Protein AF-R5AND8-F1 (afdb_monomer_lite)

pLDDT: mean 83.8, std 13.4, range [30.62, 98.19]

Secondary structure (DSSP, 8-state):
-----SSHHHHSTTSS-----PPEEEEEE-S-GGGEEEEEESSSSSPPEEE---SS-EEEEE-SSEEEEEEPTTEEE-TTT-EETTEE--TTPPPSTTPPEEEEGGG--TT-EEE--EEE----EEEEEES-GGGEEEEETTEEE---SSEEEEEPPSSTT-EEEEEE-TTEEEEEEEETTEE--SSSSBSEEEEEGGGSPTTEEEEEEEEEPPPEEEEEE--TTTEEEEETTEEEPEEEETTEEEEEES---TT-EEEEEEPTTEEEEEEEETT-SS-EE--TT--EEEEEGGGSPSEEEEEEEEEEEHHHH--EEEEEEES-GGGEEEEEEEEE-TTSSSPEEEE-PPBT--EEEEE-TTTTPSEEEEESSTTPPP-EEEEE-TT----EEPPPPTTSS-EEE---TTEEEEEE-SPP--EEEEEEE-STT----GGGEEEEEETTEEEEHHHHHSTT-EEETT-EEEEEE-TTTEEEEEEEETTEEPPBSSSEEEE--SSS-EEEEEEEEE-S-EEEEEEEES-GGGEEEESSS-TT-TTTS---TTSEEEEEEETTEEEEEEEPTTEEEEEEEE---TT-SSPPPB-TT-SEEEESS-EEEEEEEEE----EEEEEEES-GGGGG-EEEE---S-TTTTTS-EEE-PPSEEEEEEE-TTTTPSEEEE---SS-----EEEETTEEE-----TTS---TT-PPTTTT---TTEEEEEESSPPPEEEEEEEEPTT---EEEEETTTEE----SS-EEEETT-EEEEEPPPPSSTT--EEEEETTEEEPPPTTSEEEEE--SSSEEEEEEEEPP--S----BPPPPSSEEEEETT--EEEEEE-HHHHTTSPSEEEEETTEEEEE-

Sequence (867 aa):
MRKIYSLVVLLVALLTSSVVASAAKVTFKTPDPSKVTIGWRQYYSGTPDPLEWNSGDFTYDLSDGFIVIKPVAGYEFVTTTATKNGVHVSYPSFPAEGDEFALASYYVTEGDVYYFETQAMKIKQATLKVDDYTHISVNNGGEAVDLTSNEMTLDKPAGTYARLEVNASDEYLLSSVKVAGEEKLSTPNVDSWKAYWSDFSDGAVIEIATTERPAKTLNIKADPEFVVVKYLDTEVEATDVSGVKTFVVPNVAKNKDVEIFAREGYALEGLRNEDRTDDEYLQTGVVFTNIWEYSMKYGDNNYSVGTYNKESRRTAKFKITVDQPEKLDIKRNGDFKAMTTNNVDYLMPEAGVETEYGINLAAENPVDIRPRVNGTKIYRVQKRAQGSEEWIEVTKPSYYDNFSVTVADGDEIKVDVAYPDIDLNVTFTAPAGQTFDPATFAYVDIDGKRYRASRVTDEGSTVKFGSSMNLYPHTKLFTLSRATANGNYVYAWSSLNYEFTKNEDVEFCVTAAKASTTYNVTLKVDNPEALLATYNTSVWDPNLLIDLTSGEATLEMANDEVLYYHNTPNFTIKSARIVREAGSETDADDLTNERLVKVNENLVIEFTTEVFERNEQLIVYTDDDSWTENEITFSYTDDPIRQYNKLTYVPEVGRNVLNYNAELDLPVYLHILDTDTKTFPFVYINGVRTECPLNDDGYTYNYLGYPGLDEFPNNSVLKIFRNEPALYEVSFKLGDGVEVNDVITDEITKVEDLSEPLSLLQNTSLSFALPALENERQSYVMTLNDEEVEVPEDGKFSYTVDGNKAFDISIYTEPEQGITNVNGDAAANTNVYNLQGILMIRNASKEQISNLPEGLYIVGDKKVIIK

Structure (mmCIF, N/CA/C/O backbone):
data_AF-R5AND8-F1
#
_entry.id   AF-R5AND8-F1
#
loop_
_atom_site.group_PDB
_atom_site.id
_atom_site.type_symbol
_atom_site.label_atom_id
_atom_site.label_alt_id
_atom_site.label_comp_id
_atom_site.label_asym_id
_atom_site.label_entity_id
_atom_site.label_seq_id
_atom_site.pdbx_PDB_ins_code
_atom_site.Cartn_x
_atom_site.Cartn_y
_atom_site.Cartn_z
_atom_site.occupancy
_atom_site.B_iso_or_equiv
_atom_site.auth_seq_id
_atom_site.auth_comp_id
_atom_site.auth_asym_id
_atom_site.auth_atom_id
_atom_site.pdbx_PDB_model_num
ATOM 1 N N . MET A 1 1 ? 38.010 34.610 35.452 1.00 37.91 1 MET A N 1
ATOM 2 C CA . MET A 1 1 ? 37.775 34.036 34.106 1.00 37.91 1 MET A CA 1
ATOM 3 C C . MET A 1 1 ? 36.338 34.384 33.730 1.00 37.91 1 MET A C 1
ATOM 5 O O . MET A 1 1 ? 35.442 33.877 34.373 1.00 37.91 1 MET A O 1
ATOM 9 N N . ARG A 1 2 ? 36.068 35.540 33.110 1.00 32.38 2 ARG A N 1
ATOM 10 C CA . ARG A 1 2 ? 36.019 35.822 31.657 1.00 32.38 2 ARG A CA 1
ATOM 11 C C . ARG A 1 2 ? 35.122 34.853 30.858 1.00 32.38 2 ARG A C 1
ATOM 13 O O . ARG A 1 2 ? 35.533 33.728 30.618 1.00 32.38 2 ARG A O 1
ATOM 20 N N . LYS A 1 3 ? 34.014 35.432 30.356 1.00 33.84 3 LYS A N 1
ATOM 21 C CA . LYS A 1 3 ? 33.118 35.035 29.245 1.00 33.84 3 LYS A CA 1
ATOM 22 C C . LYS A 1 3 ? 31.800 34.312 29.584 1.00 33.84 3 LYS A C 1
ATOM 24 O O . LYS A 1 3 ? 31.536 33.214 29.123 1.00 33.84 3 LYS A O 1
ATOM 29 N N . ILE A 1 4 ? 30.936 35.038 30.295 1.00 41.12 4 ILE A N 1
ATOM 30 C CA . ILE A 1 4 ? 29.516 35.209 29.920 1.00 41.12 4 ILE A CA 1
ATOM 31 C C . ILE A 1 4 ? 29.498 36.316 28.830 1.00 41.12 4 ILE A C 1
ATOM 33 O O . ILE A 1 4 ? 30.440 37.106 28.812 1.00 41.12 4 ILE A O 1
ATOM 37 N N . TYR A 1 5 ? 28.498 36.368 27.938 1.00 38.34 5 TYR A N 1
ATOM 38 C CA . TYR A 1 5 ? 28.352 37.220 26.725 1.00 38.34 5 TYR A CA 1
ATOM 39 C C . TYR A 1 5 ? 28.817 36.584 25.400 1.00 38.34 5 TYR A C 1
ATOM 41 O O . TYR A 1 5 ? 29.873 36.920 24.870 1.00 38.34 5 TYR A O 1
ATOM 49 N N . SER A 1 6 ? 27.995 35.694 24.831 1.00 41.66 6 SER A N 1
ATOM 50 C CA . SER A 1 6 ? 27.886 35.516 23.362 1.00 41.66 6 SER A CA 1
ATOM 51 C C . SER A 1 6 ? 26.609 34.798 22.905 1.00 41.66 6 SER A C 1
ATOM 53 O O . SER A 1 6 ? 26.297 34.870 21.727 1.00 41.66 6 SER A O 1
ATOM 55 N N . LEU A 1 7 ? 25.819 34.174 23.792 1.00 32.12 7 LEU A N 1
ATOM 56 C CA . LEU A 1 7 ? 24.592 33.478 23.360 1.00 32.12 7 LEU A CA 1
ATOM 57 C C . LEU A 1 7 ? 23.298 34.307 23.477 1.00 32.12 7 LEU A C 1
ATOM 59 O O . LEU A 1 7 ? 22.318 34.011 22.807 1.00 32.12 7 LEU A O 1
ATOM 63 N N . VAL A 1 8 ? 23.295 35.381 24.275 1.00 36.78 8 VAL A N 1
ATOM 64 C CA . VAL A 1 8 ? 22.093 36.212 24.513 1.00 36.78 8 VAL A CA 1
ATOM 65 C C . VAL A 1 8 ? 21.874 37.269 23.416 1.00 36.78 8 VAL A C 1
ATOM 67 O O . VAL A 1 8 ? 20.778 37.795 23.277 1.00 36.78 8 VAL A O 1
ATOM 70 N N . VAL A 1 9 ? 22.875 37.539 22.570 1.00 34.50 9 VAL A N 1
ATOM 71 C CA . VAL A 1 9 ? 22.742 38.492 21.447 1.00 34.50 9 VAL A CA 1
ATOM 72 C C . VAL A 1 9 ? 22.211 37.820 20.172 1.00 34.50 9 VAL A C 1
ATOM 74 O O . VAL A 1 9 ? 21.674 38.507 19.312 1.00 34.50 9 VAL A O 1
ATOM 77 N N . LEU A 1 10 ? 22.271 36.487 20.059 1.00 32.81 10 LEU A N 1
ATOM 78 C CA . LEU A 1 10 ? 21.746 35.793 18.877 1.00 32.81 10 LEU A CA 1
ATOM 79 C C . LEU A 1 10 ? 20.235 35.519 18.959 1.00 32.81 10 LEU A C 1
ATOM 81 O O . LEU A 1 10 ? 19.564 35.536 17.935 1.00 32.81 10 LEU A O 1
ATOM 85 N N . LEU A 1 11 ? 19.681 35.318 20.163 1.00 30.62 11 LEU A N 1
ATOM 86 C CA . LEU A 1 11 ? 18.258 34.979 20.317 1.00 30.62 11 LEU A CA 1
ATOM 87 C C . LEU A 1 11 ? 17.318 36.198 20.314 1.00 30.62 11 LEU A C 1
ATOM 89 O O . LEU A 1 11 ? 16.142 36.056 20.002 1.00 30.62 11 LEU A O 1
ATOM 93 N N . VAL A 1 12 ? 17.826 37.403 20.597 1.00 33.69 12 VAL A N 1
ATOM 94 C CA . VAL A 1 12 ? 17.041 38.653 20.496 1.00 33.69 12 VAL A CA 1
ATOM 95 C C . VAL A 1 12 ? 17.077 39.234 19.071 1.00 33.69 12 VAL A C 1
ATOM 97 O O . VAL A 1 12 ? 16.214 40.025 18.710 1.00 33.69 12 VAL A O 1
ATOM 100 N N . ALA A 1 13 ? 17.998 38.782 18.211 1.00 33.50 13 ALA A N 1
ATOM 101 C CA . ALA A 1 13 ? 18.015 39.139 16.787 1.00 33.50 13 ALA A CA 1
ATOM 102 C C . ALA A 1 13 ? 17.049 38.299 15.924 1.00 33.50 13 ALA A C 1
ATOM 104 O O . ALA A 1 13 ? 16.793 38.657 14.780 1.00 33.50 13 ALA A O 1
ATOM 105 N N . LEU A 1 14 ? 16.488 37.211 16.465 1.00 33.94 14 LEU A N 1
ATOM 106 C CA . LEU A 1 14 ? 15.542 36.335 15.758 1.00 33.94 14 LEU A CA 1
ATOM 107 C C . LEU A 1 14 ? 14.065 36.619 16.086 1.00 33.94 14 LEU A C 1
ATOM 109 O O . LEU A 1 14 ? 13.192 35.946 15.550 1.00 33.94 14 LEU A O 1
ATOM 113 N N . LEU A 1 15 ? 13.771 37.622 16.926 1.00 39.06 15 LEU A N 1
ATOM 114 C CA . LEU A 1 15 ? 12.402 37.937 17.366 1.00 39.06 15 LEU A CA 1
ATOM 115 C C . LEU A 1 15 ? 11.902 39.353 17.040 1.00 39.06 15 LEU A C 1
ATOM 117 O O . LEU A 1 15 ? 10.790 39.698 17.423 1.00 39.06 15 LEU A O 1
ATOM 121 N N . THR A 1 16 ? 12.633 40.156 16.263 1.00 45.44 16 THR A N 1
ATOM 122 C CA . THR A 1 16 ? 12.078 41.389 15.673 1.00 45.44 16 THR A CA 1
ATOM 123 C C . THR A 1 16 ? 12.679 41.661 14.300 1.00 45.44 16 THR A C 1
ATOM 125 O O . THR A 1 16 ? 13.602 42.457 14.150 1.00 45.44 16 THR A O 1
ATOM 128 N N . SER A 1 17 ? 12.170 40.975 13.287 1.00 32.88 17 SER A N 1
ATOM 129 C CA . SER A 1 17 ? 11.767 41.600 12.027 1.00 32.88 17 SER A CA 1
ATOM 130 C C . SER A 1 17 ? 11.229 40.509 11.109 1.00 32.88 17 SER A C 1
ATOM 132 O O . SER A 1 17 ? 11.959 39.867 10.363 1.00 32.88 17 SER A O 1
ATOM 134 N N . SER A 1 18 ? 9.908 40.347 11.085 1.00 35.72 18 SER A N 1
ATOM 135 C CA . SER A 1 18 ? 9.276 40.198 9.782 1.00 35.72 18 SER A CA 1
ATOM 136 C C . SER A 1 18 ? 9.609 41.486 9.024 1.00 35.72 18 SER A C 1
ATOM 138 O O . SER A 1 18 ? 8.859 42.462 9.084 1.00 35.72 18 SER A O 1
ATOM 140 N N . VAL A 1 19 ? 10.790 41.550 8.396 1.00 37.09 19 VAL A N 1
ATOM 141 C CA . VAL A 1 19 ? 10.981 42.470 7.281 1.00 37.09 19 VAL A CA 1
ATOM 142 C C . VAL A 1 19 ? 10.030 41.912 6.241 1.00 37.09 19 VAL A C 1
ATOM 144 O O . VAL A 1 19 ? 10.366 40.993 5.502 1.00 37.09 19 VAL A O 1
ATOM 147 N N . VAL A 1 20 ? 8.789 42.394 6.261 1.00 38.97 20 VAL A N 1
ATOM 148 C CA . VAL A 1 20 ? 7.975 42.400 5.057 1.00 38.97 20 VAL A CA 1
ATOM 149 C C . VAL A 1 20 ? 8.895 43.079 4.054 1.00 38.97 20 VAL A C 1
ATOM 151 O O . VAL A 1 20 ? 9.229 44.249 4.252 1.00 38.97 20 VAL A O 1
ATOM 154 N N . ALA A 1 21 ? 9.451 42.325 3.103 1.00 44.34 21 ALA A N 1
ATOM 155 C CA . ALA A 1 21 ? 10.191 42.919 2.007 1.00 44.34 21 ALA A CA 1
ATOM 156 C C . ALA A 1 21 ? 9.197 43.886 1.366 1.00 44.34 21 ALA A C 1
ATOM 158 O O . ALA A 1 21 ? 8.220 43.452 0.759 1.00 44.34 21 ALA A O 1
ATOM 159 N N . SER A 1 22 ? 9.336 45.184 1.650 1.00 58.25 22 SER A N 1
ATOM 160 C CA . SER A 1 22 ? 8.433 46.167 1.075 1.00 58.25 22 SER A CA 1
ATOM 161 C C . SER A 1 22 ? 8.651 46.072 -0.423 1.00 58.25 22 SER A C 1
ATOM 163 O O . SER A 1 22 ? 9.791 46.237 -0.864 1.00 58.25 22 SER A O 1
ATOM 165 N N . ALA A 1 23 ? 7.597 45.746 -1.168 1.00 69.75 23 ALA A N 1
ATOM 166 C CA . ALA A 1 23 ? 7.656 45.694 -2.616 1.00 69.75 23 ALA A CA 1
ATOM 167 C C . ALA A 1 23 ? 8.316 46.979 -3.125 1.00 69.75 23 ALA A C 1
ATOM 169 O O . ALA A 1 23 ? 7.881 48.072 -2.764 1.00 69.75 23 ALA A O 1
ATOM 170 N N . ALA A 1 24 ? 9.409 46.841 -3.875 1.00 82.94 24 ALA A N 1
ATOM 171 C CA . ALA A 1 24 ? 10.093 47.992 -4.437 1.00 82.94 24 ALA A CA 1
ATOM 172 C C . ALA A 1 24 ? 9.329 48.426 -5.685 1.00 82.94 24 ALA A C 1
ATOM 174 O O . ALA A 1 24 ? 9.138 47.634 -6.611 1.00 82.94 24 ALA A O 1
ATOM 175 N N . LYS A 1 25 ? 8.910 49.685 -5.724 1.00 90.44 25 LYS A N 1
ATOM 176 C CA . LYS A 1 25 ? 8.238 50.270 -6.875 1.00 90.44 25 LYS A CA 1
ATOM 177 C C . LYS A 1 25 ? 9.255 50.593 -7.961 1.00 90.44 25 LYS A C 1
ATOM 179 O O . LYS A 1 25 ? 10.062 51.514 -7.816 1.00 90.44 25 LYS A O 1
ATOM 184 N N . VAL A 1 26 ? 9.215 49.844 -9.059 1.00 92.19 26 VAL A N 1
ATOM 185 C CA . VAL A 1 26 ? 10.152 49.965 -10.188 1.00 92.19 26 VAL A CA 1
ATOM 186 C C . VAL A 1 26 ? 9.418 50.483 -11.412 1.00 92.19 26 VAL A C 1
ATOM 188 O O . VAL A 1 26 ? 8.287 50.084 -11.674 1.00 92.19 26 VAL A O 1
ATOM 191 N N . THR A 1 27 ? 10.058 51.371 -12.172 1.00 94.25 27 THR A N 1
ATOM 192 C CA . THR A 1 27 ? 9.503 51.942 -13.404 1.00 94.25 27 THR A CA 1
ATOM 193 C C . THR A 1 27 ? 10.315 51.531 -14.627 1.00 94.25 27 THR A C 1
ATOM 195 O O . THR A 1 27 ? 11.535 51.670 -14.640 1.00 94.25 27 THR A O 1
ATOM 198 N N . PHE A 1 28 ? 9.639 51.098 -15.685 1.00 94.19 28 PHE A N 1
ATOM 199 C CA . PHE A 1 28 ? 10.214 50.788 -16.987 1.00 94.19 28 PHE A CA 1
ATOM 200 C C . PHE A 1 28 ? 9.744 51.798 -18.029 1.00 94.19 28 PHE A C 1
ATOM 202 O O . PHE A 1 28 ? 8.573 52.178 -18.074 1.00 94.19 28 PHE A O 1
ATOM 209 N N . LYS A 1 29 ? 10.679 52.239 -18.870 1.00 94.25 29 LYS A N 1
ATOM 210 C CA . LYS A 1 29 ? 10.461 53.241 -19.910 1.00 94.25 29 LYS A CA 1
ATOM 211 C C . LYS A 1 29 ? 11.014 52.751 -21.235 1.00 94.25 29 LYS A C 1
ATOM 213 O O . LYS A 1 29 ? 12.159 52.311 -21.314 1.00 94.25 29 LYS A O 1
ATOM 218 N N . THR A 1 30 ? 10.225 52.899 -22.286 1.00 92.62 30 THR A N 1
ATOM 219 C CA . THR A 1 30 ? 10.677 52.678 -23.656 1.00 92.62 30 THR A CA 1
ATOM 220 C C . THR A 1 30 ? 9.920 53.610 -24.604 1.00 92.62 30 THR A C 1
ATOM 222 O O . THR A 1 30 ? 8.762 53.929 -24.321 1.00 92.62 30 THR A O 1
ATOM 225 N N . PRO A 1 31 ? 10.530 54.087 -25.707 1.00 90.44 31 PRO A N 1
ATOM 226 C CA . PRO A 1 31 ? 9.845 54.961 -26.662 1.00 90.44 31 PRO A CA 1
ATOM 227 C C . PRO A 1 31 ? 8.600 54.335 -27.300 1.00 90.44 31 PRO A C 1
ATOM 229 O O . PRO A 1 31 ? 7.725 55.065 -27.761 1.00 90.44 31 PRO A O 1
ATOM 232 N N . ASP A 1 32 ? 8.532 53.002 -27.351 1.00 90.06 32 ASP A N 1
ATOM 233 C CA . ASP A 1 32 ? 7.448 52.266 -27.999 1.00 90.06 32 ASP A CA 1
ATOM 234 C C . ASP A 1 32 ? 7.150 50.939 -27.270 1.00 90.06 32 ASP A C 1
ATOM 236 O O . ASP A 1 32 ? 7.731 49.900 -27.605 1.00 90.06 32 ASP A O 1
ATOM 240 N N . PRO A 1 33 ? 6.253 50.958 -26.263 1.00 90.44 33 PRO A N 1
ATOM 241 C CA . PRO A 1 33 ? 5.886 49.768 -25.493 1.00 90.44 33 PRO A CA 1
ATOM 242 C C . PRO A 1 33 ? 5.265 48.644 -26.329 1.00 90.44 33 PRO A C 1
ATOM 244 O O . PRO A 1 33 ? 5.349 47.489 -25.936 1.00 90.44 33 PRO A O 1
ATOM 247 N N . SER A 1 34 ? 4.714 48.943 -27.516 1.00 89.50 34 SER A N 1
ATOM 248 C CA . SER A 1 34 ? 4.093 47.930 -28.387 1.00 89.50 34 SER A CA 1
ATOM 249 C C . SER A 1 34 ? 5.081 46.901 -28.952 1.00 89.50 34 SER A C 1
ATOM 251 O O . SER A 1 34 ? 4.673 45.875 -29.493 1.00 89.50 34 SER A O 1
ATOM 253 N N . LYS A 1 35 ? 6.388 47.163 -28.828 1.00 92.31 35 LYS A N 1
ATOM 254 C CA . LYS A 1 35 ? 7.472 46.289 -29.301 1.00 92.31 35 LYS A CA 1
ATOM 255 C C . LYS A 1 35 ? 8.007 45.345 -28.231 1.00 92.31 35 LYS A C 1
ATOM 257 O O . LYS A 1 35 ? 8.975 44.632 -28.493 1.00 92.31 35 LYS A O 1
ATOM 262 N N . VAL A 1 36 ? 7.412 45.330 -27.041 1.00 93.31 36 VAL A N 1
ATOM 263 C CA . VAL A 1 36 ? 7.755 44.392 -25.972 1.00 93.31 36 VAL A CA 1
ATOM 264 C C . VAL A 1 36 ? 6.502 43.792 -25.349 1.00 93.31 36 VAL A C 1
ATOM 266 O O . VAL A 1 36 ? 5.432 44.389 -25.352 1.00 93.31 36 VAL A O 1
ATOM 269 N N . THR A 1 37 ? 6.654 42.611 -24.771 1.00 94.06 37 THR A N 1
ATOM 270 C CA . THR A 1 37 ? 5.712 42.031 -23.816 1.00 94.06 37 THR A CA 1
ATOM 271 C C . THR A 1 37 ? 6.337 42.061 -22.433 1.00 94.06 37 THR A C 1
ATOM 273 O O . THR A 1 37 ? 7.553 41.890 -22.305 1.00 94.06 37 THR A O 1
ATOM 276 N N . ILE A 1 38 ? 5.519 42.234 -21.401 1.00 94.81 38 ILE A N 1
ATOM 277 C CA . ILE A 1 38 ? 5.957 42.210 -20.008 1.00 94.81 38 ILE A CA 1
ATOM 278 C C . ILE A 1 38 ? 5.152 41.172 -19.227 1.00 94.81 38 ILE A C 1
ATOM 280 O O . ILE A 1 38 ? 3.989 40.921 -19.533 1.00 94.81 38 ILE A O 1
ATOM 284 N N . GLY A 1 39 ? 5.777 40.548 -18.238 1.00 94.19 39 GLY A N 1
ATOM 285 C CA . GLY A 1 39 ? 5.131 39.579 -17.366 1.00 94.19 39 GLY A CA 1
ATOM 286 C C . GLY A 1 39 ? 5.879 39.388 -16.054 1.00 94.19 39 GLY A C 1
ATOM 287 O O . GLY A 1 39 ? 6.962 39.943 -15.858 1.00 94.19 39 GLY A O 1
ATOM 288 N N . TRP A 1 40 ? 5.301 38.598 -15.157 1.00 94.50 40 TRP A N 1
ATOM 289 C CA . TRP A 1 40 ? 5.876 38.256 -13.860 1.00 94.50 40 TRP A CA 1
ATOM 290 C C . TRP A 1 40 ? 6.004 36.740 -13.700 1.00 94.50 40 TRP A C 1
ATOM 292 O O . TRP A 1 40 ? 5.155 35.992 -14.167 1.00 94.50 40 TRP A O 1
ATOM 302 N N . ARG A 1 41 ? 7.063 36.258 -13.044 1.00 92.75 41 ARG A N 1
ATOM 303 C CA . ARG A 1 41 ? 7.169 34.845 -12.639 1.00 92.75 41 ARG A CA 1
ATOM 304 C C . ARG A 1 41 ? 7.881 34.680 -11.308 1.00 92.75 41 ARG A C 1
ATOM 306 O O . ARG A 1 41 ? 8.801 35.431 -10.990 1.00 92.75 41 ARG A O 1
ATOM 313 N N . GLN A 1 42 ? 7.513 33.637 -10.567 1.00 90.12 42 GLN A N 1
ATOM 314 C CA . GLN A 1 42 ? 8.086 33.348 -9.250 1.00 90.12 42 GLN A CA 1
ATOM 315 C C . GLN A 1 42 ? 9.560 32.900 -9.309 1.00 90.12 42 GLN A C 1
ATOM 317 O O . GLN A 1 42 ? 10.360 33.280 -8.454 1.00 90.12 42 GLN A O 1
ATOM 322 N N . TYR A 1 43 ? 9.943 32.119 -10.325 1.00 88.38 43 TYR A N 1
ATOM 323 C CA . TYR A 1 43 ? 11.285 31.536 -10.467 1.00 88.38 43 TYR A CA 1
ATOM 324 C C . TYR A 1 43 ? 11.989 32.012 -11.744 1.00 88.38 43 TYR A C 1
ATOM 326 O O . TYR A 1 43 ? 11.357 32.520 -12.663 1.00 88.38 43 TYR A O 1
ATOM 334 N N . TYR A 1 44 ? 13.314 31.839 -11.828 1.00 80.06 44 TYR A N 1
ATOM 335 C CA . TYR A 1 44 ? 14.092 32.284 -12.994 1.00 80.06 44 TYR A CA 1
ATOM 336 C C . TYR A 1 44 ? 13.704 31.565 -14.298 1.00 80.06 44 TYR A C 1
ATOM 338 O O . TYR A 1 44 ? 13.917 32.120 -15.368 1.00 80.06 44 TYR A O 1
ATOM 346 N N . SER A 1 45 ? 13.127 30.365 -14.230 1.00 79.19 45 SER A N 1
ATOM 347 C CA . SER A 1 45 ? 12.599 29.609 -15.373 1.00 79.19 45 SER A CA 1
ATOM 348 C C . SER A 1 45 ? 11.080 29.452 -15.276 1.00 79.19 45 SER A C 1
ATOM 350 O O . SER A 1 45 ? 10.550 29.343 -14.173 1.00 79.19 45 SER A O 1
ATOM 352 N N . GLY A 1 46 ? 10.398 29.362 -16.419 1.00 81.25 46 GLY A N 1
ATOM 353 C CA . GLY A 1 46 ? 8.948 29.160 -16.497 1.00 81.25 46 GLY A CA 1
ATOM 354 C C . GLY A 1 46 ? 8.246 30.248 -17.307 1.00 81.25 46 GLY A C 1
ATOM 355 O O . GLY A 1 46 ? 8.818 31.313 -17.568 1.00 81.25 46 GLY A O 1
ATOM 356 N N . THR A 1 47 ? 7.013 29.955 -17.718 1.00 86.12 47 THR A N 1
ATOM 357 C CA . THR A 1 47 ? 6.154 30.884 -18.460 1.00 86.12 47 THR A CA 1
ATOM 358 C C . THR A 1 47 ? 5.729 32.033 -17.542 1.00 86.12 47 THR A C 1
ATOM 360 O O . THR A 1 47 ? 5.192 31.755 -16.472 1.00 86.12 47 THR A O 1
ATOM 363 N N . PRO A 1 48 ? 5.984 33.302 -17.905 1.00 89.69 48 PRO A N 1
ATOM 364 C CA . PRO A 1 48 ? 5.564 34.438 -17.096 1.00 89.69 48 PRO A CA 1
ATOM 365 C C . PRO A 1 48 ? 4.064 34.718 -17.227 1.00 89.69 48 PRO A C 1
ATOM 367 O O . PRO A 1 48 ? 3.508 34.652 -18.324 1.00 89.69 48 PRO A O 1
ATOM 370 N N . ASP A 1 49 ? 3.443 35.099 -16.114 1.00 91.81 49 ASP A N 1
ATOM 371 C CA . ASP A 1 49 ? 2.093 35.646 -16.066 1.00 91.81 49 ASP A CA 1
ATOM 372 C C . ASP A 1 49 ? 2.086 37.006 -16.782 1.00 91.81 49 ASP A C 1
ATOM 374 O O . ASP A 1 49 ? 2.876 37.888 -16.426 1.00 91.81 49 ASP A O 1
ATOM 378 N N . PRO A 1 50 ? 1.252 37.202 -17.815 1.00 91.50 50 PRO A N 1
ATOM 379 C CA . PRO A 1 50 ? 1.295 38.405 -18.635 1.00 91.50 50 PRO A CA 1
ATOM 380 C C . PRO A 1 50 ? 0.840 39.642 -17.853 1.00 91.50 50 PRO A C 1
ATOM 382 O O . PRO A 1 50 ? -0.142 39.611 -17.113 1.00 91.50 50 PRO A O 1
ATOM 385 N N . LEU A 1 51 ? 1.532 40.760 -18.070 1.00 92.62 51 LEU A N 1
ATOM 386 C CA . LEU A 1 51 ? 1.186 42.079 -17.548 1.00 92.62 51 LEU A CA 1
ATOM 387 C C . LEU A 1 51 ? 0.911 43.035 -18.717 1.00 92.62 51 LEU A C 1
ATOM 389 O O . LEU A 1 51 ? 1.532 42.947 -19.777 1.00 92.62 51 LEU A O 1
ATOM 393 N N . GLU A 1 52 ? -0.022 43.970 -18.538 1.00 90.00 52 GLU A N 1
ATOM 394 C CA . GLU A 1 52 ? -0.379 44.921 -19.595 1.00 90.00 52 GLU A CA 1
ATOM 395 C C . GLU A 1 52 ? 0.486 46.188 -19.555 1.00 90.00 52 GLU A C 1
ATOM 397 O O . GLU A 1 52 ? 0.512 46.912 -18.559 1.00 90.00 52 GLU A O 1
ATOM 402 N N . TRP A 1 53 ? 1.134 46.510 -20.679 1.00 91.94 53 TRP A N 1
ATOM 403 C CA . TRP A 1 53 ? 1.854 47.771 -20.879 1.00 91.94 53 TRP A CA 1
ATOM 404 C C . TRP A 1 53 ? 1.494 48.396 -22.230 1.00 91.94 53 TRP A C 1
ATOM 406 O O . TRP A 1 53 ? 2.169 48.220 -23.238 1.00 91.94 53 TRP A O 1
ATOM 416 N N . ASN A 1 54 ? 0.394 49.148 -22.239 1.00 76.56 54 ASN A N 1
ATOM 417 C CA . ASN A 1 54 ? -0.215 49.630 -23.482 1.00 76.56 54 ASN A CA 1
ATOM 418 C C . ASN A 1 54 ? 0.311 51.006 -23.946 1.00 76.56 54 ASN A C 1
ATOM 420 O O . ASN A 1 54 ? 0.258 51.316 -25.133 1.00 76.56 54 ASN A O 1
ATOM 424 N N . SER A 1 55 ? 0.794 51.862 -23.035 1.00 82.00 55 SER A N 1
ATOM 425 C CA . SER A 1 55 ? 1.422 53.159 -23.355 1.00 82.00 55 SER A CA 1
ATOM 426 C C . SER A 1 55 ? 2.090 53.780 -22.119 1.00 82.00 55 SER A C 1
ATOM 428 O O . SER A 1 55 ? 1.772 53.397 -20.995 1.00 82.00 55 SER A O 1
ATOM 430 N N . GLY A 1 56 ? 2.973 54.766 -22.317 1.00 87.56 56 GLY A N 1
ATOM 431 C CA . GLY A 1 56 ? 3.594 55.530 -21.226 1.00 87.56 56 GLY A CA 1
ATOM 432 C C . GLY A 1 56 ? 4.637 54.746 -20.422 1.00 87.56 56 GLY A C 1
ATOM 433 O O . GLY A 1 56 ? 5.181 53.752 -20.897 1.00 87.56 56 GLY A O 1
ATOM 434 N N . ASP A 1 57 ? 4.926 55.218 -19.210 1.00 92.62 57 ASP A N 1
ATOM 435 C CA . ASP A 1 57 ? 5.817 54.537 -18.266 1.00 92.62 57 ASP A CA 1
ATOM 436 C C . ASP A 1 57 ? 5.060 53.385 -17.579 1.00 92.62 57 ASP A C 1
ATOM 438 O O . ASP A 1 57 ? 3.925 53.573 -17.137 1.00 92.62 57 ASP A O 1
ATOM 442 N N . PHE A 1 58 ? 5.680 52.210 -17.453 1.00 93.69 58 PHE A N 1
ATOM 443 C CA . PHE A 1 58 ? 5.118 51.087 -16.696 1.00 93.69 58 PHE A CA 1
ATOM 444 C C . PHE A 1 58 ? 5.711 51.050 -15.297 1.00 93.69 58 PHE A C 1
ATOM 446 O O . PHE A 1 58 ? 6.931 51.060 -15.154 1.00 93.69 58 PHE A O 1
ATOM 453 N N . THR A 1 59 ? 4.875 50.973 -14.266 1.00 91.94 59 THR A N 1
ATOM 454 C CA . THR A 1 59 ? 5.334 50.901 -12.877 1.00 91.94 59 THR A CA 1
ATOM 455 C C . THR A 1 59 ? 4.743 49.681 -12.186 1.00 91.94 59 THR A C 1
ATOM 457 O O . THR A 1 59 ? 3.541 49.451 -12.284 1.00 91.94 59 THR A O 1
ATOM 460 N N . TYR A 1 60 ? 5.578 48.928 -11.469 1.00 91.38 60 TYR A N 1
ATOM 461 C CA . TYR A 1 60 ? 5.182 47.699 -10.782 1.00 91.38 60 TYR A CA 1
ATOM 462 C C . TYR A 1 60 ? 5.814 47.604 -9.394 1.00 91.38 60 TYR A C 1
ATOM 464 O O . TYR A 1 60 ? 6.983 47.954 -9.217 1.00 91.38 60 TYR A O 1
ATOM 472 N N . ASP A 1 61 ? 5.038 47.114 -8.431 1.00 91.00 61 ASP A N 1
ATOM 473 C CA . ASP A 1 61 ? 5.479 46.878 -7.058 1.00 91.00 61 ASP A CA 1
ATOM 474 C C . ASP A 1 61 ? 6.059 45.457 -6.968 1.00 91.00 61 ASP A C 1
ATOM 476 O O . ASP A 1 61 ? 5.330 44.473 -6.856 1.00 91.00 61 ASP A O 1
ATOM 480 N N . LEU A 1 62 ? 7.387 45.334 -7.061 1.00 87.56 62 LEU A N 1
ATOM 481 C CA . LEU A 1 62 ? 8.071 44.041 -7.111 1.00 87.56 62 LEU A CA 1
ATOM 482 C C . LEU A 1 62 ? 8.488 43.585 -5.701 1.00 87.56 62 LEU A C 1
ATOM 484 O O . LEU A 1 62 ? 9.512 44.026 -5.177 1.00 87.56 62 LEU A O 1
ATOM 488 N N . SER A 1 63 ? 7.688 42.711 -5.081 1.00 82.56 63 SER A N 1
ATOM 489 C CA . SER A 1 63 ? 7.961 42.092 -3.766 1.00 82.56 63 SER A CA 1
ATOM 490 C C . SER A 1 63 ? 8.869 40.869 -3.848 1.00 82.56 63 SER A C 1
ATOM 492 O O . SER A 1 63 ? 9.779 40.693 -3.039 1.00 82.56 63 SER A O 1
ATOM 494 N N . ASP A 1 64 ? 8.625 40.020 -4.836 1.00 86.00 64 ASP A N 1
ATOM 495 C CA . ASP A 1 64 ? 9.227 38.705 -5.007 1.00 86.00 64 ASP A CA 1
ATOM 496 C C . ASP A 1 64 ? 9.177 38.284 -6.483 1.00 86.00 64 ASP A C 1
ATOM 498 O O . ASP A 1 64 ? 8.471 38.874 -7.302 1.00 86.00 64 ASP A O 1
ATOM 502 N N . GLY A 1 65 ? 9.993 37.296 -6.848 1.00 89.75 65 GLY A N 1
ATOM 503 C CA . GLY A 1 65 ? 10.076 36.803 -8.222 1.00 89.75 65 GLY A CA 1
ATOM 504 C C . GLY A 1 65 ? 10.797 37.748 -9.189 1.00 89.75 65 GLY A C 1
ATOM 505 O O . GLY A 1 65 ? 11.719 38.483 -8.816 1.00 89.75 65 GLY A O 1
ATOM 506 N N . PHE A 1 66 ? 10.408 37.666 -10.460 1.00 93.19 66 PHE A N 1
ATOM 507 C CA . PHE A 1 66 ? 11.054 38.322 -11.591 1.00 93.19 66 PHE A CA 1
ATOM 508 C C . PHE A 1 66 ? 10.033 39.068 -12.439 1.00 93.19 66 PHE A C 1
ATOM 510 O O . PHE A 1 66 ? 9.015 38.495 -12.820 1.00 93.19 66 PHE A O 1
ATOM 517 N N . ILE A 1 67 ? 10.362 40.300 -12.821 1.00 93.75 67 ILE A N 1
ATOM 518 C CA . ILE A 1 67 ? 9.724 40.953 -13.966 1.00 93.75 67 ILE A CA 1
ATOM 519 C C . ILE A 1 67 ? 10.484 40.570 -15.225 1.00 93.75 67 ILE A C 1
ATOM 521 O O . ILE A 1 67 ? 11.704 40.723 -15.292 1.00 93.75 67 ILE A O 1
ATOM 525 N N . VAL A 1 68 ? 9.756 40.075 -16.216 1.00 93.69 68 VAL A N 1
ATOM 526 C CA . VAL A 1 68 ? 10.290 39.619 -17.496 1.00 93.69 68 VAL A CA 1
ATOM 527 C C . VAL A 1 68 ? 9.796 40.552 -18.589 1.00 93.69 68 VAL A C 1
ATOM 529 O O . VAL A 1 68 ? 8.596 40.768 -18.720 1.00 93.69 68 VAL A O 1
ATOM 532 N N . ILE A 1 69 ? 10.717 41.101 -19.377 1.00 93.56 69 ILE A N 1
ATOM 533 C CA . ILE A 1 69 ? 10.424 41.915 -20.557 1.00 93.56 69 ILE A CA 1
ATOM 534 C C . ILE A 1 69 ? 11.036 41.217 -21.761 1.00 93.56 69 ILE A C 1
ATOM 536 O O . ILE A 1 69 ? 12.242 40.980 -21.797 1.00 93.56 69 ILE A O 1
ATOM 540 N N . LYS A 1 70 ? 10.221 40.916 -22.765 1.00 92.25 70 LYS A N 1
ATOM 541 C CA . LYS A 1 70 ? 10.657 40.235 -23.984 1.00 92.25 70 LYS A CA 1
ATOM 542 C C . LYS A 1 70 ? 10.322 41.088 -25.208 1.00 92.25 70 LYS A C 1
ATOM 544 O O . LYS A 1 70 ? 9.193 41.570 -25.291 1.00 92.25 70 LYS A O 1
ATOM 549 N N . PRO A 1 71 ? 11.249 41.299 -26.156 1.00 91.50 71 PRO A N 1
ATOM 550 C CA . PRO A 1 71 ? 10.921 41.925 -27.430 1.00 91.50 71 PRO A CA 1
ATOM 551 C C . PRO A 1 71 ? 9.864 41.110 -28.183 1.00 91.50 71 PRO A C 1
ATOM 553 O O . PRO A 1 71 ? 9.897 39.880 -28.192 1.00 91.50 71 PRO A O 1
ATOM 556 N N . VAL A 1 72 ? 8.922 41.792 -28.830 1.00 90.06 72 VAL A N 1
ATOM 557 C CA . VAL A 1 72 ? 7.983 41.146 -29.757 1.00 90.06 72 VAL A CA 1
ATOM 558 C C . VAL A 1 72 ? 8.771 40.577 -30.944 1.00 90.06 72 VAL A C 1
ATOM 560 O O . VAL A 1 72 ? 9.813 41.116 -31.322 1.00 90.06 72 VAL A O 1
ATOM 563 N N . ALA A 1 73 ? 8.282 39.486 -31.541 1.00 84.31 73 ALA A N 1
ATOM 564 C CA . ALA A 1 73 ? 8.931 38.824 -32.671 1.00 84.31 73 ALA A CA 1
ATOM 565 C C . ALA A 1 73 ? 9.361 39.821 -33.769 1.00 84.31 73 ALA A C 1
ATOM 567 O O . ALA A 1 73 ? 8.581 40.674 -34.197 1.00 84.31 73 ALA A O 1
ATOM 568 N N . GLY A 1 74 ? 10.616 39.710 -34.215 1.00 83.25 74 GLY A N 1
ATOM 569 C CA . GLY A 1 74 ? 11.226 40.620 -35.191 1.00 83.25 74 GLY A CA 1
ATOM 570 C C . GLY A 1 74 ? 11.884 41.872 -34.596 1.00 83.25 74 GLY A C 1
ATOM 571 O O . GLY A 1 74 ? 12.424 42.677 -35.355 1.00 83.25 74 GLY A O 1
ATOM 572 N N . TYR A 1 75 ? 11.888 42.036 -33.270 1.00 89.00 75 TYR A N 1
ATOM 573 C CA . TYR A 1 75 ? 12.576 43.122 -32.567 1.00 89.00 75 TYR A CA 1
ATOM 574 C C . TYR A 1 75 ? 13.620 42.598 -31.576 1.00 89.00 75 TYR A C 1
ATOM 576 O O . TYR A 1 75 ? 13.550 41.468 -31.104 1.00 89.00 75 TYR A O 1
ATOM 584 N N . GLU A 1 76 ? 14.590 43.443 -31.241 1.00 90.25 76 GLU A N 1
ATOM 585 C CA . GLU A 1 76 ? 15.581 43.199 -30.190 1.00 90.25 76 GLU A CA 1
ATOM 586 C C . GLU A 1 76 ? 15.816 44.467 -29.363 1.00 90.25 76 GLU A C 1
ATOM 588 O O . GLU A 1 76 ? 15.481 45.575 -29.796 1.00 90.25 76 GLU A O 1
ATOM 593 N N . PHE A 1 77 ? 16.423 44.322 -28.184 1.00 91.19 77 PHE A N 1
ATOM 594 C CA . PHE A 1 77 ? 16.865 45.473 -27.405 1.00 91.19 77 PHE A CA 1
ATOM 595 C C . PHE A 1 77 ? 18.100 46.129 -28.030 1.00 91.19 77 PHE A C 1
ATOM 597 O O . PHE A 1 77 ? 19.047 45.462 -28.449 1.00 91.19 77 PHE A O 1
ATOM 604 N N . VAL A 1 78 ? 18.139 47.460 -28.007 1.00 90.69 78 VAL A N 1
ATOM 605 C CA . VAL A 1 78 ? 19.352 48.223 -28.308 1.00 90.69 78 VAL A CA 1
ATOM 606 C C . VAL A 1 78 ? 20.213 48.242 -27.047 1.00 90.69 78 VAL A C 1
ATOM 608 O O . VAL A 1 78 ? 20.084 49.113 -26.188 1.00 90.69 78 VAL A O 1
ATOM 611 N N . THR A 1 79 ? 21.094 47.253 -26.907 1.00 83.94 79 THR A N 1
ATOM 612 C CA . THR A 1 79 ? 21.858 47.016 -25.667 1.00 83.94 79 THR A CA 1
ATOM 613 C C . THR A 1 79 ? 22.681 48.224 -25.204 1.00 83.94 79 THR A C 1
ATOM 615 O O . THR A 1 79 ? 22.912 48.400 -24.011 1.00 83.94 79 THR A O 1
ATOM 618 N N . THR A 1 80 ? 23.074 49.110 -26.123 1.00 84.06 80 THR A N 1
ATOM 619 C CA . THR A 1 80 ? 23.853 50.323 -25.837 1.00 84.06 80 THR A CA 1
ATOM 620 C C . THR A 1 80 ? 23.036 51.489 -25.274 1.00 84.06 80 THR A C 1
ATOM 622 O O . THR A 1 80 ? 23.634 52.411 -24.719 1.00 84.06 80 THR A O 1
ATOM 625 N N . THR A 1 81 ? 21.700 51.480 -25.373 1.00 86.69 81 THR A N 1
ATOM 626 C CA . THR A 1 81 ? 20.845 52.580 -24.876 1.00 86.69 81 THR A CA 1
ATOM 627 C C . THR A 1 81 ? 20.260 52.309 -23.494 1.00 86.69 81 THR A C 1
ATOM 629 O O . THR A 1 81 ? 19.707 53.219 -22.874 1.00 86.69 81 THR A O 1
ATOM 632 N N . ALA A 1 82 ? 20.406 51.085 -22.980 1.00 89.00 82 ALA A N 1
ATOM 633 C CA . ALA A 1 82 ? 19.843 50.696 -21.698 1.00 89.00 82 ALA A CA 1
ATOM 634 C C . ALA A 1 82 ? 20.460 51.486 -20.530 1.00 89.00 82 ALA A C 1
ATOM 636 O O . ALA A 1 82 ? 21.685 51.506 -20.353 1.00 89.00 82 ALA A O 1
ATOM 637 N N . THR A 1 83 ? 19.616 52.115 -19.708 1.00 90.12 83 THR A N 1
ATOM 638 C CA . THR A 1 83 ? 20.041 52.854 -18.509 1.00 90.12 83 THR A CA 1
ATOM 639 C C . THR A 1 83 ? 19.188 52.523 -17.284 1.00 90.12 83 THR A C 1
ATOM 641 O O . THR A 1 83 ? 18.006 52.216 -17.403 1.00 90.12 83 THR A O 1
ATOM 644 N N . LYS A 1 84 ? 19.792 52.618 -16.097 1.00 91.38 84 LYS A N 1
ATOM 645 C CA . LYS A 1 84 ? 19.154 52.565 -14.780 1.00 91.38 84 LYS A CA 1
ATOM 646 C C . LYS A 1 84 ? 19.417 53.900 -14.110 1.00 91.38 84 LYS A C 1
ATOM 648 O O . LYS A 1 84 ? 20.574 54.287 -13.946 1.00 91.38 84 LYS A O 1
ATOM 653 N N . ASN A 1 85 ? 18.361 54.620 -13.754 1.00 91.00 85 ASN A N 1
ATOM 654 C CA . ASN A 1 85 ? 18.441 55.954 -13.155 1.00 91.00 85 ASN A CA 1
ATOM 655 C C . ASN A 1 85 ? 19.348 56.912 -13.966 1.00 91.00 85 ASN A C 1
ATOM 657 O O . ASN A 1 85 ? 20.084 57.720 -13.402 1.00 91.00 85 ASN A O 1
ATOM 661 N N . GLY A 1 86 ? 19.327 56.790 -15.302 1.00 86.31 86 GLY A N 1
ATOM 662 C CA . GLY A 1 86 ? 20.124 57.603 -16.231 1.00 86.31 86 GLY A CA 1
ATOM 663 C C . GLY A 1 86 ? 21.584 57.166 -16.427 1.00 86.31 86 GLY A C 1
ATOM 664 O O . GLY A 1 86 ? 22.307 57.815 -17.180 1.00 86.31 86 GLY A O 1
ATOM 665 N N . VAL A 1 87 ? 22.029 56.075 -15.795 1.00 88.56 87 VAL A N 1
ATOM 666 C CA . VAL A 1 87 ? 23.381 55.511 -15.953 1.00 88.56 87 VAL A CA 1
ATOM 667 C C . VAL A 1 87 ? 23.318 54.237 -16.790 1.00 88.56 87 VAL A C 1
ATOM 669 O O . VAL A 1 87 ? 22.439 53.408 -16.573 1.00 88.56 87 VAL A O 1
ATOM 672 N N . HIS A 1 88 ? 24.242 54.062 -17.739 1.00 86.94 88 HIS A N 1
ATOM 673 C CA . HIS A 1 88 ? 24.302 52.861 -18.579 1.00 86.94 88 HIS A CA 1
ATOM 674 C C . HIS A 1 88 ? 24.412 51.577 -17.741 1.00 86.94 88 HIS A C 1
ATOM 676 O O . HIS A 1 88 ? 25.210 51.514 -16.803 1.00 86.94 88 HIS A O 1
ATOM 682 N N . VAL A 1 89 ? 23.613 50.562 -18.079 1.00 81.25 89 VAL A N 1
ATOM 683 C CA . VAL A 1 89 ? 23.528 49.310 -17.312 1.00 81.25 89 VAL A CA 1
ATOM 684 C C . VAL A 1 89 ? 24.324 48.215 -17.994 1.00 81.25 89 VAL A C 1
ATOM 686 O O . VAL A 1 89 ? 23.976 47.775 -19.084 1.00 81.25 89 VAL A O 1
ATOM 689 N N . SER A 1 90 ? 25.349 47.722 -17.304 1.00 69.62 90 SER A N 1
ATOM 690 C CA . SER A 1 90 ? 26.080 46.517 -17.699 1.00 69.62 90 SER A CA 1
ATOM 691 C C . SER A 1 90 ? 25.573 45.245 -17.010 1.00 69.62 90 SER A C 1
ATOM 693 O O . SER A 1 90 ? 25.859 44.156 -17.497 1.00 69.62 90 SER A O 1
ATOM 695 N N . TYR A 1 91 ? 24.831 45.355 -15.896 1.00 64.31 91 TYR A N 1
ATOM 696 C CA . TYR A 1 91 ? 24.199 44.214 -15.223 1.00 64.31 91 TYR A CA 1
ATOM 697 C C . TYR A 1 91 ? 23.022 44.622 -14.296 1.00 64.31 91 TYR A C 1
ATOM 699 O O . TYR A 1 91 ? 23.199 45.549 -13.500 1.00 64.31 91 TYR A O 1
ATOM 707 N N . PRO A 1 92 ? 21.868 43.917 -14.327 1.00 64.88 92 PRO A N 1
ATOM 708 C CA . PRO A 1 92 ? 21.487 42.973 -15.379 1.00 64.88 92 PRO A CA 1
ATOM 709 C C . PRO A 1 92 ? 21.351 43.733 -16.707 1.00 64.88 92 PRO A C 1
ATOM 711 O O . PRO A 1 92 ? 20.687 44.764 -16.774 1.00 64.88 92 PRO A O 1
ATOM 714 N N . SER A 1 93 ? 22.055 43.281 -17.745 1.00 78.69 93 SER A N 1
ATOM 715 C CA . SER A 1 93 ? 22.043 43.926 -19.060 1.00 78.69 93 SER A CA 1
ATOM 716 C C . SER A 1 93 ? 20.824 43.476 -19.852 1.00 78.69 93 SER A C 1
ATOM 718 O O . SER A 1 93 ? 20.455 42.303 -19.798 1.00 78.69 93 SER A O 1
ATOM 720 N N . PHE A 1 94 ? 20.257 44.376 -20.649 1.00 84.88 94 PHE A N 1
ATOM 721 C CA . PHE A 1 94 ? 19.297 43.982 -21.674 1.00 84.88 94 PHE A CA 1
ATOM 722 C C . PHE A 1 94 ? 20.022 43.129 -22.724 1.00 84.88 94 PHE A C 1
ATOM 724 O O . PHE A 1 94 ? 21.064 43.567 -23.224 1.00 84.88 94 PHE A O 1
ATOM 731 N N . PRO A 1 95 ? 19.545 41.909 -23.013 1.00 84.25 95 PRO A N 1
ATOM 732 C CA . PRO A 1 95 ? 20.221 41.013 -23.941 1.00 84.25 95 PRO A CA 1
ATOM 733 C C . PRO A 1 95 ? 19.967 41.426 -25.400 1.00 84.25 95 PRO A C 1
ATOM 735 O O . PRO A 1 95 ? 19.029 42.159 -25.699 1.00 84.25 95 PRO A O 1
ATOM 738 N N . ALA A 1 96 ? 20.826 40.988 -26.318 1.00 81.69 96 ALA A N 1
ATOM 739 C CA . ALA A 1 96 ? 20.637 41.202 -27.756 1.00 81.69 96 ALA A CA 1
ATOM 740 C C . ALA A 1 96 ? 19.816 40.058 -28.382 1.00 81.69 96 ALA A C 1
ATOM 742 O O . ALA A 1 96 ? 19.471 39.093 -27.704 1.00 81.69 96 ALA A O 1
ATOM 743 N N . GLU A 1 97 ? 19.541 40.141 -29.685 1.00 84.31 97 GLU A N 1
ATOM 744 C CA . GLU A 1 97 ? 19.024 39.025 -30.489 1.00 84.31 97 GLU A CA 1
ATOM 745 C C . GLU A 1 97 ? 17.669 38.455 -30.028 1.00 84.31 97 GLU A C 1
ATOM 747 O O . GLU A 1 97 ? 17.409 37.260 -30.163 1.00 84.31 97 GLU A O 1
ATOM 752 N N . GLY A 1 98 ? 16.795 39.314 -29.495 1.00 83.31 98 GLY A N 1
ATOM 753 C CA . GLY A 1 98 ? 15.415 38.956 -29.143 1.00 83.31 98 GLY A CA 1
ATOM 754 C C . GLY A 1 98 ? 15.251 38.155 -27.843 1.00 83.31 98 GLY A C 1
ATOM 755 O O . GLY A 1 98 ? 14.134 37.730 -27.543 1.00 83.31 98 GLY A O 1
ATOM 756 N N . ASP A 1 99 ? 16.326 37.958 -27.071 1.00 85.31 99 ASP A N 1
ATOM 757 C CA . ASP A 1 99 ? 16.277 37.309 -25.753 1.00 85.31 99 ASP A CA 1
ATOM 758 C C . ASP A 1 99 ? 15.454 38.123 -24.737 1.00 85.31 99 ASP A C 1
ATOM 760 O O . ASP A 1 99 ? 15.315 39.346 -24.833 1.00 85.31 99 ASP A O 1
ATOM 764 N N . GLU A 1 100 ? 14.912 37.440 -23.726 1.00 89.75 100 GLU A N 1
ATOM 765 C CA . GLU A 1 100 ? 14.168 38.089 -22.645 1.00 89.75 100 GLU A CA 1
ATOM 766 C C . GLU A 1 100 ? 15.094 38.711 -21.589 1.00 89.75 100 GLU A C 1
ATOM 768 O O . GLU A 1 100 ? 16.102 38.139 -21.174 1.00 89.75 100 GLU A O 1
ATOM 773 N N . PHE A 1 101 ? 14.715 39.886 -21.100 1.00 90.56 101 PHE A N 1
ATOM 774 C CA . PHE A 1 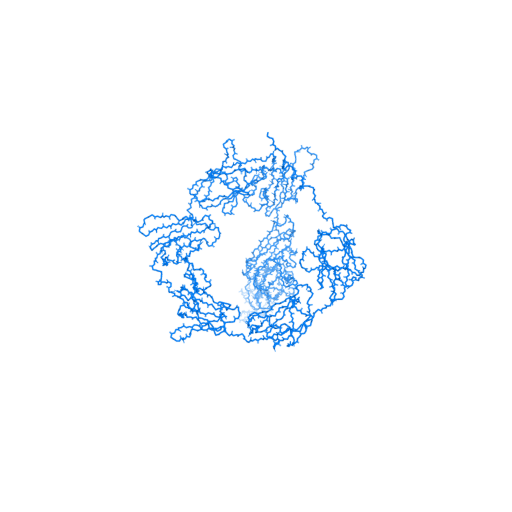101 ? 15.304 40.515 -19.929 1.00 90.56 101 PHE A CA 1
ATOM 775 C C . PHE A 1 101 ? 14.517 40.105 -18.679 1.00 90.56 101 PHE A C 1
ATOM 777 O O . PHE A 1 101 ? 13.321 40.371 -18.602 1.00 90.56 101 PHE A O 1
ATOM 784 N N . ALA A 1 102 ? 15.176 39.503 -17.686 1.00 91.31 102 ALA A N 1
ATOM 785 C CA . ALA A 1 102 ? 14.558 39.123 -16.413 1.00 91.31 102 ALA A CA 1
ATOM 786 C C . ALA A 1 102 ? 15.201 39.879 -15.238 1.00 91.31 102 ALA A C 1
ATOM 788 O O . ALA A 1 102 ? 16.406 39.769 -14.998 1.00 91.31 102 ALA A O 1
ATOM 789 N N . LEU A 1 103 ? 14.391 40.619 -14.479 1.00 91.50 103 LEU A N 1
ATOM 790 C CA . LEU A 1 103 ? 14.816 41.426 -13.336 1.00 91.50 103 LEU A CA 1
ATOM 791 C C . LEU A 1 103 ? 14.254 40.863 -12.032 1.00 91.50 103 LEU A C 1
ATOM 793 O O . LEU A 1 103 ? 13.050 40.922 -11.797 1.00 91.50 103 LEU A O 1
ATOM 797 N N . ALA A 1 104 ? 15.135 40.344 -11.177 1.00 90.00 104 ALA A N 1
ATOM 798 C CA . ALA A 1 104 ? 14.755 39.792 -9.879 1.00 90.00 104 ALA A CA 1
ATOM 799 C C . ALA A 1 104 ? 14.446 40.884 -8.843 1.00 90.00 104 ALA A C 1
ATOM 801 O O . ALA A 1 104 ? 15.109 41.928 -8.825 1.00 90.00 104 ALA A O 1
ATOM 802 N N . SER A 1 105 ? 13.532 40.596 -7.913 1.00 87.94 105 SER A N 1
ATOM 803 C CA . SER A 1 105 ? 13.150 41.513 -6.827 1.00 87.94 105 SER A CA 1
ATOM 804 C C . SER A 1 105 ? 14.325 41.965 -5.947 1.00 87.94 105 SER A C 1
ATOM 806 O O . SER A 1 105 ? 14.356 43.094 -5.471 1.00 87.94 105 SER A O 1
ATOM 808 N N . TYR A 1 106 ? 15.357 41.136 -5.781 1.00 86.56 106 TYR A N 1
ATOM 809 C CA . TYR A 1 106 ? 16.538 41.475 -4.978 1.00 86.56 106 TYR A CA 1
ATOM 810 C C . TYR A 1 106 ? 17.580 42.347 -5.710 1.00 86.56 106 TYR A C 1
ATOM 812 O O . TYR A 1 106 ? 18.589 42.719 -5.109 1.00 86.56 106 TYR A O 1
ATOM 820 N N . TYR A 1 107 ? 17.366 42.689 -6.989 1.00 84.94 107 TYR A N 1
ATOM 821 C CA . TYR A 1 107 ? 18.220 43.615 -7.757 1.00 84.94 107 TYR A CA 1
ATOM 822 C C . TYR A 1 107 ? 17.654 45.040 -7.862 1.00 84.94 107 TYR A C 1
ATOM 824 O O . TYR A 1 107 ? 18.278 45.912 -8.485 1.00 84.94 107 TYR A O 1
ATOM 832 N N . VAL A 1 108 ? 16.486 45.293 -7.269 1.00 85.06 108 VAL A N 1
ATOM 833 C CA . VAL A 1 108 ? 15.771 46.566 -7.390 1.00 85.06 108 VAL A CA 1
ATOM 834 C C . VAL A 1 108 ? 15.690 47.309 -6.061 1.00 85.06 108 VAL A C 1
ATOM 836 O O . VAL A 1 108 ? 15.608 46.713 -4.993 1.00 85.06 108 VAL A O 1
ATOM 839 N N . THR A 1 109 ? 15.753 48.635 -6.137 1.00 88.06 109 THR A N 1
ATOM 840 C CA . THR A 1 109 ? 15.508 49.561 -5.023 1.00 88.06 109 THR A CA 1
ATOM 841 C C . THR A 1 109 ? 14.248 50.371 -5.315 1.00 88.06 109 THR A C 1
ATOM 843 O O . THR A 1 109 ? 13.946 50.638 -6.479 1.00 88.06 109 THR A O 1
ATOM 846 N N . GLU A 1 110 ? 13.528 50.783 -4.269 1.00 89.75 110 GLU A N 1
ATOM 847 C CA . GLU A 1 110 ? 12.380 51.693 -4.373 1.00 89.75 110 GLU A CA 1
ATOM 848 C C . GLU A 1 110 ? 12.708 52.912 -5.252 1.00 89.75 110 GLU A C 1
ATOM 850 O O . GLU A 1 110 ? 13.662 53.647 -4.981 1.00 89.75 110 GLU A O 1
ATOM 855 N N . GLY A 1 111 ? 11.910 53.125 -6.301 1.00 87.94 111 GLY A N 1
ATOM 856 C CA . GLY A 1 111 ? 12.054 54.243 -7.230 1.00 87.94 111 GLY A CA 1
ATOM 857 C C . GLY A 1 111 ? 13.042 54.025 -8.380 1.00 87.94 111 GLY A C 1
ATOM 858 O O . GLY A 1 111 ? 13.289 54.972 -9.128 1.00 87.94 111 GLY A O 1
ATOM 859 N N . ASP A 1 112 ? 13.600 52.821 -8.553 1.00 92.62 112 ASP A N 1
ATOM 860 C CA . ASP A 1 112 ? 14.460 52.507 -9.699 1.00 92.62 112 ASP A CA 1
ATOM 861 C C . ASP A 1 112 ? 13.719 52.695 -11.037 1.00 92.62 112 ASP A C 1
ATOM 863 O O . ASP A 1 112 ? 12.598 52.221 -11.231 1.00 92.62 112 ASP A O 1
ATOM 867 N N . VAL A 1 113 ? 14.379 53.361 -11.987 1.00 92.94 113 VAL A N 1
ATOM 868 C CA . VAL A 1 113 ? 13.875 53.627 -13.339 1.00 92.94 113 VAL A CA 1
ATOM 869 C C . VAL A 1 113 ? 14.793 52.978 -14.369 1.00 92.94 113 VAL A C 1
ATOM 871 O O . VAL A 1 113 ? 15.944 53.391 -14.515 1.00 92.94 113 VAL A O 1
ATOM 874 N N . TYR A 1 114 ? 14.273 52.017 -15.126 1.00 92.81 114 TYR A N 1
ATOM 875 C CA . TYR A 1 114 ? 14.958 51.388 -16.252 1.00 92.81 114 TYR A CA 1
ATOM 876 C C . TYR A 1 114 ? 14.445 51.967 -17.571 1.00 92.81 114 TYR A C 1
ATOM 878 O O . TYR A 1 114 ? 13.243 51.989 -17.820 1.00 92.81 114 TYR A O 1
ATOM 886 N N . TYR A 1 115 ? 15.355 52.421 -18.427 1.00 92.94 115 TYR A N 1
ATOM 887 C CA . TYR A 1 115 ? 15.060 52.854 -19.792 1.00 92.94 115 TYR A CA 1
ATOM 888 C C . TYR A 1 115 ? 15.757 51.937 -20.789 1.00 92.94 115 TYR A C 1
ATOM 890 O O . TYR A 1 115 ? 16.925 51.609 -20.588 1.00 92.94 115 TYR A O 1
ATOM 898 N N . PHE A 1 116 ? 15.069 51.572 -21.867 1.00 93.12 116 PHE A N 1
ATOM 899 C CA . PHE A 1 116 ? 15.632 50.809 -22.978 1.00 93.12 116 PHE A CA 1
ATOM 900 C C . PHE A 1 116 ? 14.934 51.163 -24.297 1.00 93.12 116 PHE A C 1
ATOM 902 O O . PHE A 1 116 ? 13.783 51.605 -24.324 1.00 93.12 116 PHE A O 1
ATOM 909 N N . GLU A 1 117 ? 15.618 50.916 -25.410 1.00 93.44 117 GLU A N 1
ATOM 910 C CA . GLU A 1 117 ? 15.047 51.040 -26.752 1.00 93.44 117 GLU A CA 1
ATOM 911 C C . GLU A 1 117 ? 14.996 49.678 -27.434 1.00 93.44 117 GLU A C 1
ATOM 913 O O . GLU A 1 117 ? 15.760 48.770 -27.099 1.00 93.44 117 GLU A O 1
ATOM 918 N N . THR A 1 118 ? 14.104 49.549 -28.410 1.00 92.50 118 THR A N 1
ATOM 919 C CA . THR A 1 118 ? 14.026 48.385 -29.289 1.00 92.50 118 THR A CA 1
ATOM 920 C C . THR A 1 118 ? 14.266 48.797 -30.733 1.00 92.50 118 THR A C 1
ATOM 922 O O . THR A 1 118 ? 13.902 49.896 -31.160 1.00 92.50 118 THR A O 1
ATOM 925 N N . GLN A 1 119 ? 14.879 47.903 -31.499 1.00 90.56 119 GLN A N 1
ATOM 926 C CA . GLN A 1 119 ? 15.091 48.062 -32.935 1.00 90.56 119 GLN A CA 1
ATOM 927 C C . GLN A 1 119 ? 14.625 46.815 -33.680 1.00 90.56 119 GLN A C 1
ATOM 929 O O . GLN A 1 119 ? 14.490 45.747 -33.084 1.00 90.56 119 GLN A O 1
ATOM 934 N N . ALA A 1 120 ? 14.371 46.951 -34.983 1.00 88.62 120 ALA A N 1
ATOM 935 C CA . ALA A 1 120 ? 14.091 45.796 -35.828 1.00 88.62 120 ALA A CA 1
ATOM 936 C C . ALA A 1 120 ? 15.313 44.866 -35.831 1.00 88.62 120 ALA A C 1
ATOM 938 O O . ALA A 1 120 ? 16.427 45.301 -36.135 1.00 88.62 120 ALA A O 1
ATOM 939 N N . MET A 1 121 ? 15.096 43.601 -35.485 1.00 84.56 121 MET A N 1
ATOM 940 C CA . MET A 1 121 ? 16.146 42.596 -35.423 1.00 84.56 121 MET A CA 1
ATOM 941 C C . MET A 1 121 ? 16.551 42.200 -36.842 1.00 84.56 121 MET A C 1
ATOM 943 O O . MET A 1 121 ? 15.713 41.835 -37.669 1.00 84.56 121 MET A O 1
ATOM 947 N N . LYS A 1 122 ? 17.856 42.230 -37.128 1.00 83.25 122 LYS A N 1
ATOM 948 C CA . LYS A 1 122 ? 18.378 41.640 -38.362 1.00 83.25 122 LYS A CA 1
ATOM 949 C C . LYS A 1 122 ? 18.545 40.133 -38.156 1.00 83.25 122 LYS A C 1
ATOM 951 O O . LYS A 1 122 ? 19.564 39.685 -37.636 1.00 83.25 122 LYS A O 1
ATOM 956 N N . ILE A 1 123 ? 17.540 39.364 -38.567 1.00 84.50 123 ILE A N 1
ATOM 957 C CA . ILE A 1 123 ? 17.560 37.902 -38.470 1.00 84.50 123 ILE A CA 1
ATOM 958 C C . ILE A 1 123 ? 18.587 37.352 -39.462 1.00 84.50 123 ILE A C 1
ATOM 960 O O . ILE A 1 123 ? 18.528 37.619 -40.662 1.00 84.50 123 ILE A O 1
ATOM 964 N N . LYS A 1 124 ? 19.560 36.614 -38.930 1.00 89.06 124 LYS A N 1
ATOM 965 C CA . LYS A 1 124 ? 20.567 35.903 -39.714 1.00 89.06 124 LYS A CA 1
ATOM 966 C C . LYS A 1 124 ? 19.942 34.661 -40.335 1.00 89.06 124 LYS A C 1
ATOM 968 O O . LYS A 1 124 ? 19.190 33.969 -39.655 1.00 89.06 124 LYS A O 1
ATOM 973 N N . GLN A 1 125 ? 20.306 34.348 -41.572 1.00 92.44 125 GLN A N 1
ATOM 974 C CA . GLN A 1 125 ? 19.775 33.175 -42.271 1.00 92.44 125 GLN A CA 1
ATOM 975 C C . GLN A 1 125 ? 20.878 32.175 -42.625 1.00 92.44 125 GLN A C 1
ATOM 977 O O . GLN A 1 125 ? 22.035 32.553 -42.823 1.00 92.44 125 GLN A O 1
ATOM 982 N N . ALA A 1 126 ? 20.521 30.899 -42.735 1.00 94.62 126 ALA A N 1
ATOM 983 C CA . ALA A 1 126 ? 21.361 29.859 -43.323 1.00 94.62 126 ALA A CA 1
ATOM 984 C C . ALA A 1 126 ? 20.516 28.966 -44.235 1.00 94.62 126 ALA A C 1
ATOM 986 O O . ALA A 1 126 ? 19.344 28.736 -43.969 1.00 94.62 126 ALA A O 1
ATOM 987 N N . THR A 1 127 ? 21.090 28.464 -45.323 1.00 96.19 127 THR A N 1
ATOM 988 C CA . THR A 1 127 ? 20.409 27.519 -46.218 1.00 96.19 127 THR A CA 1
ATOM 989 C C . THR A 1 127 ? 20.885 26.110 -45.917 1.00 96.19 127 THR A C 1
ATOM 991 O O . THR A 1 127 ? 22.055 25.800 -46.131 1.00 96.19 127 THR A O 1
ATOM 994 N N . LEU A 1 128 ? 19.981 25.265 -45.438 1.00 96.81 128 LEU A N 1
ATOM 995 C CA . LEU A 1 128 ? 20.193 23.835 -45.289 1.00 96.81 128 LEU A CA 1
ATOM 996 C C . LEU A 1 128 ? 19.948 23.150 -46.634 1.00 96.81 128 LEU A C 1
ATOM 998 O O . LEU A 1 128 ? 18.886 23.323 -47.229 1.00 96.81 128 LEU A O 1
ATOM 1002 N N . LYS A 1 129 ? 20.922 22.376 -47.101 1.00 97.31 129 LYS A N 1
ATOM 1003 C CA . LYS A 1 129 ? 20.828 21.486 -48.257 1.00 97.31 129 LYS A CA 1
ATOM 1004 C C . LYS A 1 129 ? 21.105 20.071 -47.785 1.00 97.31 129 LYS A C 1
ATOM 1006 O O . LYS A 1 129 ? 22.136 19.829 -47.169 1.00 97.31 129 LYS A O 1
ATOM 1011 N N . VAL A 1 130 ? 20.216 19.149 -48.091 1.00 96.56 130 VAL A N 1
ATOM 1012 C CA . VAL A 1 130 ? 20.352 17.728 -47.778 1.00 96.56 130 VAL A CA 1
ATOM 1013 C C . VAL A 1 130 ? 20.032 16.918 -49.028 1.00 96.56 130 VAL A C 1
ATOM 1015 O O . VAL A 1 130 ? 19.261 17.357 -49.879 1.00 96.56 130 VAL A O 1
ATOM 1018 N N . ASP A 1 131 ? 20.676 15.771 -49.187 1.00 95.62 131 ASP A N 1
ATOM 1019 C CA . ASP A 1 131 ? 20.423 14.862 -50.302 1.00 95.62 131 ASP A CA 1
ATOM 1020 C C . ASP A 1 131 ? 18.987 14.314 -50.310 1.00 95.62 131 ASP A C 1
ATOM 1022 O O . ASP A 1 131 ? 18.357 14.310 -51.370 1.00 95.62 131 ASP A O 1
ATOM 1026 N N . ASP A 1 132 ? 18.455 13.943 -49.145 1.00 95.81 132 ASP A N 1
ATOM 1027 C CA . ASP A 1 132 ? 17.035 13.653 -48.922 1.00 95.81 132 ASP A CA 1
ATOM 1028 C C . ASP A 1 132 ? 16.587 14.149 -47.537 1.00 95.81 132 ASP A C 1
ATOM 1030 O O . ASP A 1 132 ? 17.116 13.747 -46.498 1.00 95.81 132 ASP A O 1
ATOM 1034 N N . TYR A 1 133 ? 15.601 15.045 -47.509 1.00 93.75 133 TYR A N 1
ATOM 1035 C CA . TYR A 1 133 ? 15.121 15.658 -46.271 1.00 93.75 133 TYR A CA 1
ATOM 1036 C C . TYR A 1 133 ? 14.419 14.678 -45.326 1.00 93.75 133 TYR A C 1
ATOM 1038 O O . TYR A 1 133 ? 14.325 14.964 -44.135 1.00 93.75 133 TYR A O 1
ATOM 1046 N N . THR A 1 134 ? 13.956 13.526 -45.821 1.00 94.81 134 THR A N 1
ATOM 1047 C CA . THR A 1 134 ? 13.329 12.486 -44.992 1.00 94.81 134 THR A CA 1
ATOM 1048 C C . THR A 1 134 ? 14.347 11.685 -44.179 1.00 94.81 134 THR A C 1
ATOM 1050 O O . THR A 1 134 ? 13.981 11.026 -43.207 1.00 94.81 134 THR A O 1
ATOM 1053 N N . HIS A 1 135 ? 15.635 11.771 -44.522 1.00 96.25 135 HIS A N 1
ATOM 1054 C CA . HIS A 1 135 ? 16.694 11.027 -43.841 1.00 96.25 135 HIS A CA 1
ATOM 1055 C C . HIS A 1 135 ? 17.178 11.702 -42.557 1.00 96.25 135 HIS A C 1
ATOM 1057 O O . HIS A 1 135 ? 17.953 11.093 -41.814 1.00 96.25 135 HIS A O 1
ATOM 1063 N N . ILE A 1 136 ? 16.748 12.934 -42.279 1.00 96.56 136 ILE A N 1
ATOM 1064 C CA . ILE A 1 136 ? 17.190 13.719 -41.127 1.00 96.56 136 ILE A CA 1
ATOM 1065 C C . ILE A 1 136 ? 16.014 14.342 -40.376 1.00 96.56 136 ILE A C 1
ATOM 1067 O O . ILE A 1 136 ? 14.937 14.557 -40.923 1.00 96.56 136 ILE A O 1
ATOM 1071 N N . SER A 1 137 ? 16.252 14.704 -39.123 1.00 96.25 137 SER A N 1
ATOM 1072 C CA . SER A 1 137 ? 15.434 15.655 -38.379 1.00 96.25 137 SER A CA 1
ATOM 1073 C C . SER A 1 137 ? 16.292 16.833 -37.941 1.00 96.25 137 SER A C 1
ATOM 1075 O O . SER A 1 137 ? 17.491 16.694 -37.679 1.00 96.25 137 SER A O 1
ATOM 1077 N N . VAL A 1 138 ? 15.685 18.016 -37.892 1.00 96.31 138 VAL A N 1
ATOM 1078 C CA . VAL A 1 138 ? 16.385 19.260 -37.573 1.00 96.31 138 VAL A CA 1
ATOM 1079 C C . VAL A 1 138 ? 15.721 19.909 -36.375 1.00 96.31 138 VAL A C 1
ATOM 1081 O O . VAL A 1 138 ? 14.502 20.050 -36.326 1.00 96.31 138 VAL A O 1
ATOM 1084 N N . ASN A 1 139 ? 16.538 20.312 -35.412 1.00 96.19 139 ASN A N 1
ATOM 1085 C CA . ASN A 1 139 ? 16.134 21.136 -34.290 1.00 96.19 139 ASN A CA 1
ATOM 1086 C C . ASN A 1 139 ? 16.882 22.473 -34.363 1.00 96.19 139 ASN A C 1
ATOM 1088 O O . ASN A 1 139 ? 18.107 22.510 -34.498 1.00 96.19 139 ASN A O 1
ATOM 1092 N N . ASN A 1 140 ? 16.145 23.576 -34.296 1.00 93.56 140 ASN A N 1
ATOM 1093 C CA . ASN A 1 140 ? 16.678 24.923 -34.400 1.00 93.56 140 ASN A CA 1
ATOM 1094 C C . ASN A 1 140 ? 16.298 25.721 -33.148 1.00 93.56 140 ASN A C 1
ATOM 1096 O O . ASN A 1 140 ? 15.171 26.177 -33.001 1.00 93.56 140 ASN A O 1
ATOM 1100 N N . GLY A 1 141 ? 17.246 25.884 -32.225 1.00 86.12 141 GLY A N 1
ATOM 1101 C CA . GLY A 1 141 ? 17.035 26.633 -30.982 1.00 86.12 141 GLY A CA 1
ATOM 1102 C C . GLY A 1 141 ? 16.168 25.921 -29.942 1.00 86.12 141 GLY A C 1
ATOM 1103 O O . GLY A 1 141 ? 15.635 26.582 -29.059 1.00 86.12 141 GLY A O 1
ATOM 1104 N N . GLY A 1 142 ? 16.037 24.596 -30.021 1.00 86.38 142 GLY A N 1
ATOM 1105 C CA . GLY A 1 142 ? 15.162 23.795 -29.161 1.00 86.38 142 GLY A CA 1
ATOM 1106 C C . GLY A 1 142 ? 13.853 23.390 -29.839 1.00 86.38 142 GLY A C 1
ATOM 1107 O O . GLY A 1 142 ? 13.216 22.445 -29.380 1.00 86.38 142 GLY A O 1
ATOM 1108 N N . GLU A 1 143 ? 13.492 24.009 -30.964 1.00 88.75 143 GLU A N 1
ATOM 1109 C CA . GLU A 1 143 ? 12.259 23.719 -31.703 1.00 88.75 143 GLU A CA 1
ATOM 1110 C C . GLU A 1 143 ? 12.515 22.793 -32.896 1.00 88.75 143 GLU A C 1
ATOM 1112 O O . GLU A 1 143 ? 13.506 22.940 -33.612 1.00 88.75 143 GLU A O 1
ATOM 1117 N N . ALA A 1 144 ? 11.624 21.824 -33.115 1.00 93.94 144 ALA A N 1
ATOM 1118 C CA . ALA A 1 144 ? 11.682 20.959 -34.289 1.00 93.94 144 ALA A CA 1
ATOM 1119 C C . ALA A 1 144 ? 11.339 21.753 -35.559 1.00 93.94 144 ALA A C 1
ATOM 1121 O O . ALA A 1 144 ? 10.404 22.551 -35.566 1.00 93.94 144 ALA A O 1
ATOM 1122 N N . VAL A 1 145 ? 12.094 21.523 -36.632 1.00 94.50 145 VAL A N 1
ATOM 1123 C CA . VAL A 1 145 ? 11.861 22.133 -37.943 1.00 94.50 145 VAL A CA 1
ATOM 1124 C C . VAL A 1 145 ? 11.201 21.111 -38.861 1.00 94.50 145 VAL A C 1
ATOM 1126 O O . VAL A 1 145 ? 11.787 20.068 -39.157 1.00 94.50 145 VAL A O 1
ATOM 1129 N N . ASP A 1 146 ? 10.015 21.447 -39.363 1.00 92.69 146 ASP A N 1
ATOM 1130 C CA . ASP A 1 146 ? 9.317 20.651 -40.371 1.00 92.69 146 ASP A CA 1
ATOM 1131 C C . ASP A 1 146 ? 9.966 20.851 -41.744 1.00 92.69 146 ASP A C 1
ATOM 1133 O O . ASP A 1 146 ? 9.725 21.837 -42.444 1.00 92.69 146 ASP A O 1
ATOM 1137 N N . LEU A 1 147 ? 10.812 19.903 -42.145 1.00 92.12 147 LEU A N 1
ATOM 1138 C CA . LEU A 1 147 ? 11.424 19.915 -43.467 1.00 92.12 147 LEU A CA 1
ATOM 1139 C C . LEU A 1 147 ? 10.405 19.503 -44.536 1.00 92.12 147 LEU A C 1
ATOM 1141 O O . LEU A 1 147 ? 9.805 18.432 -44.471 1.00 92.12 147 LEU A O 1
ATOM 1145 N N . THR A 1 148 ? 10.250 20.338 -45.562 1.00 90.69 148 THR A N 1
ATOM 1146 C CA . THR A 1 148 ? 9.350 20.087 -46.702 1.00 90.69 148 THR A CA 1
ATOM 1147 C C . THR A 1 148 ? 10.091 19.896 -48.027 1.00 90.69 148 THR A C 1
ATOM 1149 O O . THR A 1 148 ? 9.462 19.680 -49.063 1.00 90.69 148 THR A O 1
ATOM 1152 N N . SER A 1 149 ? 11.415 20.054 -48.028 1.00 95.00 149 SER A N 1
ATOM 1153 C CA . SER A 1 149 ? 12.260 20.007 -49.222 1.00 95.00 149 SER A CA 1
ATOM 1154 C C . SER A 1 149 ? 13.727 19.764 -48.870 1.00 95.00 149 SER A C 1
ATOM 1156 O O . SER A 1 149 ? 14.185 20.107 -47.784 1.00 95.00 149 SER A O 1
ATOM 1158 N N . ASN A 1 150 ? 14.483 19.251 -49.845 1.00 96.25 150 ASN A N 1
ATOM 1159 C CA . ASN A 1 150 ? 15.937 19.039 -49.769 1.00 96.25 150 ASN A CA 1
ATOM 1160 C C . ASN A 1 150 ? 16.757 20.330 -49.638 1.00 96.25 150 ASN A C 1
ATOM 1162 O O . ASN A 1 150 ? 17.947 20.288 -49.349 1.00 96.25 150 ASN A O 1
ATOM 1166 N N . GLU A 1 151 ? 16.143 21.482 -49.882 1.00 96.94 151 GLU A N 1
ATOM 1167 C CA . GLU A 1 151 ? 16.752 22.790 -49.687 1.00 96.94 151 GLU A CA 1
ATOM 1168 C C . GLU A 1 151 ? 15.760 23.678 -48.943 1.00 96.94 151 GLU A C 1
ATOM 1170 O O . GLU A 1 151 ? 14.611 23.811 -49.371 1.00 96.94 151 GLU A O 1
ATOM 1175 N N . MET A 1 152 ? 16.188 24.259 -47.826 1.00 95.81 152 MET A N 1
ATOM 1176 C CA . MET A 1 152 ? 15.361 25.119 -46.984 1.00 95.81 152 MET A CA 1
ATOM 1177 C C . MET A 1 152 ? 16.212 26.218 -46.351 1.00 95.81 152 MET A C 1
ATOM 1179 O O . MET A 1 152 ? 17.317 25.972 -45.871 1.00 95.81 152 MET A O 1
ATOM 1183 N N . THR A 1 153 ? 15.693 27.442 -46.330 1.00 94.88 153 THR A N 1
ATOM 1184 C CA . THR A 1 153 ? 16.302 28.542 -45.579 1.00 94.88 153 THR A CA 1
ATOM 1185 C C . THR A 1 153 ? 15.777 28.525 -44.151 1.00 94.88 153 THR A C 1
ATOM 1187 O O . THR A 1 153 ? 14.570 28.532 -43.931 1.00 94.88 153 THR A O 1
ATOM 1190 N N . LEU A 1 154 ? 16.699 28.498 -43.196 1.00 94.31 154 LEU A N 1
ATOM 1191 C CA . LEU A 1 154 ? 16.438 28.574 -41.770 1.00 94.31 154 LEU A CA 1
ATOM 1192 C C . LEU A 1 154 ? 16.767 29.977 -41.275 1.00 94.31 154 LEU A C 1
ATOM 1194 O O . LEU A 1 154 ? 17.824 30.533 -41.592 1.00 94.31 154 LEU A O 1
ATOM 1198 N N . ASP A 1 155 ? 15.876 30.504 -40.450 1.00 91.75 155 ASP A N 1
ATOM 1199 C CA . ASP A 1 155 ? 16.094 31.729 -39.701 1.00 91.75 155 ASP A CA 1
ATOM 1200 C C . ASP A 1 155 ? 16.760 31.394 -38.363 1.00 91.75 155 ASP A C 1
ATOM 1202 O O . ASP A 1 155 ? 16.404 30.416 -37.697 1.00 91.75 155 ASP A O 1
ATOM 1206 N N . LYS A 1 156 ? 17.744 32.202 -37.959 1.00 89.94 156 LYS A N 1
ATOM 1207 C CA . LYS A 1 156 ? 18.363 32.086 -36.639 1.00 89.94 156 LYS A CA 1
ATOM 1208 C C . LYS A 1 156 ? 17.294 32.337 -35.558 1.00 89.94 156 LYS A C 1
ATOM 1210 O O . LYS A 1 156 ? 16.711 33.423 -35.558 1.00 89.94 156 LYS A O 1
ATOM 1215 N N . PRO A 1 157 ? 17.083 31.401 -34.614 1.00 87.62 157 PRO A N 1
ATOM 1216 C CA . PRO A 1 157 ? 16.204 31.612 -33.468 1.00 87.62 157 PRO A CA 1
ATOM 1217 C C . PRO A 1 157 ? 16.691 32.760 -32.584 1.00 87.62 157 PRO A C 1
ATOM 1219 O O . PRO A 1 157 ? 17.877 33.103 -32.590 1.00 87.62 157 PRO A O 1
ATOM 1222 N N . ALA A 1 158 ? 15.783 33.321 -31.786 1.00 80.75 158 ALA A N 1
ATOM 1223 C CA . ALA A 1 158 ? 16.161 34.307 -30.785 1.00 80.75 158 ALA A CA 1
ATOM 1224 C C . ALA A 1 158 ? 17.201 33.721 -29.814 1.00 80.75 158 ALA A C 1
ATOM 1226 O O . ALA A 1 158 ? 17.115 32.561 -29.403 1.00 80.75 158 ALA A O 1
ATOM 1227 N N . GLY A 1 159 ? 18.180 34.549 -29.474 1.00 81.00 159 GLY A N 1
ATOM 1228 C CA . GLY A 1 159 ? 19.134 34.291 -28.413 1.00 81.00 159 GLY A CA 1
ATOM 1229 C C . GLY A 1 159 ? 20.573 34.010 -28.821 1.00 81.00 159 GLY A C 1
ATOM 1230 O O . GLY A 1 159 ? 20.895 33.405 -29.850 1.00 81.00 159 GLY A O 1
ATOM 1231 N N . THR A 1 160 ? 21.468 34.440 -27.930 1.00 79.44 160 THR A N 1
ATOM 1232 C CA . THR A 1 160 ? 22.919 34.501 -28.195 1.00 79.44 160 THR A CA 1
ATOM 1233 C C . THR A 1 160 ? 23.533 33.119 -28.435 1.00 79.44 160 THR A C 1
ATOM 1235 O O . THR A 1 160 ? 24.450 32.964 -29.243 1.00 79.44 160 THR A O 1
ATOM 1238 N N . TYR A 1 161 ? 23.007 32.098 -27.756 1.00 83.00 161 TYR A N 1
ATOM 1239 C CA . TYR A 1 161 ? 23.510 30.723 -27.801 1.00 83.00 161 TYR A CA 1
ATOM 1240 C C . TYR A 1 161 ? 22.611 29.777 -28.602 1.00 83.00 161 TYR A C 1
ATOM 1242 O O . TYR A 1 161 ? 22.679 28.563 -28.394 1.00 83.00 161 TYR A O 1
ATOM 1250 N N . ALA A 1 162 ? 21.785 30.307 -29.513 1.00 87.75 162 ALA A N 1
ATOM 1251 C CA . ALA A 1 162 ? 20.955 29.490 -30.390 1.00 87.75 162 ALA A CA 1
ATOM 1252 C C . ALA A 1 162 ? 21.808 28.445 -31.134 1.00 87.75 162 ALA A C 1
ATOM 1254 O O . ALA A 1 162 ? 22.863 28.758 -31.703 1.00 87.75 162 ALA A O 1
ATOM 1255 N N . ARG A 1 163 ? 21.345 27.191 -31.132 1.00 93.12 163 ARG A N 1
ATOM 1256 C CA . ARG A 1 163 ? 22.013 26.048 -31.768 1.00 93.12 163 ARG A CA 1
ATOM 1257 C C . ARG A 1 163 ? 21.182 25.499 -32.913 1.00 93.12 163 ARG A C 1
ATOM 1259 O O . ARG A 1 163 ? 19.959 25.510 -32.842 1.00 93.12 163 ARG A O 1
ATOM 1266 N N . LEU A 1 164 ? 21.873 24.975 -33.913 1.00 94.94 164 LEU A N 1
ATOM 1267 C CA . LEU A 1 164 ? 21.299 24.102 -34.922 1.00 94.94 164 LEU A CA 1
ATOM 1268 C C . LEU A 1 164 ? 21.778 22.679 -34.637 1.00 94.94 164 LEU A C 1
ATOM 1270 O O . LEU A 1 164 ? 22.982 22.446 -34.498 1.00 94.94 164 LEU A O 1
ATOM 1274 N N . GLU A 1 165 ? 20.842 21.748 -34.544 1.00 97.06 165 GLU A N 1
ATOM 1275 C CA . GLU A 1 165 ? 21.100 20.323 -34.392 1.00 97.06 165 GLU A CA 1
ATOM 1276 C C . GLU A 1 165 ? 20.430 19.563 -35.532 1.00 97.06 165 GLU A C 1
ATOM 1278 O O . GLU A 1 165 ? 19.276 19.806 -35.879 1.00 97.06 165 GLU A O 1
ATOM 1283 N N . VAL A 1 166 ? 21.184 18.651 -36.129 1.00 96.50 166 VAL A N 1
ATOM 1284 C CA . VAL A 1 166 ? 20.736 17.784 -37.211 1.00 96.50 166 VAL A CA 1
ATOM 1285 C C . VAL A 1 166 ? 20.987 16.355 -36.770 1.00 96.50 166 VAL A C 1
ATOM 1287 O O . VAL A 1 166 ? 22.123 15.992 -36.465 1.00 96.50 166 VAL A O 1
ATOM 1290 N N . ASN A 1 167 ? 19.939 15.546 -36.742 1.00 95.94 167 ASN A N 1
ATOM 1291 C CA . ASN A 1 167 ? 20.016 14.130 -36.416 1.00 95.94 167 ASN A CA 1
ATOM 1292 C C . ASN A 1 167 ? 19.703 13.318 -37.667 1.00 95.94 167 ASN A C 1
ATOM 1294 O O . ASN A 1 167 ? 18.757 13.634 -38.384 1.00 95.94 167 ASN A O 1
ATOM 1298 N N . ALA A 1 168 ? 20.466 12.261 -37.922 1.00 94.12 168 ALA A N 1
ATOM 1299 C CA . ALA A 1 168 ? 20.056 11.253 -38.884 1.00 94.12 168 ALA A CA 1
ATOM 1300 C C . ALA A 1 168 ? 18.873 10.452 -38.321 1.00 94.12 168 ALA A C 1
ATOM 1302 O O . ALA A 1 168 ? 18.808 10.160 -37.122 1.00 94.12 168 ALA A O 1
ATOM 1303 N N . SER A 1 169 ? 17.951 10.082 -39.200 1.00 91.56 169 SER A N 1
ATOM 1304 C CA . SER A 1 169 ? 16.907 9.099 -38.914 1.00 91.56 169 SER A CA 1
ATOM 1305 C C . SER A 1 169 ? 17.514 7.720 -38.620 1.00 91.56 169 SER A C 1
ATOM 1307 O O . SER A 1 169 ? 18.700 7.470 -38.852 1.00 91.56 169 SER A O 1
ATOM 1309 N N . ASP A 1 170 ? 16.713 6.804 -38.079 1.00 87.12 170 ASP A N 1
ATOM 1310 C CA . ASP A 1 170 ? 17.220 5.518 -37.583 1.00 87.12 170 ASP A CA 1
ATOM 1311 C C . ASP A 1 170 ? 17.832 4.632 -38.678 1.00 87.12 170 ASP A C 1
ATOM 1313 O O . ASP A 1 170 ? 18.755 3.868 -38.398 1.00 87.12 170 ASP A O 1
ATOM 1317 N N . GLU A 1 171 ? 17.396 4.779 -39.928 1.00 88.69 171 GLU A N 1
ATOM 1318 C CA . GLU A 1 171 ? 17.904 4.016 -41.076 1.00 88.69 171 GLU A CA 1
ATOM 1319 C C . GLU A 1 171 ? 19.168 4.620 -41.704 1.00 88.69 171 GLU A C 1
ATOM 1321 O O . GLU A 1 171 ? 19.794 3.983 -42.548 1.00 88.69 171 GLU A O 1
ATOM 1326 N N . TYR A 1 172 ? 19.583 5.820 -41.281 1.00 92.25 172 TYR A N 1
ATOM 1327 C CA . TYR A 1 172 ? 20.653 6.579 -41.929 1.00 92.25 172 TYR A CA 1
ATOM 1328 C C . TYR A 1 172 ? 21.708 7.083 -40.938 1.00 92.25 172 TYR A C 1
ATOM 1330 O O . TYR A 1 172 ? 21.559 7.029 -39.714 1.00 92.25 172 TYR A O 1
ATOM 1338 N N . LEU A 1 173 ? 22.812 7.573 -41.498 1.00 92.94 173 LEU A N 1
ATOM 1339 C CA . LEU A 1 173 ? 23.893 8.276 -40.812 1.00 92.94 173 LEU A CA 1
ATOM 1340 C C . LEU A 1 173 ? 24.269 9.534 -41.594 1.00 92.94 173 LEU A C 1
ATOM 1342 O O . LEU A 1 173 ? 24.180 9.564 -42.824 1.00 92.94 173 LEU A O 1
ATOM 1346 N N . LEU A 1 174 ? 24.765 10.552 -40.891 1.00 95.94 174 LEU A N 1
ATOM 1347 C CA . LEU A 1 174 ? 25.363 11.727 -41.516 1.00 95.94 174 LEU A CA 1
ATOM 1348 C C . LEU A 1 174 ? 26.754 11.347 -42.029 1.00 95.94 174 LEU A C 1
ATOM 1350 O O . LEU A 1 174 ? 27.690 11.151 -41.249 1.00 95.94 174 LEU A O 1
ATOM 1354 N N . SER A 1 175 ? 26.891 11.217 -43.345 1.00 94.69 175 SER A N 1
ATOM 1355 C CA . SER A 1 175 ? 28.156 10.850 -43.990 1.00 94.69 175 SER A CA 1
ATOM 1356 C C . SER A 1 175 ? 29.093 12.050 -44.167 1.00 94.69 175 SER A C 1
ATOM 1358 O O . SER A 1 175 ? 30.312 11.892 -44.099 1.00 94.69 175 SER A O 1
ATOM 1360 N N . SER A 1 176 ? 28.534 13.252 -44.345 1.00 95.75 176 SER A N 1
ATOM 1361 C CA . SER A 1 176 ? 29.256 14.523 -44.485 1.00 95.75 176 SER A CA 1
ATOM 1362 C C . SER A 1 176 ? 28.369 15.678 -44.020 1.00 95.75 176 SER A C 1
ATOM 1364 O O . SER A 1 176 ? 27.162 15.676 -44.276 1.00 95.75 176 SER A O 1
ATOM 1366 N N . VAL A 1 177 ? 28.972 16.666 -43.354 1.00 96.75 177 VAL A N 1
ATOM 1367 C CA . VAL A 1 177 ? 28.335 17.954 -43.049 1.00 96.75 177 VAL A CA 1
ATOM 1368 C C . VAL A 1 177 ? 29.312 19.064 -43.398 1.00 96.75 177 VAL A C 1
ATOM 1370 O O . VAL A 1 177 ? 30.330 19.245 -42.728 1.00 96.75 177 VAL A O 1
ATOM 1373 N N . LYS A 1 178 ? 28.993 19.842 -44.431 1.00 95.88 178 LYS A N 1
ATOM 1374 C CA . LYS A 1 178 ? 29.807 20.973 -44.873 1.00 95.88 178 LYS A CA 1
ATOM 1375 C C . LYS A 1 178 ? 29.123 22.281 -44.560 1.00 95.88 178 LYS A C 1
ATOM 1377 O O . LYS A 1 178 ? 27.959 22.473 -44.877 1.00 95.88 178 LYS A O 1
ATOM 1382 N N . VAL A 1 179 ? 29.871 23.221 -44.003 1.00 94.88 179 VAL A N 1
ATOM 1383 C CA . VAL A 1 179 ? 29.398 24.587 -43.774 1.00 94.88 179 VAL A CA 1
ATOM 1384 C C . VAL A 1 179 ? 30.255 25.517 -44.612 1.00 94.88 179 VAL A C 1
ATOM 1386 O O . VAL A 1 179 ? 31.475 25.530 -44.461 1.00 94.88 179 VAL A O 1
ATOM 1389 N N . ALA A 1 180 ? 29.622 26.262 -45.518 1.00 91.56 180 ALA A N 1
ATOM 1390 C CA . ALA A 1 180 ? 30.301 27.096 -46.511 1.00 91.56 180 ALA A CA 1
ATOM 1391 C C . ALA A 1 180 ? 31.379 26.326 -47.312 1.00 91.56 180 ALA A C 1
ATOM 1393 O O . ALA A 1 180 ? 32.429 26.870 -47.652 1.00 91.56 180 ALA A O 1
ATOM 1394 N N . GLY A 1 181 ? 31.119 25.044 -47.601 1.00 89.69 181 GLY A N 1
ATOM 1395 C CA . GLY A 1 181 ? 32.019 24.151 -48.339 1.00 89.69 181 GLY A CA 1
ATOM 1396 C C . GLY A 1 181 ? 33.118 23.480 -47.503 1.00 89.69 181 GLY A C 1
ATOM 1397 O O . GLY A 1 181 ? 33.835 22.630 -48.031 1.00 89.69 181 GLY A O 1
ATOM 1398 N N . GLU A 1 182 ? 33.249 23.803 -46.213 1.00 93.44 182 GLU A N 1
ATOM 1399 C CA . GLU A 1 182 ? 34.219 23.170 -45.312 1.00 93.44 182 GLU A CA 1
ATOM 1400 C C . GLU A 1 182 ? 33.600 22.008 -44.534 1.00 93.44 182 GLU A C 1
ATOM 1402 O O . GLU A 1 182 ? 32.598 22.200 -43.846 1.00 93.44 182 GLU A O 1
ATOM 1407 N N . GLU A 1 183 ? 34.232 20.832 -44.576 1.00 95.50 183 GLU A N 1
ATOM 1408 C CA . GLU A 1 183 ? 33.819 19.655 -43.800 1.00 95.50 183 GLU A CA 1
ATOM 1409 C C . GLU A 1 183 ? 33.921 19.913 -42.290 1.00 95.50 183 GLU A C 1
ATOM 1411 O O . GLU A 1 183 ? 34.947 20.397 -41.798 1.00 95.50 183 GLU A O 1
ATOM 1416 N N . LYS A 1 184 ? 32.852 19.589 -41.556 1.00 94.62 184 LYS A N 1
ATOM 1417 C CA . LYS A 1 184 ? 32.745 19.793 -40.104 1.00 94.62 184 LYS A CA 1
ATOM 1418 C C . LYS A 1 184 ? 32.698 18.493 -39.310 1.00 94.62 184 LYS A C 1
ATOM 1420 O O . LYS A 1 184 ? 32.914 18.539 -38.099 1.00 94.62 184 LYS A O 1
ATOM 1425 N N . LEU A 1 185 ? 32.467 17.347 -39.949 1.00 92.06 185 LEU A N 1
ATOM 1426 C CA . LEU A 1 185 ? 32.593 16.058 -39.277 1.00 92.06 185 LEU A CA 1
ATOM 1427 C C . LEU A 1 185 ? 34.072 15.669 -39.138 1.00 92.06 185 LEU A C 1
ATOM 1429 O O . LEU A 1 185 ? 34.811 15.617 -40.118 1.00 92.06 185 LEU A O 1
ATOM 1433 N N . SER A 1 186 ? 34.514 15.371 -37.913 1.00 87.19 186 SER A N 1
ATOM 1434 C CA . SER A 1 186 ? 35.864 14.842 -37.658 1.00 87.19 186 SER A CA 1
ATOM 1435 C C . SER A 1 186 ? 36.008 13.374 -38.076 1.00 87.19 186 SER A C 1
ATOM 1437 O O . SER A 1 186 ? 37.111 12.921 -38.382 1.00 87.19 186 SER A O 1
ATOM 1439 N N . THR A 1 187 ? 34.893 12.644 -38.108 1.00 84.25 187 THR A N 1
ATOM 1440 C CA . THR A 1 187 ? 34.763 11.269 -38.596 1.00 84.25 187 THR A CA 1
ATOM 1441 C C . THR A 1 187 ? 33.458 11.144 -39.383 1.00 84.25 187 THR A C 1
ATOM 1443 O O . THR A 1 187 ? 32.446 11.666 -38.916 1.00 84.25 187 THR A O 1
ATOM 1446 N N . PRO A 1 188 ? 33.440 10.466 -40.542 1.00 82.12 188 PRO A N 1
ATOM 1447 C CA . PRO A 1 188 ? 32.205 10.251 -41.298 1.00 82.12 188 PRO A CA 1
ATOM 1448 C C . PRO A 1 188 ? 31.253 9.296 -40.559 1.00 82.12 188 PRO A C 1
ATOM 1450 O O . PRO A 1 188 ? 31.689 8.523 -39.704 1.00 82.12 188 PRO A O 1
ATOM 1453 N N . ASN A 1 189 ? 29.979 9.299 -40.961 1.00 89.06 189 ASN A N 1
ATOM 1454 C CA . ASN A 1 189 ? 28.928 8.362 -40.542 1.00 89.06 189 ASN A CA 1
ATOM 1455 C C . ASN A 1 189 ? 28.548 8.467 -39.055 1.00 89.06 189 ASN A C 1
ATOM 1457 O O . ASN A 1 189 ? 28.624 7.491 -38.307 1.00 89.06 189 ASN A O 1
ATOM 1461 N N . VAL A 1 190 ? 28.130 9.662 -38.634 1.00 91.25 190 VAL A N 1
ATOM 1462 C CA . VAL A 1 190 ? 27.684 9.948 -37.259 1.00 91.25 190 VAL A CA 1
ATOM 1463 C C . VAL A 1 190 ? 26.160 10.037 -37.161 1.00 91.25 190 VAL A C 1
ATOM 1465 O O . VAL A 1 190 ? 25.484 10.328 -38.145 1.00 91.25 190 VAL A O 1
ATOM 1468 N N . ASP A 1 191 ? 25.612 9.819 -35.965 1.00 90.62 191 ASP A N 1
ATOM 1469 C CA . ASP A 1 191 ? 24.167 9.919 -35.721 1.00 90.62 191 ASP A CA 1
ATOM 1470 C C . ASP A 1 191 ? 23.652 11.363 -35.712 1.00 90.62 191 ASP A C 1
ATOM 1472 O O . ASP A 1 191 ? 22.493 11.602 -36.045 1.00 90.62 191 ASP A O 1
ATOM 1476 N N . SER A 1 192 ? 24.486 12.331 -35.325 1.00 94.31 192 SER A N 1
ATOM 1477 C CA . SER A 1 192 ? 24.073 13.730 -35.247 1.00 94.31 192 SER A CA 1
ATOM 1478 C C . SER A 1 192 ? 25.228 14.716 -35.374 1.00 94.31 192 SER A C 1
ATOM 1480 O O . SER A 1 192 ? 26.399 14.395 -35.151 1.00 94.31 192 SER A O 1
ATOM 1482 N N . TRP A 1 193 ? 24.879 15.949 -35.733 1.00 96.31 193 TRP A N 1
ATOM 1483 C CA . TRP A 1 193 ? 25.773 17.094 -35.781 1.00 96.31 193 TRP A CA 1
ATOM 1484 C C . TRP A 1 193 ? 25.101 18.310 -35.146 1.00 96.31 193 TRP A C 1
ATOM 1486 O O . TRP A 1 193 ? 23.921 18.570 -35.367 1.00 96.31 193 TRP A O 1
ATOM 1496 N N . LYS A 1 194 ? 25.866 19.074 -34.364 1.00 95.19 194 LYS A N 1
ATOM 1497 C CA . LYS A 1 194 ? 25.387 20.275 -33.676 1.00 95.19 194 LYS A CA 1
ATOM 1498 C C . LYS A 1 194 ? 26.404 21.402 -33.764 1.00 95.19 194 LYS A C 1
ATOM 1500 O O . LYS A 1 194 ? 27.601 21.164 -33.601 1.00 95.19 194 LYS A O 1
ATOM 1505 N N . ALA A 1 195 ? 25.921 22.622 -33.964 1.00 94.06 195 ALA A N 1
ATOM 1506 C CA . ALA A 1 195 ? 26.745 23.826 -34.011 1.00 94.06 195 ALA A CA 1
ATOM 1507 C C . ALA A 1 195 ? 25.975 25.049 -33.498 1.00 94.06 195 ALA A C 1
ATOM 1509 O O . ALA A 1 195 ? 24.741 25.067 -33.487 1.00 94.06 195 ALA A O 1
ATOM 1510 N N . TYR A 1 196 ? 26.701 26.075 -33.053 1.00 92.94 196 TYR A N 1
ATOM 1511 C CA . TYR A 1 196 ? 26.079 27.338 -32.671 1.00 92.94 196 TYR A CA 1
ATOM 1512 C C . TYR A 1 196 ? 25.868 28.211 -33.901 1.00 92.94 196 TYR A C 1
ATOM 1514 O O . TYR A 1 196 ? 26.699 28.258 -34.805 1.00 92.94 196 TYR A O 1
ATOM 1522 N N . TRP A 1 197 ? 24.800 29.005 -33.898 1.00 91.44 197 TRP A N 1
ATOM 1523 C CA . TRP A 1 197 ? 24.566 29.977 -34.965 1.00 91.44 197 TRP A CA 1
ATOM 1524 C C . TRP A 1 197 ? 25.659 31.049 -35.070 1.00 91.44 197 TRP A C 1
ATOM 1526 O O . TRP A 1 197 ? 25.801 31.678 -36.124 1.00 91.44 197 TRP A O 1
ATOM 1536 N N . SER A 1 198 ? 26.446 31.264 -34.010 1.00 88.31 198 SER A N 1
ATOM 1537 C CA . SER A 1 198 ? 27.650 32.106 -34.030 1.00 88.31 198 SER A CA 1
ATOM 1538 C C . SER A 1 198 ? 28.727 31.595 -34.986 1.00 88.31 198 SER A C 1
ATOM 1540 O O . SER A 1 198 ? 29.512 32.399 -35.480 1.00 88.31 198 SER A O 1
ATOM 1542 N N . ASP A 1 199 ? 28.737 30.294 -35.278 1.00 88.06 199 ASP A N 1
ATOM 1543 C CA . ASP A 1 199 ? 29.783 29.631 -36.065 1.00 88.06 199 ASP A CA 1
ATOM 1544 C C . ASP A 1 199 ? 29.551 29.771 -37.579 1.00 88.06 199 ASP A C 1
ATOM 1546 O O . ASP A 1 199 ? 30.413 29.438 -38.392 1.00 88.06 199 ASP A O 1
ATOM 1550 N N . PHE A 1 200 ? 28.383 30.281 -37.972 1.00 88.44 200 PHE A N 1
ATOM 1551 C CA . PHE A 1 200 ? 28.001 30.498 -39.366 1.00 88.44 200 PHE A CA 1
ATOM 1552 C C . PHE A 1 200 ? 28.255 31.950 -39.794 1.00 88.44 200 PHE A C 1
ATOM 1554 O O . PHE A 1 200 ? 28.348 32.851 -38.965 1.00 88.44 200 PHE A O 1
ATOM 1561 N N . SER A 1 201 ? 28.307 32.237 -41.090 1.00 90.31 201 SER A N 1
ATOM 1562 C CA . SER A 1 201 ? 28.106 33.597 -41.616 1.00 90.31 201 SER A CA 1
ATOM 1563 C C . SER A 1 201 ? 26.626 33.824 -41.949 1.00 90.31 201 SER A C 1
ATOM 1565 O O . SER A 1 201 ? 25.864 32.867 -42.056 1.00 90.31 201 SER A O 1
ATOM 1567 N N . ASP A 1 202 ? 26.194 35.078 -42.094 1.00 90.75 202 ASP A N 1
ATOM 1568 C CA . ASP A 1 202 ? 24.856 35.375 -42.633 1.00 90.75 202 ASP A CA 1
ATOM 1569 C C . ASP A 1 202 ? 24.765 34.876 -44.085 1.00 90.75 202 ASP A C 1
ATOM 1571 O O . ASP A 1 202 ? 25.681 35.116 -44.875 1.00 90.75 202 ASP A O 1
ATOM 1575 N N . GLY A 1 203 ? 23.715 34.121 -44.406 1.00 91.44 203 GLY A N 1
ATOM 1576 C CA . GLY A 1 203 ? 23.540 33.441 -45.691 1.00 91.44 203 GLY A CA 1
ATOM 1577 C C . GLY A 1 203 ? 24.420 32.200 -45.900 1.00 91.44 203 GLY A C 1
ATOM 1578 O O . GLY A 1 203 ? 24.623 31.797 -47.044 1.00 91.44 203 GLY A O 1
ATOM 1579 N N . ALA A 1 204 ? 24.983 31.601 -44.841 1.00 94.81 204 ALA A N 1
ATOM 1580 C CA . ALA A 1 204 ? 25.800 30.389 -44.969 1.00 94.81 204 ALA A CA 1
ATOM 1581 C C . ALA A 1 204 ? 25.003 29.213 -45.562 1.00 94.81 204 ALA A C 1
ATOM 1583 O O . ALA A 1 204 ? 23.825 29.041 -45.260 1.00 94.81 204 ALA A O 1
ATOM 1584 N N . VAL A 1 205 ? 25.661 28.377 -46.368 1.00 96.19 205 VAL A N 1
ATOM 1585 C CA . VAL A 1 205 ? 25.086 27.125 -46.886 1.00 96.19 205 VAL A CA 1
ATOM 1586 C C . VAL A 1 205 ? 25.619 25.955 -46.063 1.00 96.19 205 VAL A C 1
ATOM 1588 O O . VAL A 1 205 ? 26.833 25.833 -45.888 1.00 96.19 205 VAL A O 1
ATOM 1591 N N . ILE A 1 206 ? 24.713 25.121 -45.560 1.00 97.00 206 ILE A N 1
ATOM 1592 C CA . ILE A 1 206 ? 24.989 23.902 -44.798 1.00 97.00 206 ILE A CA 1
ATOM 1593 C C . ILE A 1 206 ? 24.588 22.725 -45.683 1.00 97.00 206 ILE A C 1
ATOM 1595 O O . ILE A 1 206 ? 23.406 22.543 -45.942 1.00 97.00 206 ILE A O 1
ATOM 1599 N N . GLU A 1 207 ? 25.553 21.957 -46.175 1.00 97.44 207 GLU A N 1
ATOM 1600 C CA . GLU A 1 207 ? 25.328 20.801 -47.046 1.00 97.44 207 GLU A CA 1
ATOM 1601 C C . GLU A 1 207 ? 25.486 19.509 -46.244 1.00 97.44 207 GLU A C 1
ATOM 1603 O O . GLU A 1 207 ? 26.524 19.279 -45.625 1.00 97.44 207 GLU A O 1
ATOM 1608 N N . ILE A 1 208 ? 24.465 18.662 -46.271 1.00 97.38 208 ILE A N 1
ATOM 1609 C CA . ILE A 1 208 ? 24.400 17.390 -45.561 1.00 97.38 208 ILE A CA 1
ATOM 1610 C C . ILE A 1 208 ? 24.269 16.278 -46.589 1.00 97.38 208 ILE A C 1
ATOM 1612 O O . ILE A 1 208 ? 23.419 16.337 -47.475 1.00 97.38 208 ILE A O 1
ATOM 1616 N N . ALA A 1 209 ? 25.108 15.259 -46.455 1.00 96.56 209 ALA A N 1
ATOM 1617 C CA . ALA A 1 209 ? 24.949 14.013 -47.184 1.00 96.56 209 ALA A CA 1
ATOM 1618 C C . ALA A 1 209 ? 24.686 12.884 -46.194 1.00 96.56 209 ALA A C 1
ATOM 1620 O O . ALA A 1 209 ? 25.370 12.764 -45.169 1.00 96.56 209 ALA A O 1
ATOM 1621 N N . THR A 1 210 ? 23.743 12.019 -46.525 1.00 96.25 210 THR A N 1
ATOM 1622 C CA . THR A 1 210 ? 23.370 10.862 -45.723 1.00 96.25 210 THR A CA 1
ATOM 1623 C C . THR A 1 210 ? 23.825 9.571 -46.397 1.00 96.25 210 THR A C 1
ATOM 1625 O O . THR A 1 210 ? 24.132 9.518 -47.586 1.00 96.25 210 THR A O 1
ATOM 1628 N N . THR A 1 211 ? 23.962 8.515 -45.606 1.00 94.19 211 THR A N 1
ATOM 1629 C CA . THR A 1 211 ? 24.195 7.156 -46.103 1.00 94.19 211 THR A CA 1
ATOM 1630 C C . THR A 1 211 ? 23.325 6.198 -45.315 1.00 94.19 211 THR A C 1
ATOM 1632 O O . THR A 1 211 ? 23.068 6.444 -44.136 1.00 94.19 211 THR A O 1
ATOM 1635 N N . GLU A 1 212 ? 22.903 5.101 -45.942 1.00 90.44 212 GLU A N 1
ATOM 1636 C CA . GLU A 1 212 ? 22.227 4.013 -45.234 1.00 90.44 212 GLU A CA 1
ATOM 1637 C C . GLU A 1 212 ? 23.100 3.524 -44.073 1.00 90.44 212 GLU A C 1
ATOM 1639 O O . GLU A 1 212 ? 24.325 3.381 -44.203 1.00 90.44 212 GLU A O 1
ATOM 1644 N N . ARG A 1 213 ? 22.465 3.284 -42.926 1.00 87.81 213 ARG A N 1
ATOM 1645 C CA . ARG A 1 213 ? 23.112 2.745 -41.735 1.00 87.81 213 ARG A CA 1
ATOM 1646 C C . ARG A 1 213 ? 23.555 1.309 -42.029 1.00 87.81 213 ARG A C 1
ATOM 1648 O O . ARG A 1 213 ? 22.708 0.459 -42.307 1.00 87.81 213 ARG A O 1
ATOM 1655 N N . PRO A 1 214 ? 24.860 0.993 -41.934 1.00 86.19 214 PRO A N 1
ATOM 1656 C CA . PRO A 1 214 ? 25.316 -0.378 -42.102 1.00 86.19 214 PRO A CA 1
ATOM 1657 C C . PRO A 1 214 ? 24.701 -1.284 -41.034 1.00 86.19 214 PRO A C 1
ATOM 1659 O O . PRO A 1 214 ? 24.593 -0.891 -39.871 1.00 86.19 214 PRO A O 1
ATOM 1662 N N . ALA A 1 215 ? 24.348 -2.512 -41.412 1.00 88.38 215 ALA A N 1
ATOM 1663 C CA . ALA A 1 215 ? 23.822 -3.479 -40.460 1.00 88.38 215 ALA A CA 1
ATOM 1664 C C . ALA A 1 215 ? 24.854 -3.811 -39.370 1.00 88.38 215 ALA A C 1
ATOM 1666 O O . ALA A 1 215 ? 26.061 -3.910 -39.631 1.00 88.38 215 ALA A O 1
ATOM 1667 N N . LYS A 1 216 ? 24.365 -4.012 -38.147 1.00 92.38 216 LYS A N 1
ATOM 1668 C CA . LYS A 1 216 ? 25.136 -4.610 -37.053 1.00 92.38 216 LYS A CA 1
ATOM 1669 C C . LYS A 1 216 ? 24.644 -6.032 -36.848 1.00 92.38 216 LYS A C 1
ATOM 1671 O O . LYS A 1 216 ? 23.599 -6.252 -36.238 1.00 92.38 216 LYS A O 1
ATOM 1676 N N . THR A 1 217 ? 25.374 -6.986 -37.411 1.00 94.25 217 THR A N 1
ATOM 1677 C CA . THR A 1 217 ? 25.057 -8.407 -37.298 1.00 94.25 217 THR A CA 1
ATOM 1678 C C . THR A 1 217 ? 25.663 -8.947 -36.010 1.00 94.25 217 THR A C 1
ATOM 1680 O O . THR A 1 217 ? 26.856 -8.773 -35.763 1.00 94.25 217 THR A O 1
ATOM 1683 N N . LEU A 1 218 ? 24.847 -9.591 -35.179 1.00 95.94 218 LEU A N 1
ATOM 1684 C CA . LEU A 1 218 ? 25.277 -10.205 -33.928 1.00 95.94 218 LEU A CA 1
ATOM 1685 C C . LEU A 1 218 ? 25.231 -11.729 -34.045 1.00 95.94 218 LEU A C 1
ATOM 1687 O O . LEU A 1 218 ? 24.189 -12.299 -34.362 1.00 95.94 218 LEU A O 1
ATOM 1691 N N . ASN A 1 219 ? 26.354 -12.372 -33.734 1.00 95.12 219 ASN A N 1
ATOM 1692 C CA . ASN A 1 219 ? 26.520 -13.820 -33.722 1.00 95.12 219 ASN A CA 1
ATOM 1693 C C . ASN A 1 219 ? 26.820 -14.278 -32.291 1.00 95.12 219 ASN A C 1
ATOM 1695 O O . ASN A 1 219 ? 27.866 -13.934 -31.739 1.00 95.12 219 ASN A O 1
ATOM 1699 N N . ILE A 1 220 ? 25.926 -15.065 -31.691 1.00 95.38 220 ILE A N 1
ATOM 1700 C CA . ILE A 1 220 ? 26.082 -15.580 -30.325 1.00 95.38 220 ILE A CA 1
ATOM 1701 C C . ILE A 1 220 ? 26.267 -17.094 -30.379 1.00 95.38 220 ILE A C 1
ATOM 1703 O O . ILE A 1 220 ? 25.345 -17.830 -30.727 1.00 95.38 220 ILE A O 1
ATOM 1707 N N . LYS A 1 221 ? 27.452 -17.571 -30.005 1.00 94.44 221 LYS A N 1
ATOM 1708 C CA . LYS A 1 221 ? 27.758 -18.995 -29.843 1.00 94.44 221 LYS A CA 1
ATOM 1709 C C . LYS A 1 221 ? 27.316 -19.451 -28.461 1.00 94.44 221 LYS A C 1
ATOM 1711 O O . LYS A 1 221 ? 27.913 -19.064 -27.457 1.00 94.44 221 LYS A O 1
ATOM 1716 N N . ALA A 1 222 ? 26.277 -20.269 -28.419 1.00 92.44 222 ALA A N 1
ATOM 1717 C CA . ALA A 1 222 ? 25.755 -20.846 -27.191 1.00 92.44 222 ALA A CA 1
ATOM 1718 C C . ALA A 1 222 ? 25.008 -22.143 -27.512 1.00 92.44 222 ALA A C 1
ATOM 1720 O O . ALA A 1 222 ? 24.530 -22.330 -28.634 1.00 92.44 222 ALA A O 1
ATOM 1721 N N . ASP A 1 223 ? 24.908 -23.036 -26.531 1.00 91.19 223 ASP A N 1
ATOM 1722 C CA . ASP A 1 223 ? 24.143 -24.268 -26.694 1.00 91.19 223 ASP A CA 1
ATOM 1723 C C . ASP A 1 223 ? 22.634 -23.979 -26.544 1.00 91.19 223 ASP A C 1
ATOM 1725 O O . ASP A 1 223 ? 22.201 -23.564 -25.462 1.00 91.19 223 ASP A O 1
ATOM 1729 N N . PRO A 1 224 ? 21.809 -24.182 -27.590 1.00 92.75 224 PRO A N 1
ATOM 1730 C CA . PRO A 1 224 ? 20.369 -23.936 -27.517 1.00 92.75 224 PRO A CA 1
ATOM 1731 C C . PRO A 1 224 ? 19.629 -24.861 -26.540 1.00 92.75 224 PRO A C 1
ATOM 1733 O O . PRO A 1 224 ? 18.492 -24.554 -26.172 1.00 92.75 224 PRO A O 1
ATOM 1736 N N . GLU A 1 225 ? 20.249 -25.961 -26.092 1.00 91.50 225 GLU A N 1
ATOM 1737 C CA . GLU A 1 225 ? 19.722 -26.786 -24.997 1.00 91.50 225 GLU A CA 1
ATOM 1738 C C . GLU A 1 225 ? 19.711 -26.022 -23.663 1.00 91.50 225 GLU A C 1
ATOM 1740 O O . GLU A 1 225 ? 18.866 -26.286 -22.809 1.00 91.50 225 GLU A O 1
ATOM 1745 N N . PHE A 1 226 ? 20.615 -25.054 -23.481 1.00 92.94 226 PHE A N 1
ATOM 1746 C CA . PHE A 1 226 ? 20.838 -24.381 -22.198 1.00 92.94 226 PHE A CA 1
ATOM 1747 C C . PHE A 1 226 ? 20.348 -22.935 -22.172 1.00 92.94 226 PHE A C 1
ATOM 1749 O O . PHE A 1 226 ? 20.085 -22.412 -21.088 1.00 92.94 226 PHE A O 1
ATOM 1756 N N . VAL A 1 227 ? 20.194 -22.287 -23.333 1.00 95.31 227 VAL A N 1
ATOM 1757 C CA . VAL A 1 227 ? 19.764 -20.882 -23.420 1.00 95.31 227 VAL A CA 1
ATOM 1758 C C . VAL A 1 227 ? 18.612 -20.646 -24.389 1.00 95.31 227 VAL A C 1
ATOM 1760 O O . VAL A 1 227 ? 18.348 -21.429 -25.302 1.00 95.31 227 VAL A O 1
ATOM 1763 N N . VAL A 1 228 ? 17.953 -19.510 -24.185 1.00 96.81 228 VAL A N 1
ATOM 1764 C CA . VAL A 1 228 ? 17.039 -18.857 -25.120 1.00 96.81 228 VAL A CA 1
ATOM 1765 C C . VAL A 1 228 ? 17.607 -17.479 -25.430 1.00 96.81 228 VAL A C 1
ATOM 1767 O O . VAL A 1 228 ? 17.946 -16.732 -24.514 1.00 96.81 228 VAL A O 1
ATOM 1770 N N . VAL A 1 229 ? 17.692 -17.132 -26.711 1.00 97.12 229 VAL A N 1
ATOM 1771 C CA . VAL A 1 229 ? 18.060 -15.784 -27.156 1.00 97.12 229 VAL A CA 1
ATOM 1772 C C . VAL A 1 229 ? 16.806 -15.090 -27.666 1.00 97.12 229 VAL A C 1
ATOM 1774 O O . VAL A 1 229 ? 16.067 -15.676 -28.454 1.00 97.12 229 VAL A O 1
ATOM 1777 N N . LYS A 1 230 ? 16.558 -13.857 -27.223 1.00 97.19 230 LYS A N 1
ATOM 1778 C CA . LYS A 1 230 ? 15.420 -13.040 -27.652 1.00 97.19 230 LYS A CA 1
ATOM 1779 C C . LYS A 1 230 ? 15.880 -11.720 -28.249 1.00 97.19 230 LYS A C 1
ATOM 1781 O O . LYS A 1 230 ? 16.841 -11.110 -27.790 1.00 97.19 230 LYS A O 1
ATOM 1786 N N . TYR A 1 231 ? 15.164 -11.273 -29.270 1.00 97.00 231 TYR A N 1
ATOM 1787 C CA . TYR A 1 231 ? 15.325 -9.960 -29.872 1.00 97.00 231 TYR A CA 1
ATOM 1788 C C . TYR A 1 231 ? 13.942 -9.380 -30.169 1.00 97.00 231 TYR A C 1
ATOM 1790 O O . TYR A 1 231 ? 13.156 -10.014 -30.871 1.00 97.00 231 TYR A O 1
ATOM 1798 N N . LEU A 1 232 ? 13.640 -8.195 -29.619 1.00 93.56 232 LEU A N 1
ATOM 1799 C CA . LEU A 1 232 ? 12.320 -7.551 -29.733 1.00 93.56 232 LEU A CA 1
ATOM 1800 C C . LEU A 1 232 ? 11.175 -8.517 -29.369 1.00 93.56 232 LEU A C 1
ATOM 1802 O O . LEU A 1 232 ? 10.274 -8.763 -30.172 1.00 93.56 232 LEU A O 1
ATOM 1806 N N . ASP A 1 233 ? 11.281 -9.134 -28.188 1.00 89.75 233 ASP A N 1
ATOM 1807 C CA . ASP A 1 233 ? 10.337 -10.123 -27.640 1.00 89.75 233 ASP A CA 1
ATOM 1808 C C . ASP A 1 233 ? 10.147 -11.408 -28.468 1.00 89.75 233 ASP A C 1
ATOM 1810 O O . ASP A 1 233 ? 9.323 -12.258 -28.128 1.00 89.75 233 ASP A O 1
ATOM 1814 N N . THR A 1 234 ? 10.939 -11.602 -29.525 1.00 95.00 234 THR A N 1
ATOM 1815 C CA . THR A 1 234 ? 10.881 -12.782 -30.393 1.00 95.00 234 THR A CA 1
ATOM 1816 C C . THR A 1 234 ? 12.079 -13.688 -30.138 1.00 95.00 234 THR A C 1
ATOM 1818 O O . THR A 1 234 ? 13.217 -13.220 -30.092 1.00 95.00 234 THR A O 1
ATOM 1821 N N . GLU A 1 235 ? 11.844 -14.993 -29.977 1.00 95.94 235 GLU A N 1
ATOM 1822 C CA . GLU A 1 235 ? 12.929 -15.969 -29.850 1.00 95.94 235 GLU A CA 1
ATOM 1823 C C . GLU A 1 235 ? 13.709 -16.096 -31.164 1.00 95.94 235 GLU A C 1
ATOM 1825 O O . GLU A 1 235 ? 13.140 -16.197 -32.252 1.00 95.94 235 GLU A O 1
ATOM 1830 N N . VAL A 1 236 ? 15.033 -16.080 -31.049 1.00 96.69 236 VAL A N 1
ATOM 1831 C CA . VAL A 1 236 ? 15.959 -16.274 -32.159 1.00 96.69 236 VAL A CA 1
ATOM 1832 C C . VAL A 1 236 ? 16.300 -17.757 -32.222 1.00 96.69 236 VAL A C 1
ATOM 1834 O O . VAL A 1 236 ? 16.773 -18.336 -31.247 1.00 96.69 236 VAL A O 1
ATOM 1837 N N . GLU A 1 237 ? 16.086 -18.379 -33.376 1.00 94.62 237 GLU A N 1
ATOM 1838 C CA . GLU A 1 237 ? 16.444 -19.780 -33.593 1.00 94.62 237 GLU A CA 1
ATOM 1839 C C . GLU A 1 237 ? 17.958 -19.941 -33.794 1.00 94.62 237 GLU A C 1
ATOM 1841 O O . GLU A 1 237 ? 18.601 -19.176 -34.522 1.00 94.62 237 GLU A O 1
ATOM 1846 N N . ALA A 1 238 ? 18.539 -20.969 -33.173 1.00 94.00 238 ALA A N 1
ATOM 1847 C CA . ALA A 1 238 ? 19.947 -21.292 -33.370 1.00 94.00 238 ALA A CA 1
ATOM 1848 C C . ALA A 1 238 ? 20.162 -21.950 -34.738 1.00 94.00 238 ALA A C 1
ATOM 1850 O O . ALA A 1 238 ? 19.543 -22.959 -35.084 1.00 94.00 238 ALA A O 1
ATOM 1851 N N . THR A 1 239 ? 21.122 -21.432 -35.495 1.00 91.31 239 THR A N 1
ATOM 1852 C CA . THR A 1 239 ? 21.549 -21.995 -36.779 1.00 91.31 239 THR A CA 1
ATOM 1853 C C . THR A 1 239 ? 22.893 -22.703 -36.638 1.00 91.31 239 THR A C 1
ATOM 1855 O O . THR A 1 239 ? 23.633 -22.495 -35.676 1.00 91.31 239 THR A O 1
ATOM 1858 N N . ASP A 1 240 ? 23.202 -23.602 -37.570 1.00 87.12 240 ASP A N 1
ATOM 1859 C CA . ASP A 1 240 ? 24.515 -24.242 -37.631 1.00 87.12 240 ASP A CA 1
ATOM 1860 C C . ASP A 1 240 ? 25.450 -23.399 -38.502 1.00 87.12 240 ASP A C 1
ATOM 1862 O O . ASP A 1 240 ? 25.245 -23.278 -39.712 1.00 87.12 240 ASP A O 1
ATOM 1866 N N . VAL A 1 241 ? 26.465 -22.801 -37.877 1.00 80.44 241 VAL A N 1
ATOM 1867 C CA . VAL A 1 241 ? 27.486 -22.007 -38.562 1.00 80.44 241 VAL A CA 1
ATOM 1868 C C . VAL A 1 241 ? 28.822 -22.722 -38.395 1.00 80.44 241 VAL A C 1
ATOM 1870 O O . VAL A 1 241 ? 29.469 -22.649 -37.354 1.00 80.44 241 VAL A O 1
ATOM 1873 N N . SER A 1 242 ? 29.247 -23.436 -39.441 1.00 78.75 242 SER A N 1
ATOM 1874 C CA . SER A 1 242 ? 30.507 -24.202 -39.466 1.00 78.75 242 SER A CA 1
ATOM 1875 C C . SER A 1 242 ? 30.633 -25.270 -38.364 1.00 78.75 242 SER A C 1
ATOM 1877 O O . SER A 1 242 ? 31.724 -25.490 -37.838 1.00 78.75 242 SER A O 1
ATOM 1879 N N . GLY A 1 243 ? 29.538 -25.952 -38.017 1.00 77.75 243 GLY A N 1
ATOM 1880 C CA . GLY A 1 243 ? 29.511 -26.997 -36.989 1.00 77.75 243 GLY A CA 1
ATOM 1881 C C . GLY A 1 243 ? 29.340 -26.473 -35.562 1.00 77.75 243 GLY A C 1
ATOM 1882 O O . GLY A 1 243 ? 29.446 -27.255 -34.618 1.00 77.75 243 GLY A O 1
ATOM 1883 N N . VAL A 1 244 ? 29.090 -25.169 -35.390 1.00 86.06 244 VAL A N 1
ATOM 1884 C CA . VAL A 1 244 ? 28.838 -24.524 -34.095 1.00 86.06 244 VAL A CA 1
ATOM 1885 C C . VAL A 1 244 ? 27.434 -23.927 -34.092 1.00 86.06 244 VAL A C 1
ATOM 1887 O O . VAL A 1 244 ? 27.073 -23.152 -34.983 1.00 86.06 244 VAL A O 1
ATOM 1890 N N . LYS A 1 245 ? 26.638 -24.267 -33.072 1.00 92.31 245 LYS A N 1
ATOM 1891 C CA . LYS A 1 245 ? 25.321 -23.656 -32.861 1.00 92.31 245 LYS A CA 1
ATOM 1892 C C . LYS A 1 245 ? 25.484 -22.172 -32.536 1.00 92.31 245 LYS A C 1
ATOM 1894 O O . LYS A 1 245 ? 26.179 -21.812 -31.588 1.00 92.31 245 LYS A O 1
ATOM 1899 N N . THR A 1 246 ? 24.873 -21.330 -33.365 1.00 94.94 246 THR A N 1
ATOM 1900 C CA . THR A 1 246 ? 25.008 -19.874 -33.308 1.00 94.94 246 THR A CA 1
ATOM 1901 C C . THR A 1 246 ? 23.650 -19.212 -33.521 1.00 94.94 246 THR A C 1
ATOM 1903 O O . THR A 1 246 ? 22.953 -19.500 -34.497 1.00 94.94 246 THR A O 1
ATOM 1906 N N . PHE A 1 247 ? 23.279 -18.306 -32.624 1.00 96.75 247 PHE A N 1
ATOM 1907 C CA . PHE A 1 247 ? 22.132 -17.418 -32.784 1.00 96.75 247 PHE A CA 1
ATOM 1908 C C . PHE A 1 247 ? 22.572 -16.200 -33.592 1.00 96.75 247 PHE A C 1
ATOM 1910 O O . PHE A 1 247 ? 23.546 -15.541 -33.223 1.00 96.75 247 PHE A O 1
ATOM 1917 N N . VAL A 1 248 ? 21.884 -15.924 -34.699 1.00 95.62 248 VAL A N 1
ATOM 1918 C CA . VAL A 1 248 ? 22.255 -14.849 -35.626 1.00 95.62 248 VAL A CA 1
ATOM 1919 C C . VAL A 1 248 ? 21.145 -13.810 -35.655 1.00 95.62 248 VAL A C 1
ATOM 1921 O O . VAL A 1 248 ? 20.034 -14.100 -36.095 1.00 95.62 248 VAL A O 1
ATOM 1924 N N . VAL A 1 249 ? 21.460 -12.590 -35.223 1.00 96.06 249 VAL A N 1
ATOM 1925 C CA . VAL A 1 249 ? 20.588 -11.423 -35.389 1.00 96.06 249 VAL A CA 1
ATOM 1926 C C . VAL A 1 249 ? 21.179 -10.566 -36.510 1.00 96.06 249 VAL A C 1
ATOM 1928 O O . VAL A 1 249 ? 22.211 -9.928 -36.301 1.00 96.06 249 VAL A O 1
ATOM 1931 N N . PRO A 1 250 ? 20.583 -10.565 -37.719 1.00 91.81 250 PRO A N 1
ATOM 1932 C CA . PRO A 1 250 ? 21.214 -9.998 -38.912 1.00 91.81 250 PRO A CA 1
ATOM 1933 C C . PRO A 1 250 ? 21.389 -8.479 -38.842 1.00 91.81 250 PRO A C 1
ATOM 1935 O O . PRO A 1 250 ? 22.347 -7.954 -39.405 1.00 91.81 250 PRO A O 1
ATOM 1938 N N . ASN A 1 251 ? 20.495 -7.777 -38.145 1.00 91.81 251 ASN A N 1
ATOM 1939 C CA . ASN A 1 251 ? 20.599 -6.342 -37.920 1.00 91.81 251 ASN A CA 1
ATOM 1940 C C . ASN A 1 251 ? 19.964 -5.966 -36.579 1.00 91.81 251 ASN A C 1
ATOM 1942 O O . ASN A 1 251 ? 18.739 -5.957 -36.456 1.00 91.81 251 ASN A O 1
ATOM 1946 N N . VAL A 1 252 ? 20.787 -5.662 -35.579 1.00 93.31 252 VAL A N 1
ATOM 1947 C CA . VAL A 1 252 ? 20.298 -5.147 -34.298 1.00 93.31 252 VAL A CA 1
ATOM 1948 C C . VAL A 1 252 ? 19.962 -3.665 -34.469 1.00 93.31 252 VAL A C 1
ATOM 1950 O O . VAL A 1 252 ? 20.834 -2.846 -34.743 1.00 93.31 252 VAL A O 1
ATOM 1953 N N . ALA A 1 253 ? 18.681 -3.327 -34.336 1.00 89.44 253 ALA A N 1
ATOM 1954 C CA . ALA A 1 253 ? 18.191 -1.955 -34.422 1.00 89.44 253 ALA A CA 1
ATOM 1955 C C . ALA A 1 253 ? 18.797 -1.041 -33.343 1.00 89.44 253 ALA A C 1
ATOM 1957 O O . ALA A 1 253 ? 19.091 -1.465 -32.223 1.00 89.44 253 ALA A O 1
ATOM 1958 N N . LYS A 1 254 ? 18.926 0.243 -33.687 1.00 86.56 254 LYS A N 1
ATOM 1959 C CA . LYS A 1 254 ? 19.496 1.296 -32.840 1.00 86.56 254 LYS A CA 1
ATOM 1960 C C . LYS A 1 254 ? 18.860 1.319 -31.448 1.00 86.56 254 LYS A C 1
ATOM 1962 O O . LYS A 1 254 ? 17.636 1.287 -31.319 1.00 86.56 254 LYS A O 1
ATOM 1967 N N . ASN A 1 255 ? 19.694 1.416 -30.410 1.00 88.69 255 ASN A N 1
ATOM 1968 C CA . ASN A 1 255 ? 19.268 1.440 -29.000 1.00 88.69 255 ASN A CA 1
ATOM 1969 C C . ASN A 1 255 ? 18.426 0.226 -28.559 1.00 88.69 255 ASN A C 1
ATOM 1971 O O . ASN A 1 255 ? 17.677 0.318 -27.586 1.00 88.69 255 ASN A O 1
ATOM 1975 N N . LYS A 1 256 ? 18.523 -0.901 -29.269 1.00 94.06 256 LYS A N 1
ATOM 1976 C CA . LYS A 1 256 ? 17.951 -2.181 -28.846 1.00 94.06 256 LYS A CA 1
ATOM 1977 C C . LYS A 1 256 ? 19.050 -3.111 -28.365 1.00 94.06 256 LYS A C 1
ATOM 1979 O O . LYS A 1 256 ? 20.232 -2.912 -28.648 1.00 94.06 256 LYS A O 1
ATOM 1984 N N . ASP A 1 257 ? 18.647 -4.132 -27.640 1.00 95.31 257 ASP A N 1
ATOM 1985 C CA . ASP A 1 257 ? 19.509 -5.180 -27.140 1.00 95.31 257 ASP A CA 1
ATOM 1986 C C . ASP A 1 257 ? 19.003 -6.555 -27.561 1.00 95.31 257 ASP A C 1
ATOM 1988 O O . ASP A 1 257 ? 17.863 -6.744 -27.993 1.00 95.31 257 ASP A O 1
ATOM 1992 N N . VAL A 1 258 ? 19.917 -7.513 -27.490 1.00 97.25 258 VAL A N 1
ATOM 1993 C CA . VAL A 1 258 ? 19.622 -8.931 -27.650 1.00 97.25 258 VAL A CA 1
ATOM 1994 C C . VAL A 1 258 ? 19.775 -9.572 -26.282 1.00 97.25 258 VAL A C 1
ATOM 1996 O O . VAL A 1 258 ? 20.841 -9.493 -25.666 1.00 97.25 258 VAL A O 1
ATOM 1999 N N . GLU A 1 259 ? 18.697 -10.177 -25.809 1.00 96.50 259 GLU A N 1
ATOM 2000 C CA . GLU A 1 259 ? 18.587 -10.772 -24.487 1.00 96.50 259 GLU A CA 1
ATOM 2001 C C . GLU A 1 259 ? 18.939 -12.257 -24.534 1.00 96.50 259 GLU A C 1
ATOM 2003 O O . GLU A 1 259 ? 18.581 -12.973 -25.471 1.00 96.50 259 GLU A O 1
ATOM 2008 N N . ILE A 1 260 ? 19.626 -12.741 -23.505 1.00 95.56 260 ILE A N 1
ATOM 2009 C CA . ILE A 1 260 ? 20.065 -14.128 -23.387 1.00 95.56 260 ILE A CA 1
ATOM 2010 C C . ILE A 1 260 ? 19.627 -14.641 -22.019 1.00 95.56 260 ILE A C 1
ATOM 2012 O O . ILE A 1 260 ? 20.096 -14.165 -20.984 1.00 95.56 260 ILE A O 1
ATOM 2016 N N . PHE A 1 261 ? 18.753 -15.642 -22.023 1.00 95.62 261 PHE A N 1
ATOM 2017 C CA . PHE A 1 261 ? 18.209 -16.277 -20.828 1.00 95.62 261 PHE A CA 1
ATOM 2018 C C . PHE A 1 261 ? 18.704 -17.717 -20.705 1.00 95.62 261 PHE A C 1
ATOM 2020 O O . PHE A 1 261 ? 18.741 -18.449 -21.691 1.00 95.62 261 PHE A O 1
ATOM 2027 N N . ALA A 1 262 ? 19.022 -18.158 -19.492 1.00 94.50 262 ALA A N 1
ATOM 2028 C CA . ALA A 1 262 ? 19.224 -19.568 -19.186 1.00 94.50 262 ALA A CA 1
ATOM 2029 C C . ALA A 1 262 ? 17.871 -20.294 -19.082 1.00 94.50 262 ALA A C 1
ATOM 2031 O O . ALA A 1 262 ? 16.917 -19.779 -18.487 1.00 94.50 262 ALA A O 1
ATOM 2032 N N . ARG A 1 263 ? 17.805 -21.506 -19.642 1.00 94.81 263 ARG A N 1
ATOM 2033 C CA . ARG A 1 263 ? 16.665 -22.423 -19.511 1.00 94.81 263 ARG A CA 1
ATOM 2034 C C . ARG A 1 263 ? 16.608 -23.041 -18.111 1.00 94.81 263 ARG A C 1
ATOM 2036 O O . ARG A 1 263 ? 17.570 -22.993 -17.345 1.00 94.81 263 ARG A O 1
ATOM 2043 N N . GLU A 1 264 ? 15.464 -23.642 -17.793 1.00 93.88 264 GLU A N 1
ATOM 2044 C CA . GLU A 1 264 ? 15.214 -24.316 -16.514 1.00 93.88 264 GLU A CA 1
ATOM 2045 C C . GLU A 1 264 ? 16.321 -25.326 -16.168 1.00 93.88 264 GLU A C 1
ATOM 2047 O O . GLU A 1 264 ? 16.704 -26.140 -17.004 1.00 93.88 264 GLU A O 1
ATOM 2052 N N . GLY A 1 265 ? 16.848 -25.266 -14.940 1.00 91.25 265 GLY A N 1
ATOM 2053 C CA . GLY A 1 265 ? 17.953 -26.121 -14.481 1.00 91.25 265 GLY A CA 1
ATOM 2054 C C . GLY A 1 265 ? 19.372 -25.701 -14.908 1.00 91.25 265 GLY A C 1
ATOM 2055 O O . GLY A 1 265 ? 20.341 -26.337 -14.478 1.00 91.25 265 GLY A O 1
ATOM 2056 N N . TYR A 1 266 ? 19.534 -24.628 -15.689 1.00 92.12 266 TYR A N 1
ATOM 2057 C CA . TYR A 1 266 ? 20.835 -24.139 -16.167 1.00 92.12 266 TYR A CA 1
ATOM 2058 C C . TYR A 1 266 ? 21.146 -22.721 -15.669 1.00 92.12 266 TYR A C 1
ATOM 2060 O O . TYR A 1 266 ? 20.277 -21.999 -15.180 1.00 92.12 266 TYR A O 1
ATOM 2068 N N . ALA A 1 267 ? 22.414 -22.331 -15.767 1.00 90.81 267 ALA A N 1
ATOM 2069 C CA . ALA A 1 267 ? 22.891 -20.982 -15.478 1.00 90.81 267 ALA A CA 1
ATOM 2070 C C . ALA A 1 267 ? 23.992 -20.576 -16.463 1.00 90.81 267 ALA A C 1
ATOM 2072 O O . ALA A 1 267 ? 24.645 -21.424 -17.081 1.00 90.81 267 ALA A O 1
ATOM 2073 N N . LEU A 1 268 ? 24.199 -19.269 -16.585 1.00 90.38 268 LEU A N 1
ATOM 2074 C CA . LEU A 1 268 ? 25.266 -18.670 -17.367 1.00 90.38 268 LEU A CA 1
ATOM 2075 C C . LEU A 1 268 ? 26.574 -18.733 -16.563 1.00 90.38 268 LEU A C 1
ATOM 2077 O O . LEU A 1 268 ? 26.630 -18.400 -15.377 1.00 90.38 268 LEU A O 1
ATOM 2081 N N . GLU A 1 269 ? 27.634 -19.187 -17.222 1.00 83.56 269 GLU A N 1
ATOM 2082 C CA . GLU A 1 269 ? 29.000 -19.181 -16.697 1.00 83.56 269 GLU A CA 1
ATOM 2083 C C . GLU A 1 269 ? 29.739 -17.906 -17.093 1.00 83.56 269 GLU A C 1
ATOM 2085 O O . GLU A 1 269 ? 30.578 -17.455 -16.327 1.00 83.56 269 GLU A O 1
ATOM 2090 N N . GLY A 1 270 ? 29.414 -17.315 -18.249 1.00 81.38 270 GLY A N 1
ATOM 2091 C CA . GLY A 1 270 ? 30.017 -16.060 -18.686 1.00 81.38 270 GLY A CA 1
ATOM 2092 C C . GLY A 1 270 ? 29.622 -15.613 -20.086 1.00 81.38 270 GLY A C 1
ATOM 2093 O O . GLY A 1 270 ? 29.178 -16.420 -20.902 1.00 81.38 270 GLY A O 1
ATOM 2094 N N . LEU A 1 271 ? 29.820 -14.321 -20.357 1.00 88.06 271 LEU A N 1
ATOM 2095 C CA . LEU A 1 271 ? 29.664 -13.701 -21.671 1.00 88.06 271 LEU A CA 1
ATOM 2096 C C . LEU A 1 271 ? 31.023 -13.166 -22.132 1.00 88.06 271 LEU A C 1
ATOM 2098 O O . LEU A 1 271 ? 31.625 -12.323 -21.465 1.00 88.06 271 LEU A O 1
ATOM 2102 N N . ARG A 1 272 ? 31.484 -13.633 -23.293 1.00 88.12 272 ARG A N 1
ATOM 2103 C CA . ARG A 1 272 ? 32.766 -13.236 -23.880 1.00 88.12 272 ARG A CA 1
ATOM 2104 C C . ARG A 1 272 ? 32.555 -12.609 -25.249 1.00 88.12 272 ARG A C 1
ATOM 2106 O O . ARG A 1 272 ? 31.929 -13.221 -26.112 1.00 88.12 272 ARG A O 1
ATOM 2113 N N . ASN A 1 273 ? 33.125 -11.425 -25.453 1.00 89.44 273 ASN A N 1
ATOM 2114 C CA . ASN A 1 273 ? 33.270 -10.840 -26.782 1.00 89.44 273 ASN A CA 1
ATOM 2115 C C . ASN A 1 273 ? 34.467 -11.510 -27.474 1.00 89.44 273 ASN A C 1
ATOM 2117 O O . ASN A 1 273 ? 35.596 -11.390 -27.010 1.00 89.44 273 ASN A O 1
ATOM 2121 N N . GLU A 1 274 ? 34.246 -12.258 -28.551 1.00 86.81 274 GLU A N 1
ATOM 2122 C CA . GLU A 1 274 ? 35.326 -12.960 -29.256 1.00 86.81 274 GLU A CA 1
ATOM 2123 C C . GLU A 1 274 ? 36.163 -12.029 -30.142 1.00 86.81 274 GLU A C 1
ATOM 2125 O O . GLU A 1 274 ? 37.293 -12.364 -30.502 1.00 86.81 274 GLU A O 1
ATOM 2130 N N . ASP A 1 275 ? 35.639 -10.847 -30.465 1.00 83.75 275 ASP A N 1
ATOM 2131 C CA . ASP A 1 275 ? 36.326 -9.860 -31.292 1.00 83.75 275 ASP A CA 1
ATOM 2132 C C . ASP A 1 275 ? 37.291 -8.975 -30.481 1.00 83.75 275 ASP A C 1
ATOM 2134 O O . ASP A 1 275 ? 38.019 -8.161 -31.059 1.00 83.75 275 ASP A O 1
ATOM 2138 N N . ARG A 1 276 ? 37.300 -9.102 -29.145 1.00 78.50 276 ARG A N 1
ATOM 2139 C CA . ARG A 1 276 ? 38.138 -8.319 -28.224 1.00 78.50 276 ARG A CA 1
ATOM 2140 C C . ARG A 1 276 ? 38.784 -9.245 -27.196 1.00 78.50 276 ARG A C 1
ATOM 2142 O O . ARG A 1 276 ? 38.142 -10.126 -26.645 1.00 78.50 276 ARG A O 1
ATOM 2149 N N . THR A 1 277 ? 40.070 -9.060 -26.918 1.00 63.53 277 THR A N 1
ATOM 2150 C CA . THR A 1 277 ? 40.811 -9.952 -26.008 1.00 63.53 277 THR A CA 1
ATOM 2151 C C . THR A 1 277 ? 40.560 -9.685 -24.523 1.00 63.53 277 THR A C 1
ATOM 2153 O O . THR A 1 277 ? 40.920 -10.532 -23.711 1.00 63.53 277 THR A O 1
ATOM 2156 N N . ASP A 1 278 ? 39.936 -8.552 -24.180 1.00 61.19 278 ASP A N 1
ATOM 2157 C CA . ASP A 1 278 ? 39.943 -7.999 -22.818 1.00 61.19 278 ASP A CA 1
ATOM 2158 C C . ASP A 1 278 ? 38.531 -7.888 -22.187 1.00 61.19 278 ASP A C 1
ATOM 2160 O O . ASP A 1 278 ? 38.409 -7.460 -21.042 1.00 61.19 278 ASP A O 1
ATOM 2164 N N . ASP A 1 279 ? 37.469 -8.286 -22.905 1.00 62.19 279 ASP A N 1
ATOM 2165 C CA . ASP A 1 279 ? 36.064 -8.141 -22.479 1.00 62.19 279 ASP A CA 1
ATOM 2166 C C . ASP A 1 279 ? 35.466 -9.498 -22.049 1.00 62.19 279 ASP A C 1
ATOM 2168 O O . ASP A 1 279 ? 34.761 -10.168 -22.814 1.00 62.19 279 ASP A O 1
ATOM 2172 N N . GLU A 1 280 ? 35.745 -9.903 -20.808 1.00 62.06 280 GLU A N 1
ATOM 2173 C CA . GLU A 1 280 ? 35.046 -10.995 -20.121 1.00 62.06 280 GLU A CA 1
ATOM 2174 C C . GLU A 1 280 ? 34.311 -10.420 -18.899 1.00 62.06 280 GLU A C 1
ATOM 2176 O O . GLU A 1 280 ? 34.931 -9.957 -17.940 1.00 62.06 280 GLU A O 1
ATOM 2181 N N . TYR A 1 281 ? 32.976 -10.402 -18.947 1.00 62.78 281 TYR A N 1
ATOM 2182 C CA . TYR A 1 281 ? 32.131 -9.949 -17.838 1.00 62.78 281 TYR A CA 1
ATOM 2183 C C . TYR A 1 281 ? 31.616 -11.166 -17.071 1.00 62.78 281 TYR A C 1
ATOM 2185 O O . TYR A 1 281 ? 30.993 -12.041 -17.674 1.00 62.78 281 TYR A O 1
ATOM 2193 N N . LEU A 1 282 ? 31.847 -11.230 -15.751 1.00 59.09 282 LEU A N 1
ATOM 2194 C CA . LEU A 1 282 ? 31.471 -12.401 -14.951 1.00 59.09 282 LEU A CA 1
ATOM 2195 C C . LEU A 1 282 ? 30.775 -12.071 -13.626 1.00 59.09 282 LEU A C 1
ATOM 2197 O O . LEU A 1 282 ? 31.310 -11.367 -12.769 1.00 59.09 282 LEU A O 1
ATOM 2201 N N . GLN A 1 283 ? 29.622 -12.718 -13.444 1.00 62.34 283 GLN A N 1
ATOM 2202 C CA . GLN A 1 283 ? 29.111 -13.224 -12.171 1.00 62.34 283 GLN A CA 1
ATOM 2203 C C . GLN A 1 283 ? 28.644 -14.671 -12.408 1.00 62.34 283 GLN A C 1
ATOM 2205 O O . GLN A 1 283 ? 27.880 -14.931 -13.335 1.00 62.34 283 GLN A O 1
ATOM 2210 N N . THR A 1 284 ? 29.109 -15.618 -11.594 1.00 67.31 284 THR A N 1
ATOM 2211 C CA . THR A 1 284 ? 28.709 -17.034 -11.670 1.00 67.31 284 THR A CA 1
ATOM 2212 C C . THR A 1 284 ? 27.287 -17.218 -11.124 1.00 67.31 284 THR A C 1
ATOM 2214 O O . THR A 1 284 ? 26.981 -16.673 -10.067 1.00 67.31 284 THR A O 1
ATOM 2217 N N . GLY A 1 285 ? 26.434 -18.002 -11.797 1.00 74.69 285 GLY A N 1
ATOM 2218 C CA . GLY A 1 285 ? 25.079 -18.355 -11.318 1.00 74.69 285 GLY A CA 1
ATOM 2219 C C . GLY A 1 285 ? 23.929 -17.538 -11.919 1.00 74.69 285 GLY A C 1
ATOM 2220 O O . GLY A 1 285 ? 22.765 -17.911 -11.787 1.00 74.69 285 GLY A O 1
ATOM 2221 N N . VAL A 1 286 ? 24.257 -16.473 -12.650 1.00 87.81 286 VAL A N 1
ATOM 2222 C CA . VAL A 1 286 ? 23.328 -15.597 -13.377 1.00 87.81 286 VAL A CA 1
ATOM 2223 C C . VAL A 1 286 ? 22.505 -16.382 -14.407 1.00 87.81 286 VAL A C 1
ATOM 2225 O O . VAL A 1 286 ? 22.994 -17.327 -15.018 1.00 87.81 286 VAL A O 1
ATOM 2228 N N . VAL A 1 287 ? 21.254 -15.982 -14.631 1.00 92.19 287 VAL A N 1
ATOM 2229 C CA . VAL A 1 287 ? 20.334 -16.596 -15.612 1.00 92.19 287 VAL A CA 1
ATOM 2230 C C . VAL A 1 287 ? 19.947 -15.646 -16.745 1.00 92.19 287 VAL A C 1
ATOM 2232 O O . VAL A 1 287 ? 19.264 -16.069 -17.670 1.00 92.19 287 VAL A O 1
ATOM 2235 N N . PHE A 1 288 ? 20.381 -14.385 -16.694 1.00 93.50 288 PHE A N 1
ATOM 2236 C CA . PHE A 1 288 ? 20.117 -13.381 -17.720 1.00 93.50 288 PHE A CA 1
ATOM 2237 C C . PHE A 1 288 ? 21.308 -12.458 -17.970 1.00 93.50 288 PHE A C 1
ATOM 2239 O O . PHE A 1 288 ? 21.919 -11.937 -17.033 1.00 93.50 288 PHE A O 1
ATOM 2246 N N . THR A 1 289 ? 21.578 -12.202 -19.246 1.00 92.81 289 THR A N 1
ATOM 2247 C CA . THR A 1 289 ? 22.480 -11.151 -19.723 1.00 92.81 289 THR A CA 1
ATOM 2248 C C . THR A 1 289 ? 21.968 -10.589 -21.050 1.00 92.81 289 THR A C 1
ATOM 2250 O O . THR A 1 289 ? 21.124 -11.205 -21.699 1.00 92.81 289 THR A O 1
ATOM 2253 N N . ASN A 1 290 ? 22.467 -9.432 -21.471 1.00 93.75 290 ASN A N 1
ATOM 2254 C CA . ASN A 1 290 ? 22.075 -8.795 -22.721 1.00 93.75 290 ASN A CA 1
ATOM 2255 C C . ASN A 1 290 ? 23.246 -8.077 -23.398 1.00 93.75 290 ASN A C 1
ATOM 2257 O O . ASN A 1 290 ? 24.230 -7.697 -22.761 1.00 93.75 290 ASN A O 1
ATOM 2261 N N . ILE A 1 291 ? 23.131 -7.895 -24.715 1.00 93.81 291 ILE A N 1
ATOM 2262 C CA . ILE A 1 291 ? 24.125 -7.203 -25.541 1.00 93.81 291 ILE A CA 1
ATOM 2263 C C . ILE A 1 291 ? 23.438 -6.040 -26.253 1.00 93.81 291 ILE A C 1
ATOM 2265 O O . ILE A 1 291 ? 22.585 -6.248 -27.114 1.00 93.81 291 ILE A O 1
ATOM 2269 N N . TRP A 1 292 ? 23.833 -4.815 -25.912 1.00 94.19 292 TRP A N 1
ATOM 2270 C CA . TRP A 1 292 ? 23.270 -3.592 -26.484 1.00 94.19 292 TRP A CA 1
ATOM 2271 C C . TRP A 1 292 ? 23.900 -3.223 -27.825 1.00 94.19 292 TRP A C 1
ATOM 2273 O O . TRP A 1 292 ? 25.121 -3.289 -27.984 1.00 94.19 292 TRP A O 1
ATOM 2283 N N . GLU A 1 293 ? 23.090 -2.726 -28.757 1.00 92.12 293 GLU A N 1
ATOM 2284 C CA . GLU A 1 293 ? 23.515 -2.286 -30.092 1.00 92.12 293 GLU A CA 1
ATOM 2285 C C . GLU A 1 293 ? 24.643 -1.240 -30.066 1.00 92.12 293 GLU A C 1
ATOM 2287 O O . GLU A 1 293 ? 25.576 -1.309 -30.871 1.00 92.12 293 GLU A O 1
ATOM 2292 N N . TYR A 1 294 ? 24.633 -0.309 -29.107 1.00 88.06 294 TYR A N 1
ATOM 2293 C CA . TYR A 1 294 ? 25.670 0.726 -29.009 1.00 88.06 294 TYR A CA 1
ATOM 2294 C C . TYR A 1 294 ? 27.055 0.158 -28.652 1.00 88.06 294 TYR A C 1
ATOM 2296 O O . TYR A 1 294 ? 28.067 0.819 -28.880 1.00 88.06 294 TYR A O 1
ATOM 2304 N N . SER A 1 295 ? 27.118 -1.059 -28.095 1.00 87.56 295 SER A N 1
ATOM 2305 C CA . SER A 1 295 ? 28.377 -1.756 -27.790 1.00 87.56 295 SER A CA 1
ATOM 2306 C C . SER A 1 295 ? 28.966 -2.495 -29.000 1.00 87.56 295 SER A C 1
ATOM 2308 O O . SER A 1 295 ? 30.111 -2.944 -28.956 1.00 87.56 295 SER A O 1
ATOM 2310 N N . MET A 1 296 ? 28.200 -2.590 -30.090 1.00 88.81 296 MET A N 1
ATOM 2311 C CA . MET A 1 296 ? 28.544 -3.321 -31.306 1.00 88.81 296 MET A CA 1
ATOM 2312 C C . MET A 1 296 ? 29.185 -2.405 -32.358 1.00 88.81 296 MET A C 1
ATOM 2314 O O . MET A 1 296 ? 28.800 -1.241 -32.522 1.00 88.81 296 MET A O 1
ATOM 2318 N N . LYS A 1 297 ? 30.122 -2.952 -33.138 1.00 88.25 297 LYS A N 1
ATOM 2319 C CA . LYS A 1 297 ? 30.661 -2.311 -34.351 1.00 88.25 297 LYS A CA 1
ATOM 2320 C C . LYS A 1 297 ? 29.737 -2.563 -35.549 1.00 88.25 297 LYS A C 1
ATOM 2322 O O . LYS A 1 297 ? 28.972 -3.523 -35.558 1.00 88.25 297 LYS A O 1
ATOM 2327 N N . TYR A 1 298 ? 29.832 -1.722 -36.577 1.00 85.31 298 TYR A N 1
ATOM 2328 C CA . TYR A 1 298 ? 29.213 -2.005 -37.877 1.00 85.31 298 TYR A CA 1
ATOM 2329 C C . TYR A 1 298 ? 29.811 -3.273 -38.507 1.00 85.31 298 TYR A C 1
ATOM 2331 O O . TYR A 1 298 ? 31.030 -3.456 -38.473 1.00 85.31 298 TYR A O 1
ATOM 2339 N N . GLY A 1 299 ? 28.959 -4.130 -39.079 1.00 88.00 299 GLY A N 1
ATOM 2340 C CA . GLY A 1 299 ? 29.324 -5.469 -39.553 1.00 88.00 299 GLY A CA 1
ATOM 2341 C C . GLY A 1 299 ? 29.116 -6.565 -38.500 1.00 88.00 299 GLY A C 1
ATOM 2342 O O . GLY A 1 299 ? 28.230 -6.456 -37.653 1.00 88.00 299 GLY A O 1
ATOM 2343 N N . ASP A 1 300 ? 29.921 -7.627 -38.574 1.00 90.81 300 ASP A N 1
ATOM 2344 C CA . ASP A 1 300 ? 29.800 -8.808 -37.709 1.00 90.81 300 ASP A CA 1
ATOM 2345 C C . ASP A 1 300 ? 30.355 -8.573 -36.302 1.00 90.81 300 ASP A C 1
ATOM 2347 O O . ASP A 1 300 ? 31.480 -8.100 -36.148 1.00 90.81 300 ASP A O 1
ATOM 2351 N N . ASN A 1 301 ? 29.598 -8.982 -35.285 1.00 93.38 301 ASN A N 1
ATOM 2352 C CA . ASN A 1 301 ? 29.976 -8.961 -33.874 1.00 93.38 301 ASN A CA 1
ATOM 2353 C C . ASN A 1 301 ? 29.857 -10.375 -33.302 1.00 93.38 301 ASN A C 1
ATOM 2355 O O . ASN A 1 301 ? 28.763 -10.940 -33.301 1.00 93.38 301 ASN A O 1
ATOM 2359 N N . ASN A 1 302 ? 30.958 -10.947 -32.814 1.00 93.00 302 ASN A N 1
ATOM 2360 C CA . ASN A 1 302 ? 30.989 -12.339 -32.353 1.00 93.00 302 ASN A CA 1
ATOM 2361 C C . ASN A 1 302 ? 31.083 -12.434 -30.829 1.00 93.00 302 ASN A C 1
ATOM 2363 O O . ASN A 1 302 ? 32.005 -11.896 -30.217 1.00 93.00 302 ASN A O 1
ATOM 2367 N N . TYR A 1 303 ? 30.148 -13.162 -30.224 1.00 92.81 303 TYR A N 1
ATOM 2368 C CA . TYR A 1 303 ? 30.096 -13.428 -28.790 1.00 92.81 303 TYR A CA 1
ATOM 2369 C C . TYR A 1 303 ? 29.953 -14.923 -28.521 1.00 92.81 303 TYR A C 1
ATOM 2371 O O . TYR A 1 303 ? 29.377 -15.662 -29.319 1.00 92.81 303 TYR A O 1
ATOM 2379 N N . SER A 1 304 ? 30.431 -15.365 -27.363 1.00 91.12 304 SER A N 1
ATOM 2380 C CA . SER A 1 304 ? 30.200 -16.715 -26.850 1.00 91.12 304 SER A CA 1
ATOM 2381 C C . SER A 1 304 ? 29.657 -16.668 -25.429 1.00 91.12 304 SER A C 1
ATOM 2383 O O . SER A 1 304 ? 30.144 -15.877 -24.616 1.00 91.12 304 SER A O 1
ATOM 2385 N N . VAL A 1 305 ? 28.695 -17.538 -25.123 1.00 91.00 305 VAL A N 1
ATOM 2386 C CA . VAL A 1 305 ? 28.091 -17.664 -23.793 1.00 91.00 305 VAL A CA 1
ATOM 2387 C C . VAL A 1 305 ? 28.425 -19.035 -23.221 1.00 91.00 305 VAL A C 1
ATOM 2389 O O . VAL A 1 305 ? 28.063 -20.063 -23.794 1.00 91.00 305 VAL A O 1
ATOM 2392 N N . GLY A 1 306 ? 29.130 -19.045 -22.092 1.00 88.25 306 GLY A N 1
ATOM 2393 C CA . GLY A 1 306 ? 29.355 -20.249 -21.300 1.00 88.25 306 GLY A CA 1
ATOM 2394 C C . GLY A 1 306 ? 28.131 -20.555 -20.445 1.00 88.25 306 GLY A C 1
ATOM 2395 O O . GLY A 1 306 ? 27.481 -19.642 -19.938 1.00 88.25 306 GLY A O 1
ATOM 2396 N N . THR A 1 307 ? 27.819 -21.833 -20.262 1.00 89.81 307 THR A N 1
ATOM 2397 C CA . THR A 1 307 ? 26.637 -22.293 -19.521 1.00 89.81 307 THR A CA 1
ATOM 2398 C C . THR A 1 307 ? 26.931 -23.598 -18.803 1.00 89.81 307 THR A C 1
ATOM 2400 O O . THR A 1 307 ? 27.733 -24.402 -19.280 1.00 89.81 307 THR A O 1
ATOM 2403 N N . TYR A 1 308 ? 26.232 -23.865 -17.704 1.00 89.00 308 TYR A N 1
ATOM 2404 C CA . TYR A 1 308 ? 26.336 -25.140 -16.998 1.00 89.00 308 TYR A CA 1
ATOM 2405 C C . TYR A 1 308 ? 24.997 -25.583 -16.404 1.00 89.00 308 TYR A C 1
ATOM 2407 O O . TYR A 1 308 ? 24.116 -24.772 -16.125 1.00 89.00 308 TYR A O 1
ATOM 2415 N N . ASN A 1 309 ? 24.861 -26.892 -16.182 1.00 91.12 309 ASN A N 1
ATOM 2416 C CA . ASN A 1 309 ? 23.739 -27.477 -15.450 1.00 91.12 309 ASN A CA 1
ATOM 2417 C C . ASN A 1 309 ? 23.927 -27.251 -13.941 1.00 91.12 309 ASN A C 1
ATOM 2419 O O . ASN A 1 309 ? 24.947 -27.671 -13.382 1.00 91.12 309 ASN A O 1
ATOM 2423 N N . LYS A 1 310 ? 22.956 -26.609 -13.281 1.00 90.50 310 LYS A N 1
ATOM 2424 C CA . LYS A 1 310 ? 23.056 -26.231 -11.861 1.00 90.50 310 LYS A CA 1
ATOM 2425 C C . LYS A 1 310 ? 23.260 -27.449 -10.958 1.00 90.50 310 LYS A C 1
ATOM 2427 O O . LYS A 1 310 ? 24.209 -27.472 -10.176 1.00 90.50 310 LYS A O 1
ATOM 2432 N N . GLU A 1 311 ? 22.436 -28.484 -11.120 1.00 90.44 311 GLU A N 1
ATOM 2433 C CA . GLU A 1 311 ? 22.486 -29.705 -10.301 1.00 90.44 311 GLU A CA 1
ATOM 2434 C C . GLU A 1 311 ? 23.836 -30.420 -10.403 1.00 90.44 311 GLU A C 1
ATOM 2436 O O . GLU A 1 311 ? 24.389 -30.851 -9.395 1.00 90.44 311 GLU A O 1
ATOM 2441 N N . SER A 1 312 ? 24.445 -30.453 -11.592 1.00 90.88 312 SER A N 1
ATOM 2442 C CA . SER A 1 312 ? 25.773 -31.053 -11.778 1.00 90.88 312 SER A CA 1
ATOM 2443 C C . SER A 1 312 ? 26.889 -30.364 -10.979 1.00 90.88 312 SER A C 1
ATOM 2445 O O . SER A 1 312 ? 27.917 -30.985 -10.706 1.00 90.88 312 SER A O 1
ATOM 2447 N N . ARG A 1 313 ? 26.704 -29.090 -10.597 1.00 89.69 313 ARG A N 1
ATOM 2448 C CA . ARG A 1 313 ? 27.663 -28.313 -9.793 1.00 89.69 313 ARG A CA 1
ATOM 2449 C C . ARG A 1 313 ? 27.288 -28.202 -8.317 1.00 89.69 313 ARG A C 1
ATOM 2451 O O . ARG A 1 313 ? 28.120 -27.763 -7.524 1.00 89.69 313 ARG A O 1
ATOM 2458 N N . ARG A 1 314 ? 26.091 -28.642 -7.925 1.00 94.00 314 ARG A N 1
ATOM 2459 C CA . ARG A 1 314 ? 25.660 -28.764 -6.523 1.00 94.00 314 ARG A CA 1
ATOM 2460 C C . ARG A 1 314 ? 26.177 -30.067 -5.917 1.00 94.00 314 ARG A C 1
ATOM 2462 O O . ARG A 1 314 ? 25.420 -30.964 -5.565 1.00 94.00 314 ARG A O 1
ATOM 2469 N N . THR A 1 315 ? 27.500 -30.189 -5.843 1.00 95.06 315 THR A N 1
ATOM 2470 C CA . THR A 1 315 ? 28.175 -31.409 -5.374 1.00 95.06 315 THR A CA 1
ATOM 2471 C C . THR A 1 315 ? 28.202 -31.552 -3.854 1.00 95.06 315 THR A C 1
ATOM 2473 O O . THR A 1 315 ? 28.465 -32.649 -3.368 1.00 95.06 315 THR A O 1
ATOM 2476 N N . ALA A 1 316 ? 27.927 -30.473 -3.119 1.00 97.25 316 ALA A N 1
ATOM 2477 C CA . ALA A 1 316 ? 27.761 -30.467 -1.672 1.00 97.25 316 ALA A CA 1
ATOM 2478 C C . ALA A 1 316 ? 26.283 -30.326 -1.299 1.00 97.25 316 ALA A C 1
ATOM 2480 O O . ALA A 1 316 ? 25.456 -29.912 -2.118 1.00 97.25 316 ALA A O 1
ATOM 2481 N N . LYS A 1 317 ? 25.954 -30.629 -0.046 1.00 97.25 317 LYS A N 1
ATOM 2482 C CA . LYS A 1 317 ? 24.603 -30.500 0.497 1.00 97.25 317 LYS A CA 1
ATOM 2483 C C . LYS A 1 317 ? 24.606 -29.852 1.872 1.00 97.25 317 LYS A C 1
ATOM 2485 O O . LYS A 1 317 ? 25.588 -29.938 2.598 1.00 97.25 317 LYS A O 1
ATOM 2490 N N . PHE A 1 318 ? 23.486 -29.255 2.248 1.00 97.88 318 PHE A N 1
ATOM 2491 C CA . PHE A 1 318 ? 23.210 -28.841 3.620 1.00 97.88 318 PHE A CA 1
ATOM 2492 C C . PHE A 1 318 ? 21.767 -29.187 3.978 1.00 97.88 318 PHE A C 1
ATOM 2494 O O . PHE A 1 318 ? 20.923 -29.387 3.099 1.00 97.88 318 PHE A O 1
ATOM 2501 N N . LYS A 1 319 ? 21.479 -29.256 5.272 1.00 97.81 319 LYS A N 1
ATOM 2502 C CA . LYS A 1 319 ? 20.132 -29.484 5.794 1.00 97.81 319 LYS A CA 1
ATOM 2503 C C . LYS A 1 319 ? 19.614 -28.231 6.470 1.00 97.81 319 LYS A C 1
ATOM 2505 O O . LYS A 1 319 ? 20.383 -27.505 7.098 1.00 97.81 319 LYS A O 1
ATOM 2510 N N . ILE A 1 320 ? 18.317 -27.987 6.371 1.00 98.19 320 ILE A N 1
ATOM 2511 C CA . ILE A 1 320 ? 17.659 -26.886 7.067 1.00 98.19 320 ILE A CA 1
ATOM 2512 C C . ILE A 1 320 ? 16.340 -27.347 7.682 1.00 98.19 320 ILE A C 1
ATOM 2514 O O . ILE A 1 320 ? 15.552 -28.028 7.029 1.00 98.19 320 ILE A O 1
ATOM 2518 N N . THR A 1 321 ? 16.107 -26.944 8.928 1.00 97.81 321 THR A N 1
ATOM 2519 C CA . THR A 1 321 ? 14.841 -27.132 9.645 1.00 97.81 321 THR A CA 1
ATOM 2520 C C . THR A 1 321 ? 14.322 -25.766 10.070 1.00 97.81 321 THR A C 1
ATOM 2522 O O . THR A 1 321 ? 15.044 -25.015 10.729 1.00 97.81 321 THR A O 1
ATOM 2525 N N . VAL A 1 322 ? 13.085 -25.445 9.695 1.00 97.50 322 VAL A N 1
ATOM 2526 C CA . VAL A 1 322 ? 12.453 -24.144 9.960 1.00 97.50 322 VAL A CA 1
ATOM 2527 C C . VAL A 1 322 ? 11.078 -24.380 10.555 1.00 97.50 322 VAL A C 1
ATOM 2529 O O . VAL A 1 322 ? 10.297 -25.114 9.966 1.00 97.50 322 VAL A O 1
ATOM 2532 N N . ASP A 1 323 ? 10.762 -23.780 11.695 1.00 96.31 323 ASP A N 1
ATOM 2533 C CA . ASP A 1 323 ? 9.451 -23.927 12.341 1.00 96.31 323 ASP A CA 1
ATOM 2534 C C . ASP A 1 323 ? 8.309 -23.192 11.607 1.00 96.31 323 ASP A C 1
ATOM 2536 O O . ASP A 1 323 ? 7.207 -23.729 11.537 1.00 96.31 323 ASP A O 1
ATOM 2540 N N . GLN A 1 324 ? 8.563 -22.003 11.044 1.00 95.25 324 GLN A N 1
ATOM 2541 C CA . GLN A 1 324 ? 7.585 -21.164 10.321 1.00 95.25 324 GLN A CA 1
ATOM 2542 C C . GLN A 1 324 ? 8.147 -20.649 8.977 1.00 95.25 324 GLN A C 1
ATOM 2544 O O . GLN A 1 324 ? 8.432 -19.453 8.824 1.00 95.25 324 GLN A O 1
ATOM 2549 N N . PRO A 1 325 ? 8.372 -21.534 7.987 1.00 94.88 325 PRO A N 1
ATOM 2550 C CA . PRO A 1 325 ? 8.994 -21.179 6.708 1.00 94.88 325 PRO A CA 1
ATOM 2551 C C . PRO A 1 325 ? 8.173 -20.194 5.869 1.00 94.88 325 PRO A C 1
ATOM 2553 O O . PRO A 1 325 ? 8.738 -19.423 5.097 1.00 94.88 325 PRO A O 1
ATOM 2556 N N . GLU A 1 326 ? 6.853 -20.154 6.041 1.00 94.50 326 GLU A N 1
ATOM 2557 C CA . GLU A 1 326 ? 5.951 -19.243 5.336 1.00 94.50 326 GLU A CA 1
ATOM 2558 C C . GLU A 1 326 ? 6.214 -17.760 5.643 1.00 94.50 326 GLU A C 1
ATOM 2560 O O . GLU A 1 326 ? 5.854 -16.889 4.846 1.00 94.50 326 GLU A O 1
ATOM 2565 N N . LYS A 1 327 ? 6.877 -17.468 6.769 1.00 93.75 327 LYS A N 1
ATOM 2566 C CA . LYS A 1 327 ? 7.251 -16.111 7.192 1.00 93.75 327 LYS A CA 1
ATOM 2567 C C . LYS A 1 327 ? 8.628 -15.677 6.706 1.00 93.75 327 LYS A C 1
ATOM 2569 O O . LYS A 1 327 ? 9.028 -14.538 6.965 1.00 93.75 327 LYS A O 1
ATOM 2574 N N . LEU A 1 328 ? 9.358 -16.556 6.022 1.00 94.38 328 LEU A N 1
ATOM 2575 C CA . LEU A 1 328 ? 10.739 -16.327 5.628 1.00 94.38 328 LEU A CA 1
ATOM 2576 C C . LEU A 1 328 ? 10.916 -16.301 4.109 1.00 94.38 328 LEU A C 1
ATOM 2578 O O . LEU A 1 328 ? 10.208 -16.952 3.337 1.00 94.38 328 LEU A O 1
ATOM 2582 N N . ASP A 1 329 ? 11.936 -15.557 3.712 1.00 94.62 329 ASP A N 1
ATOM 2583 C CA . ASP A 1 329 ? 12.623 -15.686 2.441 1.00 94.62 329 ASP A CA 1
ATOM 2584 C C . ASP A 1 329 ? 13.971 -16.353 2.727 1.00 94.62 329 ASP A C 1
ATOM 2586 O O . ASP A 1 329 ? 14.821 -15.790 3.427 1.00 94.62 329 ASP A O 1
ATOM 2590 N N . ILE A 1 330 ? 14.169 -17.552 2.185 1.00 95.69 330 ILE A N 1
ATOM 2591 C CA . ILE A 1 330 ? 15.416 -18.310 2.307 1.00 95.69 330 ILE A CA 1
ATOM 2592 C C . ILE A 1 330 ? 15.970 -18.477 0.904 1.00 95.69 330 ILE A C 1
ATOM 2594 O O . ILE A 1 330 ? 15.262 -18.967 0.033 1.00 95.69 330 ILE A O 1
ATOM 2598 N N . LYS A 1 331 ? 17.215 -18.085 0.654 1.00 94.00 331 LYS A N 1
ATOM 2599 C CA . LYS A 1 331 ? 17.820 -18.218 -0.676 1.00 94.00 331 LYS A CA 1
ATOM 2600 C C . LYS A 1 331 ? 19.267 -18.667 -0.593 1.00 94.00 331 LYS A C 1
ATOM 2602 O O . LYS A 1 331 ? 19.984 -18.346 0.354 1.00 94.00 331 LYS A O 1
ATOM 2607 N N . ARG A 1 332 ? 19.709 -19.359 -1.637 1.00 93.25 332 ARG A N 1
ATOM 2608 C CA . ARG A 1 332 ? 21.133 -19.486 -1.941 1.00 93.25 332 ARG A CA 1
ATOM 2609 C C . ARG A 1 332 ? 21.604 -18.180 -2.581 1.00 93.25 332 ARG A C 1
ATOM 2611 O O . ARG A 1 332 ? 20.845 -17.539 -3.311 1.00 93.25 332 ARG A O 1
ATOM 2618 N N . ASN A 1 333 ? 22.838 -17.769 -2.322 1.00 88.31 333 ASN A N 1
ATOM 2619 C CA . ASN A 1 333 ? 23.420 -16.668 -3.081 1.00 88.31 333 ASN A CA 1
ATOM 2620 C C . ASN A 1 333 ? 23.541 -17.069 -4.563 1.00 88.31 333 ASN A C 1
ATOM 2622 O O . ASN A 1 333 ? 23.611 -18.251 -4.869 1.00 88.31 333 ASN A O 1
ATOM 2626 N N . GLY A 1 334 ? 23.515 -16.118 -5.497 1.00 85.00 334 GLY A N 1
ATOM 2627 C CA . GLY A 1 334 ? 23.720 -16.415 -6.924 1.00 85.00 334 GLY A CA 1
ATOM 2628 C C . GLY A 1 334 ? 22.778 -17.458 -7.560 1.00 85.00 334 GLY A C 1
ATOM 2629 O O . GLY A 1 334 ? 23.072 -17.916 -8.661 1.00 85.00 334 GLY A O 1
ATOM 2630 N N . ASP A 1 335 ? 21.677 -17.846 -6.903 1.00 90.44 335 ASP A N 1
ATOM 2631 C CA . ASP A 1 335 ? 20.675 -18.777 -7.427 1.00 90.44 335 ASP A CA 1
ATOM 2632 C C . ASP A 1 335 ? 19.420 -18.002 -7.830 1.00 90.44 335 ASP A C 1
ATOM 2634 O O . ASP A 1 335 ? 18.725 -17.396 -7.008 1.00 90.44 335 ASP A O 1
ATOM 2638 N N . PHE A 1 336 ? 19.165 -17.985 -9.132 1.00 91.62 336 PHE A N 1
ATOM 2639 C CA . PHE A 1 336 ? 18.095 -17.207 -9.738 1.00 91.62 336 PHE A CA 1
ATOM 2640 C C . PHE A 1 336 ? 17.126 -18.099 -10.505 1.00 91.62 336 PHE A C 1
ATOM 2642 O O . PHE A 1 336 ? 17.520 -19.121 -11.078 1.00 91.62 336 PHE A O 1
ATOM 2649 N N . LYS A 1 337 ? 15.866 -17.673 -10.571 1.00 92.19 337 LYS A N 1
ATOM 2650 C CA . LYS A 1 337 ? 14.809 -18.359 -11.309 1.00 92.19 337 LYS A CA 1
ATOM 2651 C C . LYS A 1 337 ? 15.076 -18.267 -12.811 1.00 92.19 337 LYS A C 1
ATOM 2653 O O . LYS A 1 337 ? 15.220 -17.165 -13.340 1.00 92.19 337 LYS A O 1
ATOM 2658 N N . ALA A 1 338 ? 15.123 -19.403 -13.500 1.00 91.31 338 ALA A N 1
ATOM 2659 C CA . ALA A 1 338 ? 15.367 -19.448 -14.941 1.00 91.31 338 ALA A CA 1
ATOM 2660 C C . ALA A 1 338 ? 14.348 -18.608 -15.733 1.00 91.31 338 ALA A C 1
ATOM 2662 O O . ALA A 1 338 ? 13.230 -18.372 -15.271 1.00 91.31 338 ALA A O 1
ATOM 2663 N N . MET A 1 339 ? 14.732 -18.161 -16.935 1.00 92.06 339 MET A N 1
ATOM 2664 C CA . MET A 1 339 ? 13.888 -17.323 -17.804 1.00 92.06 339 MET A CA 1
ATOM 2665 C C . MET A 1 339 ? 13.389 -16.017 -17.146 1.00 92.06 339 MET A C 1
ATOM 2667 O O . MET A 1 339 ? 12.309 -15.524 -17.468 1.00 92.06 339 MET A O 1
ATOM 2671 N N . THR A 1 340 ? 14.169 -15.442 -16.227 1.00 92.88 340 THR A N 1
ATOM 2672 C CA . THR A 1 340 ? 13.893 -14.136 -15.604 1.00 92.88 340 THR A CA 1
ATOM 2673 C C . THR A 1 340 ? 15.108 -13.221 -15.690 1.00 92.88 340 THR A C 1
ATOM 2675 O O . THR A 1 340 ? 16.216 -13.685 -15.938 1.00 92.88 340 THR A O 1
ATOM 2678 N N . THR A 1 341 ? 14.935 -11.929 -15.417 1.00 90.94 341 THR A N 1
ATOM 2679 C CA . THR A 1 341 ? 16.019 -10.937 -15.322 1.00 90.94 341 THR A CA 1
ATOM 2680 C C . THR A 1 341 ? 16.780 -11.047 -13.993 1.00 90.94 341 THR A C 1
ATOM 2682 O O . THR A 1 341 ? 16.901 -10.074 -13.252 1.00 90.94 341 THR A O 1
ATOM 2685 N N . ASN A 1 342 ? 17.272 -12.249 -13.673 1.00 89.12 342 ASN A N 1
ATOM 2686 C CA . ASN A 1 342 ? 17.932 -12.588 -12.406 1.00 89.12 342 ASN A CA 1
ATOM 2687 C C . ASN A 1 342 ? 17.040 -12.371 -11.172 1.00 89.12 342 ASN A C 1
ATOM 2689 O O . ASN A 1 342 ? 17.484 -11.860 -10.141 1.00 89.12 342 ASN A O 1
ATOM 2693 N N . ASN A 1 343 ? 15.772 -12.783 -11.263 1.00 90.44 343 ASN A N 1
ATOM 2694 C CA . ASN A 1 343 ? 14.898 -12.817 -10.095 1.00 90.44 343 ASN A CA 1
ATOM 2695 C C . ASN A 1 343 ? 15.360 -13.922 -9.143 1.00 90.44 343 ASN A C 1
ATOM 2697 O O . ASN A 1 343 ? 15.715 -15.019 -9.571 1.00 90.44 343 ASN A O 1
ATOM 2701 N N . VAL A 1 344 ? 15.350 -13.622 -7.848 1.00 87.94 344 VAL A N 1
ATOM 2702 C CA . VAL A 1 344 ? 15.793 -14.542 -6.793 1.00 87.94 344 VAL A CA 1
ATOM 2703 C C . VAL A 1 344 ? 14.948 -15.815 -6.793 1.00 87.94 344 VAL A C 1
ATOM 2705 O O . VAL A 1 344 ? 13.725 -15.739 -6.923 1.00 87.94 344 VAL A O 1
ATOM 2708 N N . ASP A 1 345 ? 15.603 -16.961 -6.606 1.00 88.38 345 ASP A N 1
ATOM 2709 C CA . ASP A 1 345 ? 14.935 -18.231 -6.331 1.00 88.38 345 ASP A CA 1
ATOM 2710 C C . ASP A 1 345 ? 14.976 -18.545 -4.827 1.00 88.38 345 ASP A C 1
ATOM 2712 O O . ASP A 1 345 ? 16.036 -18.488 -4.194 1.00 88.38 345 ASP A O 1
ATOM 2716 N N . TYR A 1 346 ? 13.814 -18.831 -4.240 1.00 93.00 346 TYR A N 1
ATOM 2717 C CA . TYR A 1 346 ? 13.675 -19.045 -2.799 1.00 93.00 346 TYR A CA 1
ATOM 2718 C C . TYR A 1 346 ? 13.462 -20.525 -2.481 1.00 93.00 346 TYR A C 1
ATOM 2720 O O . TYR A 1 346 ? 12.657 -21.211 -3.108 1.00 93.00 346 TYR A O 1
ATOM 2728 N N . LEU A 1 347 ? 14.146 -21.001 -1.446 1.00 94.81 347 LEU A N 1
ATOM 2729 C CA . LEU A 1 347 ? 13.942 -22.318 -0.861 1.00 94.81 347 LEU A CA 1
ATOM 2730 C C . LEU A 1 347 ? 12.649 -22.328 -0.043 1.00 94.81 347 LEU A C 1
ATOM 2732 O O . LEU A 1 347 ? 12.370 -21.390 0.702 1.00 94.81 347 LEU A O 1
ATOM 2736 N N . MET A 1 348 ? 11.898 -23.422 -0.144 1.00 91.94 348 MET A N 1
ATOM 2737 C CA . MET A 1 348 ? 10.598 -23.597 0.510 1.00 91.94 348 MET A CA 1
ATOM 2738 C C . MET A 1 348 ? 10.607 -24.880 1.357 1.00 91.94 348 MET A C 1
ATOM 2740 O O . MET A 1 348 ? 10.014 -25.879 0.950 1.00 91.94 348 MET A O 1
ATOM 2744 N N . PRO A 1 349 ? 11.339 -24.916 2.492 1.00 94.75 349 PRO A N 1
ATOM 2745 C CA . PRO A 1 349 ? 11.295 -26.064 3.395 1.00 94.75 349 PRO A CA 1
ATOM 2746 C C . PRO A 1 349 ? 9.902 -26.212 4.022 1.00 94.75 349 PRO A C 1
ATOM 2748 O O . PRO A 1 349 ? 9.177 -25.231 4.182 1.00 94.75 349 PRO A O 1
ATOM 2751 N N . GLU A 1 350 ? 9.536 -27.436 4.396 1.00 94.31 350 GLU A N 1
ATOM 2752 C CA . GLU A 1 350 ? 8.297 -27.709 5.131 1.00 94.31 350 GLU A CA 1
ATOM 2753 C C . GLU A 1 350 ? 8.472 -27.403 6.629 1.00 94.31 350 GLU A C 1
ATOM 2755 O O . GLU A 1 350 ? 9.543 -27.611 7.207 1.00 94.31 350 GLU A O 1
ATOM 2760 N N . ALA A 1 351 ? 7.414 -26.892 7.264 1.00 96.31 351 ALA A N 1
ATOM 2761 C CA . ALA A 1 351 ? 7.432 -26.462 8.659 1.00 96.31 351 ALA A CA 1
ATOM 2762 C C . ALA A 1 351 ? 7.808 -27.612 9.611 1.00 96.31 351 ALA A C 1
ATOM 2764 O O . ALA A 1 351 ? 7.152 -28.649 9.659 1.00 96.31 351 ALA A O 1
ATOM 2765 N N . GLY A 1 352 ? 8.874 -27.423 10.387 1.00 94.25 352 GLY A N 1
ATOM 2766 C CA . GLY A 1 352 ? 9.401 -28.382 11.357 1.00 94.25 352 GLY A CA 1
ATOM 2767 C C . GLY A 1 352 ? 10.101 -29.605 10.753 1.00 94.25 352 GLY A C 1
ATOM 2768 O O . GLY A 1 352 ? 10.549 -30.467 11.511 1.00 94.25 352 GLY A O 1
ATOM 2769 N N . VAL A 1 353 ? 10.227 -29.693 9.425 1.00 96.81 353 VAL A N 1
ATOM 2770 C CA . VAL A 1 353 ? 10.814 -30.847 8.731 1.00 96.81 353 VAL A CA 1
ATOM 2771 C C . VAL A 1 353 ? 12.247 -30.542 8.306 1.00 96.81 353 VAL A C 1
ATOM 2773 O O . VAL A 1 353 ? 12.532 -29.522 7.678 1.00 96.81 353 VAL A O 1
ATOM 2776 N N . GLU A 1 354 ? 13.164 -31.458 8.621 1.00 96.75 354 GLU A N 1
ATOM 2777 C CA . GLU A 1 354 ? 14.537 -31.399 8.117 1.00 96.75 354 GLU A CA 1
ATOM 2778 C C . GLU A 1 354 ? 14.540 -31.622 6.599 1.00 96.75 354 GLU A C 1
ATOM 2780 O O . GLU A 1 354 ? 14.226 -32.712 6.118 1.00 96.75 354 GLU A O 1
ATOM 2785 N N . THR A 1 355 ? 14.908 -30.587 5.845 1.00 96.88 355 THR A N 1
ATOM 2786 C CA . THR A 1 355 ? 14.961 -30.617 4.379 1.00 96.88 355 THR A CA 1
ATOM 2787 C C . THR A 1 355 ? 16.409 -30.533 3.900 1.00 96.88 355 THR A C 1
ATOM 2789 O O . THR A 1 355 ? 17.155 -29.656 4.332 1.00 96.88 355 THR A O 1
ATOM 2792 N N . GLU A 1 356 ? 16.817 -31.428 2.999 1.00 96.88 356 GLU A N 1
ATOM 2793 C CA . GLU A 1 356 ? 18.162 -31.446 2.409 1.00 96.88 356 GLU A CA 1
ATOM 2794 C C . GLU A 1 356 ? 18.182 -30.708 1.062 1.00 96.88 356 GLU A C 1
ATOM 2796 O O . GLU A 1 356 ? 17.386 -30.999 0.170 1.00 96.88 356 GLU A O 1
ATOM 2801 N N . TYR A 1 357 ? 19.132 -29.788 0.895 1.00 96.50 357 TYR A N 1
ATOM 2802 C CA . TYR A 1 357 ? 19.322 -29.002 -0.319 1.00 96.50 357 TYR A CA 1
ATOM 2803 C C . TYR A 1 357 ? 20.751 -29.150 -0.850 1.00 96.50 357 TYR A C 1
ATOM 2805 O O . TYR A 1 357 ? 21.721 -29.042 -0.101 1.00 96.50 357 TYR A O 1
ATOM 2813 N N . GLY A 1 358 ? 20.890 -29.343 -2.165 1.00 95.44 358 GLY A N 1
ATOM 2814 C CA . GLY A 1 358 ? 22.184 -29.226 -2.844 1.00 95.44 358 GLY A CA 1
ATOM 2815 C C . GLY A 1 358 ? 22.687 -27.780 -2.854 1.00 95.44 358 GLY A C 1
ATOM 2816 O O . GLY A 1 358 ? 21.876 -26.848 -2.839 1.00 95.44 358 GLY A O 1
ATOM 2817 N N . ILE A 1 359 ? 24.008 -27.589 -2.876 1.00 95.31 359 ILE A N 1
ATOM 2818 C CA . ILE A 1 359 ? 24.649 -26.272 -2.956 1.00 95.31 359 ILE A CA 1
ATOM 2819 C C . ILE A 1 359 ? 25.988 -26.322 -3.708 1.00 95.31 359 ILE A C 1
ATOM 2821 O O . ILE A 1 359 ? 26.799 -27.235 -3.535 1.00 95.31 359 ILE A O 1
ATOM 2825 N N . ASN A 1 360 ? 26.248 -25.308 -4.532 1.00 92.75 360 ASN A N 1
ATOM 2826 C CA . ASN A 1 360 ? 27.570 -25.009 -5.076 1.00 92.75 360 ASN A CA 1
ATOM 2827 C C . ASN A 1 360 ? 28.320 -24.071 -4.118 1.00 92.75 360 ASN A C 1
ATOM 2829 O O . ASN A 1 360 ? 28.142 -22.856 -4.155 1.00 92.75 360 ASN A O 1
ATOM 2833 N N . LEU A 1 361 ? 29.209 -24.619 -3.289 1.00 92.38 361 LEU A N 1
ATOM 2834 C CA . LEU A 1 361 ? 29.887 -23.870 -2.222 1.00 92.38 361 LEU A CA 1
ATOM 2835 C C . LEU A 1 361 ? 30.659 -22.620 -2.683 1.00 92.38 361 LEU A C 1
ATOM 2837 O O . LEU A 1 361 ? 30.888 -21.736 -1.859 1.00 92.38 361 LEU A O 1
ATOM 2841 N N . ALA A 1 362 ? 31.081 -22.545 -3.950 1.00 87.56 362 ALA A N 1
ATOM 2842 C CA . ALA A 1 362 ? 31.860 -21.424 -4.476 1.00 87.56 362 ALA A CA 1
ATOM 2843 C C . ALA A 1 362 ? 30.995 -20.259 -4.986 1.00 87.56 362 ALA A C 1
ATOM 2845 O O . ALA A 1 362 ? 31.423 -19.112 -4.899 1.00 87.56 362 ALA A O 1
ATOM 2846 N N . ALA A 1 363 ? 29.810 -20.550 -5.532 1.00 85.75 363 ALA A N 1
ATOM 2847 C CA . ALA A 1 363 ? 28.934 -19.548 -6.149 1.00 85.75 363 ALA A CA 1
ATOM 2848 C C . ALA A 1 363 ? 27.673 -19.261 -5.321 1.00 85.75 363 ALA A C 1
ATOM 2850 O O . ALA A 1 363 ? 27.164 -18.146 -5.354 1.00 85.75 363 ALA A O 1
ATOM 2851 N N . GLU A 1 364 ? 27.190 -20.259 -4.576 1.00 91.81 364 GLU A N 1
ATOM 2852 C CA . GLU A 1 364 ? 25.882 -20.231 -3.917 1.00 91.81 364 GLU A CA 1
ATOM 2853 C C . GLU A 1 364 ? 25.928 -19.953 -2.408 1.00 91.81 364 GLU A C 1
ATOM 2855 O O . GLU A 1 364 ? 24.892 -19.766 -1.771 1.00 91.81 364 GLU A O 1
ATOM 2860 N N . ASN A 1 365 ? 27.128 -19.883 -1.828 1.00 92.44 365 ASN A N 1
ATOM 2861 C CA . ASN A 1 365 ? 27.318 -19.395 -0.465 1.00 92.44 365 ASN A CA 1
ATOM 2862 C C . ASN A 1 365 ? 27.327 -17.854 -0.422 1.00 92.44 365 ASN A C 1
ATOM 2864 O O . ASN A 1 365 ? 27.827 -17.212 -1.354 1.00 92.44 365 ASN A O 1
ATOM 2868 N N . PRO A 1 366 ? 26.896 -17.245 0.695 1.00 93.62 366 PRO A N 1
ATOM 2869 C CA . PRO A 1 366 ? 26.213 -17.852 1.849 1.00 93.62 366 PRO A CA 1
ATOM 2870 C C . PRO A 1 366 ? 24.717 -18.134 1.586 1.00 93.62 366 PRO A C 1
ATOM 2872 O O . PRO A 1 366 ? 24.149 -17.637 0.617 1.00 93.62 366 PRO A O 1
ATOM 2875 N N . VAL A 1 367 ? 24.071 -18.916 2.460 1.00 95.38 367 VAL A N 1
ATOM 2876 C CA . VAL A 1 367 ? 22.602 -19.045 2.497 1.00 95.38 367 VAL A CA 1
ATOM 2877 C C . VAL A 1 367 ? 22.033 -17.860 3.275 1.00 95.38 367 VAL A C 1
ATOM 2879 O O . VAL A 1 367 ? 22.343 -17.688 4.455 1.00 95.38 367 VAL A O 1
ATOM 2882 N N . ASP A 1 368 ? 21.200 -17.053 2.624 1.00 93.94 368 ASP A N 1
ATOM 2883 C CA . ASP A 1 368 ? 20.566 -15.888 3.237 1.00 93.94 368 ASP A CA 1
ATOM 2884 C C . ASP A 1 368 ? 19.165 -16.243 3.740 1.00 93.94 368 ASP A C 1
ATOM 2886 O O . ASP A 1 368 ? 18.358 -16.829 3.015 1.00 93.94 368 ASP A O 1
ATOM 2890 N N . ILE A 1 369 ? 18.868 -15.847 4.975 1.00 94.56 369 ILE A N 1
ATOM 2891 C CA . ILE A 1 369 ? 17.586 -16.056 5.651 1.00 94.56 369 ILE A CA 1
ATOM 2892 C C . ILE A 1 369 ? 17.102 -14.699 6.145 1.00 94.56 369 ILE A C 1
ATOM 2894 O O . ILE A 1 369 ? 17.802 -14.022 6.900 1.00 94.56 369 ILE A O 1
ATOM 2898 N N . ARG A 1 370 ? 15.908 -14.284 5.737 1.00 92.25 370 ARG A N 1
ATOM 2899 C CA . ARG A 1 370 ? 15.312 -13.022 6.185 1.00 92.25 370 ARG A CA 1
ATOM 2900 C C . ARG A 1 370 ? 13.797 -13.154 6.339 1.00 92.25 370 ARG A C 1
ATOM 2902 O O . ARG A 1 370 ? 13.204 -14.032 5.714 1.00 92.25 370 ARG A O 1
ATOM 2909 N N . PRO A 1 371 ? 13.151 -12.279 7.114 1.00 91.56 371 PRO A N 1
ATOM 2910 C CA . PRO A 1 371 ? 11.707 -12.225 7.160 1.00 91.56 371 PRO A CA 1
ATOM 2911 C C . PRO A 1 371 ? 11.123 -11.744 5.828 1.00 91.56 371 PRO A C 1
ATOM 2913 O O . PRO A 1 371 ? 11.667 -10.846 5.182 1.00 91.56 371 PRO A O 1
ATOM 2916 N N . ARG A 1 372 ? 9.994 -12.337 5.434 1.00 91.25 372 ARG A N 1
ATOM 2917 C CA . ARG A 1 372 ? 9.235 -11.963 4.232 1.00 91.25 372 ARG A CA 1
ATOM 2918 C C . ARG A 1 372 ? 8.475 -10.650 4.423 1.00 91.25 372 ARG A C 1
ATOM 2920 O O . ARG A 1 372 ? 8.347 -9.860 3.493 1.00 91.25 372 ARG A O 1
ATOM 2927 N N . VAL A 1 373 ? 7.978 -10.419 5.638 1.00 87.44 373 VAL A N 1
ATOM 2928 C CA . VAL A 1 373 ? 7.247 -9.206 6.020 1.00 87.44 373 VAL A CA 1
ATOM 2929 C C . VAL A 1 373 ? 8.112 -8.385 6.965 1.00 87.44 373 VAL A C 1
ATOM 2931 O O . VAL A 1 373 ? 8.599 -8.898 7.975 1.00 87.44 373 VAL A O 1
ATOM 2934 N N . ASN A 1 374 ? 8.289 -7.103 6.645 1.00 78.62 374 ASN A N 1
ATOM 2935 C CA . ASN A 1 374 ? 9.040 -6.176 7.488 1.00 78.62 374 ASN A CA 1
ATOM 2936 C C . ASN A 1 374 ? 8.463 -6.144 8.918 1.00 78.62 374 ASN A C 1
ATOM 2938 O O . ASN A 1 374 ? 7.247 -6.134 9.093 1.00 78.62 374 ASN A O 1
ATOM 2942 N N . GLY A 1 375 ? 9.330 -6.149 9.932 1.00 76.56 375 GLY A N 1
ATOM 2943 C CA . GLY A 1 375 ? 8.945 -6.226 11.346 1.00 76.56 375 GLY A CA 1
ATOM 2944 C C . GLY A 1 375 ? 8.711 -7.643 11.888 1.00 76.56 375 GLY A C 1
ATOM 2945 O O . GLY A 1 375 ? 8.587 -7.807 13.101 1.00 76.56 375 GLY A O 1
ATOM 2946 N N . THR A 1 376 ? 8.699 -8.680 11.040 1.00 83.94 376 THR A N 1
ATOM 2947 C CA . THR A 1 376 ? 8.705 -10.071 11.523 1.00 83.94 376 THR A CA 1
ATOM 2948 C C . THR A 1 376 ? 10.047 -10.377 12.185 1.00 83.94 376 THR A C 1
ATOM 2950 O O . THR A 1 376 ? 11.101 -10.208 11.573 1.00 83.94 376 THR A O 1
ATOM 2953 N N . LYS A 1 377 ? 10.010 -10.854 13.431 1.00 83.88 377 LYS A N 1
ATOM 2954 C CA . LYS A 1 377 ? 11.203 -11.171 14.225 1.00 83.88 377 LYS A CA 1
ATOM 2955 C C . LYS A 1 377 ? 11.533 -12.656 14.112 1.00 83.88 377 LYS A C 1
ATOM 2957 O O . LYS A 1 377 ? 10.638 -13.493 14.151 1.00 83.88 377 LYS A O 1
ATOM 2962 N N . ILE A 1 378 ? 12.819 -12.972 13.992 1.00 89.44 378 ILE A N 1
ATOM 2963 C CA . ILE A 1 378 ? 13.331 -14.346 14.020 1.00 89.44 378 ILE A CA 1
ATOM 2964 C C . ILE A 1 378 ? 13.940 -14.558 15.403 1.00 89.44 378 ILE A C 1
ATOM 2966 O O . ILE A 1 378 ? 14.870 -13.832 15.757 1.00 89.44 378 ILE A O 1
ATOM 2970 N N . TYR A 1 379 ? 13.434 -15.528 16.172 1.00 90.12 379 TYR A N 1
ATOM 2971 C CA . TYR A 1 379 ? 13.942 -15.801 17.518 1.00 90.12 379 TYR A CA 1
ATOM 2972 C C . TYR A 1 379 ? 15.434 -16.144 17.492 1.00 90.12 379 TYR A C 1
ATOM 2974 O O . TYR A 1 379 ? 16.222 -15.497 18.185 1.00 90.12 379 TYR A O 1
ATOM 2982 N N . ARG A 1 380 ? 15.840 -17.123 16.674 1.00 90.94 380 ARG A N 1
ATOM 2983 C CA . ARG A 1 380 ? 17.261 -17.442 16.468 1.00 90.94 380 ARG A CA 1
ATOM 2984 C C . ARG A 1 380 ? 17.520 -18.264 15.211 1.00 90.94 380 ARG A C 1
ATOM 2986 O O . ARG A 1 380 ? 16.675 -19.024 14.743 1.00 90.94 380 ARG A O 1
ATOM 2993 N N . VAL A 1 381 ? 18.759 -18.175 14.738 1.00 94.94 381 VAL A N 1
ATOM 2994 C CA . VAL A 1 381 ? 19.322 -19.048 13.704 1.00 94.94 381 VAL A CA 1
ATOM 2995 C C . VAL A 1 381 ? 20.544 -19.744 14.280 1.00 94.94 381 VAL A C 1
ATOM 2997 O O . VAL A 1 381 ? 21.414 -19.104 14.868 1.00 94.94 381 VAL A O 1
ATOM 3000 N N . GLN A 1 382 ? 20.619 -21.058 14.116 1.00 96.56 382 GLN A N 1
ATOM 3001 C CA . GLN A 1 382 ? 21.720 -21.878 14.599 1.00 96.56 382 GLN A CA 1
ATOM 3002 C C . GLN A 1 382 ? 22.299 -22.709 13.461 1.00 96.56 382 GLN A C 1
ATOM 3004 O O . GLN A 1 382 ? 21.582 -23.144 12.561 1.00 96.56 382 GLN A O 1
ATOM 3009 N N . LYS A 1 383 ? 23.603 -22.956 13.524 1.00 96.94 383 LYS A N 1
ATOM 3010 C CA . LYS A 1 383 ? 24.333 -23.806 12.590 1.00 96.94 383 LYS A CA 1
ATOM 3011 C C . LYS A 1 383 ? 25.048 -24.917 13.351 1.00 96.94 383 LYS A C 1
ATOM 3013 O O . LYS A 1 383 ? 25.626 -24.672 14.409 1.00 96.94 383 LYS A O 1
ATOM 3018 N N . ARG A 1 384 ? 25.075 -26.115 12.779 1.00 96.94 384 ARG A N 1
ATOM 3019 C CA . ARG A 1 384 ? 25.845 -27.256 13.276 1.00 96.94 384 ARG A CA 1
ATOM 3020 C C . ARG A 1 384 ? 26.671 -27.859 12.147 1.00 96.94 384 ARG A C 1
ATOM 3022 O O . ARG A 1 384 ? 26.155 -28.101 11.062 1.00 96.94 384 ARG A O 1
ATOM 3029 N N . ALA A 1 385 ? 27.957 -28.080 12.404 1.00 95.94 385 ALA A N 1
ATOM 3030 C CA . ALA A 1 385 ? 28.832 -28.744 11.444 1.00 95.94 385 ALA A CA 1
ATOM 3031 C C . ALA A 1 385 ? 28.531 -30.247 11.368 1.00 95.94 385 ALA A C 1
ATOM 3033 O O . ALA A 1 385 ? 28.154 -30.847 12.381 1.00 95.94 385 ALA A O 1
ATOM 3034 N N . GLN A 1 386 ? 28.742 -30.869 10.205 1.00 93.56 386 GLN A N 1
ATOM 3035 C CA . GLN A 1 386 ? 28.541 -32.312 10.043 1.00 93.56 386 GLN A CA 1
ATOM 3036 C C . GLN A 1 386 ? 29.308 -33.117 11.112 1.00 93.56 386 GLN A C 1
ATOM 3038 O O . GLN A 1 386 ? 30.519 -32.972 11.275 1.00 93.56 386 GLN A O 1
ATOM 3043 N N . GLY A 1 387 ? 28.603 -33.984 11.846 1.00 89.56 387 GLY A N 1
ATOM 3044 C CA . GLY A 1 387 ? 29.193 -34.834 12.891 1.00 89.56 387 GLY A CA 1
ATOM 3045 C C . GLY A 1 387 ? 29.512 -34.125 14.215 1.00 89.56 387 GLY A C 1
ATOM 3046 O O . GLY A 1 387 ? 30.035 -34.767 15.123 1.00 89.56 387 GLY A O 1
ATOM 3047 N N . SER A 1 388 ? 29.191 -32.834 14.345 1.00 93.50 388 SER A N 1
ATOM 3048 C CA . SER A 1 388 ? 29.222 -32.117 15.623 1.00 93.50 388 SER A CA 1
ATOM 3049 C C . SER A 1 388 ? 27.928 -32.344 16.408 1.00 93.50 388 SER A C 1
ATOM 3051 O O . SER A 1 388 ? 26.852 -32.445 15.823 1.00 93.50 388 SER A O 1
ATOM 3053 N N . GLU A 1 389 ? 28.015 -32.362 17.739 1.00 91.62 389 GLU A N 1
ATOM 3054 C CA . GLU A 1 389 ? 26.842 -32.302 18.627 1.00 91.62 389 GLU A CA 1
ATOM 3055 C C . GLU A 1 389 ? 26.463 -30.854 18.998 1.00 91.62 389 GLU A C 1
ATOM 3057 O O . GLU A 1 389 ? 25.352 -30.601 19.461 1.00 91.62 389 GLU A O 1
ATOM 3062 N N . GLU A 1 390 ? 27.364 -29.892 18.773 1.00 94.69 390 GLU A N 1
ATOM 3063 C CA . GLU A 1 390 ? 27.219 -28.499 19.206 1.00 94.69 390 GLU A CA 1
ATOM 3064 C C . GLU A 1 390 ? 26.517 -27.629 18.151 1.00 94.69 390 GLU A C 1
ATOM 3066 O O . GLU A 1 390 ? 26.943 -27.568 16.994 1.00 94.69 390 GLU A O 1
ATOM 3071 N N . TRP A 1 391 ? 25.466 -26.920 18.575 1.00 96.50 391 TRP A N 1
ATOM 3072 C CA . TRP A 1 391 ? 24.808 -25.863 17.805 1.00 96.50 391 TRP A CA 1
ATOM 3073 C C . TRP A 1 391 ? 25.427 -24.507 18.135 1.00 96.50 391 TRP A C 1
ATOM 3075 O O . TRP A 1 391 ? 25.478 -24.110 19.297 1.00 96.50 391 TRP A O 1
ATOM 3085 N N . ILE A 1 392 ? 25.838 -23.776 17.105 1.00 95.81 392 ILE A N 1
ATOM 3086 C CA . ILE A 1 392 ? 26.411 -22.436 17.220 1.00 95.81 392 ILE A CA 1
ATOM 3087 C C . ILE A 1 392 ? 25.360 -21.429 16.755 1.00 95.81 392 ILE A C 1
ATOM 3089 O O . ILE A 1 392 ? 24.837 -21.550 15.647 1.00 95.81 392 ILE A O 1
ATOM 3093 N N . GLU A 1 393 ? 25.040 -20.437 17.585 1.00 93.56 393 GLU A N 1
ATOM 3094 C CA . GLU A 1 393 ? 24.155 -19.339 17.179 1.00 93.56 393 GLU A CA 1
ATOM 3095 C C . GLU A 1 393 ? 24.824 -18.462 16.113 1.00 93.56 393 GLU A C 1
ATOM 3097 O O . GLU A 1 393 ? 25.984 -18.064 16.236 1.00 93.56 393 GLU A O 1
ATOM 3102 N N . VAL A 1 394 ? 24.081 -18.158 15.051 1.00 92.88 394 VAL A N 1
ATOM 3103 C CA . VAL A 1 394 ? 24.527 -17.279 13.972 1.00 92.88 394 VAL A CA 1
ATOM 3104 C C . VAL A 1 394 ? 24.244 -15.837 14.374 1.00 92.88 394 VAL A C 1
ATOM 3106 O O . VAL A 1 394 ? 23.104 -15.458 14.631 1.00 92.88 394 VAL A O 1
ATOM 3109 N N . THR A 1 395 ? 25.280 -15.002 14.404 1.00 84.81 395 THR A N 1
ATOM 3110 C CA . THR A 1 395 ? 25.137 -13.582 14.738 1.00 84.81 395 THR A CA 1
ATOM 3111 C C . THR A 1 395 ? 24.546 -12.787 13.573 1.00 84.81 395 THR A C 1
ATOM 3113 O O . THR A 1 395 ? 25.085 -12.814 12.465 1.00 84.81 395 THR A O 1
ATOM 3116 N N . LYS A 1 396 ? 23.488 -12.021 13.848 1.00 78.31 396 LYS A N 1
ATOM 3117 C CA . LYS A 1 396 ? 22.865 -11.059 12.927 1.00 78.31 396 LYS A CA 1
ATOM 3118 C C . LYS A 1 396 ? 23.830 -9.897 12.585 1.00 78.31 396 LYS A C 1
ATOM 3120 O O . LYS A 1 396 ? 24.490 -9.384 13.495 1.00 78.31 396 LYS A O 1
ATOM 3125 N N . PRO A 1 397 ? 23.911 -9.416 11.329 1.00 70.81 397 PRO A N 1
ATOM 3126 C CA . PRO A 1 397 ? 24.582 -8.161 10.990 1.00 70.81 397 PRO A CA 1
ATOM 3127 C C . PRO A 1 397 ? 23.871 -6.971 11.651 1.00 70.81 397 PRO A C 1
ATOM 3129 O O . PRO A 1 397 ? 22.648 -6.884 11.649 1.00 70.81 397 PRO A O 1
ATOM 3132 N N . SER A 1 398 ? 24.618 -6.007 12.190 1.00 56.28 398 SER A N 1
ATOM 3133 C CA . SER A 1 398 ? 24.097 -4.987 13.122 1.00 56.28 398 SER A CA 1
ATOM 3134 C C . SER A 1 398 ? 23.010 -4.031 12.589 1.00 56.28 398 SER A C 1
ATOM 3136 O O . SER A 1 398 ? 22.528 -3.212 13.364 1.00 56.28 398 SER A O 1
ATOM 3138 N N . TYR A 1 399 ? 22.636 -4.090 11.306 1.00 56.78 399 TYR A N 1
ATOM 3139 C CA . TYR A 1 399 ? 21.713 -3.138 10.667 1.00 56.78 399 TYR A CA 1
ATOM 3140 C C . TYR A 1 399 ? 20.483 -3.755 9.981 1.00 56.78 399 TYR A C 1
ATOM 3142 O O . TYR A 1 399 ? 19.570 -3.009 9.644 1.00 56.78 399 TYR A O 1
ATOM 3150 N N . TYR A 1 400 ? 20.417 -5.075 9.781 1.00 63.38 400 TYR A N 1
ATOM 3151 C CA . TYR A 1 400 ? 19.341 -5.707 9.004 1.00 63.38 400 TYR A CA 1
ATOM 3152 C C . TYR A 1 400 ? 18.843 -6.970 9.695 1.00 63.38 400 TYR A C 1
ATOM 3154 O O . TYR A 1 400 ? 19.663 -7.732 10.197 1.00 63.38 400 TYR A O 1
ATOM 3162 N N . ASP A 1 401 ? 17.527 -7.222 9.681 1.00 72.00 401 ASP A N 1
ATOM 3163 C CA . ASP A 1 401 ? 16.903 -8.516 10.027 1.00 72.00 401 ASP A CA 1
ATOM 3164 C C . ASP A 1 401 ? 17.224 -9.586 8.976 1.00 72.00 401 ASP A C 1
ATOM 3166 O O . ASP A 1 401 ? 16.346 -10.198 8.388 1.00 72.00 401 ASP A O 1
ATOM 3170 N N . ASN A 1 402 ? 18.502 -9.794 8.680 1.00 86.75 402 ASN A N 1
ATOM 3171 C CA . ASN A 1 402 ? 18.961 -10.867 7.818 1.00 86.75 402 ASN A CA 1
ATOM 3172 C C . ASN A 1 402 ? 20.001 -11.712 8.553 1.00 86.75 402 ASN A C 1
ATOM 3174 O O . ASN A 1 402 ? 20.777 -11.228 9.369 1.00 86.75 402 ASN A O 1
ATOM 3178 N N . PHE A 1 403 ? 20.014 -13.001 8.260 1.00 92.12 403 PHE A N 1
ATOM 3179 C CA . PHE A 1 403 ? 21.057 -13.921 8.674 1.00 92.12 403 PHE A CA 1
ATOM 3180 C C . PHE A 1 403 ? 21.735 -14.432 7.417 1.00 92.12 403 PHE A C 1
ATOM 3182 O O . PHE A 1 403 ? 21.072 -14.759 6.436 1.00 92.12 403 PHE A O 1
ATOM 3189 N N . SER A 1 404 ? 23.060 -14.491 7.457 1.00 92.88 404 SER A N 1
ATOM 3190 C CA . SER A 1 404 ? 23.863 -15.004 6.358 1.00 92.88 404 SER A CA 1
ATOM 3191 C C . SER A 1 404 ? 24.689 -16.168 6.886 1.00 92.88 404 SER A C 1
ATOM 3193 O O . SER A 1 404 ? 25.524 -15.997 7.777 1.00 92.88 404 SER A O 1
ATOM 3195 N N . VAL A 1 405 ? 24.388 -17.371 6.401 1.00 95.31 405 VAL A N 1
ATOM 3196 C CA . VAL A 1 405 ? 24.936 -18.627 6.916 1.00 95.31 405 VAL A CA 1
ATOM 3197 C C . VAL A 1 405 ? 25.821 -19.259 5.851 1.00 95.31 405 VAL A C 1
ATOM 3199 O O . VAL A 1 405 ? 25.343 -19.863 4.894 1.00 95.31 405 VAL A O 1
ATOM 3202 N N . THR A 1 406 ? 27.136 -19.149 6.017 1.00 95.56 406 THR A N 1
ATOM 3203 C CA . THR A 1 406 ? 28.086 -19.898 5.184 1.00 95.56 406 THR A CA 1
ATOM 3204 C C . THR A 1 406 ? 28.063 -21.369 5.588 1.00 95.56 406 THR A C 1
ATOM 3206 O O . THR A 1 406 ? 28.378 -21.688 6.739 1.00 95.56 406 THR A O 1
ATOM 3209 N N . VAL A 1 407 ? 27.740 -22.269 4.659 1.00 96.06 407 VAL A N 1
ATOM 3210 C CA . VAL A 1 407 ? 27.677 -23.724 4.894 1.00 96.06 407 VAL A CA 1
ATOM 3211 C C . VAL A 1 407 ? 28.832 -24.467 4.218 1.00 96.06 407 VAL A C 1
ATOM 3213 O O . VAL A 1 407 ? 29.394 -23.994 3.229 1.00 96.06 407 VAL A O 1
ATOM 3216 N N . ALA A 1 408 ? 29.188 -25.624 4.769 1.00 96.75 408 ALA A N 1
ATOM 3217 C CA . ALA A 1 408 ? 30.022 -26.662 4.173 1.00 96.75 408 ALA A CA 1
ATOM 3218 C C . ALA A 1 408 ? 29.178 -27.921 3.891 1.00 96.75 408 ALA A C 1
ATOM 3220 O O . ALA A 1 408 ? 28.007 -27.987 4.268 1.00 96.75 408 ALA A O 1
ATOM 3221 N N . ASP A 1 409 ? 29.768 -28.911 3.215 1.00 97.31 409 ASP A N 1
ATOM 3222 C CA . ASP A 1 409 ? 29.078 -30.168 2.909 1.00 97.31 409 ASP A CA 1
ATOM 3223 C C . ASP A 1 409 ? 28.653 -30.909 4.188 1.00 97.31 409 ASP A C 1
ATOM 3225 O O . ASP A 1 409 ? 29.464 -31.151 5.082 1.00 97.31 409 ASP A O 1
ATOM 3229 N N . GLY A 1 410 ? 27.370 -31.254 4.265 1.00 96.44 410 GLY A N 1
ATOM 3230 C CA . GLY A 1 410 ? 26.744 -31.943 5.388 1.00 96.44 410 GLY A CA 1
ATOM 3231 C C . GLY A 1 410 ? 26.377 -31.064 6.588 1.00 96.44 410 GLY A C 1
ATOM 3232 O O . GLY A 1 410 ? 25.911 -31.613 7.586 1.00 96.44 410 GLY A O 1
ATOM 3233 N N . ASP A 1 411 ? 26.578 -29.743 6.523 1.00 98.19 411 ASP A N 1
ATOM 3234 C CA . ASP A 1 411 ? 26.180 -28.829 7.600 1.00 98.19 411 ASP A CA 1
ATOM 3235 C C . ASP A 1 411 ? 24.654 -28.771 7.769 1.00 98.19 411 ASP A C 1
ATOM 3237 O O . ASP A 1 411 ? 23.881 -28.974 6.829 1.00 98.19 411 ASP A O 1
ATOM 3241 N N . GLU A 1 412 ? 24.219 -28.427 8.978 1.00 97.88 412 GLU A N 1
ATOM 3242 C CA . GLU A 1 412 ? 22.812 -28.260 9.327 1.00 97.88 412 GLU A CA 1
ATOM 3243 C C . GLU A 1 412 ? 22.524 -26.837 9.811 1.00 97.88 412 GLU A C 1
ATOM 3245 O O . GLU A 1 412 ? 23.308 -26.238 10.553 1.00 97.88 412 GLU A O 1
ATOM 3250 N N . ILE A 1 413 ? 21.366 -26.314 9.422 1.00 98.00 413 ILE A N 1
ATOM 3251 C CA . ILE A 1 413 ? 20.820 -25.032 9.856 1.00 98.00 413 ILE A CA 1
ATOM 3252 C C . ILE A 1 413 ? 19.500 -25.291 10.578 1.00 98.00 413 ILE A C 1
ATOM 3254 O O . ILE A 1 413 ? 18.645 -26.033 10.096 1.00 98.00 413 ILE A O 1
ATOM 3258 N N . LYS A 1 414 ? 19.302 -24.632 11.715 1.00 97.69 414 LYS A N 1
ATOM 3259 C CA . LYS A 1 414 ? 18.019 -24.584 12.407 1.00 97.69 414 LYS A CA 1
ATOM 3260 C C . LYS A 1 414 ? 17.570 -23.138 12.541 1.00 97.69 414 LYS A C 1
ATOM 3262 O O . LYS A 1 414 ? 18.341 -22.294 12.995 1.00 97.69 414 LYS A O 1
ATOM 3267 N N . VAL A 1 415 ? 16.335 -22.863 12.143 1.00 96.38 415 VAL A N 1
ATOM 3268 C CA . VAL A 1 415 ? 15.717 -21.542 12.234 1.00 96.38 415 VAL A CA 1
ATOM 3269 C C . VAL A 1 415 ? 14.469 -21.663 13.092 1.00 96.38 415 VAL A C 1
ATOM 3271 O O . VAL A 1 415 ? 13.522 -22.345 12.708 1.00 96.38 415 VAL A O 1
ATOM 3274 N N . ASP A 1 416 ? 14.498 -21.007 14.247 1.00 94.31 416 ASP A N 1
ATOM 3275 C CA . ASP A 1 416 ? 13.334 -20.851 15.110 1.00 94.31 416 ASP A CA 1
ATOM 3276 C C . ASP A 1 416 ? 12.831 -19.409 14.913 1.00 94.31 416 ASP A C 1
ATOM 3278 O O . ASP A 1 416 ? 13.510 -18.444 15.280 1.00 94.31 416 ASP A O 1
ATOM 3282 N N . VAL A 1 417 ? 11.676 -19.249 14.271 1.00 92.44 417 VAL A N 1
ATOM 3283 C CA . VAL A 1 417 ? 10.981 -17.968 14.102 1.00 92.44 417 VAL A CA 1
ATOM 3284 C C . VAL A 1 417 ? 10.129 -17.684 15.333 1.00 92.44 417 VAL A C 1
ATOM 3286 O O . VAL A 1 417 ? 10.140 -16.562 15.835 1.00 92.44 417 VAL A O 1
ATOM 3289 N N . ALA A 1 418 ? 9.420 -18.692 15.848 1.00 91.12 418 ALA A N 1
ATOM 3290 C CA . ALA A 1 418 ? 8.595 -18.547 17.034 1.00 91.12 418 ALA A CA 1
ATOM 3291 C C . ALA A 1 418 ? 9.459 -18.387 18.290 1.00 91.12 418 ALA A C 1
ATOM 3293 O O . ALA A 1 418 ? 10.346 -19.196 18.576 1.00 91.12 418 ALA A O 1
ATOM 3294 N N . TYR A 1 419 ? 9.152 -17.362 19.082 1.00 91.06 419 TYR A N 1
ATOM 3295 C CA . TYR A 1 419 ? 9.675 -17.267 20.437 1.00 91.06 419 TYR A CA 1
ATOM 3296 C C . TYR A 1 419 ? 8.976 -18.300 21.340 1.00 91.06 419 TYR A C 1
ATOM 3298 O O . TYR A 1 419 ? 7.788 -18.578 21.150 1.00 91.06 419 TYR A O 1
ATOM 3306 N N . PRO A 1 420 ? 9.682 -18.877 22.328 1.00 91.19 420 PRO A N 1
ATOM 3307 C CA . PRO A 1 420 ? 9.062 -19.708 23.355 1.00 91.19 420 PRO A CA 1
ATOM 3308 C C . PRO A 1 420 ? 7.948 -18.961 24.104 1.00 91.19 420 PRO A C 1
ATOM 3310 O O . PRO A 1 420 ? 8.126 -17.798 24.461 1.00 91.19 420 PRO A O 1
ATOM 3313 N N . ASP A 1 421 ? 6.838 -19.642 24.406 1.00 92.62 421 ASP A N 1
ATOM 3314 C CA . ASP A 1 421 ? 5.747 -19.087 25.222 1.00 92.62 421 ASP A CA 1
ATOM 3315 C C . ASP A 1 421 ? 6.168 -19.005 26.699 1.00 92.62 421 ASP A C 1
ATOM 3317 O O . ASP A 1 421 ? 5.991 -19.942 27.480 1.00 92.62 421 ASP A O 1
ATOM 3321 N N . ILE A 1 422 ? 6.819 -17.896 27.048 1.00 94.19 422 ILE A N 1
ATOM 3322 C CA . ILE A 1 422 ? 7.343 -17.595 28.381 1.00 94.19 422 ILE A CA 1
ATOM 3323 C C . ILE A 1 422 ? 6.861 -16.201 28.777 1.00 94.19 422 ILE A C 1
ATOM 3325 O O . ILE A 1 422 ? 7.002 -15.254 28.006 1.00 94.19 422 ILE A O 1
ATOM 3329 N N . ASP A 1 423 ? 6.320 -16.080 29.986 1.00 94.62 423 ASP A N 1
ATOM 3330 C CA . ASP A 1 423 ? 5.973 -14.802 30.606 1.00 94.62 423 ASP A CA 1
ATOM 3331 C C . ASP A 1 423 ? 7.185 -14.237 31.361 1.00 94.62 423 ASP A C 1
ATOM 3333 O O . ASP A 1 423 ? 7.740 -14.902 32.235 1.00 94.62 423 ASP A O 1
ATOM 3337 N N . LEU A 1 424 ? 7.592 -13.015 31.015 1.00 94.69 424 LEU A N 1
ATOM 3338 C CA . LEU A 1 424 ? 8.671 -12.263 31.659 1.00 94.69 424 LEU A CA 1
ATOM 3339 C C . LEU A 1 424 ? 8.068 -11.191 32.563 1.00 94.69 424 LEU A C 1
ATOM 3341 O O . LEU A 1 424 ? 7.176 -10.456 32.130 1.00 94.69 424 LEU A O 1
ATOM 3345 N N . ASN A 1 425 ? 8.549 -11.075 33.801 1.00 93.94 425 ASN A N 1
ATOM 3346 C CA . ASN A 1 425 ? 8.059 -10.046 34.716 1.00 93.94 425 ASN A CA 1
ATOM 3347 C C . ASN A 1 425 ? 8.566 -8.670 34.289 1.00 93.94 425 ASN A C 1
ATOM 3349 O O . ASN A 1 425 ? 9.746 -8.500 33.963 1.00 93.94 425 ASN A O 1
ATOM 3353 N N . VAL A 1 426 ? 7.680 -7.678 34.355 1.00 93.38 426 VAL A N 1
ATOM 3354 C CA . VAL A 1 426 ? 8.019 -6.277 34.112 1.00 93.38 426 VAL A CA 1
ATOM 3355 C C . VAL A 1 426 ? 7.747 -5.474 35.372 1.00 93.38 426 VAL A C 1
ATOM 3357 O O . VAL A 1 426 ? 6.638 -5.483 35.901 1.00 93.38 426 VAL A O 1
ATOM 3360 N N . THR A 1 427 ? 8.762 -4.763 35.857 1.00 92.44 427 THR A N 1
ATOM 3361 C CA . THR A 1 427 ? 8.646 -3.900 37.037 1.00 92.44 427 THR A CA 1
ATOM 3362 C C . THR A 1 427 ? 9.058 -2.473 36.712 1.00 92.44 427 THR A C 1
ATOM 3364 O O . THR A 1 427 ? 9.938 -2.230 35.886 1.00 92.44 427 THR A O 1
ATOM 3367 N N . PHE A 1 428 ? 8.421 -1.509 37.376 1.00 92.38 428 PHE A N 1
ATOM 3368 C CA . PHE A 1 428 ? 8.723 -0.089 37.225 1.00 92.38 428 PHE A CA 1
ATOM 3369 C C . PHE A 1 428 ? 9.170 0.492 38.559 1.00 92.38 428 PHE A C 1
ATOM 3371 O O . PHE A 1 428 ? 8.506 0.339 39.582 1.00 92.38 428 PHE A O 1
ATOM 3378 N N . THR A 1 429 ? 10.314 1.167 38.549 1.00 92.00 429 THR A N 1
ATOM 3379 C CA . THR A 1 429 ? 10.917 1.760 39.742 1.00 92.00 429 THR A CA 1
ATOM 3380 C C . THR A 1 429 ? 11.336 3.202 39.482 1.00 92.00 429 THR A C 1
ATOM 3382 O O . THR A 1 429 ? 11.437 3.661 38.343 1.00 92.00 429 THR A O 1
ATOM 3385 N N . ALA A 1 430 ? 11.591 3.938 40.560 1.00 89.81 430 ALA A N 1
ATOM 3386 C CA . ALA A 1 430 ? 12.207 5.260 40.520 1.00 89.81 430 ALA A CA 1
ATOM 3387 C C . ALA A 1 430 ? 13.603 5.200 41.166 1.00 89.81 430 ALA A C 1
ATOM 3389 O O . ALA A 1 430 ? 13.892 4.264 41.920 1.00 89.81 430 ALA A O 1
ATOM 3390 N N . PRO A 1 431 ? 14.489 6.181 40.911 1.00 88.12 431 PRO A N 1
ATOM 3391 C CA . PRO A 1 431 ? 15.777 6.254 41.587 1.00 88.12 431 PRO A CA 1
ATOM 3392 C C . PRO A 1 431 ? 15.635 6.214 43.111 1.00 88.12 431 PRO A C 1
ATOM 3394 O O . PRO A 1 431 ? 14.659 6.714 43.671 1.00 88.12 431 PRO A O 1
ATOM 3397 N N . ALA A 1 432 ? 16.647 5.670 43.790 1.00 86.00 432 ALA A N 1
ATOM 3398 C CA . ALA A 1 432 ? 16.652 5.543 45.245 1.00 86.00 432 ALA A CA 1
ATOM 3399 C C . ALA A 1 432 ? 16.265 6.861 45.948 1.00 86.00 432 ALA A C 1
ATOM 3401 O O . ALA A 1 432 ? 16.863 7.912 45.705 1.00 86.00 432 ALA A O 1
ATOM 3402 N N . GLY A 1 433 ? 15.271 6.787 46.838 1.00 82.56 433 GLY A N 1
ATOM 3403 C CA . GLY A 1 433 ? 14.716 7.944 47.550 1.00 82.56 433 GLY A CA 1
ATOM 3404 C C . GLY A 1 433 ? 13.544 8.639 46.846 1.00 82.56 433 GLY A C 1
ATOM 3405 O O . GLY A 1 433 ? 13.025 9.611 47.389 1.00 82.56 433 GLY A O 1
ATOM 3406 N N . GLN A 1 434 ? 13.115 8.153 45.678 1.00 85.94 434 GLN A N 1
ATOM 3407 C CA . GLN A 1 434 ? 11.904 8.588 44.977 1.00 85.94 434 GLN A CA 1
ATOM 3408 C C . GLN A 1 434 ? 10.871 7.453 44.931 1.00 85.94 434 GLN A C 1
ATOM 3410 O O . GLN A 1 434 ? 11.198 6.289 45.153 1.00 85.94 434 GLN A O 1
ATOM 3415 N N . THR A 1 435 ? 9.613 7.796 44.662 1.00 86.06 435 THR A N 1
ATOM 3416 C CA . THR A 1 435 ? 8.527 6.834 44.419 1.00 86.06 435 THR A CA 1
ATOM 3417 C C . THR A 1 435 ? 8.136 6.922 42.952 1.00 86.06 435 THR A C 1
ATOM 3419 O O . THR A 1 435 ? 8.028 8.027 42.420 1.00 86.06 435 THR A O 1
ATOM 3422 N N . PHE A 1 436 ? 7.974 5.775 42.295 1.00 89.00 436 PHE A N 1
ATOM 3423 C CA . PHE A 1 436 ? 7.465 5.734 40.930 1.00 89.00 436 PHE A CA 1
ATOM 3424 C C . PHE A 1 436 ? 5.968 6.054 40.943 1.00 89.00 436 PHE A C 1
ATOM 3426 O O . PHE A 1 436 ? 5.222 5.466 41.722 1.00 89.00 436 PHE A O 1
ATOM 3433 N N . ASP A 1 437 ? 5.549 7.000 40.107 1.00 89.12 437 ASP A N 1
ATOM 3434 C CA . ASP A 1 437 ? 4.141 7.344 39.912 1.00 89.12 437 ASP A CA 1
ATOM 3435 C C . ASP A 1 437 ? 3.669 6.690 38.600 1.00 89.12 437 ASP A C 1
ATOM 3437 O O . ASP A 1 437 ? 4.195 7.054 37.541 1.00 89.12 437 ASP A O 1
ATOM 3441 N N . PRO A 1 438 ? 2.711 5.744 38.627 1.00 85.75 438 PRO A N 1
ATOM 3442 C CA . PRO A 1 438 ? 2.130 5.143 37.424 1.00 85.75 438 PRO A CA 1
ATOM 3443 C C . PRO A 1 438 ? 1.646 6.153 36.376 1.00 85.75 438 PRO A C 1
ATOM 3445 O O . PRO A 1 438 ? 1.724 5.873 35.180 1.00 85.75 438 PRO A O 1
ATOM 3448 N N . ALA A 1 439 ? 1.222 7.354 36.796 1.00 86.19 439 ALA A N 1
ATOM 3449 C CA . ALA A 1 439 ? 0.813 8.433 35.894 1.00 86.19 439 ALA A CA 1
ATOM 3450 C C . ALA A 1 439 ? 1.982 9.049 35.095 1.00 86.19 439 ALA A C 1
ATOM 3452 O O . ALA A 1 439 ? 1.769 9.912 34.248 1.00 86.19 439 ALA A O 1
ATOM 3453 N N . THR A 1 440 ? 3.226 8.605 35.320 1.00 89.75 440 THR A N 1
ATOM 3454 C CA . THR A 1 440 ? 4.396 9.007 34.516 1.00 89.75 440 THR A CA 1
ATOM 3455 C C . THR A 1 440 ? 4.205 8.687 33.031 1.00 89.75 440 THR A C 1
ATOM 3457 O O . THR A 1 440 ? 4.710 9.411 32.165 1.00 89.75 440 THR A O 1
ATOM 3460 N N . PHE A 1 441 ? 3.473 7.617 32.720 1.00 89.50 441 PHE A N 1
ATOM 3461 C CA . PHE A 1 441 ? 3.126 7.232 31.357 1.00 89.50 441 PHE A CA 1
ATOM 3462 C C . PHE A 1 441 ? 1.636 7.458 31.112 1.00 89.50 441 PHE A C 1
ATOM 3464 O O . PHE A 1 441 ? 0.805 7.148 31.958 1.00 89.50 441 PHE A O 1
ATOM 3471 N N . ALA A 1 442 ? 1.293 7.971 29.931 1.00 85.69 442 ALA A N 1
ATOM 3472 C CA . ALA A 1 442 ? -0.100 8.102 29.517 1.00 85.69 442 ALA A CA 1
ATOM 3473 C C . ALA A 1 442 ? -0.675 6.724 29.151 1.00 85.69 442 ALA A C 1
ATOM 3475 O O . ALA A 1 442 ? -1.805 6.390 29.501 1.00 85.69 442 ALA A O 1
ATOM 3476 N N . TYR A 1 443 ? 0.118 5.909 28.449 1.00 88.38 443 TYR A N 1
ATOM 3477 C CA . TYR A 1 443 ? -0.229 4.539 28.079 1.00 88.38 443 TYR A CA 1
ATOM 3478 C C . TYR A 1 443 ? 1.008 3.725 27.693 1.00 88.38 443 TYR A C 1
ATOM 3480 O O . TYR A 1 443 ? 2.101 4.263 27.490 1.00 88.38 443 TYR A O 1
ATOM 3488 N N . VAL A 1 444 ? 0.811 2.415 27.591 1.00 90.00 444 VAL A N 1
ATOM 3489 C CA . VAL A 1 444 ? 1.805 1.432 27.166 1.00 90.00 444 VAL A CA 1
ATOM 3490 C C . VAL A 1 444 ? 1.245 0.655 25.984 1.00 90.00 444 VAL A C 1
ATOM 3492 O O . VAL A 1 444 ? 0.103 0.214 26.016 1.00 90.00 444 VAL A O 1
ATOM 3495 N N . ASP A 1 445 ? 2.037 0.504 24.936 1.00 91.00 445 ASP A N 1
ATOM 3496 C CA . ASP A 1 445 ? 1.730 -0.329 23.778 1.00 91.00 445 ASP A CA 1
ATOM 3497 C C . ASP A 1 445 ? 2.542 -1.623 23.875 1.00 91.00 445 ASP A C 1
ATOM 3499 O O . ASP A 1 445 ? 3.753 -1.564 24.085 1.00 91.00 445 ASP A O 1
ATOM 3503 N N . ILE A 1 446 ? 1.879 -2.773 23.769 1.00 90.94 446 ILE A N 1
ATOM 3504 C CA . ILE A 1 446 ? 2.514 -4.092 23.713 1.00 90.94 446 ILE A CA 1
ATOM 3505 C C . ILE A 1 446 ? 2.042 -4.760 22.426 1.00 90.94 446 ILE A C 1
ATOM 3507 O O . ILE A 1 446 ? 0.846 -5.014 22.264 1.00 90.94 446 ILE A O 1
ATOM 3511 N N . ASP A 1 447 ? 2.980 -5.017 21.515 1.00 88.62 447 ASP A N 1
ATOM 3512 C CA . ASP A 1 447 ? 2.741 -5.621 20.197 1.00 88.62 447 ASP A CA 1
ATOM 3513 C C . ASP A 1 447 ? 1.604 -4.959 19.393 1.00 88.62 447 ASP A C 1
ATOM 3515 O O . ASP A 1 447 ? 0.798 -5.625 18.745 1.00 88.62 447 ASP A O 1
ATOM 3519 N N . GLY A 1 448 ? 1.531 -3.624 19.434 1.00 87.75 448 GLY A N 1
ATOM 3520 C CA . GLY A 1 448 ? 0.544 -2.821 18.708 1.00 87.75 448 GLY A CA 1
ATOM 3521 C C . GLY A 1 448 ? -0.789 -2.649 19.437 1.00 87.75 448 GLY A C 1
ATOM 3522 O O . GLY A 1 448 ? -1.694 -1.997 18.911 1.00 87.75 448 GLY A O 1
ATOM 3523 N N . LYS A 1 449 ? -0.943 -3.219 20.639 1.00 86.81 449 LYS A N 1
ATOM 3524 C CA . LYS A 1 449 ? -2.136 -3.054 21.473 1.00 86.81 449 LYS A CA 1
ATOM 3525 C C . LYS A 1 449 ? -1.848 -2.120 22.641 1.00 86.81 449 LYS A C 1
ATOM 3527 O O . LYS A 1 449 ? -0.922 -2.342 23.416 1.00 86.81 449 LYS A O 1
ATOM 3532 N N . ARG A 1 450 ? -2.680 -1.090 22.791 1.00 87.62 450 ARG A N 1
ATOM 3533 C CA . ARG A 1 450 ? -2.541 -0.069 23.834 1.00 87.62 450 ARG A CA 1
ATOM 3534 C C . ARG A 1 450 ? -3.228 -0.484 25.126 1.00 87.62 450 ARG A C 1
ATOM 3536 O O . ARG A 1 450 ? -4.304 -1.071 25.122 1.00 87.62 450 ARG A O 1
ATOM 3543 N N . TYR A 1 451 ? -2.611 -0.113 26.235 1.00 85.25 451 TYR A N 1
ATOM 3544 C CA . TYR A 1 451 ? -3.070 -0.340 27.593 1.00 85.25 451 TYR A CA 1
ATOM 3545 C C . TYR A 1 451 ? -2.836 0.924 28.413 1.00 85.25 451 TYR A C 1
ATOM 3547 O O . TYR A 1 451 ? -1.812 1.594 28.267 1.00 85.25 451 TYR A O 1
ATOM 3555 N N . ARG A 1 452 ? -3.749 1.233 29.333 1.00 81.00 452 ARG A N 1
ATOM 3556 C CA . ARG A 1 452 ? -3.480 2.203 30.400 1.00 81.00 452 ARG A CA 1
ATOM 3557 C C . ARG A 1 452 ? -2.188 1.867 31.121 1.00 81.00 452 ARG A C 1
ATOM 3559 O O . ARG A 1 452 ? -1.984 0.718 31.505 1.00 81.00 452 ARG A O 1
ATOM 3566 N N . ALA A 1 453 ? -1.374 2.892 31.358 1.00 84.56 453 ALA A N 1
ATOM 3567 C CA . ALA A 1 453 ? -0.106 2.729 32.048 1.00 84.56 453 ALA A CA 1
ATOM 3568 C C . ALA A 1 453 ? -0.274 2.045 33.403 1.00 84.56 453 ALA A C 1
ATOM 3570 O O . ALA A 1 453 ? 0.402 1.054 33.642 1.00 84.56 453 ALA A O 1
ATOM 3571 N N . SER A 1 454 ? -1.246 2.484 34.212 1.00 77.94 454 SER A N 1
ATOM 3572 C CA . SER A 1 454 ? -1.515 1.901 35.531 1.00 77.94 454 SER A CA 1
ATOM 3573 C C . SER A 1 454 ? -1.652 0.379 35.494 1.00 77.94 454 SER A C 1
ATOM 3575 O O . SER A 1 454 ? -0.968 -0.297 36.246 1.00 77.94 454 SER A O 1
ATOM 3577 N N . ARG A 1 455 ? -2.407 -0.175 34.535 1.00 77.25 455 ARG A N 1
ATOM 3578 C CA . ARG A 1 455 ? -2.616 -1.629 34.407 1.00 77.25 455 ARG A CA 1
ATOM 3579 C C . ARG A 1 455 ? -1.348 -2.429 34.107 1.00 77.2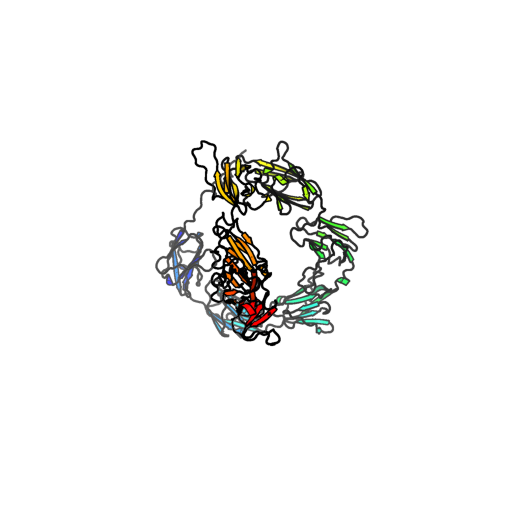5 455 ARG A C 1
ATOM 3581 O O . ARG A 1 455 ? -1.328 -3.622 34.372 1.00 77.25 455 ARG A O 1
ATOM 3588 N N . VAL A 1 456 ? -0.346 -1.804 33.490 1.00 82.81 456 VAL A N 1
ATOM 3589 C CA . VAL A 1 456 ? 0.914 -2.457 33.091 1.00 82.81 456 VAL A CA 1
ATOM 3590 C C . VAL A 1 456 ? 2.030 -2.167 34.092 1.00 82.81 456 VAL A C 1
ATOM 3592 O O . VAL A 1 456 ? 2.976 -2.937 34.221 1.00 82.81 456 VAL A O 1
ATOM 3595 N N . THR A 1 457 ? 1.941 -1.042 34.796 1.00 81.94 457 THR A N 1
ATOM 3596 C CA . THR A 1 457 ? 2.919 -0.649 35.810 1.00 81.94 457 THR A CA 1
ATOM 3597 C C . THR A 1 457 ? 2.606 -1.195 37.202 1.00 81.94 457 THR A C 1
ATOM 3599 O O . THR A 1 457 ? 3.442 -1.058 38.093 1.00 81.94 457 THR A O 1
ATOM 3602 N N . ASP A 1 458 ? 1.422 -1.782 37.398 1.00 76.44 458 ASP A N 1
ATOM 3603 C CA . ASP A 1 458 ? 1.041 -2.465 38.635 1.00 76.44 458 ASP A CA 1
ATOM 3604 C C . ASP A 1 458 ? 1.930 -3.698 38.893 1.00 76.44 458 ASP A C 1
ATOM 3606 O O . ASP A 1 458 ? 2.435 -4.348 37.967 1.00 76.44 458 ASP A O 1
ATOM 3610 N N . GLU A 1 459 ? 2.122 -4.030 40.175 1.00 69.69 459 GLU A N 1
ATOM 3611 C CA . GLU A 1 459 ? 2.935 -5.174 40.600 1.00 69.69 459 GLU A CA 1
ATOM 3612 C C . GLU A 1 459 ? 2.403 -6.498 40.018 1.00 69.69 459 GLU A C 1
ATOM 3614 O O . GLU A 1 459 ? 1.218 -6.810 40.123 1.00 69.69 459 GLU A O 1
ATOM 3619 N N . GLY A 1 460 ? 3.302 -7.312 39.449 1.00 73.56 460 GLY A N 1
ATOM 3620 C CA . GLY A 1 460 ? 2.975 -8.638 38.905 1.00 73.56 460 GLY A CA 1
ATOM 3621 C C . GLY A 1 460 ? 2.619 -8.670 37.414 1.00 73.56 460 GLY A C 1
ATOM 3622 O O . GLY A 1 460 ? 2.211 -9.719 36.920 1.00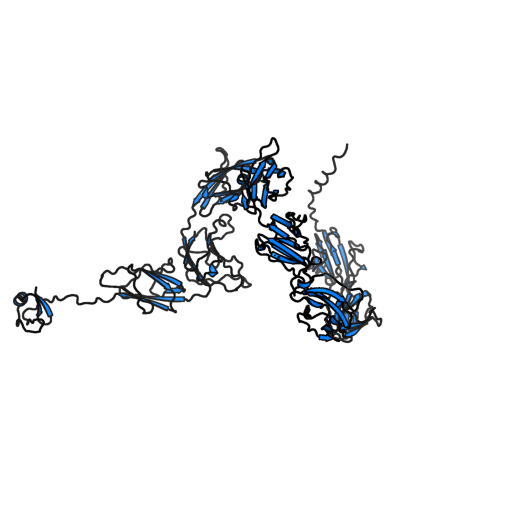 73.56 460 GLY A O 1
ATOM 3623 N N . SER A 1 461 ? 2.785 -7.557 36.696 1.00 85.56 461 SER A N 1
ATOM 3624 C CA . SER A 1 461 ? 2.587 -7.498 35.243 1.00 85.56 461 SER A CA 1
ATOM 3625 C C . SER A 1 461 ? 3.625 -8.336 34.484 1.00 85.56 461 SER A C 1
ATOM 3627 O O . SER A 1 461 ? 4.822 -8.285 34.783 1.00 85.56 461 SER A O 1
ATOM 3629 N N . THR A 1 462 ? 3.173 -9.081 33.471 1.00 92.44 462 THR A N 1
ATOM 3630 C CA . THR A 1 462 ? 4.035 -9.914 32.620 1.00 92.44 462 THR A CA 1
ATOM 3631 C C . THR A 1 462 ? 3.899 -9.565 31.143 1.00 92.44 462 THR A C 1
ATOM 3633 O O . THR A 1 462 ? 2.856 -9.096 30.686 1.00 92.44 462 THR A O 1
ATOM 3636 N N . VAL A 1 463 ? 4.966 -9.815 30.384 1.00 92.44 463 VAL A N 1
ATOM 3637 C CA . VAL A 1 463 ? 4.999 -9.682 28.923 1.00 92.44 463 VAL A CA 1
ATOM 3638 C C . VAL A 1 463 ? 5.605 -10.932 28.303 1.00 92.44 463 VAL A C 1
ATOM 3640 O O . VAL A 1 463 ? 6.519 -11.532 28.865 1.00 92.44 463 VAL A O 1
ATOM 3643 N N . LYS A 1 464 ? 5.085 -11.341 27.143 1.00 93.75 464 LYS A N 1
ATOM 3644 C CA . LYS A 1 464 ? 5.564 -12.535 26.448 1.00 93.75 464 LYS A CA 1
ATOM 3645 C C . LYS A 1 464 ? 6.979 -12.332 25.909 1.00 93.75 464 LYS A C 1
ATOM 3647 O O . LYS A 1 464 ? 7.340 -11.268 25.406 1.00 93.75 464 LYS A O 1
ATOM 3652 N N . PHE A 1 465 ? 7.795 -13.375 26.002 1.00 93.62 465 PHE A N 1
ATOM 3653 C CA . PHE A 1 465 ? 9.124 -13.378 25.410 1.00 93.62 465 PHE A CA 1
ATOM 3654 C C . PHE A 1 465 ? 9.031 -13.187 23.883 1.00 93.62 465 PHE A C 1
ATOM 3656 O O . PHE A 1 465 ? 8.243 -13.853 23.217 1.00 93.62 465 PHE A O 1
ATOM 3663 N N . GLY A 1 466 ? 9.815 -12.257 23.327 1.00 89.69 466 GLY A N 1
ATOM 3664 C CA . GLY A 1 466 ? 9.746 -11.842 21.919 1.00 89.69 466 GLY A CA 1
ATOM 3665 C C . GLY A 1 466 ? 8.888 -10.602 21.644 1.00 89.69 466 GLY A C 1
ATOM 3666 O O . GLY A 1 466 ? 9.022 -10.003 20.571 1.00 89.69 466 GLY A O 1
ATOM 3667 N N . SER A 1 467 ? 8.067 -10.167 22.604 1.00 92.12 467 SER A N 1
ATOM 3668 C CA . SER A 1 467 ? 7.233 -8.972 22.460 1.00 92.12 467 SER A CA 1
ATOM 3669 C C . SER A 1 467 ? 8.047 -7.679 22.348 1.00 92.12 467 SER A C 1
ATOM 3671 O O . SER A 1 467 ? 9.199 -7.559 22.780 1.00 92.12 467 SER A O 1
ATOM 3673 N N . SER A 1 468 ? 7.406 -6.671 21.773 1.00 91.12 468 SER A N 1
ATOM 3674 C CA . SER A 1 468 ? 7.816 -5.268 21.789 1.00 91.12 468 SER A CA 1
ATOM 3675 C C . SER A 1 468 ? 6.907 -4.475 22.712 1.00 91.12 468 SER A C 1
ATOM 3677 O O . SER A 1 468 ? 5.689 -4.620 22.665 1.00 91.12 468 SER A O 1
ATOM 3679 N N . MET A 1 469 ? 7.505 -3.596 23.509 1.00 91.75 469 MET A N 1
ATOM 3680 C CA . MET A 1 469 ? 6.796 -2.654 24.362 1.00 91.75 469 MET A CA 1
ATOM 3681 C C . MET A 1 469 ? 7.232 -1.229 24.040 1.00 91.75 469 MET A C 1
ATOM 3683 O O . MET A 1 469 ? 8.428 -0.932 24.021 1.00 91.75 469 MET A O 1
ATOM 3687 N N . ASN A 1 470 ? 6.262 -0.338 23.855 1.00 92.00 470 ASN A N 1
ATOM 3688 C CA . ASN A 1 470 ? 6.490 1.097 23.744 1.00 92.00 470 ASN A CA 1
ATOM 3689 C C . ASN A 1 470 ? 5.788 1.818 24.901 1.00 92.00 470 ASN A C 1
ATOM 3691 O O . ASN A 1 470 ? 4.572 1.734 25.061 1.00 92.00 470 ASN A O 1
ATOM 3695 N N . LEU A 1 471 ? 6.547 2.543 25.718 1.00 91.00 471 LEU A N 1
ATOM 3696 C CA . LEU A 1 471 ? 6.027 3.343 26.826 1.00 91.00 471 LEU A CA 1
ATOM 3697 C C . LEU A 1 471 ? 5.883 4.791 26.358 1.00 91.00 471 LEU A C 1
ATOM 3699 O O . LEU A 1 471 ? 6.866 5.395 25.917 1.00 91.00 471 LEU A O 1
ATOM 3703 N N . TYR A 1 472 ? 4.689 5.368 26.483 1.00 90.00 472 TYR A N 1
ATOM 3704 C CA . TYR A 1 472 ? 4.412 6.740 26.058 1.00 90.00 472 TYR A CA 1
ATOM 3705 C C . TYR A 1 472 ? 4.340 7.668 27.275 1.00 90.00 472 TYR A C 1
ATOM 3707 O O . TYR A 1 472 ? 3.386 7.579 28.053 1.00 90.00 472 TYR A O 1
ATOM 3715 N N . PRO A 1 473 ? 5.329 8.561 27.478 1.00 88.75 473 PRO A N 1
ATOM 3716 C CA . PRO A 1 473 ? 5.338 9.476 28.614 1.00 88.75 473 PRO A CA 1
ATOM 3717 C C . PRO A 1 473 ? 4.113 10.392 28.627 1.00 88.75 473 PRO A C 1
ATOM 3719 O O . PRO A 1 473 ? 3.696 10.912 27.588 1.00 88.75 473 PRO A O 1
ATOM 3722 N N . HIS A 1 474 ? 3.578 10.666 29.815 1.00 88.75 474 HIS A N 1
ATOM 3723 C CA . HIS A 1 474 ? 2.534 11.670 30.015 1.00 88.75 474 HIS A CA 1
ATOM 3724 C C . HIS A 1 474 ? 3.156 13.071 30.018 1.00 88.75 474 HIS A C 1
ATOM 3726 O O . HIS A 1 474 ? 3.271 13.731 31.044 1.00 88.75 474 HIS A O 1
ATOM 3732 N N . THR A 1 475 ? 3.610 13.517 28.847 1.00 87.94 475 THR A N 1
ATOM 3733 C CA . THR A 1 475 ? 4.510 14.680 28.684 1.00 87.94 475 THR A CA 1
ATOM 3734 C C . THR A 1 475 ? 3.989 16.012 29.232 1.00 87.94 475 THR A C 1
ATOM 3736 O O . THR A 1 475 ? 4.783 16.918 29.482 1.00 87.94 475 THR A O 1
ATOM 3739 N N . LYS A 1 476 ? 2.670 16.156 29.412 1.00 88.12 476 LYS A N 1
ATOM 3740 C CA . LYS A 1 476 ? 2.055 17.338 30.033 1.00 88.12 476 LYS A CA 1
ATOM 3741 C C . LYS A 1 476 ? 2.196 17.328 31.556 1.00 88.12 476 LYS A C 1
ATOM 3743 O O . LYS A 1 476 ? 2.500 18.367 32.135 1.00 88.12 476 LYS A O 1
ATOM 3748 N N . LEU A 1 477 ? 2.027 16.163 32.183 1.00 89.38 477 LEU A N 1
ATOM 3749 C CA . LEU A 1 477 ? 2.077 15.989 33.634 1.00 89.38 477 LEU A CA 1
ATOM 3750 C C . LEU A 1 477 ? 3.489 15.680 34.147 1.00 89.38 477 LEU A C 1
ATOM 3752 O O . LEU A 1 477 ? 3.826 16.045 35.272 1.00 89.38 477 LEU A O 1
ATOM 3756 N N . PHE A 1 478 ? 4.338 15.062 33.323 1.00 89.62 478 PHE A N 1
ATOM 3757 C CA . PHE A 1 478 ? 5.695 14.665 33.684 1.00 89.62 478 PHE A CA 1
ATOM 3758 C C . PHE A 1 478 ? 6.717 15.021 32.604 1.00 89.62 478 PHE A C 1
ATOM 3760 O O . PHE A 1 478 ? 6.530 14.771 31.416 1.00 89.62 478 PHE A O 1
ATOM 3767 N N . THR A 1 479 ? 7.870 15.530 33.037 1.00 88.69 479 THR A N 1
ATOM 3768 C CA . THR A 1 479 ? 9.071 15.659 32.205 1.00 88.69 479 THR A CA 1
ATOM 3769 C C . THR A 1 479 ? 9.997 14.478 32.471 1.00 88.69 479 THR A C 1
ATOM 3771 O O . THR A 1 479 ? 10.601 14.378 33.543 1.00 88.69 479 THR A O 1
ATOM 3774 N N . LEU A 1 480 ? 10.125 13.580 31.494 1.00 87.88 480 LEU A N 1
ATOM 3775 C CA . LEU A 1 480 ? 11.049 12.449 31.559 1.00 87.88 480 LEU A CA 1
ATOM 3776 C C . LEU A 1 480 ? 12.496 12.929 31.362 1.00 87.88 480 LEU A C 1
ATOM 3778 O O . LEU A 1 480 ? 12.797 13.631 30.401 1.00 87.88 480 LEU A O 1
ATOM 3782 N N . SER A 1 481 ? 13.402 12.520 32.251 1.00 85.62 481 SER A N 1
ATOM 3783 C CA . SER A 1 481 ? 14.829 12.881 32.179 1.00 85.62 481 SER A CA 1
ATOM 3784 C C . SER A 1 481 ? 15.742 11.693 31.873 1.00 85.62 481 SER A C 1
ATOM 3786 O O . SER A 1 481 ? 16.772 11.856 31.219 1.00 85.62 481 SER A O 1
ATOM 3788 N N . ARG A 1 482 ? 15.377 10.489 32.331 1.00 86.44 482 ARG A N 1
ATOM 3789 C CA . ARG A 1 482 ? 16.137 9.257 32.098 1.00 86.44 482 ARG A CA 1
ATOM 3790 C C . ARG A 1 482 ? 15.247 8.037 32.291 1.00 86.44 482 ARG A C 1
ATOM 3792 O O . ARG A 1 482 ? 14.418 8.028 33.193 1.00 86.44 482 ARG A O 1
ATOM 3799 N N . ALA A 1 483 ? 15.496 6.989 31.516 1.00 90.75 483 ALA A N 1
ATOM 3800 C CA . ALA A 1 483 ? 15.024 5.647 31.818 1.00 90.75 483 ALA A CA 1
ATOM 3801 C C . ALA A 1 483 ? 16.136 4.622 31.568 1.00 90.75 483 ALA A C 1
ATOM 3803 O O . ALA A 1 483 ? 17.004 4.820 30.708 1.00 90.75 483 ALA A O 1
ATOM 3804 N N . THR A 1 484 ? 16.121 3.531 32.325 1.00 92.81 484 THR A N 1
ATOM 3805 C CA . THR A 1 484 ? 16.996 2.378 32.102 1.00 92.81 484 THR A CA 1
ATOM 3806 C C . THR A 1 484 ? 16.219 1.080 32.235 1.00 92.81 484 THR A C 1
ATOM 3808 O O . THR A 1 484 ? 15.415 0.978 33.152 1.00 92.81 484 THR A O 1
ATOM 3811 N N . ALA A 1 485 ? 16.522 0.089 31.400 1.00 93.38 485 ALA A N 1
ATOM 3812 C CA . ALA A 1 485 ? 16.028 -1.280 31.515 1.00 93.38 485 ALA A CA 1
ATOM 3813 C C . ALA A 1 485 ? 17.171 -2.177 32.006 1.00 93.38 485 ALA A C 1
ATOM 3815 O O . ALA A 1 485 ? 18.223 -2.245 31.359 1.00 93.38 485 ALA A O 1
ATOM 3816 N N . ASN A 1 486 ? 17.011 -2.803 33.176 1.00 93.38 486 ASN A N 1
ATOM 3817 C CA . ASN A 1 486 ? 18.061 -3.584 33.849 1.00 93.38 486 ASN A CA 1
ATOM 3818 C C . ASN A 1 486 ? 19.404 -2.820 33.935 1.00 93.38 486 ASN A C 1
ATOM 3820 O O . ASN A 1 486 ? 20.481 -3.358 33.678 1.00 93.38 486 ASN A O 1
ATOM 3824 N N . GLY A 1 487 ? 19.337 -1.514 34.223 1.00 89.88 487 GLY A N 1
ATOM 3825 C CA . GLY A 1 487 ? 20.493 -0.612 34.323 1.00 89.88 487 GLY A CA 1
ATOM 3826 C C . GLY A 1 487 ? 21.065 -0.094 32.993 1.00 89.88 487 GLY A C 1
ATOM 3827 O O . GLY A 1 487 ? 21.846 0.863 33.005 1.00 89.88 487 GLY A O 1
ATOM 3828 N N . ASN A 1 488 ? 20.650 -0.640 31.846 1.00 91.06 488 ASN A N 1
ATOM 3829 C CA . ASN A 1 488 ? 21.068 -0.164 30.526 1.00 91.06 488 ASN A CA 1
ATOM 3830 C C . ASN A 1 488 ? 20.197 1.007 30.069 1.00 91.06 488 ASN A C 1
ATOM 3832 O O . ASN A 1 488 ? 18.983 0.990 30.245 1.00 91.06 488 ASN A O 1
ATOM 3836 N N . TYR A 1 489 ? 20.810 2.034 29.480 1.00 89.06 489 TYR A N 1
ATOM 3837 C CA . TYR A 1 489 ? 20.082 3.202 28.980 1.00 89.06 489 TYR A CA 1
ATOM 3838 C C . TYR A 1 489 ? 19.091 2.811 27.877 1.00 89.06 489 TYR A C 1
ATOM 3840 O O . TYR A 1 489 ? 19.474 2.146 26.916 1.00 89.06 489 TYR A O 1
ATOM 3848 N N . VAL A 1 490 ? 17.843 3.265 28.007 1.00 86.06 490 VAL A N 1
ATOM 3849 C CA . VAL A 1 490 ? 16.812 3.124 26.972 1.00 86.06 490 VAL A CA 1
ATOM 3850 C C . VAL A 1 490 ? 16.657 4.475 26.289 1.00 86.06 490 VAL A C 1
ATOM 3852 O O . VAL A 1 490 ? 16.430 5.491 26.949 1.00 86.06 490 VAL A O 1
ATOM 3855 N N . TYR A 1 491 ? 16.825 4.495 24.968 1.00 76.31 491 TYR A N 1
ATOM 3856 C CA . TYR A 1 491 ? 16.689 5.717 24.184 1.00 76.31 491 TYR A CA 1
ATOM 3857 C C . TYR A 1 491 ? 15.233 6.198 24.204 1.00 76.31 491 TYR A C 1
ATOM 3859 O O . TYR A 1 491 ? 14.318 5.413 23.962 1.00 76.31 491 TYR A O 1
ATOM 3867 N N . ALA A 1 492 ? 15.031 7.484 24.494 1.00 67.56 492 ALA A N 1
ATOM 3868 C CA . ALA A 1 492 ? 13.715 8.107 24.578 1.00 67.56 492 ALA A CA 1
ATOM 3869 C C . ALA A 1 492 ? 13.692 9.395 23.749 1.00 67.56 492 ALA A C 1
ATOM 3871 O O . ALA A 1 492 ? 14.539 10.267 23.952 1.00 67.56 492 ALA A O 1
ATOM 3872 N N . TRP A 1 493 ? 12.719 9.527 22.843 1.00 67.94 493 TRP A N 1
ATOM 3873 C CA . TRP A 1 493 ? 12.457 10.786 22.129 1.00 67.94 493 TRP A CA 1
ATOM 3874 C C . TRP A 1 493 ? 11.020 11.253 22.369 1.00 67.94 493 TRP A C 1
ATOM 3876 O O . TRP A 1 493 ? 10.805 12.197 23.124 1.00 67.94 493 TRP A O 1
ATOM 3886 N N . SER A 1 494 ? 10.039 10.541 21.814 1.00 78.00 494 SER A N 1
ATOM 3887 C CA . SER A 1 494 ? 8.600 10.718 22.083 1.00 78.00 494 SER A CA 1
ATOM 3888 C C . SER A 1 494 ? 7.965 9.514 22.793 1.00 78.00 494 SER A C 1
ATOM 3890 O O . SER A 1 494 ? 6.906 9.648 23.401 1.00 78.00 494 SER A O 1
ATOM 3892 N N . SER A 1 495 ? 8.634 8.362 22.755 1.00 87.44 495 SER A N 1
ATOM 3893 C CA . SER A 1 495 ? 8.323 7.126 23.475 1.00 87.44 495 SER A CA 1
ATOM 3894 C C . SER A 1 495 ? 9.622 6.445 23.920 1.00 87.44 495 SER A C 1
ATOM 3896 O O . SER A 1 495 ? 10.712 6.817 23.469 1.00 87.44 495 SER A O 1
ATOM 3898 N N . LEU A 1 496 ? 9.510 5.458 24.808 1.00 89.12 496 LEU A N 1
ATOM 3899 C CA . LEU A 1 496 ? 10.578 4.509 25.124 1.00 89.12 496 LEU A CA 1
ATOM 3900 C C . LEU A 1 496 ? 10.240 3.169 24.490 1.00 89.12 496 LEU A C 1
ATOM 3902 O O . LEU A 1 496 ? 9.213 2.591 24.831 1.00 89.12 496 LEU A O 1
ATOM 3906 N N . ASN A 1 497 ? 11.111 2.665 23.626 1.00 90.50 497 ASN A N 1
ATOM 3907 C CA . ASN A 1 497 ? 10.883 1.396 22.943 1.00 90.50 497 ASN A CA 1
ATOM 3908 C C . ASN A 1 497 ? 11.811 0.335 23.536 1.00 90.50 497 ASN A C 1
ATOM 3910 O O . ASN A 1 497 ? 13.012 0.574 23.696 1.00 90.50 497 ASN A O 1
ATOM 3914 N N . TYR A 1 498 ? 11.260 -0.830 23.859 1.00 91.44 498 TYR A N 1
ATOM 3915 C CA . TYR A 1 498 ? 12.005 -1.954 24.407 1.00 91.44 498 TYR A CA 1
ATOM 3916 C C . TYR A 1 498 ? 11.547 -3.268 23.776 1.00 91.44 498 TYR A C 1
ATOM 3918 O O . TYR A 1 498 ? 10.355 -3.505 23.591 1.00 91.44 498 TYR A O 1
ATOM 3926 N N . GLU A 1 499 ? 12.504 -4.136 23.461 1.00 90.25 499 GLU A N 1
ATOM 3927 C CA . GLU A 1 499 ? 12.233 -5.458 22.904 1.00 90.25 499 GLU A CA 1
ATOM 3928 C C . GLU A 1 499 ? 12.702 -6.550 23.859 1.00 90.25 499 GLU A C 1
ATOM 3930 O O . GLU A 1 499 ? 13.872 -6.596 24.252 1.00 90.25 499 GLU A O 1
ATOM 3935 N N . PHE A 1 500 ? 11.798 -7.472 24.178 1.00 91.38 500 PHE A N 1
ATOM 3936 C CA . PHE A 1 500 ? 12.053 -8.600 25.066 1.00 91.38 500 PHE A CA 1
ATOM 3937 C C . PHE A 1 500 ? 12.771 -9.721 24.304 1.00 91.38 500 PHE A C 1
ATOM 3939 O O . PHE A 1 500 ? 12.207 -10.771 24.016 1.00 91.38 500 PHE A O 1
ATOM 3946 N N . THR A 1 501 ? 14.029 -9.475 23.932 1.00 86.88 501 THR A N 1
ATOM 3947 C CA . THR A 1 501 ? 14.871 -10.391 23.130 1.00 86.88 501 THR A CA 1
ATOM 3948 C C . THR A 1 501 ? 15.735 -11.330 23.969 1.00 86.88 501 THR A C 1
ATOM 3950 O O . THR A 1 501 ? 16.366 -12.240 23.433 1.00 86.88 501 THR A O 1
ATOM 3953 N N . LYS A 1 502 ? 15.708 -11.176 25.297 1.00 88.12 502 LYS A N 1
ATOM 3954 C CA . LYS A 1 502 ? 16.326 -12.094 26.255 1.00 88.12 502 LYS A CA 1
ATOM 3955 C C . LYS A 1 502 ? 15.272 -12.704 27.169 1.00 88.12 502 LYS A C 1
ATOM 3957 O O . LYS A 1 502 ? 14.331 -12.026 27.562 1.00 88.12 502 LYS A O 1
ATOM 3962 N N . ASN A 1 503 ? 15.472 -13.971 27.522 1.00 91.75 503 ASN A N 1
ATOM 3963 C CA . ASN A 1 503 ? 14.670 -14.662 28.527 1.00 91.75 503 ASN A CA 1
ATOM 3964 C C . ASN A 1 503 ? 15.121 -14.231 29.935 1.00 91.75 503 ASN A C 1
ATOM 3966 O O . ASN A 1 503 ? 15.809 -14.977 30.633 1.00 91.75 503 ASN A O 1
ATOM 3970 N N . GLU A 1 504 ? 14.823 -12.985 30.291 1.00 94.06 504 GLU A N 1
ATOM 3971 C CA . GLU A 1 504 ? 15.087 -12.402 31.604 1.00 94.06 504 GLU A CA 1
ATOM 3972 C C . GLU A 1 504 ? 13.993 -11.391 31.960 1.00 94.06 504 GLU A C 1
ATOM 3974 O O . GLU A 1 504 ? 13.465 -10.705 31.083 1.00 94.06 504 GLU A O 1
ATOM 3979 N N . ASP A 1 505 ? 13.667 -11.296 33.248 1.00 94.62 505 ASP A N 1
ATOM 3980 C CA . ASP A 1 505 ? 12.770 -10.262 33.766 1.00 94.62 505 ASP A CA 1
ATOM 3981 C C . ASP A 1 505 ? 13.378 -8.864 33.553 1.00 94.62 505 ASP A C 1
ATOM 3983 O O . ASP A 1 505 ? 14.605 -8.693 33.529 1.00 94.62 505 ASP A O 1
ATOM 3987 N N . VAL A 1 506 ? 12.524 -7.847 33.411 1.00 94.50 506 VAL A N 1
ATOM 3988 C CA . VAL A 1 506 ? 12.945 -6.479 33.077 1.00 94.50 506 VAL A CA 1
ATOM 3989 C C . VAL A 1 506 ? 12.447 -5.475 34.108 1.00 94.50 506 VAL A C 1
ATOM 3991 O O . VAL A 1 506 ? 11.249 -5.266 34.275 1.00 94.50 506 VAL A O 1
ATOM 3994 N N . GLU A 1 507 ? 13.391 -4.784 34.742 1.00 93.62 507 GLU A N 1
ATOM 3995 C CA . GLU A 1 507 ? 13.130 -3.621 35.585 1.00 93.62 507 GLU A CA 1
ATOM 3996 C C . GLU A 1 507 ? 13.384 -2.324 34.805 1.00 93.62 507 GLU A C 1
ATOM 3998 O O . GLU A 1 507 ? 14.515 -2.034 34.393 1.00 93.62 507 GLU A O 1
ATOM 4003 N N . PHE A 1 508 ? 12.343 -1.505 34.655 1.00 92.75 508 PHE A N 1
ATOM 4004 C CA . PHE A 1 508 ? 12.429 -0.139 34.154 1.00 92.75 508 PHE A CA 1
ATOM 4005 C C . PHE A 1 508 ? 12.596 0.848 35.312 1.00 92.75 508 PHE A C 1
ATOM 4007 O O . PHE A 1 508 ? 11.642 1.171 36.016 1.00 92.75 508 PHE A O 1
ATOM 4014 N N . CYS A 1 509 ? 13.796 1.404 35.471 1.00 92.12 509 CYS A N 1
ATOM 4015 C CA . CYS A 1 509 ? 14.028 2.520 36.387 1.00 92.12 509 CYS A CA 1
ATOM 4016 C C . CYS A 1 509 ? 13.830 3.850 35.650 1.00 92.12 509 CYS A C 1
ATOM 4018 O O . CYS A 1 509 ? 14.582 4.172 34.723 1.00 92.12 509 CYS A O 1
ATOM 4020 N N . VAL A 1 510 ? 12.826 4.627 36.060 1.00 91.12 510 VAL A N 1
ATOM 4021 C CA . VAL A 1 510 ? 12.353 5.837 35.376 1.00 91.12 510 VAL A CA 1
ATOM 4022 C C . VAL A 1 510 ? 12.571 7.063 36.258 1.00 91.12 510 VAL A C 1
ATOM 4024 O O . VAL A 1 510 ? 12.133 7.124 37.402 1.00 91.12 510 VAL A O 1
ATOM 4027 N N . THR A 1 511 ? 13.258 8.071 35.724 1.00 89.69 511 THR A N 1
ATOM 4028 C CA . THR A 1 511 ? 13.461 9.371 36.374 1.00 89.69 511 THR A CA 1
ATOM 4029 C C . THR A 1 511 ? 12.624 10.431 35.668 1.00 89.69 511 THR A C 1
ATOM 4031 O O . THR A 1 511 ? 12.967 10.873 34.564 1.00 89.69 511 THR A O 1
ATOM 4034 N N . ALA A 1 512 ? 11.563 10.886 36.324 1.00 89.00 512 ALA A N 1
ATOM 4035 C CA . ALA A 1 512 ? 10.669 11.919 35.820 1.00 89.00 512 ALA A CA 1
ATOM 4036 C C . ALA A 1 512 ? 10.439 13.008 36.876 1.00 89.00 512 ALA A C 1
ATOM 4038 O O . ALA A 1 512 ? 10.480 12.745 38.076 1.00 89.00 512 ALA A O 1
ATOM 4039 N N . ALA A 1 513 ? 10.208 14.239 36.423 1.00 88.38 513 ALA A N 1
ATOM 4040 C CA . ALA A 1 513 ? 9.810 15.356 37.271 1.00 88.38 513 ALA A CA 1
ATOM 4041 C C . ALA A 1 513 ? 8.355 15.720 36.971 1.00 88.38 513 ALA A C 1
ATOM 4043 O O . ALA A 1 513 ? 8.014 15.976 35.816 1.00 88.38 513 ALA A O 1
ATOM 4044 N N . LYS A 1 514 ? 7.508 15.739 38.003 1.00 90.56 514 LYS A N 1
ATOM 4045 C CA . LYS A 1 514 ? 6.102 16.141 37.886 1.00 90.56 514 LYS A CA 1
ATOM 4046 C C . LYS A 1 514 ? 5.995 17.636 37.575 1.00 90.56 514 LYS A C 1
ATOM 4048 O O . LYS A 1 514 ? 6.850 18.420 37.997 1.00 90.56 514 LYS A O 1
ATOM 4053 N N . ALA A 1 515 ? 4.963 18.025 36.835 1.00 89.69 515 ALA A N 1
ATOM 4054 C CA . ALA A 1 515 ? 4.671 19.415 36.521 1.00 89.69 515 ALA A CA 1
ATOM 4055 C C . ALA A 1 515 ? 4.537 20.245 37.808 1.00 89.69 515 ALA A C 1
ATOM 4057 O O . ALA A 1 515 ? 3.998 19.786 38.813 1.00 89.69 515 ALA A O 1
ATOM 4058 N N . SER A 1 516 ? 5.023 21.488 37.779 1.00 88.00 516 SER A N 1
ATOM 4059 C CA . SER A 1 516 ? 4.970 22.386 38.943 1.00 88.00 516 SER A CA 1
ATOM 4060 C C . SER A 1 516 ? 3.559 22.869 39.280 1.00 88.00 516 SER A C 1
ATOM 4062 O O . SER A 1 516 ? 3.348 23.435 40.351 1.00 88.00 516 SER A O 1
ATOM 4064 N N . THR A 1 517 ? 2.618 22.707 38.352 1.00 92.12 517 THR A N 1
ATOM 4065 C CA . THR A 1 517 ? 1.231 23.150 38.487 1.00 92.12 517 THR A CA 1
ATOM 4066 C C . THR A 1 517 ? 0.313 22.069 37.931 1.00 92.12 517 THR A C 1
ATOM 4068 O O . THR A 1 517 ? 0.356 21.771 36.736 1.00 92.12 517 THR A O 1
ATOM 4071 N N . THR A 1 518 ? -0.491 21.490 38.818 1.00 93.75 518 THR A N 1
ATOM 4072 C CA . THR A 1 518 ? -1.467 20.439 38.536 1.00 93.75 518 THR A CA 1
ATOM 4073 C C . THR A 1 518 ? -2.796 20.792 39.190 1.00 93.75 518 THR A C 1
ATOM 4075 O O . THR A 1 518 ? -2.842 21.572 40.147 1.00 93.75 518 THR A O 1
ATOM 4078 N N . TYR A 1 519 ? -3.873 20.228 38.657 1.00 92.81 519 TYR A N 1
ATOM 4079 C CA . TYR A 1 519 ? -5.232 20.434 39.137 1.00 92.81 519 TYR A CA 1
ATOM 4080 C C . TYR A 1 519 ? -5.976 19.108 39.244 1.00 92.81 519 TYR A C 1
ATOM 4082 O O . TYR A 1 519 ? -5.781 18.201 38.435 1.00 92.81 519 TYR A O 1
ATOM 4090 N N . ASN A 1 520 ? -6.858 19.017 40.233 1.00 93.75 520 ASN A N 1
ATOM 4091 C CA . ASN A 1 520 ? -7.770 17.893 40.379 1.00 93.75 520 ASN A CA 1
ATOM 4092 C C . ASN A 1 520 ? -9.017 18.134 39.530 1.00 93.75 520 ASN A C 1
ATOM 4094 O O . ASN A 1 520 ? -9.698 19.149 39.692 1.00 93.75 520 ASN A O 1
ATOM 4098 N N . VAL A 1 521 ? -9.333 17.175 38.668 1.00 92.94 521 VAL A N 1
ATOM 4099 C CA . VAL A 1 521 ? -10.548 17.148 37.855 1.00 92.94 521 VAL A CA 1
ATOM 4100 C C . VAL A 1 521 ? -11.404 15.985 38.331 1.00 92.94 521 VAL A C 1
ATOM 4102 O O . VAL A 1 521 ? -10.976 14.835 38.287 1.00 92.94 521 VAL A O 1
ATOM 4105 N N . THR A 1 522 ? -12.603 16.288 38.819 1.00 94.19 522 THR A N 1
ATOM 4106 C CA . THR A 1 522 ? -13.582 15.298 39.276 1.00 94.19 522 THR A CA 1
ATOM 4107 C C . THR A 1 522 ? -14.740 15.243 38.297 1.00 94.19 522 THR A C 1
ATOM 4109 O O . THR A 1 522 ? -15.389 16.256 38.053 1.00 94.19 522 THR A O 1
ATOM 4112 N N . LEU A 1 523 ? -15.002 14.065 37.745 1.00 94.38 523 LEU A N 1
ATOM 4113 C CA . LEU A 1 523 ? -16.134 13.787 36.868 1.00 94.38 523 LEU A CA 1
ATOM 4114 C C . LEU A 1 523 ? -17.221 13.111 37.686 1.00 94.38 523 LEU A C 1
ATOM 4116 O O . LEU A 1 523 ? -16.914 12.184 38.430 1.00 94.38 523 LEU A O 1
ATOM 4120 N N . LYS A 1 524 ? -18.466 13.553 37.533 1.00 94.44 524 LYS A N 1
ATOM 4121 C CA . LYS A 1 524 ? -19.652 12.938 38.133 1.00 94.44 524 LYS A CA 1
ATOM 4122 C C . LYS A 1 524 ? -20.689 12.709 37.054 1.00 94.44 524 LYS A C 1
ATOM 4124 O O . LYS A 1 524 ? -21.030 13.647 36.343 1.00 94.44 524 LYS A O 1
ATOM 4129 N N . VAL A 1 525 ? -21.196 11.494 36.940 1.00 94.31 525 VAL A N 1
ATOM 4130 C CA . VAL A 1 525 ? -22.202 11.117 35.948 1.00 94.31 525 VAL A CA 1
ATOM 4131 C C . VAL A 1 525 ? -23.310 10.325 36.626 1.00 94.31 525 VAL A C 1
ATOM 4133 O O . VAL A 1 525 ? -23.061 9.501 37.503 1.00 94.31 525 VAL A O 1
ATOM 4136 N N . ASP A 1 526 ? -24.546 10.605 36.237 1.00 93.69 526 ASP A N 1
ATOM 4137 C CA . ASP A 1 526 ? -25.733 9.909 36.729 1.00 93.69 526 ASP A CA 1
ATOM 4138 C C . ASP A 1 526 ? -25.809 8.447 36.264 1.00 93.69 526 ASP A C 1
ATOM 4140 O O . ASP A 1 526 ? -26.249 7.585 37.026 1.00 93.69 526 ASP A O 1
ATOM 4144 N N . ASN A 1 527 ? -25.337 8.165 35.048 1.00 92.00 527 ASN A N 1
ATOM 4145 C CA . ASN A 1 527 ? -25.178 6.825 34.500 1.00 92.00 527 ASN A CA 1
ATOM 4146 C C . ASN A 1 527 ? -23.741 6.591 33.976 1.00 92.00 527 ASN A C 1
ATOM 4148 O O . ASN A 1 527 ? -23.393 7.090 32.904 1.00 92.00 527 ASN A O 1
ATOM 4152 N N . PRO A 1 528 ? -22.911 5.796 34.680 1.00 90.62 528 PRO A N 1
ATOM 4153 C CA . PRO A 1 528 ? -21.553 5.435 34.258 1.00 90.62 528 PRO A CA 1
ATOM 4154 C C . PRO A 1 528 ? -21.433 4.897 32.835 1.00 90.62 528 PRO A C 1
ATOM 4156 O O . PRO A 1 528 ? -20.451 5.172 32.153 1.00 90.62 528 PRO A O 1
ATOM 4159 N N . GLU A 1 529 ? -22.419 4.116 32.390 1.00 88.25 529 GLU A N 1
ATOM 4160 C CA . GLU A 1 529 ? -22.388 3.469 31.077 1.00 88.25 529 GLU A CA 1
ATOM 4161 C C . GLU A 1 529 ? -22.673 4.449 29.942 1.00 88.25 529 GLU A C 1
ATOM 4163 O O . GLU A 1 529 ? -22.381 4.135 28.794 1.00 88.25 529 GLU A O 1
ATOM 4168 N N . ALA A 1 530 ? -23.220 5.628 30.248 1.00 87.81 530 ALA A N 1
ATOM 4169 C CA . ALA A 1 530 ? -23.632 6.623 29.268 1.00 87.81 530 ALA A CA 1
ATOM 4170 C C . ALA A 1 530 ? -22.498 7.569 28.838 1.00 87.81 530 ALA A C 1
ATOM 4172 O O . ALA A 1 530 ? -22.691 8.336 27.896 1.00 87.81 530 ALA A O 1
ATOM 4173 N N . LEU A 1 531 ? -21.337 7.548 29.510 1.00 88.25 531 LEU A N 1
ATOM 4174 C CA . LEU A 1 531 ? -20.259 8.523 29.315 1.00 88.25 531 LEU A CA 1
ATOM 4175 C C . LEU A 1 531 ? -18.883 7.860 29.163 1.00 88.25 531 LEU A C 1
ATOM 4177 O O . LEU A 1 531 ? -18.462 7.028 29.960 1.00 88.25 531 LEU A O 1
ATOM 4181 N N . LEU A 1 532 ? -18.140 8.320 28.165 1.00 87.44 532 LEU A N 1
ATOM 4182 C CA . LEU A 1 532 ? -16.731 8.058 27.922 1.00 87.44 532 LEU A CA 1
ATOM 4183 C C . LEU A 1 532 ? -15.932 9.320 28.255 1.00 87.44 532 LEU A C 1
ATOM 4185 O O . LEU A 1 532 ? -16.338 10.419 27.884 1.00 87.44 532 LEU A O 1
ATOM 4189 N N . ALA A 1 533 ? -14.779 9.190 28.910 1.00 88.19 533 ALA A N 1
ATOM 4190 C CA . ALA A 1 533 ? -13.897 10.325 29.181 1.00 88.19 533 ALA A CA 1
ATOM 4191 C C . ALA A 1 533 ? -12.418 9.933 29.094 1.00 88.19 533 ALA A C 1
ATOM 4193 O O . ALA A 1 533 ? -12.043 8.811 29.432 1.00 88.19 533 ALA A O 1
ATOM 4194 N N . THR A 1 534 ? -11.554 10.849 28.656 1.00 86.12 534 THR A N 1
ATOM 4195 C CA . THR A 1 534 ? -10.096 10.648 28.601 1.00 86.12 534 THR A CA 1
ATOM 4196 C C . THR A 1 534 ? -9.351 11.982 28.543 1.00 86.12 534 THR A C 1
ATOM 4198 O O . THR A 1 534 ? -9.911 13.001 28.165 1.00 86.12 534 THR A O 1
ATOM 4201 N N . TYR A 1 535 ? -8.072 11.990 28.904 1.00 81.38 535 TYR A N 1
ATOM 4202 C CA . TYR A 1 535 ? -7.160 13.125 28.694 1.00 81.38 535 TYR A CA 1
ATOM 4203 C C . TYR A 1 535 ? -6.296 12.955 27.428 1.00 81.38 535 TYR A C 1
ATOM 4205 O O . TYR A 1 535 ? -5.456 13.792 27.102 1.00 81.38 535 TYR A O 1
ATOM 4213 N N . ASN A 1 536 ? -6.487 11.853 26.698 1.00 75.31 536 ASN A N 1
ATOM 4214 C CA . ASN A 1 536 ? -5.872 11.604 25.401 1.00 75.31 536 ASN A CA 1
ATOM 4215 C C . ASN A 1 536 ? -6.819 12.075 24.286 1.00 75.31 536 ASN A C 1
ATOM 4217 O O . ASN A 1 536 ? -8.033 11.972 24.419 1.00 75.31 536 ASN A O 1
ATOM 4221 N N . THR A 1 537 ? -6.286 12.539 23.157 1.00 67.06 537 THR A N 1
ATOM 4222 C CA . THR A 1 537 ? -7.103 12.932 21.997 1.00 67.06 537 THR A CA 1
ATOM 4223 C C . THR A 1 537 ? -7.906 11.767 21.403 1.00 67.06 537 THR A C 1
ATOM 4225 O O . THR A 1 537 ? -8.841 11.993 20.642 1.00 67.06 537 THR A O 1
ATOM 4228 N N . SER A 1 538 ? -7.567 10.516 21.739 1.00 65.19 538 SER A N 1
ATOM 4229 C CA . SER A 1 538 ? -8.302 9.314 21.325 1.00 65.19 538 SER A CA 1
ATOM 4230 C C . SER A 1 538 ? -9.355 8.891 22.359 1.00 65.19 538 SER A C 1
ATOM 4232 O O . SER A 1 538 ? -9.129 7.956 23.126 1.00 65.19 538 SER A O 1
ATOM 4234 N N . VAL A 1 539 ? -10.528 9.537 22.347 1.00 60.06 539 VAL A N 1
ATOM 4235 C CA . VAL A 1 539 ? -11.708 9.147 23.162 1.00 60.06 539 VAL A CA 1
ATOM 4236 C C . VAL A 1 539 ? -12.301 7.778 22.797 1.00 60.06 539 VAL A C 1
ATOM 4238 O O . VAL A 1 539 ? -13.146 7.271 23.521 1.00 60.06 539 VAL A O 1
ATOM 4241 N N . TRP A 1 540 ? -11.840 7.168 21.703 1.00 59.84 540 TRP A N 1
ATOM 4242 C CA . TRP A 1 540 ? -12.361 5.912 21.150 1.00 59.84 540 TRP A CA 1
ATOM 4243 C C . TRP A 1 540 ? -11.539 4.677 21.503 1.00 59.84 540 TRP A C 1
ATOM 4245 O O . TRP A 1 540 ? -11.946 3.572 21.166 1.00 59.84 540 TRP A O 1
ATOM 4255 N N . ASP A 1 541 ? -10.377 4.835 22.141 1.00 70.50 541 ASP A N 1
ATOM 4256 C CA . ASP A 1 541 ? -9.595 3.678 22.569 1.00 70.50 541 ASP A CA 1
ATOM 4257 C C . ASP A 1 541 ? -10.120 3.205 23.931 1.00 70.50 541 ASP A C 1
ATOM 4259 O O . ASP A 1 541 ? -9.836 3.856 24.946 1.00 70.50 541 ASP A O 1
ATOM 4263 N N . PRO A 1 542 ? -10.866 2.082 23.995 1.00 69.94 542 PRO A N 1
ATOM 4264 C CA . PRO A 1 542 ? -11.460 1.617 25.241 1.00 69.94 542 PRO A CA 1
ATOM 4265 C C . PRO A 1 542 ? -10.406 1.321 26.312 1.00 69.94 542 PRO A C 1
ATOM 4267 O O . PRO A 1 542 ? -10.697 1.374 27.506 1.00 69.94 542 PRO A O 1
ATOM 4270 N N . ASN A 1 543 ? -9.157 1.065 25.911 1.00 73.06 543 ASN A N 1
ATOM 4271 C CA . ASN A 1 543 ? -8.066 0.813 26.842 1.00 73.06 543 ASN A CA 1
ATOM 4272 C C . ASN A 1 543 ? -7.532 2.092 27.499 1.00 73.06 543 ASN A C 1
ATOM 4274 O O . ASN A 1 543 ? -6.768 1.987 28.459 1.00 73.06 543 ASN A O 1
ATOM 4278 N N . LEU A 1 544 ? -7.916 3.277 27.009 1.00 76.44 544 LEU A N 1
ATOM 4279 C CA . LEU A 1 544 ? -7.468 4.588 27.489 1.00 76.44 544 LEU A CA 1
ATOM 4280 C C . LEU A 1 544 ? -8.553 5.363 28.258 1.00 76.44 544 LEU A C 1
ATOM 4282 O O . LEU A 1 544 ? -8.239 6.381 28.877 1.00 76.44 544 LEU A O 1
ATOM 4286 N N . LEU A 1 545 ? -9.788 4.860 28.315 1.00 81.69 545 LEU A N 1
ATOM 4287 C CA . LEU A 1 545 ? -10.949 5.509 28.944 1.00 81.69 545 LEU A CA 1
ATOM 4288 C C . LEU A 1 545 ? -10.916 5.547 30.469 1.00 81.69 545 LEU A C 1
ATOM 4290 O O . LEU A 1 545 ? -10.635 4.533 31.105 1.00 81.69 545 LEU A O 1
ATOM 4294 N N . ILE A 1 546 ? -11.222 6.709 31.054 1.00 85.94 546 ILE A N 1
ATOM 4295 C CA . ILE A 1 546 ? -11.330 6.921 32.504 1.00 85.94 546 ILE A CA 1
ATOM 4296 C C . ILE A 1 546 ? -12.392 5.980 33.059 1.00 85.94 546 ILE A C 1
ATOM 4298 O O . ILE A 1 546 ? -13.491 5.888 32.525 1.00 85.94 546 ILE A O 1
ATOM 4302 N N . ASP A 1 547 ? -12.030 5.265 34.122 1.00 84.88 547 ASP A N 1
ATOM 4303 C CA . ASP A 1 547 ? -12.933 4.339 34.788 1.00 84.88 547 ASP A CA 1
ATOM 4304 C C . ASP A 1 547 ? -13.946 5.144 35.605 1.00 84.88 547 ASP A C 1
ATOM 4306 O O . ASP A 1 547 ? -13.580 5.803 36.578 1.00 84.88 547 ASP A O 1
ATOM 4310 N N . LEU A 1 548 ? -15.202 5.121 35.161 1.00 87.31 548 LEU A N 1
ATOM 4311 C CA . LEU A 1 548 ? -16.330 5.816 35.775 1.00 87.31 548 LEU A CA 1
ATOM 4312 C C . LEU A 1 548 ? -17.291 4.850 36.478 1.00 87.31 548 LEU A C 1
ATOM 4314 O O . LEU A 1 548 ? -18.408 5.248 36.783 1.00 87.31 548 LEU A O 1
ATOM 4318 N N . THR A 1 549 ? -16.896 3.598 36.751 1.00 82.81 549 THR A N 1
ATOM 4319 C CA . THR A 1 549 ? -17.785 2.541 37.288 1.00 82.81 549 THR A CA 1
ATOM 4320 C C . THR A 1 549 ? -18.586 2.935 38.537 1.00 82.81 549 THR A C 1
ATOM 4322 O O . THR A 1 549 ? -19.696 2.443 38.727 1.00 82.81 549 THR A O 1
ATOM 4325 N N . SER A 1 550 ? -18.078 3.844 39.374 1.00 84.94 550 SER A N 1
ATOM 4326 C CA . SER A 1 550 ? -18.778 4.385 40.553 1.00 84.94 550 SER A CA 1
ATOM 4327 C C . SER A 1 550 ? -19.718 5.568 40.279 1.00 84.94 550 SER A C 1
ATOM 4329 O O . SER A 1 550 ? -20.337 6.067 41.216 1.00 84.94 550 SER A O 1
ATOM 4331 N N . GLY A 1 551 ? -19.801 6.057 39.041 1.00 88.56 551 GLY A N 1
ATOM 4332 C CA . GLY A 1 551 ? -20.452 7.326 38.684 1.00 88.56 551 GLY A CA 1
ATOM 4333 C C . GLY A 1 551 ? -19.622 8.559 39.036 1.00 88.56 551 GLY A C 1
ATOM 4334 O O . GLY A 1 551 ? -20.053 9.683 38.801 1.00 88.56 551 GLY A O 1
ATOM 4335 N N . GLU A 1 552 ? -18.419 8.368 39.579 1.00 93.19 552 GLU A N 1
ATOM 4336 C CA . GLU A 1 552 ? -17.498 9.439 39.947 1.00 93.19 552 GLU A CA 1
ATOM 4337 C C . GLU A 1 552 ? -16.048 8.988 39.755 1.00 93.19 552 GLU A C 1
ATOM 4339 O O . GLU A 1 552 ? -15.705 7.868 40.135 1.00 93.19 552 GLU A O 1
ATOM 4344 N N . ALA A 1 553 ? -15.203 9.861 39.201 1.00 91.62 553 ALA A N 1
ATOM 4345 C CA . ALA A 1 553 ? -13.759 9.655 39.112 1.00 91.62 553 ALA A CA 1
ATOM 4346 C C . ALA A 1 553 ? -13.004 10.973 39.296 1.00 91.62 553 ALA A C 1
ATOM 4348 O O . ALA A 1 553 ? -13.363 11.987 38.698 1.00 91.62 553 ALA A O 1
ATOM 4349 N N . THR A 1 554 ? -11.918 10.949 40.068 1.00 91.69 554 THR A N 1
ATOM 4350 C CA . THR A 1 554 ? -11.010 12.092 40.226 1.00 91.69 554 THR A CA 1
ATOM 4351 C C . THR A 1 554 ? -9.651 11.752 39.635 1.00 91.69 554 THR A C 1
ATOM 4353 O O . THR A 1 554 ? -9.058 10.730 39.976 1.00 91.69 554 THR A O 1
ATOM 4356 N N . LEU A 1 555 ? -9.147 12.629 38.772 1.00 89.56 555 LEU A N 1
ATOM 4357 C CA . LEU A 1 555 ? -7.826 12.530 38.171 1.00 89.56 555 LEU A CA 1
ATOM 4358 C C . LEU A 1 555 ? -7.045 13.827 38.368 1.00 89.56 555 LEU A C 1
ATOM 4360 O O . LEU A 1 555 ? -7.615 14.916 38.434 1.00 89.56 555 LEU A O 1
ATOM 4364 N N . GLU A 1 556 ? -5.728 13.697 38.456 1.00 91.00 556 GLU A N 1
ATOM 4365 C CA . GLU A 1 556 ? -4.816 14.834 38.465 1.00 91.00 556 GLU A CA 1
ATOM 4366 C C . GLU A 1 556 ? -4.357 15.120 37.031 1.00 91.00 556 GLU A C 1
ATOM 4368 O O . GLU A 1 556 ? -3.894 14.219 36.331 1.00 91.00 556 GLU A O 1
ATOM 4373 N N . MET A 1 557 ? -4.494 16.370 36.594 1.00 91.38 557 MET A N 1
ATOM 4374 C CA . MET A 1 557 ? -4.158 16.821 35.241 1.00 91.38 557 MET A CA 1
ATOM 4375 C C . MET A 1 557 ? -3.233 18.038 35.292 1.00 91.38 557 MET A C 1
ATOM 4377 O O . MET A 1 557 ? -3.230 18.801 36.263 1.00 91.38 557 MET A O 1
ATOM 4381 N N . ALA A 1 558 ? -2.421 18.228 34.255 1.00 91.38 558 ALA A N 1
ATOM 4382 C CA . ALA A 1 558 ? -1.530 19.381 34.162 1.00 91.38 558 ALA A CA 1
ATOM 4383 C C . ALA A 1 558 ? -2.284 20.662 33.763 1.00 91.38 558 ALA A C 1
ATOM 4385 O O . ALA A 1 558 ? -3.336 20.611 33.127 1.00 91.38 558 ALA A O 1
ATOM 4386 N N . ASN A 1 559 ? -1.710 21.829 34.077 1.00 92.06 559 ASN A N 1
ATOM 4387 C CA . ASN A 1 559 ? -2.201 23.094 33.524 1.00 92.06 559 ASN A CA 1
ATOM 4388 C C . ASN A 1 559 ? -2.183 23.068 31.984 1.00 92.06 559 ASN A C 1
ATOM 4390 O O . ASN A 1 559 ? -1.212 22.607 31.381 1.00 92.06 559 ASN A O 1
ATOM 4394 N N . ASP A 1 560 ? -3.227 23.613 31.360 1.00 89.00 560 ASP A N 1
ATOM 4395 C CA . ASP A 1 560 ? -3.476 23.605 29.916 1.00 89.00 560 ASP A CA 1
ATOM 4396 C C . ASP A 1 560 ? -3.709 22.218 29.285 1.00 89.00 560 ASP A C 1
ATOM 4398 O O . ASP A 1 560 ? -3.787 22.114 28.055 1.00 89.00 560 ASP A O 1
ATOM 4402 N N . GLU A 1 561 ? -3.818 21.150 30.079 1.00 90.31 561 GLU A N 1
ATOM 4403 C CA . GLU A 1 561 ? -4.234 19.842 29.577 1.00 90.31 561 GLU A CA 1
ATOM 4404 C C . GLU A 1 561 ? -5.723 19.851 29.208 1.00 90.31 561 GLU A C 1
ATOM 4406 O O . GLU A 1 561 ? -6.492 20.672 29.700 1.00 90.31 561 GLU A O 1
ATOM 4411 N N . VAL A 1 562 ? -6.137 18.967 28.302 1.00 88.88 562 VAL A N 1
ATOM 4412 C CA . VAL A 1 562 ? -7.515 18.917 27.813 1.00 88.88 562 VAL A CA 1
ATOM 4413 C C . VAL A 1 562 ? -8.141 17.595 28.226 1.00 88.88 562 VAL A C 1
ATOM 4415 O O . VAL A 1 562 ? -7.629 16.530 27.888 1.00 88.88 562 VAL A O 1
ATOM 4418 N N . LEU A 1 563 ? -9.250 17.674 28.952 1.00 89.88 563 LEU A N 1
ATOM 4419 C CA . LEU A 1 563 ? -10.149 16.555 29.174 1.00 89.88 563 LEU A CA 1
ATOM 4420 C C . LEU A 1 563 ? -11.112 16.475 27.994 1.00 89.88 563 LEU A C 1
ATOM 4422 O O . LEU A 1 563 ? -11.761 17.462 27.674 1.00 89.88 563 LEU A O 1
ATOM 4426 N N . TYR A 1 564 ? -11.255 15.300 27.405 1.00 87.44 564 TYR A N 1
ATOM 4427 C CA . TYR A 1 564 ? -12.253 14.995 26.392 1.00 87.44 564 TYR A CA 1
ATOM 4428 C C . TYR A 1 564 ? -13.321 14.076 26.977 1.00 87.44 564 TYR A C 1
ATOM 4430 O O . TYR A 1 564 ? -13.014 13.205 27.798 1.00 87.44 564 TYR A O 1
ATOM 4438 N N . TYR A 1 565 ? -14.566 14.241 26.541 1.00 87.38 565 TYR A N 1
ATOM 4439 C CA . TYR A 1 565 ? -15.661 13.358 26.930 1.00 87.38 565 TYR A CA 1
ATOM 4440 C C . TYR A 1 565 ? -16.688 13.192 25.812 1.00 87.38 565 TYR A C 1
ATOM 4442 O O . TYR A 1 565 ? -16.805 14.034 24.920 1.00 87.38 565 TYR A O 1
ATOM 4450 N N . HIS A 1 566 ? -17.428 12.088 25.869 1.00 82.50 566 HIS A N 1
ATOM 4451 C CA . HIS A 1 566 ? -18.402 11.708 24.857 1.00 82.50 566 HIS A CA 1
ATOM 4452 C C . HIS A 1 566 ? -19.497 10.798 25.434 1.00 82.50 566 HIS A C 1
ATOM 4454 O O . HIS A 1 566 ? -19.230 10.086 26.394 1.00 82.50 566 HIS A O 1
ATOM 4460 N N . ASN A 1 567 ? -20.706 10.765 24.864 1.00 80.75 567 ASN A N 1
ATOM 4461 C CA . ASN A 1 567 ? -21.689 9.724 25.197 1.00 80.75 567 ASN A CA 1
ATOM 4462 C C . ASN A 1 567 ? -21.334 8.357 24.585 1.00 80.75 567 ASN A C 1
ATOM 4464 O O . ASN A 1 567 ? -20.631 8.275 23.578 1.00 80.75 567 ASN A O 1
ATOM 4468 N N . THR A 1 568 ? -21.851 7.278 25.160 1.00 77.56 568 THR A N 1
ATOM 4469 C CA . THR A 1 568 ? -21.871 5.956 24.513 1.00 77.56 568 THR A CA 1
ATOM 4470 C C . THR A 1 568 ? -23.070 5.820 23.563 1.00 77.56 568 THR A C 1
ATOM 4472 O O . THR A 1 568 ? -23.990 6.649 23.607 1.00 77.56 568 THR A O 1
ATOM 4475 N N . PRO A 1 569 ? -23.090 4.795 22.682 1.00 72.31 569 PRO A N 1
ATOM 4476 C CA . PRO A 1 569 ? -24.252 4.523 21.843 1.00 72.31 569 PRO A CA 1
ATOM 4477 C C . PRO A 1 569 ? -25.521 4.336 22.681 1.00 72.31 569 PRO A C 1
ATOM 4479 O O . PRO A 1 569 ? -25.480 3.702 23.733 1.00 72.31 569 PRO A O 1
ATOM 4482 N N . ASN A 1 570 ? -26.654 4.827 22.177 1.00 72.06 570 ASN A N 1
ATOM 4483 C CA . ASN A 1 570 ? -27.969 4.777 22.841 1.00 72.06 570 ASN A CA 1
ATOM 4484 C C . ASN A 1 570 ? -28.120 5.699 24.060 1.00 72.06 570 ASN A C 1
ATOM 4486 O O . ASN A 1 570 ? -29.100 5.579 24.793 1.00 72.06 570 ASN A O 1
ATOM 4490 N N . PHE A 1 571 ? -27.205 6.646 24.255 1.00 80.56 571 PHE A N 1
ATOM 4491 C CA . PHE A 1 571 ? -27.337 7.688 25.267 1.00 80.56 571 PHE A CA 1
ATOM 4492 C C . PHE A 1 571 ? -27.062 9.065 24.671 1.00 80.56 571 PHE A C 1
ATOM 4494 O O . PHE A 1 571 ? -26.326 9.195 23.694 1.00 80.56 571 PHE A O 1
ATOM 4501 N N . THR A 1 572 ? -27.616 10.106 25.281 1.00 79.75 572 THR A N 1
ATOM 4502 C CA . THR A 1 572 ? -27.274 11.506 25.001 1.00 79.75 572 THR A CA 1
ATOM 4503 C C . THR A 1 572 ? -26.879 12.217 26.295 1.00 79.75 572 THR A C 1
ATOM 4505 O O . THR A 1 572 ? -27.354 11.892 27.387 1.00 79.75 572 THR A O 1
ATOM 4508 N N . ILE A 1 573 ? -25.976 13.197 26.190 1.00 85.19 573 ILE A N 1
ATOM 4509 C CA . ILE A 1 573 ? -25.640 14.090 27.306 1.00 85.19 573 ILE A CA 1
ATOM 4510 C C . ILE A 1 573 ? -26.696 15.193 27.337 1.00 85.19 573 ILE A C 1
ATOM 4512 O O . ILE A 1 573 ? -26.679 16.095 26.504 1.00 85.19 573 ILE A O 1
ATOM 4516 N N . LYS A 1 574 ? -27.608 15.120 28.307 1.00 85.38 574 LYS A N 1
ATOM 4517 C CA . LYS A 1 574 ? -28.674 16.106 28.513 1.00 85.38 574 LYS A CA 1
ATOM 4518 C C . LYS A 1 574 ? -28.137 17.410 29.102 1.00 85.38 574 LYS A C 1
ATOM 4520 O O . LYS A 1 574 ? -28.620 18.489 28.772 1.00 85.38 574 LYS A O 1
ATOM 4525 N N . SER A 1 575 ? -27.165 17.306 30.008 1.00 86.75 575 SER A N 1
ATOM 4526 C CA . SER A 1 575 ? -26.444 18.467 30.526 1.00 86.75 575 SER A CA 1
ATOM 4527 C C . SER A 1 575 ? -25.032 18.104 30.957 1.00 86.75 575 SER A C 1
ATOM 4529 O O . SER A 1 575 ? -24.842 17.069 31.596 1.00 86.75 575 SER A O 1
ATOM 4531 N N . ALA A 1 576 ? -24.076 18.991 30.696 1.00 89.56 576 ALA A N 1
ATOM 4532 C CA . ALA A 1 576 ? -22.744 18.957 31.290 1.00 89.56 576 ALA A CA 1
ATOM 4533 C C . ALA A 1 576 ? -22.431 20.333 31.887 1.00 89.56 576 ALA A C 1
ATOM 4535 O O . ALA A 1 576 ? -22.684 21.343 31.239 1.00 89.56 576 ALA A O 1
ATOM 4536 N N . ARG A 1 577 ? -21.908 20.405 33.115 1.00 89.44 577 ARG A N 1
ATOM 4537 C CA . ARG A 1 577 ? -21.610 21.698 33.761 1.00 89.44 577 ARG A CA 1
ATOM 4538 C C . ARG A 1 577 ? -20.420 21.650 34.706 1.00 89.44 577 ARG A C 1
ATOM 4540 O O . ARG A 1 577 ? -20.215 20.645 35.385 1.00 89.44 577 ARG A O 1
ATOM 4547 N N . ILE A 1 578 ? -19.698 22.764 34.815 1.00 88.75 578 ILE A N 1
ATOM 4548 C CA . ILE A 1 578 ? -18.680 22.960 35.857 1.00 88.75 578 ILE A CA 1
ATOM 4549 C C . ILE A 1 578 ? -19.363 23.442 37.141 1.00 88.75 578 ILE A C 1
ATOM 4551 O O . ILE A 1 578 ? -19.988 24.501 37.167 1.00 88.75 578 ILE A O 1
ATOM 4555 N N . VAL A 1 579 ? -19.216 22.686 38.226 1.00 83.06 579 VAL A N 1
ATOM 4556 C CA . VAL A 1 579 ? -19.721 23.038 39.555 1.00 83.06 579 VAL A CA 1
ATOM 4557 C C . VAL A 1 579 ? -18.594 23.639 40.387 1.00 83.06 579 VAL A C 1
ATOM 4559 O O . VAL A 1 579 ? -17.621 22.967 40.725 1.00 83.06 579 VAL A O 1
ATOM 4562 N N . ARG A 1 580 ? -18.737 24.918 40.742 1.00 76.69 580 ARG A N 1
ATOM 4563 C CA . ARG A 1 580 ? -17.863 25.608 41.705 1.00 76.69 580 ARG A CA 1
ATOM 4564 C C . ARG A 1 580 ? -18.484 25.564 43.108 1.00 76.69 580 ARG A C 1
ATOM 4566 O O . ARG A 1 580 ? -19.686 25.346 43.254 1.00 76.69 580 ARG A O 1
ATOM 4573 N N . GLU A 1 581 ? -17.665 25.731 44.150 1.00 64.19 581 GLU A N 1
ATOM 4574 C CA . GLU A 1 581 ? -18.142 25.715 45.542 1.00 64.19 581 GLU A CA 1
ATOM 4575 C C . GLU A 1 581 ? -19.285 26.719 45.781 1.00 64.19 581 GLU A C 1
ATOM 4577 O O . GLU A 1 581 ? -19.321 27.815 45.216 1.00 64.19 581 GLU A O 1
ATOM 4582 N N . ALA A 1 582 ? -20.218 26.344 46.662 1.00 51.22 582 ALA A N 1
ATOM 4583 C CA . ALA A 1 582 ? -21.377 27.159 47.000 1.00 51.22 582 ALA A CA 1
ATOM 4584 C C . ALA A 1 582 ? -20.954 28.539 47.543 1.00 51.22 582 ALA A C 1
ATOM 4586 O O . ALA A 1 582 ? -20.356 28.637 48.614 1.00 51.22 582 ALA A O 1
ATOM 4587 N N . GLY A 1 583 ? -21.305 29.604 46.813 1.00 53.41 583 GLY A N 1
ATOM 4588 C CA . GLY A 1 583 ? -20.976 30.993 47.153 1.00 53.41 583 GLY A CA 1
ATOM 4589 C C . GLY A 1 583 ? -20.164 31.751 46.096 1.00 53.41 583 GLY A C 1
ATOM 4590 O O . GLY A 1 583 ? -19.894 32.931 46.310 1.00 53.41 583 GLY A O 1
ATOM 4591 N N . SER A 1 584 ? -19.787 31.126 44.971 1.00 56.88 584 SER A N 1
ATOM 4592 C CA . SER A 1 584 ? -19.230 31.865 43.830 1.00 56.88 584 SER A CA 1
ATOM 4593 C C . SER A 1 584 ? -20.339 32.638 43.094 1.00 56.88 584 SER A C 1
ATOM 4595 O O . SER A 1 584 ? -21.431 32.123 42.877 1.00 56.88 584 SER A O 1
ATOM 4597 N N . GLU A 1 585 ? -20.078 33.900 42.736 1.00 47.09 585 GLU A N 1
ATOM 4598 C CA . GLU A 1 585 ? -21.029 34.772 42.013 1.00 47.09 585 GLU A CA 1
ATOM 4599 C C . GLU A 1 585 ? -21.100 34.472 40.500 1.00 47.09 585 GLU A C 1
ATOM 4601 O O . GLU A 1 585 ? -21.656 35.253 39.732 1.00 47.09 585 GLU A O 1
ATOM 4606 N N . THR A 1 586 ? -20.507 33.365 40.052 1.00 55.62 586 THR A N 1
ATOM 4607 C CA . THR A 1 586 ? -20.476 32.954 38.644 1.00 55.62 586 THR A CA 1
ATOM 4608 C C . THR A 1 586 ? -21.444 31.802 38.438 1.00 55.62 586 THR A C 1
ATOM 4610 O O . THR A 1 586 ? -21.324 30.796 39.141 1.00 55.62 586 THR A O 1
ATOM 4613 N N . ASP A 1 587 ? -22.347 31.926 37.466 1.00 56.16 587 ASP A N 1
ATOM 4614 C CA . ASP A 1 587 ? -23.165 30.805 37.000 1.00 56.16 587 ASP A CA 1
ATOM 4615 C C . ASP A 1 587 ? -22.269 29.608 36.629 1.00 56.16 587 ASP A C 1
ATOM 4617 O O . ASP A 1 587 ? -21.099 29.777 36.271 1.00 56.16 587 ASP A O 1
ATOM 4621 N N . ALA A 1 588 ? -22.798 28.391 36.766 1.00 61.97 588 ALA A N 1
ATOM 4622 C CA . ALA A 1 588 ? -22.105 27.197 36.295 1.00 61.97 588 ALA A CA 1
ATOM 4623 C C . ALA A 1 588 ? -21.859 27.325 34.785 1.00 61.97 588 ALA A C 1
ATOM 4625 O O . ALA A 1 588 ? -22.789 27.633 34.039 1.00 61.97 588 ALA A O 1
ATOM 4626 N N . ASP A 1 589 ? -20.624 27.082 34.344 1.00 74.19 589 ASP A N 1
ATOM 4627 C CA . ASP A 1 589 ? -20.296 27.088 32.920 1.00 74.19 589 ASP A CA 1
ATOM 4628 C C . ASP A 1 589 ? -21.010 25.886 32.266 1.00 74.19 589 ASP A C 1
ATOM 4630 O O . ASP A 1 589 ? -20.756 24.735 32.641 1.00 74.19 589 ASP A O 1
ATOM 4634 N N . ASP A 1 590 ? -21.944 26.157 31.347 1.00 78.88 590 ASP A N 1
ATOM 4635 C CA . ASP A 1 590 ? -22.668 25.137 30.581 1.00 78.88 590 ASP A CA 1
ATOM 4636 C C . ASP A 1 590 ? -21.745 24.559 29.505 1.00 78.88 590 ASP A C 1
ATOM 4638 O O . ASP A 1 590 ? -21.271 25.262 28.614 1.00 78.88 590 ASP A O 1
ATOM 4642 N N . LEU A 1 591 ? -21.483 23.263 29.622 1.00 81.62 591 LEU A N 1
ATOM 4643 C CA . LEU A 1 591 ? -20.623 22.487 28.744 1.00 81.62 591 LEU A CA 1
ATOM 4644 C C . LEU A 1 591 ? -21.427 21.522 27.867 1.00 81.62 591 LEU A C 1
ATOM 4646 O O . LEU A 1 591 ? -20.840 20.683 27.201 1.00 81.62 591 LEU A O 1
ATOM 4650 N N . THR A 1 592 ? -22.759 21.581 27.855 1.00 75.88 592 THR A N 1
ATOM 4651 C CA . THR A 1 592 ? -23.607 20.543 27.234 1.00 75.88 592 THR A CA 1
ATOM 4652 C C . THR A 1 592 ? -23.264 20.273 25.759 1.00 75.88 592 THR A C 1
ATOM 4654 O O . THR A 1 592 ? -23.274 19.121 25.316 1.00 75.88 592 THR A O 1
ATOM 4657 N N . ASN A 1 593 ? -22.872 21.314 25.019 1.00 70.56 593 ASN A N 1
ATOM 4658 C CA . ASN A 1 593 ? -22.449 21.219 23.614 1.00 70.56 593 ASN A CA 1
ATOM 4659 C C . ASN A 1 593 ? -20.924 21.191 23.425 1.00 70.56 593 ASN A C 1
ATOM 4661 O O . ASN A 1 593 ? -20.443 21.087 22.300 1.00 70.56 593 ASN A O 1
ATOM 4665 N N . GLU A 1 594 ? -20.159 21.266 24.510 1.00 76.38 594 GLU A N 1
ATOM 4666 C CA . GLU A 1 594 ? -18.711 21.112 24.479 1.00 76.38 594 GLU A CA 1
ATOM 4667 C C . GLU A 1 594 ? -18.354 19.621 24.475 1.00 76.38 594 GLU A C 1
ATOM 4669 O O . GLU A 1 594 ? -19.114 18.765 24.926 1.00 76.38 594 GLU A O 1
ATOM 4674 N N . ARG A 1 595 ? -17.188 19.272 23.935 1.00 77.38 595 ARG A N 1
ATOM 4675 C CA . ARG A 1 595 ? -16.658 17.888 23.966 1.00 77.38 595 ARG A CA 1
ATOM 4676 C C . ARG A 1 595 ? -15.249 17.808 24.530 1.00 77.38 595 ARG A C 1
ATOM 4678 O O . ARG A 1 595 ? -14.640 16.740 24.599 1.00 77.38 595 ARG A O 1
ATOM 4685 N N . LEU A 1 596 ? -14.736 18.959 24.943 1.00 86.00 596 LEU A N 1
ATOM 4686 C CA . LEU A 1 596 ? -13.434 19.100 25.543 1.00 86.00 596 LEU A CA 1
ATOM 4687 C C . LEU A 1 596 ? -13.449 20.232 26.565 1.00 86.00 596 LEU A C 1
ATOM 4689 O O . LEU A 1 596 ? -14.160 21.219 26.406 1.00 86.00 596 LEU A O 1
ATOM 4693 N N . VAL A 1 597 ? -12.655 20.089 27.618 1.00 88.56 597 VAL A N 1
ATOM 4694 C CA . VAL A 1 597 ? -12.496 21.085 28.676 1.00 88.56 597 VAL A CA 1
ATOM 4695 C C . VAL A 1 597 ? -11.016 21.255 28.935 1.00 88.56 597 VAL A C 1
ATOM 4697 O O . VAL A 1 597 ? -10.310 20.304 29.269 1.00 88.56 597 VAL A O 1
ATOM 4700 N N . LYS A 1 598 ? -10.536 22.486 28.777 1.00 90.38 598 LYS A N 1
ATOM 4701 C CA . LYS A 1 598 ? -9.156 22.837 29.088 1.00 90.38 598 LYS A CA 1
ATOM 4702 C C . LYS A 1 598 ? -9.004 23.082 30.591 1.00 90.38 598 LYS A C 1
ATOM 4704 O O . LYS A 1 598 ? -9.716 23.902 31.164 1.00 90.38 598 LYS A O 1
ATOM 4709 N N . VAL A 1 599 ? -8.057 22.392 31.214 1.00 90.81 599 VAL A N 1
ATOM 4710 C CA . VAL A 1 599 ? -7.837 22.387 32.661 1.00 90.81 599 VAL A CA 1
ATOM 4711 C C . VAL A 1 599 ? -6.876 23.504 33.056 1.00 90.81 599 VAL A C 1
ATOM 4713 O O . VAL A 1 599 ? -5.683 23.440 32.769 1.00 90.81 599 VAL A O 1
ATOM 4716 N N . ASN A 1 600 ? -7.395 24.517 33.750 1.00 90.69 600 ASN A N 1
ATOM 4717 C CA . ASN A 1 600 ? -6.601 25.633 34.289 1.00 90.69 600 ASN A CA 1
ATOM 4718 C C . ASN A 1 600 ? -6.902 25.915 35.778 1.00 90.69 600 ASN A C 1
ATOM 4720 O O . ASN A 1 600 ? -6.358 26.849 36.364 1.00 90.69 600 ASN A O 1
ATOM 4724 N N . GLU A 1 601 ? -7.805 25.139 36.379 1.00 89.69 601 GLU A N 1
ATOM 4725 C CA . GLU A 1 601 ? -8.199 25.202 37.785 1.00 89.69 601 GLU A CA 1
ATOM 4726 C C . GLU A 1 601 ? -8.677 23.818 38.250 1.00 89.69 601 GLU A C 1
ATOM 4728 O O . GLU A 1 601 ? -8.809 22.903 37.437 1.00 89.69 601 GLU A O 1
ATOM 4733 N N . ASN A 1 602 ? -8.924 23.646 39.552 1.00 91.44 602 ASN A N 1
ATOM 4734 C CA . ASN A 1 602 ? -9.599 22.442 40.037 1.00 91.44 602 ASN A CA 1
ATOM 4735 C C . ASN A 1 602 ? -11.043 22.443 39.527 1.00 91.44 602 ASN A C 1
ATOM 4737 O O . ASN A 1 602 ? -11.754 23.430 39.712 1.00 91.44 602 ASN A O 1
ATOM 4741 N N . LEU A 1 603 ? -11.475 21.338 38.927 1.00 90.69 603 LEU A N 1
ATOM 4742 C CA . LEU A 1 603 ? -12.784 21.224 38.290 1.00 90.69 603 LEU A CA 1
ATOM 4743 C C . LEU A 1 603 ? -13.605 20.111 38.932 1.00 90.69 603 LEU A C 1
ATOM 4745 O O . LEU A 1 603 ? -13.100 19.022 39.204 1.00 90.69 603 LEU A O 1
ATOM 4749 N N . VAL A 1 604 ? -14.898 20.370 39.107 1.00 92.44 604 VAL A N 1
ATOM 4750 C CA . VAL A 1 604 ? -15.916 19.337 39.307 1.00 92.44 604 VAL A CA 1
ATOM 4751 C C . VAL A 1 604 ? -16.887 19.463 38.146 1.00 92.44 604 VAL A C 1
ATOM 4753 O O . VAL A 1 604 ? -17.490 20.517 37.975 1.00 92.44 604 VAL A O 1
ATOM 4756 N N . ILE A 1 605 ? -17.007 18.425 37.327 1.00 92.50 605 ILE A N 1
ATOM 4757 C CA . ILE A 1 605 ? -17.870 18.413 36.147 1.00 92.50 605 ILE A CA 1
ATOM 4758 C C . ILE A 1 605 ? -18.985 17.403 36.387 1.00 92.50 605 ILE A C 1
ATOM 4760 O O . ILE A 1 605 ? -18.715 16.226 36.627 1.00 92.50 605 ILE A O 1
ATOM 4764 N N . GLU A 1 606 ? -20.229 17.870 36.338 1.00 93.31 606 GLU A N 1
ATOM 4765 C CA . GLU A 1 606 ? -21.419 17.034 36.485 1.00 93.31 606 GLU A CA 1
ATOM 4766 C C . GLU A 1 606 ? -22.084 16.804 35.130 1.00 93.31 606 GLU A C 1
ATOM 4768 O O . GLU A 1 606 ? -22.372 17.758 34.405 1.00 93.31 606 GLU A O 1
ATOM 4773 N N . PHE A 1 607 ? -22.361 15.538 34.832 1.00 92.69 607 PHE A N 1
ATOM 4774 C CA . PHE A 1 607 ? -23.049 15.058 33.646 1.00 92.69 607 PHE A CA 1
ATOM 4775 C C . PHE A 1 607 ? -24.406 14.471 34.036 1.00 92.69 607 PHE A C 1
ATOM 4777 O O . PHE A 1 607 ? -24.523 13.705 34.994 1.00 92.69 607 PHE A O 1
ATOM 4784 N N . THR A 1 608 ? -25.433 14.828 33.275 1.00 91.94 608 THR A N 1
ATOM 4785 C CA . THR A 1 608 ? -26.748 14.181 33.301 1.00 91.94 608 THR A CA 1
ATOM 4786 C C . THR A 1 608 ? -27.016 13.629 31.916 1.00 91.94 608 THR A C 1
ATOM 4788 O O . THR A 1 608 ? -26.815 14.331 30.920 1.00 91.94 608 THR A O 1
ATOM 4791 N N . THR A 1 609 ? -27.455 12.383 31.854 1.00 89.75 609 THR A N 1
ATOM 4792 C CA . THR A 1 609 ? -27.622 11.627 30.618 1.00 89.75 609 THR A CA 1
ATOM 4793 C C . THR A 1 609 ? -29.059 11.142 30.477 1.00 89.75 609 THR A C 1
ATOM 4795 O O . THR A 1 609 ? -29.828 11.090 31.437 1.00 89.75 609 THR A O 1
ATOM 4798 N N . GLU A 1 610 ? -29.461 10.832 29.253 1.00 86.88 610 GLU A N 1
ATOM 4799 C CA . GLU A 1 610 ? -30.755 10.216 28.968 1.00 86.88 610 GLU A CA 1
ATOM 4800 C C . GLU A 1 610 ? -30.590 9.102 27.933 1.00 86.88 610 GLU A C 1
ATOM 4802 O O . GLU A 1 610 ? -29.635 9.095 27.153 1.00 86.88 610 GLU A O 1
ATOM 4807 N N . VAL A 1 611 ? -31.495 8.122 27.973 1.00 82.69 611 VAL A N 1
ATOM 4808 C CA . VAL A 1 611 ? -31.526 7.032 26.993 1.00 82.69 611 VAL A CA 1
ATOM 4809 C C . VAL A 1 611 ? -32.032 7.588 25.665 1.00 82.69 611 VAL A C 1
ATOM 4811 O O . VAL A 1 611 ? -33.040 8.290 25.620 1.00 82.69 611 VAL A O 1
ATOM 4814 N N . PHE A 1 612 ? -31.337 7.244 24.590 1.00 73.69 612 PHE A N 1
ATOM 4815 C CA . PHE A 1 612 ? -31.708 7.554 23.219 1.00 73.69 612 PHE A CA 1
ATOM 4816 C C . PHE A 1 612 ? -32.557 6.411 22.647 1.00 73.69 612 PHE A C 1
ATOM 4818 O O . PHE A 1 612 ? -32.060 5.301 22.442 1.00 73.69 612 PHE A O 1
ATOM 4825 N N . GLU A 1 613 ? -33.846 6.671 22.418 1.00 78.31 613 GLU A N 1
ATOM 4826 C CA . GLU A 1 613 ? -34.799 5.688 21.889 1.00 78.31 613 GLU A CA 1
ATOM 4827 C C . GLU A 1 613 ? -34.895 5.756 20.355 1.00 78.31 613 GLU A C 1
ATOM 4829 O O . GLU A 1 613 ? -35.045 6.832 19.772 1.00 78.31 613 GLU A O 1
ATOM 4834 N N . ARG A 1 614 ? -34.848 4.584 19.710 1.00 80.50 614 ARG A N 1
ATOM 4835 C CA . ARG A 1 614 ? -35.059 4.384 18.269 1.00 80.50 614 ARG A CA 1
ATOM 4836 C C . ARG A 1 614 ? -36.380 3.653 18.070 1.00 80.50 614 ARG A C 1
ATOM 4838 O O . ARG A 1 614 ? -36.410 2.423 18.118 1.00 80.50 614 ARG A O 1
ATOM 4845 N N . ASN A 1 615 ? -37.469 4.405 17.971 1.00 83.62 615 ASN A N 1
ATOM 4846 C CA . ASN A 1 615 ? -38.825 3.855 17.990 1.00 83.62 615 ASN A CA 1
ATOM 4847 C C . ASN A 1 615 ? -39.426 3.734 16.580 1.00 83.62 615 ASN A C 1
ATOM 4849 O O . ASN A 1 615 ? -40.470 3.105 16.410 1.00 83.62 615 ASN A O 1
ATOM 4853 N N . GLU A 1 616 ? -38.786 4.333 15.579 1.00 87.00 616 GLU A N 1
ATOM 4854 C CA . GLU A 1 616 ? -39.190 4.305 14.183 1.00 87.00 616 GLU A CA 1
ATOM 4855 C C . GLU A 1 616 ? -38.611 3.084 13.466 1.00 87.00 616 GLU A C 1
ATOM 4857 O O . GLU A 1 616 ? -37.519 2.629 13.795 1.00 87.00 616 GLU A O 1
ATOM 4862 N N . GLN A 1 617 ? -39.338 2.551 12.484 1.00 88.06 617 GLN A N 1
ATOM 4863 C CA . GLN A 1 617 ? -38.998 1.314 11.785 1.00 88.06 617 GLN A CA 1
ATOM 4864 C C . GLN A 1 617 ? -38.787 1.521 10.282 1.00 88.06 617 GLN A C 1
ATOM 4866 O O . GLN A 1 617 ? -39.570 2.198 9.610 1.00 88.06 617 GLN A O 1
ATOM 4871 N N . LEU A 1 618 ? -37.741 0.883 9.760 1.00 87.38 618 LEU A N 1
ATOM 4872 C CA . LEU A 1 618 ? -37.389 0.778 8.349 1.00 87.38 618 LEU A CA 1
ATOM 4873 C C . LEU A 1 618 ? -37.244 -0.705 7.985 1.00 87.38 618 LEU A C 1
ATOM 4875 O O . LEU A 1 618 ? -36.504 -1.438 8.641 1.00 87.38 618 LEU A O 1
ATOM 4879 N N . ILE A 1 619 ? -37.900 -1.137 6.910 1.00 90.69 619 ILE A N 1
ATOM 4880 C CA . ILE A 1 619 ? -37.664 -2.453 6.309 1.00 90.69 619 ILE A CA 1
ATOM 4881 C C . ILE A 1 619 ? -36.665 -2.306 5.168 1.00 90.69 619 ILE A C 1
ATOM 4883 O O . ILE A 1 619 ? -36.897 -1.534 4.241 1.00 90.69 619 ILE A O 1
ATOM 4887 N N . VAL A 1 620 ? -35.574 -3.068 5.212 1.00 88.81 620 VAL A N 1
ATOM 4888 C CA . VAL A 1 620 ? -34.582 -3.142 4.134 1.00 88.81 620 VAL A CA 1
ATOM 4889 C C . VAL A 1 620 ? -34.635 -4.512 3.480 1.00 88.81 620 VAL A C 1
ATOM 4891 O O . VAL A 1 620 ? -34.396 -5.523 4.136 1.00 88.81 620 VAL A O 1
ATOM 4894 N N . TYR A 1 621 ? -34.906 -4.544 2.180 1.00 90.44 621 TYR A N 1
ATOM 4895 C CA . TYR A 1 621 ? -34.847 -5.749 1.361 1.00 90.44 621 TYR A CA 1
ATOM 4896 C C . TYR A 1 621 ? -33.614 -5.749 0.448 1.00 90.44 621 TYR A C 1
ATOM 4898 O O . TYR A 1 621 ? -33.380 -4.765 -0.258 1.00 90.44 621 TYR A O 1
ATOM 4906 N N . THR A 1 622 ? -32.886 -6.866 0.400 1.00 88.12 622 THR A N 1
ATOM 4907 C CA . THR A 1 622 ? -31.793 -7.119 -0.558 1.00 88.12 622 THR A CA 1
ATOM 4908 C C . THR A 1 622 ? -31.989 -8.467 -1.265 1.00 88.12 622 THR A C 1
ATOM 4910 O O . THR A 1 622 ? -32.497 -9.420 -0.672 1.00 88.12 622 THR A O 1
ATOM 4913 N N . ASP A 1 623 ? -31.637 -8.558 -2.553 1.00 85.56 623 ASP A N 1
ATOM 4914 C CA . ASP A 1 623 ? -31.880 -9.748 -3.389 1.00 85.56 623 ASP A CA 1
ATOM 4915 C C . ASP A 1 623 ? -30.713 -10.745 -3.483 1.00 85.56 623 ASP A C 1
ATOM 4917 O O . ASP A 1 623 ? -30.927 -11.873 -3.925 1.00 85.56 623 ASP A O 1
ATOM 4921 N N . ASP A 1 624 ? -29.507 -10.348 -3.080 1.00 77.06 624 ASP A N 1
ATOM 4922 C CA . ASP A 1 624 ? -28.256 -11.057 -3.378 1.00 77.06 624 ASP A CA 1
ATOM 4923 C C . ASP A 1 624 ? -27.250 -10.986 -2.204 1.00 77.06 624 ASP A C 1
ATOM 4925 O O . ASP A 1 624 ? -27.192 -9.995 -1.476 1.00 77.06 624 ASP A O 1
ATOM 4929 N N . ASP A 1 625 ? -26.460 -12.040 -1.972 1.00 70.06 625 ASP A N 1
ATOM 4930 C CA . ASP A 1 625 ? -25.492 -12.102 -0.862 1.00 70.06 625 ASP A CA 1
ATOM 4931 C C . ASP A 1 625 ? -24.198 -11.330 -1.141 1.00 70.06 625 ASP A C 1
ATOM 4933 O O . ASP A 1 625 ? -23.483 -10.977 -0.200 1.00 70.06 625 ASP A O 1
ATOM 4937 N N . SER A 1 626 ? -23.936 -10.951 -2.395 1.00 66.06 626 SER A N 1
ATOM 4938 C CA . SER A 1 626 ? -22.892 -9.978 -2.745 1.00 66.06 626 SER A CA 1
ATOM 4939 C C . SER A 1 626 ? -23.123 -8.607 -2.099 1.00 66.06 626 SER A C 1
ATOM 4941 O O . SER A 1 626 ? -22.196 -7.801 -2.010 1.00 66.06 626 SER A O 1
ATOM 4943 N N . TRP A 1 627 ? -24.325 -8.347 -1.564 1.00 64.31 627 TRP A N 1
ATOM 4944 C CA . TRP A 1 627 ? -24.602 -7.144 -0.787 1.00 64.31 627 TRP A CA 1
ATOM 4945 C C . TRP A 1 627 ? -23.989 -7.154 0.625 1.00 64.31 627 TRP A C 1
ATOM 4947 O O . TRP A 1 627 ? -23.926 -6.098 1.244 1.00 64.31 627 TRP A O 1
ATOM 4957 N N . THR A 1 628 ? -23.480 -8.289 1.117 1.00 57.09 628 THR A N 1
ATOM 4958 C CA . THR A 1 628 ? -22.951 -8.438 2.492 1.00 57.09 628 THR A CA 1
ATOM 4959 C C . THR A 1 628 ? -21.655 -7.670 2.779 1.00 57.09 628 THR A C 1
ATOM 4961 O O . THR A 1 628 ? -21.305 -7.486 3.941 1.00 57.09 628 THR A O 1
ATOM 4964 N N . GLU A 1 629 ? -20.956 -7.172 1.756 1.00 58.22 629 GLU A N 1
ATOM 4965 C CA . GLU A 1 629 ? -19.817 -6.250 1.919 1.00 58.22 629 GLU A CA 1
ATOM 4966 C C . GLU A 1 629 ? -20.242 -4.764 1.909 1.00 58.22 629 GLU A C 1
ATOM 4968 O O . GLU A 1 629 ? -19.408 -3.872 2.064 1.00 58.22 629 GLU A O 1
ATOM 4973 N N . ASN A 1 630 ? -21.539 -4.481 1.737 1.00 65.44 630 ASN A N 1
ATOM 4974 C CA . ASN A 1 630 ? -22.098 -3.131 1.668 1.00 65.44 630 ASN A CA 1
ATOM 4975 C C . ASN A 1 630 ? -22.711 -2.721 3.012 1.00 65.44 630 ASN A C 1
ATOM 4977 O O . ASN A 1 630 ? -23.239 -3.542 3.760 1.00 65.44 630 ASN A O 1
ATOM 4981 N N . GLU A 1 631 ? -22.663 -1.425 3.315 1.00 72.06 631 GLU A N 1
ATOM 4982 C CA . GLU A 1 631 ? -23.052 -0.887 4.618 1.00 72.06 631 GLU A CA 1
ATOM 4983 C C . GLU A 1 631 ? -24.152 0.173 4.471 1.00 72.06 631 GLU A C 1
ATOM 4985 O O . GLU A 1 631 ? -24.010 1.160 3.750 1.00 72.06 631 GLU A O 1
ATOM 4990 N N . ILE A 1 632 ? -25.249 0.022 5.209 1.00 73.38 632 ILE A N 1
ATOM 4991 C CA . ILE A 1 632 ? -26.252 1.070 5.404 1.00 73.38 632 ILE A CA 1
ATOM 4992 C C . ILE A 1 632 ? -25.846 1.861 6.639 1.00 73.38 632 ILE A C 1
ATOM 4994 O O . ILE A 1 632 ? -25.762 1.324 7.739 1.00 73.38 632 ILE A O 1
ATOM 4998 N N . THR A 1 633 ? -25.565 3.142 6.457 1.00 73.88 633 THR A N 1
ATOM 4999 C CA . THR A 1 633 ? -25.127 4.042 7.520 1.00 73.88 633 THR A CA 1
ATOM 5000 C C . THR A 1 633 ? -26.202 5.084 7.785 1.00 73.88 633 THR A C 1
ATOM 5002 O O . THR A 1 633 ? -26.522 5.872 6.909 1.00 73.88 633 THR A O 1
ATOM 5005 N N . PHE A 1 634 ? -26.699 5.173 9.008 1.00 69.56 634 PHE A N 1
ATOM 5006 C CA . PHE A 1 634 ? -27.517 6.297 9.459 1.00 69.56 634 PHE A CA 1
ATOM 5007 C C . PHE A 1 634 ? -26.586 7.357 10.046 1.00 69.56 634 PHE A C 1
ATOM 5009 O O . PHE A 1 634 ? -25.953 7.094 11.074 1.00 69.56 634 PHE A O 1
ATOM 5016 N N . SER A 1 635 ? -26.416 8.494 9.360 1.00 62.38 635 SER A N 1
ATOM 5017 C CA . SER A 1 635 ? -25.639 9.639 9.860 1.00 62.38 635 SER A CA 1
ATOM 5018 C C . SER A 1 635 ? -25.564 10.762 8.829 1.00 62.38 635 SER A C 1
ATOM 5020 O O . SER A 1 635 ? -24.808 10.636 7.873 1.00 62.38 635 SER A O 1
ATOM 5022 N N . TYR A 1 636 ? -26.169 11.922 9.087 1.00 47.25 636 TYR A N 1
ATOM 5023 C CA . TYR A 1 636 ? -25.553 13.178 8.640 1.00 47.25 636 TYR A CA 1
ATOM 5024 C C . TYR A 1 636 ? -25.373 14.087 9.823 1.00 47.25 636 TYR A C 1
ATOM 5026 O O . TYR A 1 636 ? -26.316 14.397 10.547 1.00 47.25 636 TYR A O 1
ATOM 5034 N N . THR A 1 637 ? -24.140 14.532 9.995 1.00 49.94 637 THR A N 1
ATOM 5035 C CA . THR A 1 637 ? -23.771 15.949 10.026 1.00 49.94 637 THR A CA 1
ATOM 5036 C C . THR A 1 637 ? -22.293 16.036 10.398 1.00 49.94 637 THR A C 1
ATOM 5038 O O . THR A 1 637 ? -21.744 15.156 11.060 1.00 49.94 637 THR A O 1
ATOM 5041 N N . ASP A 1 638 ? -21.663 17.155 10.052 1.00 50.06 638 ASP A N 1
ATOM 5042 C CA . ASP A 1 638 ? -20.405 17.611 10.657 1.00 50.06 638 ASP A CA 1
ATOM 5043 C C . ASP A 1 638 ? -20.574 17.987 12.150 1.00 50.06 638 ASP A C 1
ATOM 5045 O O . ASP A 1 638 ? -19.699 18.623 12.735 1.00 50.06 638 ASP A O 1
ATOM 5049 N N . ASP A 1 639 ? -21.713 17.630 12.764 1.00 51.84 639 ASP A N 1
ATOM 5050 C CA . ASP A 1 639 ? -22.020 17.838 14.170 1.00 51.84 639 ASP A CA 1
ATOM 5051 C C . ASP A 1 639 ? -21.235 16.809 15.003 1.00 51.84 639 ASP A C 1
ATOM 5053 O O . ASP A 1 639 ? -21.530 15.603 14.958 1.00 51.84 639 ASP A O 1
ATOM 5057 N N . PRO A 1 640 ? -20.254 17.255 15.807 1.00 49.53 640 PRO A N 1
ATOM 5058 C CA . PRO A 1 640 ? -19.491 16.388 16.693 1.00 49.53 640 PRO A CA 1
ATOM 5059 C C . PRO A 1 640 ? -20.357 15.717 17.765 1.00 49.53 640 PRO A C 1
ATOM 5061 O O . PRO A 1 640 ? -19.848 14.902 18.515 1.00 49.53 640 PRO A O 1
ATOM 5064 N N . ILE A 1 641 ? -21.638 16.061 17.908 1.00 48.34 641 ILE A N 1
ATOM 5065 C CA . ILE A 1 641 ? -22.578 15.365 18.790 1.00 48.34 641 ILE A CA 1
ATOM 5066 C C . ILE A 1 641 ? -23.162 14.118 18.098 1.00 48.34 641 ILE A C 1
ATOM 5068 O O . ILE A 1 641 ? -23.489 13.143 18.772 1.00 48.34 641 ILE A O 1
ATOM 5072 N N . ARG A 1 642 ? -23.267 14.119 16.759 1.00 51.22 642 ARG A N 1
ATOM 5073 C CA . ARG A 1 642 ? -24.047 13.140 15.973 1.00 51.22 642 ARG A CA 1
ATOM 5074 C C . ARG A 1 642 ? -23.206 12.158 15.155 1.00 51.22 642 ARG A C 1
ATOM 5076 O O . ARG A 1 642 ? -23.677 11.054 14.896 1.00 51.22 642 ARG A O 1
ATOM 5083 N N . GLN A 1 643 ? -21.945 12.479 14.836 1.00 53.28 643 GLN A N 1
ATOM 5084 C CA . GLN A 1 643 ? -21.010 11.524 14.198 1.00 53.28 643 GLN A CA 1
ATOM 5085 C C . GLN A 1 643 ? -20.830 10.215 14.987 1.00 53.28 643 GLN A C 1
ATOM 5087 O O . GLN A 1 643 ? -20.420 9.198 14.432 1.00 53.28 643 GLN A O 1
ATOM 5092 N N . TYR A 1 644 ? -21.141 10.231 16.280 1.00 53.56 644 TYR A N 1
ATOM 5093 C CA . TYR A 1 644 ? -20.780 9.178 17.222 1.00 53.56 644 TYR A CA 1
ATOM 5094 C C . TYR A 1 644 ? -21.945 8.281 17.664 1.00 53.56 644 TYR A C 1
ATOM 5096 O O . TYR A 1 644 ? -21.720 7.290 18.353 1.00 53.56 644 TYR A O 1
ATOM 5104 N N . ASN A 1 645 ? -23.167 8.583 17.212 1.00 56.88 645 ASN A N 1
ATOM 5105 C CA . ASN A 1 645 ? -24.314 7.667 17.245 1.00 56.88 645 ASN A CA 1
ATOM 5106 C C . ASN A 1 645 ? -24.516 6.948 15.897 1.00 56.88 645 ASN A C 1
ATOM 5108 O O . ASN A 1 645 ? -25.564 6.338 15.692 1.00 56.88 645 ASN A O 1
ATOM 5112 N N . LYS A 1 646 ? -23.509 7.000 15.004 1.00 65.38 646 LYS A N 1
ATOM 5113 C CA . LYS A 1 646 ? -23.515 6.350 13.689 1.00 65.38 646 LYS A CA 1
ATOM 5114 C C . LYS A 1 646 ? -23.969 4.896 13.822 1.00 65.38 646 LYS A C 1
ATOM 5116 O O . LYS A 1 646 ? -23.273 4.074 14.420 1.00 65.38 646 LYS A O 1
ATOM 5121 N N . LEU A 1 647 ? -25.122 4.585 13.240 1.00 68.62 647 LEU A N 1
ATOM 5122 C CA . LEU A 1 647 ? -25.607 3.217 13.124 1.00 68.62 647 LEU A CA 1
ATOM 5123 C C . LEU A 1 647 ? -25.166 2.689 11.761 1.00 68.62 647 LEU A C 1
ATOM 5125 O O . LEU A 1 647 ? -25.666 3.137 10.732 1.00 68.62 647 LEU A O 1
ATOM 5129 N N . THR A 1 648 ? -24.213 1.761 11.762 1.00 75.06 648 THR A N 1
ATOM 5130 C CA . THR A 1 648 ? -23.835 1.005 10.566 1.00 75.06 648 THR A CA 1
ATOM 5131 C C . THR A 1 648 ? -24.498 -0.361 10.623 1.00 75.06 648 THR A C 1
ATOM 5133 O O . THR A 1 648 ? -24.377 -1.076 11.617 1.00 75.06 648 THR A O 1
ATOM 5136 N N . TYR A 1 649 ? -25.178 -0.722 9.545 1.00 76.31 649 TYR A N 1
ATOM 5137 C CA . TYR A 1 649 ? -25.860 -1.990 9.392 1.00 76.31 649 TYR A CA 1
ATOM 5138 C C . TYR A 1 649 ? -25.437 -2.681 8.099 1.00 76.31 649 TYR A C 1
ATOM 5140 O O . TYR A 1 649 ? -25.440 -2.066 7.035 1.00 76.31 649 TYR A O 1
ATOM 5148 N N . VAL A 1 650 ? -25.108 -3.965 8.195 1.00 80.06 650 VAL A N 1
ATOM 5149 C CA . VAL A 1 650 ? -24.842 -4.826 7.041 1.00 80.06 650 VAL A CA 1
ATOM 5150 C C . VAL A 1 650 ? -26.101 -5.661 6.797 1.00 80.06 650 VAL A C 1
ATOM 5152 O O . VAL A 1 650 ? -26.454 -6.452 7.675 1.00 80.06 650 VAL A O 1
ATOM 5155 N N . PRO A 1 651 ? -26.816 -5.472 5.674 1.00 76.06 651 PRO A N 1
ATOM 5156 C CA . PRO A 1 651 ? -28.041 -6.214 5.404 1.00 76.06 651 PRO A CA 1
ATOM 5157 C C . PRO A 1 651 ? -27.758 -7.681 5.069 1.00 76.06 651 PRO A C 1
ATOM 5159 O O . PRO A 1 651 ? -26.866 -7.987 4.278 1.00 76.06 651 PRO A O 1
ATOM 5162 N N . GLU A 1 652 ? -28.559 -8.588 5.629 1.00 83.25 652 GLU A N 1
ATOM 5163 C CA . GLU A 1 652 ? -28.624 -9.979 5.174 1.00 83.25 652 GLU A CA 1
ATOM 5164 C C . GLU A 1 652 ? -29.545 -10.087 3.949 1.00 83.25 652 GLU A C 1
ATOM 5166 O O . GLU A 1 652 ? -30.402 -9.226 3.736 1.00 83.25 652 GLU A O 1
ATOM 5171 N N . VAL A 1 653 ? -29.388 -11.142 3.140 1.00 86.00 653 VAL A N 1
ATOM 5172 C CA . VAL A 1 653 ? -30.281 -11.398 1.995 1.00 86.00 653 VAL A CA 1
ATOM 5173 C C . VAL A 1 653 ? -31.719 -11.562 2.474 1.00 86.00 653 VAL A C 1
ATOM 5175 O O . VAL A 1 653 ? -31.998 -12.345 3.382 1.00 86.00 653 VAL A O 1
ATOM 5178 N N . GLY A 1 654 ? -32.648 -10.875 1.815 1.00 87.06 654 GLY A N 1
ATOM 5179 C CA . GLY A 1 654 ? -34.055 -10.852 2.192 1.00 87.06 654 GLY A CA 1
ATOM 5180 C C . GLY A 1 654 ? -34.416 -9.607 2.998 1.00 87.06 654 GLY A C 1
ATOM 5181 O O . GLY A 1 654 ? -33.847 -8.539 2.787 1.00 87.06 654 GLY A O 1
ATOM 5182 N N . ARG A 1 655 ? -35.440 -9.711 3.855 1.00 89.12 655 ARG A N 1
ATOM 5183 C CA . ARG A 1 655 ? -35.995 -8.572 4.607 1.00 89.12 655 ARG A CA 1
ATOM 5184 C C . ARG A 1 655 ? -35.335 -8.434 5.968 1.00 89.12 655 ARG A C 1
ATOM 5186 O O . ARG A 1 655 ? -35.256 -9.391 6.729 1.00 89.12 655 ARG A O 1
ATOM 5193 N N . ASN A 1 656 ? -34.958 -7.205 6.285 1.00 88.62 656 ASN A N 1
ATOM 5194 C CA . ASN A 1 656 ? -34.281 -6.817 7.506 1.00 88.62 656 ASN A CA 1
ATOM 5195 C C . ASN A 1 656 ? -35.069 -5.693 8.183 1.00 88.62 656 ASN A C 1
ATOM 5197 O O . ASN A 1 656 ? -35.468 -4.738 7.516 1.00 88.62 656 ASN A O 1
ATOM 5201 N N . VAL A 1 657 ? -35.274 -5.790 9.498 1.00 89.38 657 VAL A N 1
ATOM 5202 C CA . VAL A 1 657 ? -35.977 -4.768 10.289 1.00 89.38 657 VAL A CA 1
ATOM 5203 C C . VAL A 1 657 ? -34.956 -3.898 11.008 1.00 89.38 657 VAL A C 1
ATOM 5205 O O . VAL A 1 657 ? -34.151 -4.395 11.796 1.00 89.38 657 VAL A O 1
ATOM 5208 N N . LEU A 1 658 ? -35.009 -2.595 10.759 1.00 86.69 658 LEU A N 1
ATOM 5209 C CA . LEU A 1 658 ? -34.123 -1.598 11.347 1.00 86.69 658 LEU A CA 1
ATOM 5210 C C . LEU A 1 658 ? -34.931 -0.602 12.160 1.00 86.69 658 LEU A C 1
ATOM 5212 O O . LEU A 1 658 ? -35.904 -0.043 11.664 1.00 86.69 658 LEU A O 1
ATOM 5216 N N . ASN A 1 659 ? -34.487 -0.352 13.389 1.00 85.75 659 ASN A N 1
ATOM 5217 C CA . ASN A 1 659 ? -35.057 0.695 14.224 1.00 85.75 659 ASN A CA 1
ATOM 5218 C C . ASN A 1 659 ? -34.150 1.931 14.184 1.00 85.75 659 ASN A C 1
ATOM 5220 O O . ASN A 1 659 ? -32.937 1.798 14.362 1.00 85.75 659 ASN A O 1
ATOM 5224 N N . TYR A 1 660 ? -34.724 3.115 13.989 1.00 81.25 660 TYR A N 1
ATOM 5225 C CA . TYR A 1 660 ? -34.015 4.398 13.923 1.00 81.25 660 TYR A CA 1
ATOM 5226 C C . TYR A 1 660 ? -34.765 5.486 14.703 1.00 81.25 660 TYR A C 1
ATOM 5228 O O . TYR A 1 660 ? -35.863 5.242 15.194 1.00 81.25 660 TYR A O 1
ATOM 5236 N N . ASN A 1 661 ? -34.154 6.662 14.850 1.00 79.88 661 ASN A N 1
ATOM 5237 C CA . ASN A 1 661 ? -34.775 7.883 15.366 1.00 79.88 661 ASN A CA 1
ATOM 5238 C C . ASN A 1 661 ? -34.813 8.960 14.270 1.00 79.88 661 ASN A C 1
ATOM 5240 O O . ASN A 1 661 ? -33.764 9.346 13.749 1.00 79.88 661 ASN A O 1
ATOM 5244 N N . ALA A 1 662 ? -35.992 9.475 13.921 1.00 77.19 662 ALA A N 1
ATOM 5245 C CA . ALA A 1 662 ? -36.131 10.361 12.764 1.00 77.19 662 ALA A CA 1
ATOM 5246 C C . ALA A 1 662 ? -35.423 11.723 12.921 1.00 77.19 662 ALA A C 1
ATOM 5248 O O . ALA A 1 662 ? -35.038 12.328 11.925 1.00 77.19 662 ALA A O 1
ATOM 5249 N N . GLU A 1 663 ? -35.229 12.217 14.148 1.00 73.94 663 GLU A N 1
ATOM 5250 C CA . GLU A 1 663 ? -34.596 13.522 14.401 1.00 73.94 663 GLU A CA 1
ATOM 5251 C C . GLU A 1 663 ? -33.059 13.461 14.349 1.00 73.94 663 GLU A C 1
ATOM 5253 O O . GLU A 1 663 ? -32.396 14.448 14.003 1.00 73.94 663 GLU A O 1
ATOM 5258 N N . LEU A 1 664 ? -32.489 12.315 14.730 1.00 68.31 664 LEU A N 1
ATOM 5259 C CA . LEU A 1 664 ? -31.059 12.190 15.018 1.00 68.31 664 LEU A CA 1
ATOM 5260 C C . LEU A 1 664 ? -30.314 11.182 14.131 1.00 68.31 664 LEU A C 1
ATOM 5262 O O . LEU A 1 664 ? -29.122 11.388 13.907 1.00 68.31 664 LEU A O 1
ATOM 5266 N N . ASP A 1 665 ? -30.980 10.142 13.614 1.00 74.25 665 ASP A N 1
ATOM 5267 C CA . ASP A 1 665 ? -30.358 9.120 12.752 1.00 74.25 665 ASP A CA 1
ATOM 5268 C C . ASP A 1 665 ? -30.518 9.434 11.245 1.00 74.25 665 ASP A C 1
ATOM 5270 O O . ASP A 1 665 ? -29.791 8.881 10.419 1.00 74.25 665 ASP A O 1
ATOM 5274 N N . LEU A 1 666 ? -31.440 10.330 10.866 1.00 74.50 666 LEU A N 1
ATOM 5275 C CA . LEU A 1 666 ? -31.600 10.778 9.478 1.00 74.50 666 LEU A CA 1
ATOM 5276 C C . LEU A 1 666 ? -30.601 11.875 9.104 1.00 74.50 666 LEU A C 1
ATOM 5278 O O . LEU A 1 666 ? -30.220 12.687 9.955 1.00 74.50 666 LEU A O 1
ATOM 5282 N N . PRO A 1 667 ? -30.196 11.951 7.823 1.00 71.69 667 PRO A N 1
ATOM 5283 C CA . PRO A 1 667 ? -30.488 11.081 6.688 1.00 71.69 667 PRO A CA 1
ATOM 5284 C C . PRO A 1 667 ? -29.690 9.760 6.721 1.00 71.69 667 PRO A C 1
ATOM 5286 O O . PRO A 1 667 ? -28.653 9.629 7.380 1.00 71.69 667 PRO A O 1
ATOM 5289 N N . VAL A 1 668 ? -30.167 8.785 5.949 1.00 73.94 668 VAL A N 1
ATOM 5290 C CA . VAL A 1 668 ? -29.503 7.493 5.726 1.00 73.94 668 VAL A CA 1
ATOM 5291 C C . VAL A 1 668 ? -28.579 7.579 4.511 1.00 73.94 668 VAL A C 1
ATOM 5293 O O . VAL A 1 668 ? -28.892 8.198 3.499 1.00 73.94 668 VAL A O 1
ATOM 5296 N N . TYR A 1 669 ? -27.442 6.906 4.586 1.00 73.25 669 TYR A N 1
ATOM 5297 C CA . TYR A 1 669 ? -26.474 6.731 3.515 1.00 73.25 669 TYR A CA 1
ATOM 5298 C C . TYR A 1 669 ? -26.357 5.259 3.165 1.00 73.25 669 TYR A C 1
ATOM 5300 O O . TYR A 1 669 ? -26.245 4.397 4.036 1.00 73.25 669 TYR A O 1
ATOM 5308 N N . LEU A 1 670 ? -26.332 4.980 1.868 1.00 71.00 670 LEU A N 1
ATOM 5309 C CA . LEU A 1 670 ? -26.053 3.653 1.343 1.00 71.00 670 LEU A CA 1
ATOM 5310 C C . LEU A 1 670 ? -24.612 3.641 0.854 1.00 71.00 670 LEU A C 1
ATOM 5312 O O . LEU A 1 670 ? -24.288 4.286 -0.142 1.00 71.00 670 LEU A O 1
ATOM 5316 N N . HIS A 1 671 ? -23.747 2.939 1.578 1.00 67.69 671 HIS A N 1
ATOM 5317 C CA . HIS A 1 671 ? -22.373 2.706 1.169 1.00 67.69 671 HIS A CA 1
ATOM 5318 C C . HIS A 1 671 ? -22.319 1.415 0.360 1.00 67.69 671 HIS A C 1
ATOM 5320 O O . HIS A 1 671 ? -22.450 0.320 0.909 1.00 67.69 671 HIS A O 1
ATOM 5326 N N . ILE A 1 672 ? -22.158 1.572 -0.954 1.00 63.44 672 ILE A N 1
ATOM 5327 C CA . ILE A 1 672 ? -22.120 0.462 -1.900 1.00 63.44 672 ILE A CA 1
ATOM 5328 C C . ILE A 1 672 ? -20.716 0.387 -2.504 1.00 63.44 672 ILE A C 1
ATOM 5330 O O . ILE A 1 672 ? -20.315 1.284 -3.245 1.00 63.44 672 ILE A O 1
ATOM 5334 N N . LEU A 1 673 ? -19.961 -0.653 -2.153 1.00 57.25 673 LEU A N 1
ATOM 5335 C CA . LEU A 1 673 ? -18.630 -0.947 -2.671 1.00 57.25 673 LEU A CA 1
ATOM 5336 C C . LEU A 1 673 ? -18.762 -1.847 -3.907 1.00 57.25 673 LEU A C 1
ATOM 5338 O O . LEU A 1 673 ? -19.016 -3.039 -3.787 1.00 57.25 673 LEU A O 1
ATOM 5342 N N . ASP A 1 674 ? -18.558 -1.293 -5.102 1.00 54.72 674 ASP A N 1
ATOM 5343 C CA . ASP A 1 674 ? -18.335 -2.090 -6.317 1.00 54.72 674 ASP A CA 1
ATOM 5344 C C . ASP A 1 674 ? -17.106 -1.523 -7.037 1.00 54.72 674 ASP A C 1
ATOM 5346 O O . ASP A 1 674 ? -17.150 -0.454 -7.650 1.00 54.72 674 ASP A O 1
ATOM 5350 N N . THR A 1 675 ? -15.961 -2.187 -6.874 1.00 49.59 675 THR A N 1
ATOM 5351 C CA . THR A 1 675 ? -14.669 -1.706 -7.386 1.00 49.59 675 THR A CA 1
ATOM 5352 C C . THR A 1 675 ? -14.444 -2.004 -8.865 1.00 49.59 675 THR A C 1
ATOM 5354 O O . THR A 1 675 ? -13.543 -1.409 -9.453 1.00 49.59 675 THR A O 1
ATOM 5357 N N . ASP A 1 676 ? -15.253 -2.870 -9.489 1.00 49.94 676 ASP A N 1
ATOM 5358 C CA . ASP A 1 676 ? -14.901 -3.463 -10.788 1.00 49.94 676 ASP A CA 1
ATOM 5359 C C . ASP A 1 676 ? -16.000 -3.396 -11.858 1.00 49.94 676 ASP A C 1
ATOM 5361 O O . ASP A 1 676 ? -15.697 -3.502 -13.052 1.00 49.94 676 ASP A O 1
ATOM 5365 N N . THR A 1 677 ? -17.266 -3.164 -11.497 1.00 51.44 677 THR A N 1
ATOM 5366 C CA . THR A 1 677 ? -18.357 -3.108 -12.478 1.00 51.44 677 THR A CA 1
ATOM 5367 C C . THR A 1 677 ? -19.141 -1.806 -12.354 1.00 51.44 677 THR A C 1
ATOM 5369 O O . THR A 1 677 ? -19.711 -1.495 -11.321 1.00 51.44 677 THR A O 1
ATOM 5372 N N . LYS A 1 678 ? -19.217 -1.012 -13.432 1.00 55.19 678 LYS A N 1
ATOM 5373 C CA . LYS A 1 678 ? -20.018 0.235 -13.506 1.00 55.19 678 LYS A CA 1
ATOM 5374 C C . LYS A 1 678 ? -21.545 0.008 -13.400 1.00 55.19 678 LYS A C 1
ATOM 5376 O O . LYS A 1 678 ? -22.325 0.797 -13.930 1.00 55.19 678 LYS A O 1
ATOM 5381 N N . THR A 1 679 ? -21.986 -1.099 -12.815 1.00 61.28 679 THR A N 1
ATOM 5382 C CA . THR A 1 679 ? -23.391 -1.467 -12.649 1.00 61.28 679 THR A CA 1
ATOM 5383 C C . THR A 1 679 ? -23.855 -1.058 -11.260 1.00 61.28 679 THR A C 1
ATOM 5385 O O . THR A 1 679 ? -23.551 -1.729 -10.280 1.00 61.28 679 THR A O 1
ATOM 5388 N N . PHE A 1 680 ? -24.588 0.051 -11.189 1.00 70.38 680 PHE A N 1
ATOM 5389 C CA . PHE A 1 680 ? -25.239 0.503 -9.962 1.00 70.38 680 PHE A CA 1
ATOM 5390 C C . PHE A 1 680 ? -26.488 -0.346 -9.665 1.00 70.38 680 PHE A C 1
ATOM 5392 O O . PHE A 1 680 ? -27.158 -0.774 -10.611 1.00 70.38 680 PHE A O 1
ATOM 5399 N N . PRO A 1 681 ? -26.826 -0.580 -8.384 1.00 78.75 681 PRO A N 1
ATOM 5400 C CA . PRO A 1 681 ? -28.058 -1.269 -8.021 1.00 78.75 681 PRO A CA 1
ATOM 5401 C C . PRO A 1 681 ? -29.305 -0.462 -8.373 1.00 78.75 681 PRO A C 1
ATOM 5403 O O . PRO A 1 681 ? -29.287 0.767 -8.444 1.00 78.75 681 PRO A O 1
ATOM 5406 N N . PHE A 1 682 ? -30.419 -1.175 -8.498 1.00 84.00 682 PHE A N 1
ATOM 5407 C CA . PHE A 1 682 ? -31.747 -0.586 -8.578 1.00 84.00 682 PHE A CA 1
ATOM 5408 C C . PHE A 1 682 ? -32.288 -0.398 -7.163 1.00 84.00 682 PHE A C 1
ATOM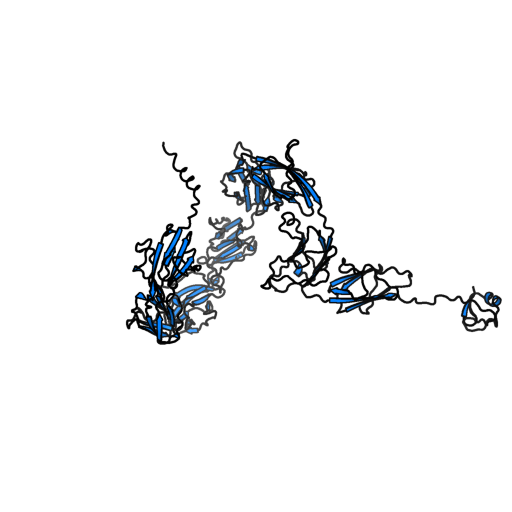 5410 O O . PHE A 1 682 ? -32.575 -1.370 -6.461 1.00 84.00 682 PHE A O 1
ATOM 5417 N N . VAL A 1 683 ? -32.416 0.861 -6.747 1.00 86.06 683 VAL A N 1
ATOM 5418 C CA . VAL A 1 683 ? -32.898 1.235 -5.415 1.00 86.06 683 VAL A CA 1
ATOM 5419 C C . VAL A 1 683 ? -34.339 1.726 -5.506 1.00 86.06 683 VAL A C 1
ATOM 5421 O O . VAL A 1 683 ? -34.669 2.550 -6.358 1.00 86.06 683 VAL A O 1
ATOM 5424 N N . TYR A 1 684 ? -35.196 1.231 -4.614 1.00 89.44 684 TYR A N 1
ATOM 5425 C CA . TYR A 1 684 ? -36.582 1.670 -4.477 1.00 89.44 684 TYR A CA 1
ATOM 5426 C C . TYR A 1 684 ? -36.855 2.112 -3.044 1.00 89.44 684 TYR A C 1
ATOM 5428 O O . TYR A 1 684 ? -36.635 1.344 -2.108 1.00 89.44 684 TYR A O 1
ATOM 5436 N N . ILE A 1 685 ? -37.381 3.323 -2.880 1.00 88.06 685 ILE A N 1
ATOM 5437 C CA . ILE A 1 685 ? -37.819 3.867 -1.591 1.00 88.06 685 ILE A CA 1
ATOM 5438 C C . ILE A 1 685 ? -39.342 3.949 -1.625 1.00 88.06 685 ILE A C 1
ATOM 5440 O O . ILE A 1 685 ? -39.908 4.620 -2.487 1.00 88.06 685 ILE A O 1
ATOM 5444 N N . ASN A 1 686 ? -40.014 3.235 -0.720 1.00 88.12 686 ASN A N 1
ATOM 5445 C CA . ASN A 1 686 ? -41.477 3.158 -0.643 1.00 88.12 686 ASN A CA 1
ATOM 5446 C C . ASN A 1 686 ? -42.132 2.843 -2.007 1.00 88.12 686 ASN A C 1
ATOM 5448 O O . ASN A 1 686 ? -43.147 3.425 -2.383 1.00 88.12 686 ASN A O 1
ATOM 5452 N N . GLY A 1 687 ? -41.509 1.942 -2.777 1.00 86.56 687 GLY A N 1
ATOM 5453 C CA . GLY A 1 687 ? -41.970 1.517 -4.106 1.00 86.56 687 GLY A CA 1
ATOM 5454 C C . GLY A 1 687 ? -41.595 2.447 -5.267 1.00 86.56 687 GLY A C 1
ATOM 5455 O O . GLY A 1 687 ? -41.792 2.076 -6.423 1.00 86.56 687 GLY A O 1
ATOM 5456 N N . VAL A 1 688 ? -41.011 3.618 -5.005 1.00 88.44 688 VAL A N 1
ATOM 5457 C CA . VAL A 1 688 ? -40.560 4.559 -6.042 1.00 88.44 688 VAL A CA 1
ATOM 5458 C C . VAL A 1 688 ? -39.101 4.287 -6.392 1.00 88.44 688 VAL A C 1
ATOM 5460 O O . VAL A 1 688 ? -38.257 4.222 -5.504 1.00 88.44 688 VAL A O 1
ATOM 5463 N N . ARG A 1 689 ? -38.800 4.137 -7.688 1.00 88.38 689 ARG A N 1
ATOM 5464 C CA . ARG A 1 689 ? -37.428 3.966 -8.190 1.00 88.38 689 ARG A CA 1
ATOM 5465 C C . ARG A 1 689 ? -36.613 5.241 -7.954 1.00 88.38 689 ARG A C 1
ATOM 5467 O O . ARG A 1 689 ? -37.017 6.315 -8.404 1.00 88.38 689 ARG A O 1
ATOM 5474 N N . THR A 1 690 ? -35.453 5.099 -7.322 1.00 84.38 690 THR A N 1
ATOM 5475 C CA . THR A 1 690 ? -34.538 6.195 -6.990 1.00 84.38 690 THR A CA 1
ATOM 5476 C C . THR A 1 690 ? -33.205 5.994 -7.706 1.00 84.38 690 THR A C 1
ATOM 5478 O O . THR A 1 690 ? -32.528 4.987 -7.514 1.00 84.38 690 THR A O 1
ATOM 5481 N N . GLU A 1 691 ? -32.823 6.961 -8.540 1.00 76.88 691 GLU A N 1
ATOM 5482 C CA . GLU A 1 691 ? -31.574 6.913 -9.309 1.00 76.88 691 GLU A CA 1
ATOM 5483 C C . GLU A 1 691 ? -30.363 7.352 -8.474 1.00 76.88 691 GLU A C 1
ATOM 5485 O O . GLU A 1 691 ? -30.463 8.222 -7.605 1.00 76.88 691 GLU A O 1
ATOM 5490 N N . CYS A 1 692 ? -29.201 6.767 -8.773 1.00 70.75 692 CYS A N 1
ATOM 5491 C CA . CYS A 1 692 ? -27.942 7.110 -8.119 1.00 70.75 692 CYS A CA 1
ATOM 5492 C C . CYS A 1 692 ? -27.466 8.516 -8.554 1.00 70.75 692 CYS A C 1
ATOM 5494 O O . CYS A 1 692 ? -27.420 8.794 -9.757 1.00 70.75 692 CYS A O 1
ATOM 5496 N N . PRO A 1 693 ? -27.095 9.418 -7.623 1.00 67.62 693 PRO A N 1
ATOM 5497 C CA . PRO A 1 693 ? -26.601 10.749 -7.973 1.00 67.62 693 PRO A CA 1
ATOM 5498 C C . PRO A 1 693 ? -25.173 10.678 -8.546 1.00 67.62 693 PRO A C 1
ATOM 5500 O O . PRO A 1 693 ? -24.197 10.592 -7.803 1.00 67.62 693 PRO A O 1
ATOM 5503 N N . LEU A 1 694 ? -25.051 10.728 -9.875 1.00 66.88 694 LEU A N 1
ATOM 5504 C CA . LEU A 1 694 ? -23.773 10.764 -10.603 1.00 66.88 694 LEU A CA 1
ATOM 5505 C C . LEU A 1 694 ? -23.191 12.189 -10.661 1.00 66.88 694 LEU A C 1
ATOM 5507 O O . LEU A 1 694 ? -23.934 13.156 -10.828 1.00 66.88 694 LEU A O 1
ATOM 5511 N N . ASN A 1 695 ? -21.864 12.322 -10.558 1.00 63.75 695 ASN A N 1
ATOM 5512 C CA . ASN A 1 695 ? -21.154 13.564 -10.879 1.00 63.75 695 ASN A CA 1
ATOM 5513 C C . ASN A 1 695 ? -21.045 13.771 -12.406 1.00 63.75 695 ASN A C 1
ATOM 5515 O O . ASN A 1 695 ? -21.385 12.881 -13.188 1.00 63.75 695 ASN A O 1
ATOM 5519 N N . ASP A 1 696 ? -20.538 14.934 -12.831 1.00 63.41 696 ASP A N 1
ATOM 5520 C CA . ASP A 1 696 ? -20.414 15.315 -14.252 1.00 63.41 696 ASP A CA 1
ATOM 5521 C C . ASP A 1 696 ? -19.562 14.336 -15.092 1.00 63.41 696 ASP A C 1
ATOM 5523 O O . ASP A 1 696 ? -19.737 14.248 -16.308 1.00 63.41 696 ASP A O 1
ATOM 5527 N N . ASP A 1 697 ? -18.687 13.558 -14.448 1.00 58.09 697 ASP A N 1
ATOM 5528 C CA . ASP A 1 697 ? -17.837 12.543 -15.079 1.00 58.09 697 ASP A CA 1
ATOM 5529 C C . ASP A 1 697 ? -18.489 11.142 -15.117 1.00 58.09 697 ASP A C 1
ATOM 5531 O O . ASP A 1 697 ? -17.882 10.180 -15.598 1.00 58.09 697 ASP A O 1
ATOM 5535 N N . GLY A 1 698 ? -19.724 11.001 -14.620 1.00 57.53 698 GLY A N 1
ATOM 5536 C CA . GLY A 1 698 ? -20.447 9.729 -14.544 1.00 57.53 698 GLY A CA 1
ATOM 5537 C C . GLY A 1 698 ? -19.980 8.803 -13.414 1.00 57.53 698 GLY A C 1
ATOM 5538 O O . GLY A 1 698 ? -20.221 7.597 -13.484 1.00 57.53 698 GLY A O 1
ATOM 5539 N N . TYR A 1 699 ? -19.311 9.345 -12.394 1.00 55.22 699 TYR A N 1
ATOM 5540 C CA . TYR A 1 699 ? -18.867 8.635 -11.191 1.00 55.22 699 TYR A CA 1
ATOM 5541 C C . TYR A 1 699 ? -19.594 9.166 -9.950 1.00 55.22 699 TYR A C 1
ATOM 5543 O O . TYR A 1 699 ? -19.987 10.327 -9.894 1.00 55.22 699 TYR A O 1
ATOM 5551 N N . THR A 1 700 ? -19.749 8.351 -8.911 1.00 53.97 700 THR A N 1
ATOM 5552 C CA . THR A 1 700 ? -20.074 8.864 -7.571 1.00 53.97 700 THR A CA 1
ATOM 5553 C C . THR A 1 700 ? -18.839 8.711 -6.700 1.00 53.97 700 THR A C 1
ATOM 5555 O O . THR A 1 700 ? -18.115 7.721 -6.798 1.00 53.97 700 THR A O 1
ATOM 5558 N N . TYR A 1 701 ? -18.543 9.716 -5.878 1.00 48.59 701 TYR A N 1
ATOM 5559 C CA . TYR A 1 701 ? -17.646 9.497 -4.747 1.00 48.59 701 TYR A CA 1
ATOM 5560 C C . TYR A 1 701 ? -18.402 8.674 -3.699 1.00 48.59 701 TYR A C 1
ATOM 5562 O O . TYR A 1 701 ? -19.608 8.869 -3.545 1.00 48.59 701 TYR A O 1
ATOM 5570 N N . ASN A 1 702 ? -17.674 7.813 -2.977 1.00 50.97 702 ASN A N 1
ATOM 5571 C CA . ASN A 1 702 ? -18.098 6.810 -1.977 1.00 50.97 702 ASN A CA 1
ATOM 5572 C C . ASN A 1 702 ? -19.030 7.284 -0.826 1.00 50.97 702 ASN A C 1
ATOM 5574 O O . ASN A 1 702 ? -19.137 6.603 0.186 1.00 50.97 702 ASN A O 1
ATOM 5578 N N . TYR A 1 703 ? -19.694 8.438 -0.921 1.00 51.56 703 TYR A N 1
ATOM 5579 C CA . TYR A 1 703 ? -20.420 9.082 0.177 1.00 51.56 703 TYR A CA 1
ATOM 5580 C C . TYR A 1 703 ? -21.681 9.862 -0.245 1.00 51.56 703 TYR A C 1
ATOM 5582 O O . TYR A 1 703 ? -22.188 10.659 0.543 1.00 51.56 703 TYR A O 1
ATOM 5590 N N . LEU A 1 704 ? -22.205 9.690 -1.465 1.00 52.47 704 LEU A N 1
ATOM 5591 C CA . LEU A 1 704 ? -23.406 10.424 -1.890 1.00 52.47 704 LEU A CA 1
ATOM 5592 C C . LEU A 1 704 ? -24.688 9.649 -1.551 1.00 52.47 704 LEU A C 1
ATOM 5594 O O . LEU A 1 704 ? -24.937 8.570 -2.083 1.00 52.47 704 LEU A O 1
ATOM 5598 N N . GLY A 1 705 ? -25.500 10.218 -0.655 1.00 60.25 705 GLY A N 1
ATOM 5599 C CA . GLY A 1 705 ? -26.822 9.700 -0.302 1.00 60.25 705 GLY A CA 1
ATOM 5600 C C . GLY A 1 705 ? -27.774 9.770 -1.495 1.00 60.25 705 GLY A C 1
ATOM 5601 O O . GLY A 1 705 ? -27.836 10.790 -2.184 1.00 60.25 705 GLY A O 1
ATOM 5602 N N . TYR A 1 706 ? -28.508 8.687 -1.755 1.00 67.12 706 TYR A N 1
ATOM 5603 C CA . TYR A 1 706 ? -29.597 8.709 -2.729 1.00 67.12 706 TYR A CA 1
ATOM 5604 C C . TYR A 1 706 ? -30.636 9.772 -2.318 1.00 67.12 706 TYR A C 1
ATOM 5606 O O . TYR A 1 706 ? -30.890 9.952 -1.123 1.00 67.12 706 TYR A O 1
ATOM 5614 N N . PRO A 1 707 ? -31.249 10.483 -3.279 1.00 66.25 707 PRO A N 1
ATOM 5615 C CA . PRO A 1 707 ? -32.289 11.459 -2.968 1.00 66.25 707 PRO A CA 1
ATOM 5616 C C . PRO A 1 707 ? -33.485 10.782 -2.280 1.00 66.25 707 PRO A C 1
ATOM 5618 O O . PRO A 1 707 ? -33.912 9.705 -2.697 1.00 66.25 707 PRO A O 1
ATOM 5621 N N . GLY A 1 708 ? -34.027 11.409 -1.231 1.00 66.25 708 GLY A N 1
ATOM 5622 C CA . GLY A 1 708 ? -35.135 10.864 -0.441 1.00 66.25 708 GLY A CA 1
ATOM 5623 C C . GLY A 1 708 ? -34.713 9.960 0.721 1.00 66.25 708 GLY A C 1
ATOM 5624 O O . GLY A 1 708 ? -35.579 9.500 1.458 1.00 66.25 708 GLY A O 1
ATOM 5625 N N . LEU A 1 709 ? -33.410 9.714 0.922 1.00 72.25 709 LEU A N 1
ATOM 5626 C CA . LEU A 1 709 ? -32.910 9.052 2.137 1.00 72.25 709 LEU A CA 1
ATOM 5627 C C . LEU A 1 709 ? -32.841 9.990 3.358 1.00 72.25 709 LEU A C 1
ATOM 5629 O O . LEU A 1 709 ? -32.487 9.568 4.460 1.00 72.25 709 LEU A O 1
ATOM 5633 N N . ASP A 1 710 ? -33.155 11.266 3.160 1.00 69.38 710 ASP A N 1
ATOM 5634 C CA . ASP A 1 710 ? -33.223 12.318 4.165 1.00 69.38 710 ASP A CA 1
ATOM 5635 C C . ASP A 1 710 ? -34.552 12.414 4.898 1.00 69.38 710 ASP A C 1
ATOM 5637 O O . ASP A 1 710 ? -34.599 12.919 6.019 1.00 69.38 710 ASP A O 1
ATOM 5641 N N . GLU A 1 711 ? -35.600 11.839 4.322 1.00 72.00 711 GLU A N 1
ATOM 5642 C CA . GLU A 1 711 ? -36.941 11.859 4.883 1.00 72.00 711 GLU A CA 1
ATOM 5643 C C . GLU A 1 711 ? -37.544 10.453 4.832 1.00 72.00 711 GLU A C 1
ATOM 5645 O O . GLU A 1 711 ? -38.319 10.113 3.939 1.00 72.00 711 GLU A O 1
ATOM 5650 N N . PHE A 1 712 ? -37.212 9.622 5.822 1.00 75.31 712 PHE A N 1
ATOM 5651 C CA . PHE A 1 712 ? -37.935 8.373 6.041 1.00 75.31 712 PHE A CA 1
ATOM 5652 C C . PHE A 1 712 ? -39.070 8.593 7.041 1.00 75.31 712 PHE A C 1
ATOM 5654 O O . PHE A 1 712 ? -38.802 8.753 8.239 1.00 75.31 712 PHE A O 1
ATOM 5661 N N . PRO A 1 713 ? -40.343 8.572 6.609 1.00 79.50 713 PRO A N 1
ATOM 5662 C CA . PRO A 1 713 ? -41.436 8.427 7.555 1.00 79.50 713 PRO A CA 1
ATOM 5663 C C . PRO A 1 713 ? -41.323 7.074 8.263 1.00 79.50 713 PRO A C 1
ATOM 5665 O O . PRO A 1 713 ? -40.837 6.100 7.683 1.00 79.50 713 PRO A O 1
ATOM 5668 N N . ASN A 1 714 ? -41.808 7.003 9.502 1.00 85.00 714 ASN A N 1
ATOM 5669 C CA . ASN A 1 714 ? -41.936 5.728 10.201 1.00 85.00 714 ASN A CA 1
ATOM 5670 C C . ASN A 1 714 ? -42.677 4.711 9.312 1.00 85.00 714 ASN A C 1
ATOM 5672 O O . ASN A 1 714 ? -43.615 5.094 8.608 1.00 85.00 714 ASN A O 1
ATOM 5676 N N . ASN A 1 715 ? -42.288 3.437 9.380 1.00 85.94 715 ASN A N 1
ATOM 5677 C CA . ASN A 1 715 ? -42.813 2.343 8.559 1.00 85.94 715 ASN A CA 1
ATOM 5678 C C . ASN A 1 715 ? -42.428 2.414 7.069 1.00 85.94 715 ASN A C 1
ATOM 5680 O O . ASN A 1 715 ? -43.199 1.997 6.202 1.00 85.94 715 ASN A O 1
ATOM 5684 N N . SER A 1 716 ? -41.244 2.946 6.763 1.00 88.38 716 SER A N 1
ATOM 5685 C CA . SER A 1 716 ? -40.727 2.986 5.390 1.00 88.38 716 SER A CA 1
ATOM 5686 C C . SER A 1 716 ? -40.119 1.657 4.938 1.00 88.38 716 SER A C 1
ATOM 5688 O O . SER A 1 716 ? -39.701 0.829 5.749 1.00 88.38 716 SER A O 1
ATOM 5690 N N . VAL A 1 717 ? -40.011 1.488 3.620 1.00 90.56 717 VAL A N 1
ATOM 5691 C CA . VAL A 1 717 ? -39.407 0.328 2.958 1.00 90.56 717 VAL A CA 1
ATOM 5692 C C . VAL A 1 717 ? -38.336 0.792 1.971 1.00 90.56 717 VAL A C 1
ATOM 5694 O O . VAL A 1 717 ? -38.601 1.601 1.083 1.00 90.56 717 VAL A O 1
ATOM 5697 N N . LEU A 1 718 ? -37.134 0.238 2.092 1.00 89.00 718 LEU A N 1
ATOM 5698 C CA . LEU A 1 718 ? -36.028 0.380 1.152 1.00 89.00 718 LEU A CA 1
ATOM 5699 C C . LEU A 1 718 ? -35.762 -0.981 0.499 1.00 89.00 718 LEU A C 1
ATOM 5701 O O . LEU A 1 718 ? -35.537 -1.966 1.197 1.00 89.00 718 LEU A O 1
ATOM 5705 N N . LYS A 1 719 ? -35.750 -1.051 -0.832 1.00 90.00 719 LYS A N 1
ATOM 5706 C CA . LYS A 1 719 ? -35.391 -2.272 -1.568 1.00 90.00 719 LYS A CA 1
ATOM 5707 C C . LYS A 1 719 ? -34.203 -2.030 -2.482 1.00 90.00 719 LYS A C 1
ATOM 5709 O O . LYS A 1 719 ? -34.181 -1.033 -3.201 1.00 90.00 719 LYS A O 1
ATOM 5714 N N . ILE A 1 720 ? -33.251 -2.954 -2.468 1.00 86.88 720 ILE A N 1
ATOM 5715 C CA . ILE A 1 720 ? -32.018 -2.903 -3.251 1.00 86.88 720 ILE A CA 1
ATOM 5716 C C . ILE A 1 720 ? -31.952 -4.173 -4.097 1.00 86.88 720 ILE A C 1
ATOM 5718 O O . ILE A 1 720 ? -32.027 -5.278 -3.559 1.00 86.88 720 ILE A O 1
ATOM 5722 N N . PHE A 1 721 ? -31.827 -4.004 -5.412 1.00 86.44 721 PHE A N 1
ATOM 5723 C CA . PHE A 1 721 ? -31.742 -5.111 -6.360 1.00 86.44 721 PHE A CA 1
ATOM 5724 C C . PHE A 1 721 ? -30.512 -4.998 -7.257 1.00 86.44 721 PHE A C 1
ATOM 5726 O O . PHE A 1 721 ? -30.157 -3.903 -7.707 1.00 86.44 721 PHE A O 1
ATOM 5733 N N . ARG A 1 722 ? -29.891 -6.134 -7.590 1.00 81.69 722 ARG A N 1
ATOM 5734 C CA . ARG A 1 722 ? -28.778 -6.185 -8.556 1.00 81.69 722 ARG A CA 1
ATOM 5735 C C . ARG A 1 722 ? -29.261 -6.007 -9.987 1.00 81.69 722 ARG A C 1
ATOM 5737 O O . ARG A 1 722 ? -28.609 -5.344 -10.789 1.00 81.69 722 ARG A O 1
ATOM 5744 N N . ASN A 1 723 ? -30.411 -6.592 -10.297 1.00 84.44 723 ASN A N 1
ATOM 5745 C CA . ASN A 1 723 ? -31.075 -6.459 -11.587 1.00 84.44 723 ASN A CA 1
ATOM 5746 C C . ASN A 1 723 ? -32.398 -5.726 -11.403 1.00 84.44 723 ASN A C 1
ATOM 5748 O O . ASN A 1 723 ? -32.992 -5.800 -10.332 1.00 84.44 723 ASN A O 1
ATOM 5752 N N . GLU A 1 724 ? -32.876 -5.041 -12.442 1.00 87.50 724 GLU A N 1
ATOM 5753 C CA . GLU A 1 724 ? -34.160 -4.348 -12.354 1.00 87.50 724 GLU A CA 1
ATOM 5754 C C . GLU A 1 724 ? -35.263 -5.362 -12.004 1.00 87.50 724 GLU A C 1
ATOM 5756 O O . GLU A 1 724 ? -35.469 -6.315 -12.769 1.00 87.50 724 GLU A O 1
ATOM 5761 N N . PRO A 1 725 ? -35.947 -5.210 -10.855 1.00 90.25 725 PRO A N 1
ATOM 5762 C CA . PRO A 1 725 ? -36.974 -6.150 -10.442 1.00 90.25 725 PRO A CA 1
ATOM 5763 C C . PRO A 1 725 ? -38.173 -6.070 -11.384 1.00 90.25 725 PRO A C 1
ATOM 5765 O O . PRO A 1 725 ? -38.550 -5.000 -11.869 1.00 90.25 725 PRO A O 1
ATOM 5768 N N . ALA A 1 726 ? -38.825 -7.209 -11.607 1.00 89.44 726 ALA A N 1
ATOM 5769 C CA . ALA A 1 726 ? -40.110 -7.210 -12.289 1.00 89.44 726 ALA A CA 1
ATOM 5770 C C . ALA A 1 726 ? -41.179 -6.510 -11.431 1.00 89.44 726 ALA A C 1
ATOM 5772 O O . ALA A 1 726 ? -41.156 -6.580 -10.202 1.00 89.44 726 ALA A O 1
ATOM 5773 N N . LEU A 1 727 ? -42.131 -5.856 -12.092 1.00 89.50 727 LEU A N 1
ATOM 5774 C CA . LEU A 1 727 ? -43.315 -5.270 -11.471 1.00 89.50 727 LEU A CA 1
ATOM 5775 C C . LEU A 1 727 ? -44.531 -6.133 -11.816 1.00 89.50 727 LEU A C 1
ATOM 5777 O O . LEU A 1 727 ? -44.696 -6.523 -12.977 1.00 89.50 727 LEU A O 1
ATOM 5781 N N . TYR A 1 728 ? -45.365 -6.418 -10.820 1.00 88.31 728 TYR A N 1
ATOM 5782 C CA . TYR A 1 728 ? -46.524 -7.294 -10.941 1.00 88.31 728 TYR A CA 1
ATOM 5783 C C . TYR A 1 728 ? -47.793 -6.591 -10.472 1.00 88.31 728 TYR A C 1
ATOM 5785 O O . TYR A 1 728 ? -47.799 -5.938 -9.431 1.00 88.31 728 TYR A O 1
ATOM 5793 N N . GLU A 1 729 ? -48.872 -6.749 -11.236 1.00 89.44 729 GLU A N 1
ATOM 5794 C CA . GLU A 1 729 ? -50.202 -6.286 -10.838 1.00 89.44 729 GLU A CA 1
ATOM 5795 C C . GLU A 1 729 ? -50.930 -7.385 -10.056 1.00 89.44 729 GLU A C 1
ATOM 5797 O O . GLU A 1 729 ? -51.070 -8.510 -10.542 1.00 89.44 729 GLU A O 1
ATOM 5802 N N . VAL A 1 730 ? -51.393 -7.055 -8.850 1.00 89.44 730 VAL A N 1
ATOM 5803 C CA . VAL A 1 730 ? -52.118 -7.959 -7.951 1.00 89.44 730 VAL A CA 1
ATOM 5804 C C . VAL A 1 730 ? -53.529 -7.441 -7.736 1.00 89.44 730 VAL A C 1
ATOM 5806 O O . VAL A 1 730 ? -53.714 -6.383 -7.139 1.00 89.44 730 VAL A O 1
ATOM 5809 N N . SER A 1 731 ? -54.535 -8.184 -8.196 1.00 89.50 731 SER A N 1
ATOM 5810 C CA . SER A 1 731 ? -55.940 -7.776 -8.053 1.00 89.50 731 SER A CA 1
ATOM 5811 C C . SER A 1 731 ? -56.676 -8.650 -7.047 1.00 89.50 731 SER A C 1
ATOM 5813 O O . SER A 1 731 ? -56.573 -9.876 -7.092 1.00 89.50 731 SER A O 1
ATOM 5815 N N . PHE A 1 732 ? -57.482 -8.029 -6.186 1.00 90.44 732 PHE A N 1
ATOM 5816 C CA . PHE A 1 732 ? -58.390 -8.738 -5.286 1.00 90.44 732 PHE A CA 1
ATOM 5817 C C . PHE A 1 732 ? -59.774 -8.868 -5.932 1.00 90.44 732 PHE A C 1
ATOM 5819 O O . PHE A 1 732 ? -60.485 -7.885 -6.133 1.00 90.44 732 PHE A O 1
ATOM 5826 N N . LYS A 1 733 ? -60.175 -10.099 -6.253 1.00 90.00 733 LYS A N 1
ATOM 5827 C CA . LYS A 1 733 ? -61.497 -10.445 -6.793 1.00 90.00 733 LYS A CA 1
ATOM 5828 C C . LYS A 1 733 ? -62.337 -11.087 -5.695 1.00 90.00 733 LYS A C 1
ATOM 5830 O O . LYS A 1 733 ? -62.386 -12.309 -5.551 1.00 90.00 733 LYS A O 1
ATOM 5835 N N . LEU A 1 734 ? -62.973 -10.246 -4.892 1.00 88.88 734 LEU A N 1
ATOM 5836 C CA . LEU A 1 734 ? -63.778 -10.690 -3.758 1.00 88.88 734 LEU A CA 1
ATOM 5837 C C . LEU A 1 734 ? -65.202 -11.038 -4.214 1.00 88.88 734 LEU A C 1
ATOM 5839 O O . LEU A 1 734 ? -65.840 -10.270 -4.936 1.00 88.88 734 LEU A O 1
ATOM 5843 N N . GLY A 1 735 ? -65.690 -12.212 -3.815 1.00 83.06 735 GLY A N 1
ATOM 5844 C CA . GLY A 1 735 ? -67.075 -12.629 -4.013 1.00 83.06 735 GLY A CA 1
ATOM 5845 C C . GLY A 1 735 ? -68.056 -11.822 -3.157 1.00 83.06 735 GLY A C 1
ATOM 5846 O O . GLY A 1 735 ? -67.665 -11.138 -2.211 1.00 83.06 735 GLY A O 1
ATOM 5847 N N . ASP A 1 736 ? -69.349 -11.918 -3.473 1.00 77.75 736 ASP A N 1
ATOM 5848 C CA . ASP A 1 736 ? -70.400 -11.175 -2.767 1.00 77.75 736 ASP A CA 1
ATOM 5849 C C . ASP A 1 736 ? -70.347 -11.416 -1.245 1.00 77.75 736 ASP A C 1
ATOM 5851 O O . ASP A 1 736 ? -70.521 -12.539 -0.771 1.00 77.75 736 ASP A O 1
ATOM 5855 N N . GLY A 1 737 ? -70.138 -10.341 -0.476 1.00 73.88 737 GLY A N 1
ATOM 5856 C CA . GLY A 1 737 ? -70.090 -10.376 0.991 1.00 73.88 737 GLY A CA 1
ATOM 5857 C C . GLY A 1 737 ? -68.755 -10.821 1.600 1.00 73.88 737 GLY A C 1
ATOM 5858 O O . GLY A 1 737 ? -68.697 -11.002 2.814 1.00 73.88 737 GLY A O 1
ATOM 5859 N N . VAL A 1 738 ? -67.701 -10.994 0.794 1.00 83.00 738 VAL A N 1
ATOM 5860 C CA . VAL A 1 738 ? -66.337 -11.269 1.271 1.00 83.00 738 VAL A CA 1
ATOM 5861 C C . VAL A 1 738 ? -65.567 -9.962 1.452 1.00 83.00 738 VAL A C 1
ATOM 5863 O O . VAL A 1 738 ? -65.503 -9.140 0.542 1.00 83.00 738 VAL A O 1
ATOM 5866 N N . GLU A 1 739 ? -64.934 -9.804 2.612 1.00 84.44 739 GLU A N 1
ATOM 5867 C CA . GLU A 1 739 ? -64.016 -8.704 2.919 1.00 84.44 739 GLU A CA 1
ATOM 5868 C C . GLU A 1 739 ? -62.660 -9.267 3.365 1.00 84.44 739 GLU A C 1
ATOM 5870 O O . GLU A 1 739 ? -62.582 -10.373 3.904 1.00 84.44 739 GLU A O 1
ATOM 5875 N N . VAL A 1 740 ? -61.591 -8.499 3.150 1.00 88.56 740 VAL A N 1
ATOM 5876 C CA . VAL A 1 740 ? -60.243 -8.796 3.654 1.00 88.56 740 VAL A CA 1
ATOM 5877 C C . VAL A 1 740 ? -59.795 -7.658 4.568 1.00 88.56 740 VAL A C 1
ATOM 5879 O O . VAL A 1 740 ? -60.050 -6.489 4.284 1.00 88.56 740 VAL A O 1
ATOM 5882 N N . ASN A 1 741 ? -59.142 -8.001 5.673 1.00 87.69 741 ASN A N 1
ATOM 5883 C CA . ASN A 1 741 ? -58.632 -7.063 6.670 1.00 87.69 741 ASN A CA 1
ATOM 5884 C C . ASN A 1 741 ? -57.102 -7.078 6.687 1.00 87.69 741 ASN A C 1
ATOM 5886 O O . ASN A 1 741 ? -56.481 -8.031 6.222 1.00 87.69 741 ASN A O 1
ATOM 5890 N N . ASP A 1 742 ? -56.504 -6.033 7.263 1.00 88.62 742 ASP A N 1
ATOM 5891 C CA . ASP A 1 742 ? -55.064 -5.956 7.542 1.00 88.62 742 ASP A CA 1
ATOM 5892 C C . ASP A 1 742 ? -54.177 -6.283 6.330 1.00 88.62 742 ASP A C 1
ATOM 5894 O O . ASP A 1 742 ? -53.201 -7.022 6.448 1.00 88.62 742 ASP A O 1
ATOM 5898 N N . VAL A 1 743 ? -54.517 -5.742 5.153 1.00 92.06 743 VAL A N 1
ATOM 5899 C CA . VAL A 1 743 ? -53.666 -5.905 3.971 1.00 92.06 743 VAL A CA 1
ATOM 5900 C C . VAL A 1 743 ? -52.371 -5.124 4.178 1.00 92.06 743 VAL A C 1
ATOM 5902 O O . VAL A 1 743 ? -52.382 -3.895 4.273 1.00 92.06 743 VAL A O 1
ATOM 5905 N N . ILE A 1 744 ? -51.257 -5.843 4.282 1.00 92.56 744 ILE A N 1
ATOM 5906 C CA . ILE A 1 744 ? -49.936 -5.301 4.600 1.00 92.56 744 ILE A CA 1
ATOM 5907 C C . ILE A 1 744 ? -48.926 -5.797 3.569 1.00 92.56 744 ILE A C 1
ATOM 5909 O O . ILE A 1 744 ? -48.811 -7.004 3.330 1.00 92.56 744 ILE A O 1
ATOM 5913 N N . THR A 1 745 ? -48.162 -4.864 3.004 1.00 92.19 745 THR A N 1
ATOM 5914 C CA . THR A 1 745 ? -47.013 -5.136 2.142 1.00 92.19 745 THR A CA 1
ATOM 5915 C C . THR A 1 745 ? -45.691 -4.939 2.877 1.00 92.19 745 THR A C 1
ATOM 5917 O O . THR A 1 745 ? -45.556 -4.020 3.685 1.00 92.19 745 THR A O 1
ATOM 5920 N N . ASP A 1 746 ? -44.718 -5.810 2.594 1.00 91.50 746 ASP A N 1
ATOM 5921 C CA . ASP A 1 746 ? -43.384 -5.835 3.220 1.00 91.50 746 ASP A CA 1
ATOM 5922 C C . ASP A 1 746 ? -43.431 -5.740 4.749 1.00 91.50 746 ASP A C 1
ATOM 5924 O O . ASP A 1 746 ? -42.599 -5.090 5.369 1.00 91.50 746 ASP A O 1
ATOM 5928 N N . GLU A 1 747 ? -44.436 -6.391 5.343 1.00 89.06 747 GLU A N 1
ATOM 5929 C CA . GLU A 1 747 ? -44.648 -6.525 6.793 1.00 89.06 747 GLU A CA 1
ATOM 5930 C C . GLU A 1 747 ? -44.978 -5.220 7.539 1.00 89.06 747 GLU A C 1
ATOM 5932 O O . GLU A 1 747 ? -45.380 -5.280 8.700 1.00 89.06 747 GLU A O 1
ATOM 5937 N N . ILE A 1 748 ? -44.889 -4.058 6.881 1.00 90.94 748 ILE A N 1
ATOM 5938 C CA . ILE A 1 748 ? -44.968 -2.759 7.558 1.00 90.94 748 ILE A CA 1
ATOM 5939 C C . ILE A 1 748 ? -45.870 -1.723 6.871 1.00 90.94 748 ILE A C 1
ATOM 5941 O O . ILE A 1 748 ? -46.404 -0.828 7.531 1.00 90.94 748 ILE A O 1
ATOM 5945 N N . THR A 1 749 ? -46.086 -1.828 5.557 1.00 89.44 749 THR A N 1
ATOM 5946 C CA . THR A 1 749 ? -46.857 -0.843 4.788 1.00 89.44 749 THR A CA 1
ATOM 5947 C C . THR A 1 749 ? -48.305 -1.295 4.640 1.00 89.44 749 THR A C 1
ATOM 5949 O O . THR A 1 749 ? -48.590 -2.304 4.004 1.00 89.44 749 THR A O 1
ATOM 5952 N N . LYS A 1 750 ? -49.247 -0.543 5.211 1.00 89.94 750 LYS A N 1
ATOM 5953 C CA . LYS A 1 750 ? -50.680 -0.851 5.127 1.00 89.94 750 LYS A CA 1
ATOM 5954 C C . LYS A 1 750 ? -51.267 -0.429 3.776 1.00 89.94 750 LYS A C 1
ATOM 5956 O O . LYS A 1 750 ? -51.041 0.692 3.328 1.00 89.94 750 LYS A O 1
ATOM 5961 N N . VAL A 1 751 ? -52.087 -1.293 3.183 1.00 89.56 751 VAL A N 1
ATOM 5962 C CA . VAL A 1 751 ? -52.861 -1.025 1.966 1.00 89.56 751 VAL A CA 1
ATOM 5963 C C . VAL A 1 751 ? -54.323 -0.794 2.345 1.00 89.56 751 VAL A C 1
ATOM 5965 O O . VAL A 1 751 ? -54.956 -1.655 2.954 1.00 89.56 751 VAL A O 1
ATOM 5968 N N . GLU A 1 752 ? -54.860 0.384 2.020 1.00 84.44 752 GLU A N 1
ATOM 5969 C CA . GLU A 1 752 ? -56.232 0.767 2.401 1.00 84.44 752 GLU A CA 1
ATOM 5970 C C . GLU A 1 752 ? -57.251 0.649 1.264 1.00 84.44 752 GLU A C 1
ATOM 5972 O O . GLU A 1 752 ? -58.444 0.520 1.531 1.00 84.44 752 GLU A O 1
ATOM 5977 N N . ASP A 1 753 ? -56.794 0.681 0.012 1.00 85.25 753 ASP A N 1
ATOM 5978 C CA . ASP A 1 753 ? -57.647 0.605 -1.171 1.00 85.25 753 ASP A CA 1
ATOM 5979 C C . ASP A 1 753 ? -57.260 -0.607 -2.022 1.00 85.25 753 ASP A C 1
ATOM 5981 O O . ASP A 1 753 ? -56.108 -0.753 -2.426 1.00 85.25 753 ASP A O 1
ATOM 5985 N N . LEU A 1 754 ? -58.242 -1.473 -2.266 1.00 87.62 754 LEU A N 1
ATOM 5986 C CA . LEU A 1 754 ? -58.129 -2.685 -3.083 1.00 87.62 754 LEU A CA 1
ATOM 5987 C C . LEU A 1 754 ? -59.070 -2.636 -4.295 1.00 87.62 754 LEU A C 1
ATOM 5989 O O . LEU A 1 754 ? -59.292 -3.656 -4.944 1.00 87.62 754 LEU A O 1
ATOM 5993 N N . SER A 1 755 ? -59.688 -1.478 -4.561 1.00 83.44 755 SER A N 1
ATOM 5994 C CA . SER A 1 755 ? -60.603 -1.300 -5.693 1.00 83.44 755 SER A CA 1
ATOM 5995 C C . SER A 1 755 ? -59.879 -1.290 -7.041 1.00 83.44 755 SER A C 1
ATOM 5997 O O . SER A 1 755 ? -60.485 -1.622 -8.059 1.00 83.44 755 SER A O 1
ATOM 5999 N N . GLU A 1 756 ? -58.583 -0.981 -7.027 1.00 86.94 756 GLU A N 1
ATOM 6000 C CA . GLU A 1 756 ? -57.677 -1.042 -8.169 1.00 86.94 756 GLU A CA 1
ATOM 6001 C C . GLU A 1 756 ? -56.568 -2.084 -7.916 1.00 86.94 756 GLU A C 1
ATOM 6003 O O . GLU A 1 756 ? -56.224 -2.351 -6.758 1.00 86.94 756 GLU A O 1
ATOM 6008 N N . PRO A 1 757 ? -55.980 -2.677 -8.972 1.00 89.12 757 PRO A N 1
ATOM 6009 C CA . PRO A 1 757 ? -54.849 -3.589 -8.831 1.00 89.12 757 PRO A CA 1
ATOM 6010 C C . PRO A 1 757 ? -53.655 -2.940 -8.115 1.00 89.12 757 PRO A C 1
ATOM 6012 O O . PRO A 1 757 ? -53.258 -1.814 -8.422 1.00 89.12 757 PRO A O 1
ATOM 6015 N N . LEU A 1 758 ? -53.032 -3.676 -7.194 1.00 90.62 758 LEU A N 1
ATOM 6016 C CA . LEU A 1 758 ? -51.810 -3.261 -6.510 1.00 90.62 758 LEU A CA 1
ATOM 6017 C C . LEU A 1 758 ? -50.602 -3.505 -7.409 1.00 90.62 758 LEU A C 1
ATOM 6019 O O . LEU A 1 758 ? -50.396 -4.614 -7.893 1.00 90.62 758 LEU A O 1
ATOM 6023 N N . SER A 1 759 ? -49.770 -2.486 -7.591 1.00 90.06 759 SER A N 1
ATOM 6024 C CA . SER A 1 759 ? -48.524 -2.599 -8.348 1.00 90.06 759 SER A CA 1
ATOM 6025 C C . SER A 1 759 ? -47.369 -2.901 -7.394 1.00 90.06 759 SER A C 1
ATOM 6027 O O . SER A 1 759 ? -46.911 -2.017 -6.670 1.00 90.06 759 SER A O 1
ATOM 6029 N N . LEU A 1 760 ? -46.938 -4.164 -7.342 1.00 91.00 760 LEU A N 1
ATOM 6030 C CA . LEU A 1 760 ? -45.957 -4.660 -6.376 1.00 91.00 760 LEU A CA 1
ATOM 6031 C C . LEU A 1 760 ? -44.686 -5.141 -7.080 1.00 91.00 760 LEU A C 1
ATOM 6033 O O . LEU A 1 760 ? -44.734 -5.859 -8.079 1.00 91.00 760 LEU A O 1
ATOM 6037 N N . LEU A 1 761 ? -43.528 -4.762 -6.540 1.00 92.06 761 LEU A N 1
ATOM 6038 C CA . LEU A 1 761 ? -42.235 -5.248 -7.026 1.00 92.06 761 LEU A CA 1
ATOM 6039 C C . LEU A 1 761 ? -42.090 -6.747 -6.745 1.00 92.06 761 LEU A C 1
ATOM 6041 O O . LEU A 1 761 ? -42.646 -7.265 -5.771 1.00 92.06 761 LEU A O 1
ATOM 6045 N N . GLN A 1 762 ? -41.289 -7.433 -7.553 1.00 89.25 762 GLN A N 1
ATOM 6046 C CA . GLN A 1 762 ? -40.841 -8.789 -7.269 1.00 89.25 762 GLN A CA 1
ATOM 6047 C C . GLN A 1 762 ? -40.297 -8.886 -5.840 1.00 89.25 762 GLN A C 1
ATOM 6049 O O . GLN A 1 762 ? -39.639 -7.970 -5.345 1.00 89.25 762 GLN A O 1
ATOM 6054 N N . ASN A 1 763 ? -40.587 -10.002 -5.175 1.00 89.50 763 ASN A N 1
ATOM 6055 C CA . ASN A 1 763 ? -40.222 -10.248 -3.786 1.00 89.50 763 ASN A CA 1
ATOM 6056 C C . ASN A 1 763 ? -40.819 -9.217 -2.812 1.00 89.50 763 ASN A C 1
ATOM 6058 O O . ASN A 1 763 ? -40.256 -8.948 -1.756 1.00 89.50 763 ASN A O 1
ATOM 6062 N N . THR A 1 764 ? -41.978 -8.636 -3.121 1.00 92.12 764 THR A N 1
ATOM 6063 C CA . THR A 1 764 ? -42.811 -7.951 -2.120 1.00 92.12 764 THR A CA 1
ATOM 6064 C C . THR A 1 764 ? -43.563 -8.988 -1.294 1.00 92.12 764 THR A C 1
ATOM 6066 O O . THR A 1 764 ? -44.139 -9.915 -1.861 1.00 92.12 764 THR A O 1
ATOM 6069 N N . SER A 1 765 ? -43.540 -8.866 0.036 1.00 91.94 765 SER A N 1
ATOM 6070 C CA . SER A 1 765 ? -44.404 -9.688 0.898 1.00 91.94 765 SER A CA 1
ATOM 6071 C C . SER A 1 765 ? -45.788 -9.066 0.888 1.00 91.94 765 SER A C 1
ATOM 6073 O O . SER A 1 765 ? -45.886 -7.854 1.037 1.00 91.94 765 SER A O 1
ATOM 6075 N N . LEU A 1 766 ? -46.833 -9.860 0.702 1.00 92.00 766 LEU A N 1
ATOM 6076 C CA . LEU A 1 766 ? -48.226 -9.451 0.793 1.00 92.00 766 LEU A CA 1
ATOM 6077 C C . LEU A 1 766 ? -48.910 -10.346 1.818 1.00 92.00 766 LEU A C 1
ATOM 6079 O O . LEU A 1 766 ? -48.913 -11.568 1.678 1.00 92.00 766 LEU A O 1
ATOM 6083 N N . SER A 1 767 ? -49.519 -9.737 2.825 1.00 92.31 767 SER A N 1
ATOM 6084 C CA . SER A 1 767 ? -50.284 -10.447 3.845 1.00 92.31 767 SER A CA 1
ATOM 6085 C C . SER A 1 767 ? -51.636 -9.792 4.062 1.00 92.31 767 SER A C 1
ATOM 6087 O O . SER A 1 767 ? -51.778 -8.593 3.843 1.00 92.31 767 SER A O 1
ATOM 6089 N N . PHE A 1 768 ? -52.632 -10.587 4.442 1.00 92.88 768 PHE A N 1
ATOM 6090 C CA . PHE A 1 768 ? -53.969 -10.120 4.803 1.00 92.88 768 PHE A CA 1
ATOM 6091 C C . PHE A 1 768 ? -54.677 -11.158 5.678 1.00 92.88 768 PHE A C 1
ATOM 6093 O O . PHE A 1 768 ? -54.273 -12.320 5.745 1.00 92.88 768 PHE A O 1
ATOM 6100 N N . ALA A 1 769 ? -55.749 -10.746 6.344 1.00 90.38 769 ALA A N 1
ATOM 6101 C CA . ALA A 1 769 ? -56.565 -11.600 7.194 1.00 90.38 769 ALA A CA 1
ATOM 6102 C C . ALA A 1 769 ? -58.007 -11.691 6.681 1.00 90.38 769 ALA A C 1
ATOM 6104 O O . ALA A 1 769 ? -58.610 -10.696 6.277 1.00 90.38 769 ALA A O 1
ATOM 6105 N N . LEU A 1 770 ? -58.582 -12.888 6.749 1.00 88.19 770 LEU A N 1
ATOM 6106 C CA . LEU A 1 770 ? -59.991 -13.138 6.474 1.00 88.19 770 LEU A CA 1
ATOM 6107 C C . LEU A 1 770 ? -60.804 -13.069 7.773 1.00 88.19 770 LEU A C 1
ATOM 6109 O O . LEU A 1 770 ? -60.383 -13.621 8.794 1.00 88.19 770 LEU A O 1
ATOM 6113 N N . PRO A 1 771 ? -61.981 -12.422 7.770 1.00 83.75 771 PRO A N 1
ATOM 6114 C CA . PRO A 1 771 ? -62.866 -12.439 8.923 1.00 83.75 771 PRO A CA 1
ATOM 6115 C C . PRO A 1 771 ? -63.440 -13.844 9.142 1.00 83.75 771 PRO A C 1
ATOM 6117 O O . PRO A 1 771 ? -63.689 -14.592 8.192 1.00 83.75 771 PRO A O 1
ATOM 6120 N N . ALA A 1 772 ? -63.694 -14.190 10.405 1.00 81.00 772 ALA A N 1
ATOM 6121 C CA . ALA A 1 772 ? -64.332 -15.453 10.758 1.00 81.00 772 ALA A CA 1
ATOM 6122 C C . ALA A 1 772 ? -65.746 -15.545 10.153 1.00 81.00 772 ALA A C 1
ATOM 6124 O O . ALA A 1 772 ? -66.535 -14.606 10.261 1.00 81.00 772 ALA A O 1
ATOM 6125 N N . LEU A 1 773 ? -66.069 -16.687 9.543 1.00 79.25 773 LEU A N 1
ATOM 6126 C CA . LEU A 1 773 ? -67.393 -16.947 8.973 1.00 79.25 773 LEU A CA 1
ATOM 6127 C C . LEU A 1 773 ? -68.430 -17.175 10.083 1.00 79.25 773 LEU A C 1
ATOM 6129 O O . LEU A 1 773 ? -68.172 -17.887 11.053 1.00 79.25 773 LEU A O 1
ATOM 6133 N N . GLU A 1 774 ? -69.634 -16.619 9.924 1.00 70.00 774 GLU A N 1
ATOM 6134 C CA . GLU A 1 774 ? -70.727 -16.777 10.901 1.00 70.00 774 GLU A CA 1
ATOM 6135 C C . GLU A 1 774 ? -71.347 -18.190 10.902 1.00 70.00 774 GLU A C 1
ATOM 6137 O O . GLU A 1 774 ? -72.017 -18.579 11.862 1.00 70.00 774 GLU A O 1
ATOM 6142 N N . ASN A 1 775 ? -71.144 -18.967 9.831 1.00 68.81 775 ASN A N 1
ATOM 6143 C CA . ASN A 1 775 ? -71.701 -20.306 9.647 1.00 68.81 775 ASN A CA 1
ATOM 6144 C C . ASN A 1 775 ? -70.581 -21.335 9.436 1.00 68.81 775 ASN A C 1
ATOM 6146 O O . ASN A 1 775 ? -69.922 -21.328 8.402 1.00 68.81 775 ASN A O 1
ATOM 6150 N N . GLU A 1 776 ? -70.436 -22.281 10.369 1.00 64.38 776 GLU A N 1
ATOM 6151 C CA . GLU A 1 776 ? -69.426 -23.359 10.334 1.00 64.38 776 GLU A CA 1
ATOM 6152 C C . GLU A 1 776 ? -69.551 -24.315 9.128 1.00 64.38 776 GLU A C 1
ATOM 6154 O O . GLU A 1 776 ? -68.710 -25.191 8.940 1.00 64.38 776 GLU A O 1
ATOM 6159 N N . ARG A 1 777 ? -70.618 -24.204 8.323 1.00 62.09 777 ARG A N 1
ATOM 6160 C CA . ARG A 1 777 ? -70.804 -24.977 7.081 1.00 62.09 777 ARG A CA 1
ATOM 6161 C C . ARG A 1 777 ? -70.346 -24.246 5.819 1.00 62.09 777 ARG A C 1
ATOM 6163 O O . ARG A 1 777 ? -70.480 -24.813 4.739 1.00 62.09 777 ARG A O 1
ATOM 6170 N N . GLN A 1 778 ? -69.878 -23.008 5.946 1.00 70.12 778 GLN A N 1
ATOM 6171 C CA . GLN A 1 778 ? -69.252 -22.254 4.866 1.00 70.12 778 GLN A CA 1
ATOM 6172 C C . GLN A 1 778 ? -67.733 -22.308 5.031 1.00 70.12 778 GLN A C 1
ATOM 6174 O O . GLN A 1 778 ? -67.218 -22.292 6.147 1.00 70.12 778 GLN A O 1
ATOM 6179 N N . SER A 1 779 ? -67.025 -22.339 3.911 1.00 77.38 779 SER A N 1
ATOM 6180 C CA . SER A 1 779 ? -65.572 -22.213 3.846 1.00 77.38 779 SER A CA 1
ATOM 6181 C C . SER A 1 779 ? -65.209 -21.190 2.780 1.00 77.38 779 SER A C 1
ATOM 6183 O O . SER A 1 779 ? -65.927 -21.041 1.786 1.00 77.38 779 SER A O 1
ATOM 6185 N N . TYR A 1 780 ? -64.099 -20.487 2.991 1.00 85.25 780 TYR A N 1
ATOM 6186 C CA . TYR A 1 780 ? -63.493 -19.692 1.933 1.00 85.25 780 TYR A CA 1
ATOM 6187 C C . TYR A 1 780 ? -62.806 -20.615 0.933 1.00 85.25 780 TYR A C 1
ATOM 6189 O O . TYR A 1 780 ? -62.113 -21.555 1.318 1.00 85.25 780 TYR A O 1
ATOM 6197 N N . VAL A 1 781 ? -62.980 -20.307 -0.344 1.00 84.88 781 VAL A N 1
ATOM 6198 C CA . VAL A 1 781 ? -62.156 -20.815 -1.434 1.00 84.88 781 VAL A CA 1
ATOM 6199 C C . VAL A 1 781 ? -61.322 -19.651 -1.928 1.00 84.88 781 VAL A C 1
ATOM 6201 O O . VAL A 1 781 ? -61.855 -18.569 -2.186 1.00 84.88 781 VAL A O 1
ATOM 6204 N N . MET A 1 782 ? -60.019 -19.876 -2.037 1.00 87.31 782 MET A N 1
ATOM 6205 C CA . MET A 1 782 ? -59.072 -18.893 -2.531 1.00 87.31 782 MET A CA 1
ATOM 6206 C C . MET A 1 782 ? -58.314 -19.475 -3.715 1.00 87.31 782 MET A C 1
ATOM 6208 O O . MET A 1 782 ? -57.866 -20.620 -3.673 1.00 87.31 782 MET A O 1
ATOM 6212 N N . THR A 1 783 ? -58.157 -18.679 -4.765 1.00 86.62 783 THR A N 1
ATOM 6213 C CA . THR A 1 783 ? -57.330 -19.043 -5.915 1.00 86.62 783 THR A CA 1
ATOM 6214 C C . THR A 1 783 ? -56.290 -17.971 -6.191 1.00 86.62 783 THR A C 1
ATOM 6216 O O . THR A 1 783 ? -56.626 -16.784 -6.158 1.00 86.62 783 THR A O 1
ATOM 6219 N N . LEU A 1 784 ? -55.078 -18.391 -6.547 1.00 85.69 784 LEU A N 1
ATOM 6220 C CA . LEU A 1 784 ? -54.056 -17.544 -7.157 1.00 85.69 784 LEU A CA 1
ATOM 6221 C C . LEU A 1 784 ? -53.959 -17.932 -8.634 1.00 85.69 784 LEU A C 1
ATOM 6223 O O . LEU A 1 784 ? -53.638 -19.076 -8.935 1.00 85.69 784 LEU A O 1
ATOM 6227 N N . ASN A 1 785 ? -54.250 -17.016 -9.562 1.00 83.88 785 ASN A N 1
ATOM 6228 C CA . ASN A 1 785 ? -54.231 -17.318 -11.008 1.00 83.88 785 ASN A CA 1
ATOM 6229 C C . ASN A 1 785 ? -55.085 -18.528 -11.418 1.00 83.88 785 ASN A C 1
ATOM 6231 O O . ASN A 1 785 ? -54.648 -19.367 -12.203 1.00 83.88 785 ASN A O 1
ATOM 6235 N N . ASP A 1 786 ? -56.302 -18.616 -10.881 1.00 79.88 786 ASP A N 1
ATOM 6236 C CA . ASP A 1 786 ? -57.237 -19.724 -11.122 1.00 79.88 786 ASP A CA 1
ATOM 6237 C C . ASP A 1 786 ? -56.767 -21.099 -10.592 1.00 79.88 786 ASP A C 1
ATOM 6239 O O . ASP A 1 786 ? -57.446 -22.104 -10.811 1.00 79.88 786 ASP A O 1
ATOM 6243 N N . GLU A 1 787 ? -55.654 -21.164 -9.852 1.00 84.25 787 GLU A N 1
ATOM 6244 C CA . GLU A 1 787 ? -55.229 -22.354 -9.108 1.00 84.25 787 GLU A CA 1
ATOM 6245 C C . GLU A 1 787 ? -55.685 -22.255 -7.649 1.00 84.25 787 GLU A C 1
ATOM 6247 O O . GLU A 1 787 ? -55.443 -21.249 -6.982 1.00 84.25 787 GLU A O 1
ATOM 6252 N N . GLU A 1 788 ? -56.365 -23.289 -7.147 1.00 82.94 788 GLU A N 1
ATOM 6253 C CA . GLU A 1 788 ? -56.818 -23.351 -5.754 1.00 82.94 788 GLU A CA 1
ATOM 6254 C C . GLU A 1 788 ? -55.632 -23.389 -4.787 1.00 82.94 788 GLU A C 1
ATOM 6256 O O . GLU A 1 788 ? -54.714 -24.200 -4.925 1.00 82.94 788 GLU A O 1
ATOM 6261 N N . VAL A 1 789 ? -55.687 -22.522 -3.776 1.00 84.88 789 VAL A N 1
ATOM 6262 C CA . VAL A 1 789 ? -54.705 -22.443 -2.697 1.00 84.88 789 VAL A CA 1
ATOM 6263 C C . VAL A 1 789 ? -55.416 -22.668 -1.372 1.00 84.88 789 VAL A C 1
ATOM 6265 O O . VAL A 1 789 ? -56.523 -22.180 -1.144 1.00 84.88 789 VAL A O 1
ATOM 6268 N N . GLU A 1 790 ? -54.775 -23.429 -0.492 1.00 84.12 790 GLU A N 1
ATOM 6269 C CA . GLU A 1 790 ? -55.302 -23.710 0.837 1.00 84.12 790 GLU A CA 1
ATOM 6270 C C . GLU A 1 790 ? -55.431 -22.413 1.649 1.00 84.12 790 GLU A C 1
ATOM 6272 O O . GLU A 1 790 ? -54.491 -21.622 1.743 1.00 84.12 790 GLU A O 1
ATOM 6277 N N . VAL A 1 791 ? -56.610 -22.195 2.236 1.00 82.25 791 VAL A N 1
ATOM 6278 C CA . VAL A 1 791 ? -56.849 -21.084 3.160 1.00 82.25 791 VAL A CA 1
ATOM 6279 C C . VAL A 1 791 ? -56.370 -21.511 4.552 1.00 82.25 791 VAL A C 1
ATOM 6281 O O . VAL A 1 791 ? -56.888 -22.501 5.074 1.00 82.25 791 VAL A O 1
ATOM 6284 N N . PRO A 1 792 ? -55.416 -20.795 5.175 1.00 81.62 792 PRO A N 1
ATOM 6285 C CA . PRO A 1 792 ? -54.903 -21.152 6.498 1.00 81.62 792 PRO A CA 1
ATOM 6286 C C . PRO A 1 792 ? -55.995 -21.176 7.579 1.00 81.62 792 PRO A C 1
ATOM 6288 O O . PRO A 1 792 ? -56.895 -20.335 7.577 1.00 81.62 792 PRO A O 1
ATOM 6291 N N . GLU A 1 793 ? -55.902 -22.113 8.533 1.00 75.62 793 GLU A N 1
ATOM 6292 C CA . GLU A 1 793 ? -56.903 -22.301 9.605 1.00 75.62 793 GLU A CA 1
ATOM 6293 C C . GLU A 1 793 ? -57.100 -21.058 10.490 1.00 75.62 793 GLU A C 1
ATOM 6295 O O . GLU A 1 793 ? -58.181 -20.852 11.043 1.00 75.62 793 GLU A O 1
ATOM 6300 N N . ASP A 1 794 ? -56.068 -20.224 10.634 1.00 78.88 794 ASP A N 1
ATOM 6301 C CA . ASP A 1 794 ? -56.110 -18.979 11.407 1.00 78.88 794 ASP A CA 1
ATOM 6302 C C . ASP A 1 794 ? -56.639 -17.777 10.602 1.00 78.88 794 ASP A C 1
ATOM 6304 O O . ASP A 1 794 ? -56.721 -16.666 11.132 1.00 78.88 794 ASP A O 1
ATOM 6308 N N . GLY A 1 795 ? -57.004 -17.999 9.333 1.00 80.44 795 GLY A N 1
ATOM 6309 C CA . GLY A 1 795 ? -57.507 -16.987 8.411 1.00 80.44 795 GLY A CA 1
ATOM 6310 C C . GLY A 1 795 ? -56.453 -15.981 7.950 1.00 80.44 795 GLY A C 1
ATOM 6311 O O . GLY A 1 795 ? -56.822 -15.002 7.303 1.00 80.44 795 GLY A O 1
ATOM 6312 N N . LYS A 1 796 ? -55.166 -16.175 8.269 1.00 87.50 796 LYS A N 1
ATOM 6313 C CA . LYS A 1 796 ? -54.090 -15.249 7.899 1.00 87.50 796 LYS A CA 1
ATOM 6314 C C . LYS A 1 796 ? -53.317 -15.776 6.712 1.00 87.50 796 LYS A C 1
ATOM 6316 O O . LYS A 1 796 ? -52.685 -16.824 6.775 1.00 87.50 796 LYS A O 1
ATOM 6321 N N . PHE A 1 797 ? -53.321 -15.007 5.639 1.00 88.56 797 PHE A N 1
ATOM 6322 C CA . PHE A 1 797 ? -52.607 -15.343 4.426 1.00 88.56 797 PHE A CA 1
ATOM 6323 C C . PHE A 1 797 ? -51.330 -14.513 4.293 1.00 88.56 797 PHE A C 1
ATOM 6325 O O . PHE A 1 797 ? -51.310 -13.331 4.636 1.00 88.56 797 PHE A O 1
ATOM 6332 N N . SER A 1 798 ? -50.269 -15.135 3.778 1.00 87.75 798 SER A N 1
ATOM 6333 C CA . SER A 1 798 ? -49.008 -14.477 3.438 1.00 87.75 798 SER A CA 1
ATOM 6334 C C . SER A 1 798 ? -48.439 -15.081 2.160 1.00 87.75 798 SER A C 1
ATOM 6336 O O . SER A 1 798 ? -48.392 -16.303 2.009 1.00 87.75 798 SER A O 1
ATOM 6338 N N . TYR A 1 799 ? -48.014 -14.222 1.242 1.00 87.31 799 TYR A N 1
ATOM 6339 C CA . TYR A 1 799 ? -47.481 -14.595 -0.060 1.00 87.31 799 TYR A CA 1
ATOM 6340 C C . TYR A 1 799 ? -46.343 -13.658 -0.458 1.00 87.31 799 TYR A C 1
ATOM 6342 O O . TYR A 1 799 ? -46.423 -12.447 -0.267 1.00 87.31 799 TYR A O 1
ATOM 6350 N N . THR A 1 800 ? -45.273 -14.212 -1.027 1.00 88.94 800 THR A N 1
ATOM 6351 C CA . THR A 1 800 ? -44.195 -13.413 -1.623 1.00 88.94 800 THR A CA 1
ATOM 6352 C C . THR A 1 800 ? -44.397 -13.363 -3.126 1.00 88.94 800 THR A C 1
ATOM 6354 O O . THR A 1 800 ? -44.492 -14.395 -3.776 1.00 88.94 800 THR A O 1
ATOM 6357 N N . VAL A 1 801 ? -44.455 -12.152 -3.669 1.00 87.12 801 VAL A N 1
ATOM 6358 C CA . VAL A 1 801 ? -44.727 -11.895 -5.083 1.00 87.12 801 VAL A CA 1
ATOM 6359 C C . VAL A 1 801 ? -43.613 -12.458 -5.980 1.00 87.12 801 VAL A C 1
ATOM 6361 O O . VAL A 1 801 ? -42.517 -11.897 -6.024 1.00 87.12 801 VAL A O 1
ATOM 6364 N N . ASP A 1 802 ? -43.906 -13.529 -6.725 1.00 80.62 802 ASP A N 1
ATOM 6365 C CA . ASP A 1 802 ? -42.958 -14.201 -7.633 1.00 80.62 802 ASP A CA 1
ATOM 6366 C C . ASP A 1 802 ? -43.548 -14.683 -8.987 1.00 80.62 802 ASP A C 1
ATOM 6368 O O . ASP A 1 802 ? -42.812 -15.210 -9.824 1.00 80.62 802 ASP A O 1
ATOM 6372 N N . GLY A 1 803 ? -44.850 -14.487 -9.244 1.00 63.78 803 GLY A N 1
ATOM 6373 C CA . GLY A 1 803 ? -45.555 -14.981 -10.443 1.00 63.78 803 GLY A CA 1
ATOM 6374 C C . GLY A 1 803 ? -45.503 -14.061 -11.676 1.00 63.78 803 GLY A C 1
ATOM 6375 O O . GLY A 1 803 ? -45.296 -12.871 -11.546 1.00 63.78 803 GLY A O 1
ATOM 6376 N N . ASN A 1 804 ? -45.734 -14.574 -12.895 1.00 61.09 804 ASN A N 1
ATOM 6377 C CA . ASN A 1 804 ? -45.635 -13.810 -14.159 1.00 61.09 804 ASN A CA 1
ATOM 6378 C C . ASN A 1 804 ? -46.649 -12.645 -14.295 1.00 61.09 804 ASN A C 1
ATOM 6380 O O . ASN A 1 804 ? -47.841 -12.884 -14.199 1.00 61.09 804 ASN A O 1
ATOM 6384 N N . LYS A 1 805 ? -46.159 -11.446 -14.668 1.00 56.81 805 LYS A N 1
ATOM 6385 C CA . LYS A 1 805 ? -46.786 -10.148 -15.067 1.00 56.81 805 LYS A CA 1
ATOM 6386 C C . LYS A 1 805 ? -48.081 -9.647 -14.390 1.00 56.81 805 LYS A C 1
ATOM 6388 O O . LYS A 1 805 ? -48.158 -8.449 -14.148 1.00 56.81 805 LYS A O 1
ATOM 6393 N N . ALA A 1 806 ? -49.062 -10.483 -14.084 1.00 65.19 806 ALA A N 1
ATOM 6394 C CA . ALA A 1 806 ? -50.249 -10.139 -13.307 1.00 65.19 806 ALA A CA 1
ATOM 6395 C C . ALA A 1 806 ? -50.783 -11.405 -12.635 1.00 65.19 806 ALA A C 1
ATOM 6397 O O . ALA A 1 806 ? -50.816 -12.459 -13.279 1.00 65.19 806 ALA A O 1
ATOM 6398 N N . PHE A 1 807 ? -51.206 -11.309 -11.374 1.00 78.62 807 PHE A N 1
ATOM 6399 C CA . PHE A 1 807 ? -51.931 -12.404 -10.747 1.00 78.62 807 PHE A CA 1
ATOM 6400 C C . PHE A 1 807 ? -53.136 -11.962 -9.924 1.00 78.62 807 PHE A C 1
ATOM 6402 O O . PHE A 1 807 ? -53.126 -10.933 -9.253 1.00 78.62 807 PHE A O 1
ATOM 6409 N N . ASP A 1 808 ? -54.199 -12.759 -10.002 1.00 83.19 808 ASP A N 1
ATOM 6410 C CA . ASP A 1 808 ? -55.469 -12.480 -9.339 1.00 83.19 808 ASP A CA 1
ATOM 6411 C C . ASP A 1 808 ? -55.615 -13.321 -8.072 1.00 83.19 808 ASP A C 1
ATOM 6413 O O . ASP A 1 808 ? -55.474 -14.546 -8.117 1.00 83.19 808 ASP A O 1
ATOM 6417 N N . ILE A 1 809 ? -55.967 -12.663 -6.968 1.00 85.88 809 ILE A N 1
ATOM 6418 C CA . ILE A 1 809 ? -56.403 -13.296 -5.724 1.00 85.88 809 ILE A CA 1
ATOM 6419 C C . ILE A 1 809 ? -57.928 -13.293 -5.741 1.00 85.88 809 ILE A C 1
ATOM 6421 O O . ILE A 1 809 ? -58.552 -12.256 -5.508 1.00 85.88 809 ILE A O 1
ATOM 6425 N N . SER A 1 810 ? -58.544 -14.438 -6.035 1.00 84.69 810 SER A N 1
ATOM 6426 C CA . SER A 1 810 ? -60.007 -14.566 -5.974 1.00 84.69 810 SER A CA 1
ATOM 6427 C C . SER A 1 810 ? -60.415 -15.273 -4.695 1.00 84.69 810 SER A C 1
ATOM 6429 O O . SER A 1 810 ? -59.897 -16.351 -4.418 1.00 84.69 810 SER A O 1
ATOM 6431 N N . ILE A 1 811 ? -61.329 -14.680 -3.926 1.00 85.69 811 ILE A N 1
ATOM 6432 C CA . ILE A 1 811 ? -61.805 -15.237 -2.652 1.00 85.69 811 ILE A CA 1
ATOM 6433 C C . ILE A 1 811 ? -63.329 -15.220 -2.648 1.00 85.69 811 ILE A C 1
ATOM 6435 O O . ILE A 1 811 ? -63.943 -14.169 -2.828 1.00 85.69 811 ILE A O 1
ATOM 6439 N N . TYR A 1 812 ? -63.950 -16.372 -2.424 1.00 83.88 812 TYR A N 1
ATOM 6440 C CA . TYR A 1 812 ? -65.405 -16.512 -2.346 1.00 83.88 812 TYR A CA 1
ATOM 6441 C C . TYR A 1 812 ? -65.798 -17.595 -1.339 1.00 83.88 812 TYR A C 1
ATOM 6443 O O . TYR A 1 812 ? -64.967 -18.392 -0.912 1.00 83.88 812 TYR A O 1
ATOM 6451 N N . THR A 1 813 ? -67.066 -17.622 -0.933 1.00 81.56 813 THR A N 1
ATOM 6452 C CA . THR A 1 813 ? -67.617 -18.676 -0.071 1.00 81.56 813 THR A CA 1
ATOM 6453 C C . THR A 1 813 ? -68.331 -19.740 -0.904 1.00 81.56 813 THR A C 1
ATOM 6455 O O . THR A 1 813 ? -68.976 -19.430 -1.910 1.00 81.56 813 THR A O 1
ATOM 6458 N N . GLU A 1 814 ? -68.227 -21.012 -0.511 1.00 71.69 814 GLU A N 1
ATOM 6459 C CA . GLU A 1 814 ? -68.970 -22.078 -1.196 1.00 71.69 814 GLU A CA 1
ATOM 6460 C C . GLU A 1 814 ? -70.498 -21.974 -0.964 1.00 71.69 814 GLU A C 1
ATOM 6462 O O . GLU A 1 814 ? -70.939 -21.641 0.142 1.00 71.69 814 GLU A O 1
ATOM 6467 N N . PRO A 1 815 ? -71.344 -22.313 -1.963 1.00 59.34 815 PRO A N 1
ATOM 6468 C CA . PRO A 1 815 ? -72.794 -22.378 -1.780 1.00 59.34 815 PRO A CA 1
ATOM 6469 C C . PRO A 1 815 ? -73.206 -23.486 -0.797 1.00 59.34 815 PRO A C 1
ATOM 6471 O O . PRO A 1 815 ? -72.709 -24.608 -0.878 1.00 59.34 815 PRO A O 1
ATOM 6474 N N . GLU A 1 816 ? -74.201 -23.225 0.060 1.00 56.16 816 GLU A N 1
ATOM 6475 C CA . GLU A 1 816 ? -74.753 -24.235 0.977 1.00 56.16 816 GLU A CA 1
ATOM 6476 C C . GLU A 1 816 ? -75.260 -25.489 0.225 1.00 56.16 816 GLU A C 1
ATOM 6478 O O . GLU A 1 816 ? -76.238 -25.442 -0.525 1.00 56.16 816 GLU A O 1
ATOM 6483 N N . GLN A 1 817 ? -74.640 -26.650 0.453 1.00 46.44 817 GLN A N 1
ATOM 6484 C CA . GLN A 1 817 ? -75.067 -27.927 -0.133 1.00 46.44 817 GLN A CA 1
ATOM 6485 C C . GLN A 1 817 ? -76.096 -28.646 0.779 1.00 46.44 817 GLN A C 1
ATOM 6487 O O . GLN A 1 817 ? -75.722 -29.255 1.782 1.00 46.44 817 GLN A O 1
ATOM 6492 N N . GLY A 1 818 ? -77.401 -28.634 0.432 1.00 53.47 818 GLY A N 1
ATOM 6493 C CA . GLY A 1 818 ? -78.426 -29.546 1.004 1.00 53.47 818 GLY A CA 1
ATOM 6494 C C . GLY A 1 818 ? -79.867 -29.006 1.179 1.00 53.47 818 GLY A C 1
ATOM 6495 O O . GLY A 1 818 ? -80.090 -27.808 1.297 1.00 53.47 818 GLY A O 1
ATOM 6496 N N . ILE A 1 819 ? -80.881 -29.901 1.221 1.00 53.38 819 ILE A N 1
ATOM 6497 C CA . ILE A 1 819 ? -82.303 -29.549 1.487 1.00 53.38 819 ILE A CA 1
ATOM 6498 C C . ILE A 1 819 ? -82.484 -29.179 2.966 1.00 53.38 819 ILE A C 1
ATOM 6500 O O . ILE A 1 819 ? -82.321 -30.022 3.847 1.00 53.38 819 ILE A O 1
ATOM 6504 N N . THR A 1 820 ? -82.906 -27.944 3.233 1.00 52.75 820 THR A N 1
ATOM 6505 C CA . THR A 1 820 ? -82.953 -27.352 4.579 1.00 52.75 820 THR A CA 1
ATOM 6506 C C . THR A 1 820 ? -84.226 -27.647 5.395 1.00 52.75 820 THR A C 1
ATOM 6508 O O . THR A 1 820 ? -84.204 -27.425 6.606 1.00 52.75 820 THR A O 1
ATOM 6511 N N . ASN A 1 821 ? -85.334 -28.164 4.820 1.00 51.94 821 ASN A N 1
ATOM 6512 C CA . ASN A 1 821 ? -86.540 -28.535 5.601 1.00 51.94 821 ASN A CA 1
ATOM 6513 C C . ASN A 1 821 ? -87.595 -29.386 4.839 1.00 51.94 821 ASN A C 1
ATOM 6515 O O . ASN A 1 821 ? -87.744 -29.245 3.628 1.00 51.94 821 ASN A O 1
ATOM 6519 N N . VAL A 1 822 ? -88.399 -30.206 5.546 1.00 55.00 822 VAL A N 1
ATOM 6520 C CA . VAL A 1 822 ? -89.559 -30.965 5.002 1.00 55.00 822 VAL A CA 1
ATOM 6521 C C . VAL A 1 822 ? -90.797 -30.848 5.919 1.00 55.00 822 VAL A C 1
ATOM 6523 O O . VAL A 1 822 ? -91.308 -31.837 6.436 1.00 55.00 822 VAL A O 1
ATOM 6526 N N . ASN A 1 823 ? -91.289 -29.623 6.136 1.00 55.78 823 ASN A N 1
ATOM 6527 C CA . ASN A 1 823 ? -92.481 -29.329 6.950 1.00 55.78 823 ASN A CA 1
ATOM 6528 C C . ASN A 1 823 ? -93.555 -28.602 6.120 1.00 55.78 823 ASN A C 1
ATOM 6530 O O . ASN A 1 823 ? -93.672 -27.380 6.163 1.00 55.78 823 ASN A O 1
ATOM 6534 N N . GLY A 1 824 ? -94.331 -29.345 5.327 1.00 56.44 824 GLY A N 1
ATOM 6535 C CA . GLY A 1 824 ? -95.505 -28.799 4.639 1.00 56.44 824 GLY A CA 1
ATOM 6536 C C . GLY A 1 824 ? -96.781 -28.990 5.463 1.00 56.44 824 GLY A C 1
ATOM 6537 O O . GLY A 1 824 ? -97.102 -30.118 5.819 1.00 56.44 824 GLY A O 1
ATOM 6538 N N . ASP A 1 825 ? -97.539 -27.921 5.722 1.00 58.66 825 ASP A N 1
ATOM 6539 C CA . ASP A 1 825 ? -98.877 -28.027 6.320 1.00 58.66 825 ASP A CA 1
ATOM 6540 C C . ASP A 1 825 ? -99.798 -28.899 5.451 1.00 58.66 825 ASP A C 1
ATOM 6542 O O . ASP A 1 825 ? -99.998 -28.633 4.261 1.00 58.66 825 ASP A O 1
ATOM 6546 N N . ALA A 1 826 ? -100.391 -29.932 6.051 1.00 60.34 826 ALA A N 1
ATOM 6547 C CA . ALA A 1 826 ? -101.314 -30.821 5.359 1.00 60.34 826 ALA A CA 1
ATOM 6548 C C . ALA A 1 826 ? -102.630 -30.101 5.002 1.00 60.34 826 ALA A C 1
ATOM 6550 O O . ALA A 1 826 ? -103.375 -29.637 5.875 1.00 60.34 826 ALA A O 1
ATOM 6551 N N . ALA A 1 827 ? -102.944 -30.028 3.706 1.00 60.38 827 ALA A N 1
ATOM 6552 C CA . ALA A 1 827 ? -104.207 -29.484 3.219 1.00 60.38 827 ALA A CA 1
ATOM 6553 C C . ALA A 1 827 ? -105.356 -30.485 3.447 1.00 60.38 827 ALA A C 1
ATOM 6555 O O . ALA A 1 827 ? -105.281 -31.640 3.027 1.00 60.38 827 ALA A O 1
ATOM 6556 N N . ALA A 1 828 ? -106.437 -30.040 4.098 1.00 63.28 828 ALA A N 1
ATOM 6557 C CA . ALA A 1 828 ? -107.645 -30.849 4.265 1.00 63.28 828 ALA A CA 1
ATOM 6558 C C . ALA A 1 828 ? -108.333 -31.092 2.912 1.00 63.28 828 ALA A C 1
ATOM 6560 O O . ALA A 1 828 ? -108.271 -30.251 2.019 1.00 63.28 828 ALA A O 1
ATOM 6561 N N . ASN A 1 829 ? -109.050 -32.210 2.802 1.00 76.56 829 ASN A N 1
ATOM 6562 C CA . ASN A 1 829 ? -109.790 -32.652 1.619 1.00 76.56 829 ASN A CA 1
ATOM 6563 C C . ASN A 1 829 ? -108.878 -32.961 0.422 1.00 76.56 829 ASN A C 1
ATOM 6565 O O . ASN A 1 829 ? -109.157 -32.584 -0.714 1.00 76.56 829 ASN A O 1
ATOM 6569 N N . THR A 1 830 ? -107.763 -33.651 0.681 1.00 77.62 830 THR A N 1
ATOM 6570 C CA . THR A 1 830 ? -106.849 -34.120 -0.371 1.00 77.62 830 THR A CA 1
ATOM 6571 C C . THR A 1 830 ? -106.529 -35.600 -0.190 1.00 77.62 830 THR A C 1
ATOM 6573 O O . THR A 1 830 ? -106.625 -36.156 0.903 1.00 77.62 830 THR A O 1
ATOM 6576 N N . ASN A 1 831 ? -106.196 -36.276 -1.284 1.00 85.31 831 ASN A N 1
ATOM 6577 C CA . ASN A 1 831 ? -105.742 -37.660 -1.252 1.00 85.31 831 ASN A CA 1
ATOM 6578 C C . ASN A 1 831 ? -104.363 -37.765 -0.585 1.00 85.31 831 ASN A C 1
ATOM 6580 O O . ASN A 1 831 ? -103.472 -36.971 -0.889 1.00 85.31 831 ASN A O 1
ATOM 6584 N N . VAL A 1 832 ? -104.188 -38.766 0.276 1.00 83.81 832 VAL A N 1
ATOM 6585 C CA . VAL A 1 832 ? -102.914 -39.072 0.937 1.00 83.81 832 VAL A CA 1
ATOM 6586 C C . VAL A 1 832 ? -102.344 -40.364 0.381 1.00 83.81 832 VAL A C 1
ATOM 6588 O O . VAL A 1 832 ? -103.058 -41.364 0.312 1.00 83.81 832 VAL A O 1
ATOM 6591 N N . TYR A 1 833 ? -101.060 -40.359 0.042 1.00 84.00 833 TYR A N 1
ATOM 6592 C CA . TYR A 1 833 ? -100.312 -41.516 -0.435 1.00 84.00 833 TYR A CA 1
ATOM 6593 C C . TYR A 1 833 ? -99.118 -41.798 0.479 1.00 84.00 833 TYR A C 1
ATOM 6595 O O . TYR A 1 833 ? -98.588 -40.892 1.122 1.00 84.00 833 TYR A O 1
ATOM 6603 N N . ASN A 1 834 ? -98.658 -43.046 0.526 1.00 83.56 834 ASN A N 1
ATOM 6604 C CA . ASN A 1 834 ? -97.338 -43.348 1.084 1.00 83.56 834 ASN A CA 1
ATOM 6605 C C . ASN A 1 834 ? -96.231 -43.062 0.044 1.00 83.56 834 ASN A C 1
ATOM 6607 O O . ASN A 1 834 ? -96.512 -42.750 -1.114 1.00 83.56 834 ASN A O 1
ATOM 6611 N N . LEU A 1 835 ? -94.960 -43.202 0.429 1.00 79.19 835 LEU A N 1
ATOM 6612 C CA . LEU A 1 835 ? -93.819 -42.922 -0.461 1.00 79.19 835 LEU A CA 1
ATOM 6613 C C . LEU A 1 835 ? -93.701 -43.850 -1.679 1.00 79.19 835 LEU A C 1
ATOM 6615 O O . LEU A 1 835 ? -92.937 -43.554 -2.591 1.00 79.19 835 LEU A O 1
ATOM 6619 N N . GLN A 1 836 ? -94.454 -44.952 -1.710 1.00 78.50 836 GLN A N 1
ATOM 6620 C CA . GLN A 1 836 ? -94.542 -45.845 -2.867 1.00 78.50 836 GLN A CA 1
ATOM 6621 C C . GLN A 1 836 ? -95.681 -45.453 -3.826 1.00 78.50 836 GLN A C 1
ATOM 6623 O O . GLN A 1 836 ? -95.896 -46.128 -4.828 1.00 78.50 836 GLN A O 1
ATOM 6628 N N . GLY A 1 837 ? -96.418 -44.373 -3.537 1.00 75.19 837 GLY A N 1
ATOM 6629 C CA . GLY A 1 837 ? -97.513 -43.875 -4.374 1.00 75.19 837 GLY A CA 1
ATOM 6630 C C . GLY A 1 837 ? -98.840 -44.615 -4.184 1.00 75.19 837 GLY A C 1
ATOM 6631 O O . GLY A 1 837 ? -99.754 -44.449 -4.990 1.00 75.19 837 GLY A O 1
ATOM 6632 N N . ILE A 1 838 ? -98.981 -45.422 -3.127 1.00 81.94 838 ILE A N 1
ATOM 6633 C CA . ILE A 1 838 ? -100.226 -46.140 -2.824 1.00 81.94 838 ILE A CA 1
ATOM 6634 C C . ILE A 1 838 ? -101.180 -45.194 -2.098 1.00 81.94 838 ILE A C 1
ATOM 6636 O O . ILE A 1 838 ? -100.810 -44.599 -1.086 1.00 81.94 838 ILE A O 1
ATOM 6640 N N . LEU A 1 839 ? -102.408 -45.059 -2.611 1.00 86.06 839 LEU A N 1
ATOM 6641 C CA . LEU A 1 839 ? -103.440 -44.210 -2.015 1.00 86.06 839 LEU A CA 1
ATOM 6642 C C . LEU A 1 839 ? -103.887 -44.789 -0.668 1.00 86.06 839 LEU A C 1
ATOM 6644 O O . LEU A 1 839 ? -104.510 -45.847 -0.624 1.00 86.06 839 LEU A O 1
ATOM 6648 N N . MET A 1 840 ? -103.602 -44.062 0.407 1.00 83.31 840 MET A N 1
ATOM 6649 C CA . MET A 1 840 ? -103.908 -44.439 1.786 1.00 83.31 840 MET A CA 1
ATOM 6650 C C . MET A 1 840 ? -105.309 -43.976 2.193 1.00 83.31 840 MET A C 1
ATOM 6652 O O . MET A 1 840 ? -106.102 -44.764 2.701 1.00 83.31 840 MET A O 1
ATOM 6656 N N . ILE A 1 841 ? -105.636 -42.701 1.952 1.00 83.38 841 ILE A N 1
ATOM 6657 C CA . ILE A 1 841 ? -106.945 -42.112 2.274 1.00 83.38 841 ILE A CA 1
ATOM 6658 C C . ILE A 1 841 ? -107.349 -41.165 1.145 1.00 83.38 841 ILE A C 1
ATOM 6660 O O . ILE A 1 841 ? -106.568 -40.311 0.723 1.00 83.38 841 ILE A O 1
ATOM 6664 N N . ARG A 1 842 ? -108.579 -41.303 0.643 1.00 86.69 842 ARG A N 1
ATOM 6665 C CA . ARG A 1 842 ? -109.140 -40.405 -0.374 1.00 86.69 842 ARG A CA 1
ATOM 6666 C C . ARG A 1 842 ? -109.834 -39.222 0.301 1.00 86.69 842 ARG A C 1
ATOM 6668 O O . ARG A 1 842 ? -110.646 -39.440 1.192 1.00 86.69 842 ARG A O 1
ATOM 6675 N N . ASN A 1 843 ? -109.561 -38.005 -0.172 1.00 81.81 843 ASN A N 1
ATOM 6676 C CA . ASN A 1 843 ? -110.173 -36.762 0.310 1.00 81.81 843 ASN A CA 1
ATOM 6677 C C . ASN A 1 843 ? -110.114 -36.602 1.845 1.00 81.81 843 ASN A C 1
ATOM 6679 O O . ASN A 1 843 ? -111.127 -36.337 2.489 1.00 81.81 843 ASN A O 1
ATOM 6683 N N . ALA A 1 844 ? -108.934 -36.822 2.428 1.00 81.12 844 ALA A N 1
ATOM 6684 C CA . ALA A 1 844 ? -108.738 -36.877 3.871 1.00 81.12 844 ALA A CA 1
ATOM 6685 C C . ALA A 1 844 ? -108.916 -35.499 4.519 1.00 81.12 844 ALA A C 1
ATOM 6687 O O . ALA A 1 844 ? -108.329 -34.516 4.063 1.00 81.12 844 ALA A O 1
ATOM 6688 N N . SER A 1 845 ? -109.689 -35.414 5.603 1.00 79.69 845 SER A N 1
ATOM 6689 C CA . SER A 1 845 ? -109.749 -34.198 6.420 1.00 79.69 845 SER A CA 1
ATOM 6690 C C . SER A 1 845 ? -108.439 -33.992 7.194 1.00 79.69 845 SER A C 1
ATOM 6692 O O . SER A 1 845 ? -10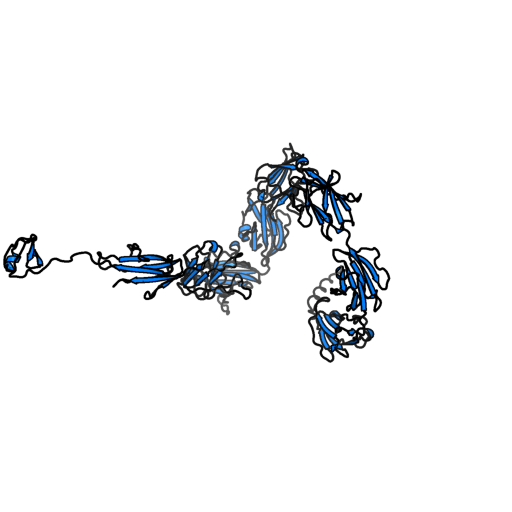7.664 -34.929 7.385 1.00 79.69 845 SER A O 1
ATOM 6694 N N . LYS A 1 846 ? -108.196 -32.773 7.693 1.00 77.44 846 LYS A N 1
ATOM 6695 C CA . LYS A 1 846 ? -107.009 -32.469 8.519 1.00 77.44 846 LYS A CA 1
ATOM 6696 C C . LYS A 1 846 ? -106.859 -33.426 9.708 1.00 77.44 846 LYS A C 1
ATOM 6698 O O . LYS A 1 846 ? -105.760 -33.882 9.987 1.00 77.44 846 LYS A O 1
ATOM 6703 N N . GLU A 1 847 ? -107.974 -33.768 10.344 1.00 79.00 847 GLU A N 1
ATOM 6704 C CA . GLU A 1 847 ? -108.021 -34.660 11.505 1.00 79.00 847 GLU A CA 1
ATOM 6705 C C . GLU A 1 847 ? -107.747 -36.128 11.135 1.00 79.00 847 GLU A C 1
ATOM 6707 O O . GLU A 1 847 ? -107.204 -36.891 11.928 1.00 79.00 847 GLU A O 1
ATOM 6712 N N . GLN A 1 848 ? -108.072 -36.540 9.907 1.00 80.50 848 GLN A N 1
ATOM 6713 C CA . GLN A 1 848 ? -107.696 -37.863 9.402 1.00 80.50 848 GLN A CA 1
ATOM 6714 C C . GLN A 1 848 ? -106.213 -37.933 9.035 1.00 80.50 848 GLN A C 1
ATOM 6716 O O . GLN A 1 848 ? -105.595 -38.973 9.232 1.00 80.50 848 GLN A O 1
ATOM 6721 N N . ILE A 1 849 ? -105.636 -36.837 8.531 1.00 78.62 849 ILE A N 1
ATOM 6722 C CA . ILE A 1 849 ? -104.207 -36.762 8.200 1.00 78.62 849 ILE A CA 1
ATOM 6723 C C . ILE A 1 849 ? -103.358 -36.771 9.477 1.00 78.62 849 ILE A C 1
ATOM 6725 O O . ILE A 1 849 ? -102.351 -37.468 9.525 1.00 78.62 849 ILE A O 1
ATOM 6729 N N . SER A 1 850 ? -103.790 -36.072 10.532 1.00 76.50 850 SER A N 1
ATOM 6730 C CA . SER A 1 850 ? -103.090 -36.053 11.825 1.00 76.50 850 SER A CA 1
ATOM 6731 C C . SER A 1 850 ? -103.175 -37.366 12.608 1.00 76.50 850 SER A C 1
ATOM 6733 O O . SER A 1 850 ? -102.413 -37.549 13.544 1.00 76.50 850 SER A O 1
ATOM 6735 N N . ASN A 1 851 ? -104.097 -38.266 12.252 1.00 79.56 851 ASN A N 1
ATOM 6736 C CA . ASN A 1 851 ? -104.249 -39.582 12.884 1.00 79.56 851 ASN A CA 1
ATOM 6737 C C . ASN A 1 851 ? -103.612 -40.722 12.066 1.00 79.56 851 ASN A C 1
ATOM 6739 O O . ASN A 1 851 ? -103.825 -41.898 12.374 1.00 79.56 851 ASN A O 1
ATOM 6743 N N . LEU A 1 852 ? -102.866 -40.406 11.003 1.00 79.62 852 LEU A N 1
ATOM 6744 C CA . LEU A 1 852 ? -102.058 -41.408 10.311 1.00 79.62 852 LEU A CA 1
ATOM 6745 C C . LEU A 1 852 ? -100.933 -41.906 11.234 1.00 79.62 852 LEU A C 1
ATOM 6747 O O . LEU A 1 852 ? -100.443 -41.137 12.057 1.00 79.62 852 LEU A O 1
ATOM 6751 N N . PRO A 1 853 ? -100.492 -43.169 11.099 1.00 80.25 853 PRO A N 1
ATOM 6752 C CA . PRO A 1 853 ? -99.324 -43.656 11.828 1.00 80.25 853 PRO A CA 1
ATOM 6753 C C . PRO A 1 853 ? -98.091 -42.801 11.533 1.00 80.25 853 PRO A C 1
ATOM 6755 O O . PRO A 1 853 ? -97.947 -42.332 10.401 1.00 80.25 853 PRO A O 1
ATOM 6758 N N . GLU A 1 854 ? -97.186 -42.666 12.503 1.00 80.00 854 GLU A N 1
ATOM 6759 C CA . GLU A 1 854 ? -95.929 -41.934 12.323 1.00 80.00 854 GLU A CA 1
ATOM 6760 C C . GLU A 1 854 ? -95.187 -42.388 11.058 1.00 80.00 854 GLU A C 1
ATOM 6762 O O . GLU A 1 854 ? -95.006 -43.583 10.806 1.00 80.00 854 GLU A O 1
ATOM 6767 N N . GLY A 1 855 ? -94.778 -41.432 10.228 1.00 76.25 855 GLY A N 1
ATOM 6768 C CA . GLY A 1 855 ? -94.140 -41.712 8.948 1.00 76.25 855 GLY A CA 1
ATOM 6769 C C . GLY A 1 855 ? -94.208 -40.548 7.964 1.00 76.25 855 GLY A C 1
ATOM 6770 O O . GLY A 1 855 ? -94.883 -39.545 8.187 1.00 76.25 855 GLY A O 1
ATOM 6771 N N . LEU A 1 856 ? -93.488 -40.679 6.848 1.00 80.12 856 LEU A N 1
ATOM 6772 C CA . LEU A 1 856 ? -93.472 -39.686 5.773 1.00 80.12 856 LEU A CA 1
ATOM 6773 C C . LEU A 1 856 ? -94.524 -40.045 4.710 1.00 80.12 856 LEU A C 1
ATOM 6775 O O . LE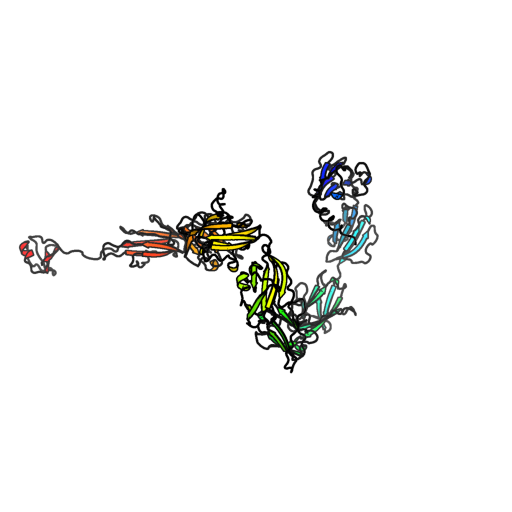U A 1 856 ? -94.502 -41.139 4.143 1.00 80.12 856 LEU A O 1
ATOM 6779 N N . TYR A 1 857 ? -95.415 -39.105 4.408 1.00 82.81 857 TYR A N 1
ATOM 6780 C CA . TYR A 1 857 ? -96.514 -39.267 3.454 1.00 82.81 857 TYR A CA 1
ATOM 6781 C C . TYR A 1 857 ? -96.485 -38.187 2.381 1.00 82.81 857 TYR A C 1
ATOM 6783 O O . TYR A 1 857 ? -95.885 -37.129 2.552 1.00 82.81 857 TYR A O 1
ATOM 6791 N N . ILE A 1 858 ? -97.169 -38.451 1.271 1.00 83.94 858 ILE A N 1
ATOM 6792 C CA . ILE A 1 858 ? -97.431 -37.473 0.219 1.00 83.94 858 ILE A CA 1
ATOM 6793 C C . ILE A 1 858 ? -98.894 -37.044 0.348 1.00 83.94 858 ILE A C 1
ATOM 6795 O O . ILE A 1 858 ? -99.803 -37.835 0.095 1.00 83.94 858 ILE A O 1
ATOM 6799 N N . VAL A 1 859 ? -99.125 -35.802 0.764 1.00 77.31 859 VAL A N 1
ATOM 6800 C CA . VAL A 1 859 ? -100.459 -35.203 0.904 1.00 77.31 859 VAL A CA 1
ATOM 6801 C C . VAL A 1 859 ? -100.605 -34.156 -0.194 1.00 77.31 859 VAL A C 1
ATOM 6803 O O . VAL A 1 859 ? -99.949 -33.115 -0.155 1.00 77.31 859 VAL A O 1
ATOM 6806 N N . GLY A 1 860 ? -101.431 -34.443 -1.203 1.00 73.69 860 GLY A N 1
ATOM 6807 C CA . GLY A 1 860 ? -101.458 -33.638 -2.428 1.00 73.69 860 GLY A CA 1
ATOM 6808 C C . GLY A 1 860 ? -100.144 -33.756 -3.201 1.00 73.69 860 GLY A C 1
ATOM 6809 O O . GLY A 1 860 ? -99.789 -34.847 -3.638 1.00 73.69 860 GLY A O 1
ATOM 6810 N N . ASP A 1 861 ? -99.436 -32.640 -3.361 1.00 68.19 861 ASP A N 1
ATOM 6811 C CA . ASP A 1 861 ? -98.130 -32.524 -4.021 1.00 68.19 861 ASP A CA 1
ATOM 6812 C C . ASP A 1 861 ? -96.953 -32.365 -3.036 1.00 68.19 861 ASP A C 1
ATOM 6814 O O . ASP A 1 861 ? -95.801 -32.263 -3.458 1.00 68.19 861 ASP A O 1
ATOM 6818 N N . LYS A 1 862 ? -97.211 -32.382 -1.719 1.00 69.81 862 LYS A N 1
ATOM 6819 C CA . LYS A 1 862 ? -96.192 -32.153 -0.681 1.00 69.81 862 LYS A CA 1
ATOM 6820 C C . LYS A 1 862 ? -95.850 -33.421 0.095 1.00 69.81 862 LYS A C 1
ATOM 6822 O O . LYS A 1 862 ? -96.729 -34.217 0.423 1.00 69.81 862 LYS A O 1
ATOM 6827 N N . LYS A 1 863 ? -94.568 -33.572 0.447 1.00 74.06 863 LYS A N 1
ATOM 6828 C CA . LYS A 1 863 ? -94.096 -34.575 1.415 1.00 74.06 863 LYS A CA 1
ATOM 6829 C C . LYS A 1 863 ? -94.242 -34.013 2.831 1.00 74.06 863 LYS A C 1
ATOM 6831 O O . LYS A 1 863 ? -93.772 -32.910 3.096 1.00 74.06 863 LYS A O 1
ATOM 6836 N N . VAL A 1 864 ? -94.893 -34.761 3.714 1.00 73.25 864 VAL A N 1
ATOM 6837 C CA . VAL A 1 864 ? -95.222 -34.356 5.088 1.00 73.25 864 VAL A CA 1
ATOM 6838 C C . VAL A 1 864 ? -94.839 -35.481 6.045 1.00 73.25 864 VAL A C 1
ATOM 6840 O O . VAL A 1 864 ? -95.174 -36.638 5.788 1.00 73.25 864 VAL A O 1
ATOM 6843 N N . ILE A 1 865 ? -94.143 -35.161 7.139 1.00 78.19 865 ILE A N 1
ATOM 6844 C CA . ILE A 1 865 ? -93.909 -36.100 8.246 1.00 78.19 865 ILE A CA 1
ATOM 6845 C C . ILE A 1 865 ? -95.093 -36.021 9.208 1.00 78.19 865 ILE A C 1
ATOM 6847 O O . ILE A 1 865 ? -95.402 -34.945 9.714 1.00 78.19 865 ILE A O 1
ATOM 6851 N N . ILE A 1 866 ? -95.710 -37.166 9.491 1.00 75.12 866 ILE A N 1
ATOM 6852 C CA . ILE A 1 866 ? -96.604 -37.347 10.635 1.00 75.12 866 ILE A CA 1
ATOM 6853 C C . ILE A 1 866 ? -95.768 -37.946 11.768 1.00 75.12 866 ILE A C 1
ATOM 6855 O O . ILE A 1 866 ? -95.014 -38.894 11.537 1.00 75.12 866 ILE A O 1
ATOM 6859 N N . LYS A 1 867 ? -95.853 -37.340 12.950 1.00 69.31 867 LYS A N 1
ATOM 6860 C CA . LYS A 1 867 ? -95.177 -37.750 14.185 1.00 69.31 867 LYS A CA 1
ATOM 6861 C C . LYS A 1 867 ? -96.201 -38.087 15.250 1.00 69.31 867 LYS A C 1
ATOM 6863 O O . LYS A 1 867 ? -97.361 -37.642 15.094 1.00 69.31 867 LYS A O 1
#

Radius of gyration: 48.87 Å; chains: 1; bounding box: 151×104×98 Å

Foldseek 3Di:
DDDDDDPVVVVVVVPDDPPQQFQAKEKEDEPDCVQKWKFWDQDPDDDGHTDDDHDDIDIDRHRHGKIKIWTDPQKAWPQQPKDKVNHRDPPVTRDGQGDMRIDGRVNDHHPIYIYIYMDGDPWFKEKEAEPDPVQKWKDWQNRTDDDPDRIDMDTHHGDDFIKIKMFTDQQKFFQFKDKQNHTDDPHGGHGMDMDGPVVHDRHIYIYTYMDTDFFFKEKEFDDPVFKWKDWPNDTFAFDQDPNTTIGIDRHRTAFTKIKMFTDPQKAWQWKDFPVDPPDTDDDPLHGIDIDTPVNTDRDYTYMYIHMDGNVVQLPFKEKEAEQCQVFKFKFFASHADTPDRRHTDGDRDDHRDIDMDGDNLPRRAWIKMATPDPPQAWLFKWKDAAPDPDIDTFDDDPPGRMTGHRDDGYMYMYTHSDDPFDWAAEEEAEPPPDGDDLLQFLWKDKQNAIAGSCVQNDPPHTDTQFIKMKTAGPVQFKDWDFKDKVNHGFDDDRITIDTNSDPHHIYIHTYIDTDPAKAKEKEAEPDQQFKWKALDPCSPRPNNTDRCVVRMDIDIGHQQGKMFMATAAQKAFPWKWWDDPPPDPDDTPTCRLPGMDGDHYHTYMYTYMDGHDQAFKEKEAEADQLQQVKWKWQDDDPRPRQVRNIDIDRDDHGIDIDGGDLVRRDQIAIQDDDPDDLQAWFKDKQNHTWDDDADPVRDDDRTDGTPPSRDDDGLIYMYTYSDQWDKEWEAEAEDPPWDKAQWDKSNRRGDDDRVGTDTDTAFIKTKIFTDDDPDPQKDKWWDKQNHTDDQDPRRIDIDTDDDPHYIYIYIYIDDDDDDDDQADQADAQFFKAAPVRHTDDHGHGSVRVQPDPFDWICRPNGIHTRD